Protein 2Z36 (pdb70)

Organism: NCBI:txid46178

B-factor: mean 48.66, std 18.23, range [7.0, 115.78]

CATH classification: 1.10.630.10

Nearest PDB structures (foldseek):
  2z36-assembly1_A  TM=1.001E+00  e=1.535E-63  Nonomuraea recticatena
  3cv8-assembly1_A  TM=9.139E-01  e=7.045E-33  Streptomyces griseolus
  3e5l-assembly1_A  TM=9.348E-01  e=3.761E-31  Streptomyces avermitilis
  3tyw-assembly4_D  TM=9.532E-01  e=4.014E-30  Streptomyces coelicolor
  6f0c-assembly1_A  TM=8.794E-01  e=8.459E-28  Streptomyces acidiscabies 84-104

InterPro domains:
  IPR001128 Cytochrome P450 [PF00067] (89-266)
  IPR001128 Cytochrome P450 [PF00067] (279-376)
  IPR001128 Cytochrome P450 [PR00385] (245-262)
  IPR001128 Cytochrome P450 [PR00385] (280-291)
  IPR001128 Cytochrome P450 [PR00385] (347-356)
  IPR001128 Cytochrome P450 [PR00385] (356-367)
  IPR002397 Cytochrome P450, B-class [PR00359] (98-109)
  IPR002397 Cytochrome P450, B-class [PR00359] (146-162)
  IPR002397 Cytochrome P450, B-class [PR00359] (163-178)
  IPR002397 Cytochrome P450, B-class [PR00359] (199-221)
  IPR002397 Cytochrome P450, B-class [PR00359] (280-291)
  IPR002397 Cytochrome P450, B-class [PR00359] (298-325)
  IPR002397 Cytochrome P450, B-class [PR00359] (326-341)
  IPR002397 Cytochrome P450, B-class [PR00359] (347-356)
  IPR002397 Cytochrome P450, B-class [PR00359] (356-367)
  IPR017972 Cytochrome P450, conserved site [PS00086] (349-358)
  IPR036396 Cytochrome P450 superfamily [G3DSA:1.10.630.10] (1-407)
  IPR036396 Cytochrome P450 superfamily [SSF48264] (15-407)

Solvent-accessible surface area: 36276 Å² total; per-residue (Å²): 133,71,72,92,0,68,43,124,29,73,61,17,48,42,9,12,62,15,6,40,150,16,32,131,169,28,46,3,6,99,12,100,6,80,62,42,38,100,3,24,0,0,0,5,3,106,32,0,46,40,1,8,50,31,65,92,6,3,5,6,35,16,67,59,34,7,8,51,23,44,34,92,75,72,51,14,66,92,31,2,14,50,89,29,64,26,95,4,16,47,51,89,78,8,39,55,36,33,158,73,2,92,40,8,16,60,134,146,65,5,49,65,19,76,61,101,0,52,76,16,0,44,94,18,0,69,67,2,78,84,50,127,99,192,66,6,36,0,9,107,19,0,0,18,2,0,0,0,4,0,7,0,45,10,0,11,9,47,177,118,32,24,121,57,0,45,45,55,1,31,52,19,51,28,159,103,42,135,98,44,67,168,101,0,82,57,57,0,127,53,37,2,33,82,5,0,70,145,30,33,84,155,71,48,129,9,0,1,6,68,16,5,55,141,42,121,158,122,62,111,82,72,48,59,30,6,5,58,25,0,29,23,19,4,84,53,19,6,41,33,7,0,7,9,0,1,0,0,0,0,0,1,31,38,43,86,140,30,14,76,39,4,83,85,72,80,59,86,0,63,86,2,1,46,6,2,5,2,6,4,0,10,16,12,5,62,12,6,22,6,0,58,90,88,2,131,26,28,86,34,43,0,111,49,44,46,6,0,0,0,0,4,2,0,0,0,6,9,73,90,59,4,166,80,18,64,68,1,43,0,84,36,49,41,170,102,23,2,15,30,8,58,27,76,35,62,42,26,19,22,68,11,14,64,33,3,3,40,2,0,3,25,0,0,4,141,66,3,76,52,8,139,33,35,44,74,52,150,90,7,40,43,24,12,107,40,79,32,3,0,2,40,79,0,27,0,25,56,130,158,109,168,213,183,48,88,41,89,0,65,52,125,29,72,60,16,52,44,21,12,62,16,6,86,133,16,30,130,151,30,47,4,19,96,10,112,6,93,62,56,37,91,3,26,1,0,0,5,14,133,24,0,69,42,1,8,50,30,65,96,7,3,4,5,36,18,66,59,33,7,9,58,19,43,32,84,77,72,55,17,67,100,33,0,16,48,90,30,71,24,93,6,14,48,52,93,76,5,58,69,38,39,151,41,2,65,42,8,18,63,134,149,48,7,50,62,18,81,57,104,0,47,74,16,0,52,99,21,0,74,70,1,77,78,51,133,100,201,66,5,35,0,5,100,19,0,0,13,3,0,0,0,4,0,7,0,47,9,0,10,7,44,173,124,35,26,121,57,0,50,42,48,1,35,44,29,33,32,145,100,42,114,125,46,53,159,117,0,85,56,50,0,104,51,29,0,51,79,2,0,67,131,29,33,83,145,80,47,133,7,0,0,7,66,9,4,54,73,26,123,160,109,64,110,66,75,51,65,30,3,8,53,27,0,16,29,18,5,87,51,18,6,42,36,7,0,3,10,0,1,0,0,0,0,0,1,27,40,43,84,136,31,14,81,42,4,89,78,72,80,57,82,0,66,67,2,2,44,6,4,6,5,5,2,0,11,18,13,4,61,12,5,19,6,0,60,83,81,6,120,22,25,87,28,54,0,102,54,43,48,6,0,0,0,0,3,1,0,0,0,16,10,73,88,65,4,170,86,20,64,69,2,41,0,80,33,52,52,182,93,23,2,13,30,7,52,26,78,32,59,46,26,20,24,70,10,16,65,26,3,3,34,2,0,3,25,0,0,4,127,114,4,68,54,10,155,39,33,48,80,41,152,89,7,45,42,22,14,106,46,76,34,6,0,1,40,66,0,31,0,24,24,144,141,138,165,195

Radius of gyration: 32.62 Å; Cα contacts (8 Å, |Δi|>4): 1296; chains: 2; bounding box: 48×64×120 Å

Secondary structure (DSSP, 8-state):
---EE-----BTTB--HHHHHHHHH-SEEEEEETTS-EEEEE-SHHHHHHHHH-TTEE--TTSTT---SS--HHHHHHHTTSPPPGGG--HHHHHHHHHHHHGGGSHHHHHHHHHHHHHHHHHHHHHHTT-S-SSEEHIIIIITHHHHHHHHHHHT--GGGHHHHHHHHHHTT-SS-HHHHHHHHHHHHHHHHHHHHHHHSS--SSHHHHHHHHHHHHS---HHHHHHHHHHHHHHHSHHHHHHHHHHHHHHHT-HHHHHHHHH-GGGHHHHHHHHHHHH-TTTT-EEEEE-S-EEETTEEEPTT-EEEE-HHHHTT-TTTSSSTTS--TT-------TT--STTS-TTHHHHHHHHHHHHHHHHHHSTT-EESS-GGGS-B-TTSSS--BS--EEE------/----EES----BTTB--HHHHHHHHH-SEEEEEETTS-EEEEE--HHHHHHHHH-TTEE--TTSTT---SS--HHHHHHHTTSPPPGGG--HHHHHHHHHHHHGGGSHHHHHHHHHHHHHHHHHHHHHHTT-S-SSEEHIIIIITHHHHHHHHHHHT--GGGHHHHHHHHHHTT-SS-TTHHHHHHHHHHHHHHHHHHHHHSS--SSHHHHHHHHHHHHS---HHHHHHHHHHHHHHHSHHHHHHHHHHHHHHHT-HHHHHHHHH-GGGHHHHHHHHHHHH-TTTT--EEEE-S-EEETTEEEPTT-EEEE-HHHHTT-TTTSSSTTS--TT-------TT--STTS-TTHHHHHHHHHHHHHHHHHHSTT-EESS-GGGS-B-TTSSS--BS--EEE------

Sequence (807 aa):
AGLELPVERGCPFAPPAAYERLRERAPINKVRLTSGGQAWWVSGHEEARAVLADGRFSSDKRKDGFPLFTLDAATLQQLRSQPPLMLGMDGAEHSAARRPVIGEFTVKRLAALRPRIQDIVDHFIDDMLATDQRPVDLVQALSLPVPSLVICELLGVPYTDHDFFQSRTTMMVSRTSMEDRRRAFAELRAYIDDLITRKESEPGDDLFSRQIARQRQEGTLDHAGLVSLAFLLLTAGHETTANMISLGVVGLLSHPEQLTVVKANPGRTPMAVEELLRYFTIADGVTSRLATEDVEIGGVSIKAGEGVIVSMLSANWDPAVFKDPAVLDVERGARHHLAFGFGPHQCLGQNLARMELQIVFDTLFRRIPSLRLAVPMEDVPFKGDSVIYGVHELPVTWHHHHHLAGLELPVERGCPFAPPAAYERLRERAPINKVRLTSGGQAWWVSGHEEARAVLADGRFSSDKRKDGFPLFTLDAATLQQLRSQPPLMLGMDGAEHSAARRPVIGEFTVKRLAALRPRIQDIVDHFIDDMLATDQRPVDLVQALSLPVPSLVICELLGVPYTDHDFFQSRTTMMVSRTSMEDRRRAFAELRAYIDDLITRKESEPGDDLFSRQIARQRQEGTLDHAGLVSLAFLLLTAGHETTANMISLGVVGLLSHPEQLTVVKANPGRTPMAVEELLRYFTIADGVTSRLATEDVEIGGVSIKAGEGVIVSMLSANWDPAVFKDPAVLDVERGARHHLAFGFGPHQCLGQNLARMELQIVFDTLFRRIPSLRLAVPMEDVPFKGDSVIYGVHELPVTWHHHHH

Foldseek 3Di:
DLDADDDFQDDLLDGDPVLQVVVVVFQWDWHHHPLGDIFIEGQAQVQQQVLLADLLWAQALCDFLFDCHQHDPVRSVVCNVDDHDLSHDGDPVNCVLPVLPLVCADPVNLVVLLVVLLVQLLVLLVVVVDDPDPWDWCLLSPLFLRQQLSLCVQQPDDPVCSVLSSVLLSQLVPPDDPVSNVVSVVVVLVVLLVVLVVCLPPNDPHPSVVSNVCCVVPPHDDSVSSSVVSCVCSVVTRNLLSQLLQQLCVVLQVPVVNVCVCQVDLVLLLLLSVLSLLSRLQQFWPAKTFRQAFDQGSNDTRHHSGIHTYGLNSNSQNCVQPPPSSDSDSPDNRPSRASQHHHSRRNSNPVSSSSSSSSNSNCNCNVAVQKDFPDDPVPFAWPSVHSGTGTPTTIIDGDDDDD/DDPDADDDFQDDQLDGDPVLVVVVVVFQWDWHHYPLGHIFIEGQAQVVQQVLLADLLFAQALCDPLFDCHQNDPVRSVVCNVDDHDLSHDGDPVNCVLCVLPLVCADPVNLVVLLVVLLVQLLVLLVVVVVDPDAWDWCLLSPLFLRFQLSLCVQQPPDPVCSVLSSVLLSLCVDPDDPPVNVVSVVVLLVVLLVVLVVCLPPNDPHPSVVSNVCCVVPPHDDSPSSSVVSCVCSVVTRNLLSQLLQQLCVVCQVPVVNVCVCQVDLVLLLLLSVLSLLSRLQLFWPAKTFRQAFDQPSNDTRHHSGIYTYGLNSNSQNCVQPPPSSDRDSPDPGDDRQSQHHHSPRNSNVVSSSSSSSSNSNCNCNSAVQKHFPDDPVPWAWVSVHSGTGTPTTIIHGDDDDD

Structure (mmCIF, N/CA/C/O backbone):
data_2Z36
#
_entry.id   2Z36
#
_cell.length_a   81.557
_cell.length_b   83.256
_cell.length_c   175.851
_cell.angle_alpha   90.00
_cell.angle_beta   90.00
_cell.angle_gamma   90.00
#
_symmetry.space_group_name_H-M   'P 21 21 21'
#
loop_
_entity.id
_entity.type
_entity.pdbx_description
1 polymer "Cytochrome P450 type compactin 3'',4''-hydroxylase"
2 non-polymer 'FE (III) ION'
3 non-polymer 'PROTOPORPHYRIN IX CONTAINING FE'
4 non-polymer '2-(N-MORPHOLINO)-ETHANESULFONIC ACID'
5 water water
#
loop_
_atom_site.group_PDB
_atom_site.id
_atom_site.type_symbol
_atom_site.label_atom_id
_atom_site.label_alt_id
_atom_site.label_comp_id
_atom_site.label_asym_id
_atom_site.label_entity_id
_atom_site.label_seq_id
_atom_site.pdbx_PDB_ins_code
_atom_site.Cartn_x
_atom_site.Cartn_y
_atom_site.Cartn_z
_atom_site.occupancy
_atom_site.B_iso_or_equiv
_atom_site.auth_seq_id
_atom_site.auth_comp_id
_atom_site.auth_asym_id
_atom_site.auth_atom_id
_atom_site.pdbx_PDB_model_num
ATOM 1 N N . ALA A 1 10 ? 0.830 -45.565 4.543 1.00 75.37 10 ALA A N 1
ATOM 2 C CA . ALA A 1 10 ? 1.008 -44.087 4.471 1.00 69.57 10 ALA A CA 1
ATOM 3 C C . ALA A 1 10 ? 1.256 -43.632 3.035 1.00 72.84 10 ALA A C 1
ATOM 4 O O . ALA A 1 10 ? 2.376 -43.258 2.674 1.00 70.35 10 ALA A O 1
ATOM 6 N N . GLY A 1 11 ? 0.207 -43.680 2.216 1.00 76.19 11 GLY A N 1
ATOM 7 C CA . GLY A 1 11 ? 0.321 -43.249 0.833 1.00 76.34 11 GLY A CA 1
ATOM 8 C C . GLY A 1 11 ? 0.281 -41.733 0.801 1.00 77.02 11 GLY A C 1
ATOM 9 O O . GLY A 1 11 ? 0.245 -41.109 -0.259 1.00 75.86 11 GLY A O 1
ATOM 10 N N . LEU A 1 12 ? 0.284 -41.160 2.002 1.00 75.51 12 LEU A N 1
ATOM 11 C CA . LEU A 1 12 ? 0.254 -39.720 2.243 1.00 68.68 12 LEU A CA 1
ATOM 12 C C . LEU A 1 12 ? 0.877 -38.864 1.145 1.00 65.07 12 LEU A C 1
ATOM 13 O O . LEU A 1 12 ? 1.847 -39.267 0.500 1.00 61.86 12 LEU A O 1
ATOM 18 N N . GLU A 1 13 ? 0.318 -37.672 0.952 1.00 62.64 13 GLU A N 1
ATOM 19 C CA . GLU A 1 13 ? 0.824 -36.744 -0.051 1.00 60.61 13 GLU A CA 1
ATOM 20 C C . GLU A 1 13 ? 1.339 -35.465 0.614 1.00 58.05 13 GLU A C 1
ATOM 21 O O . GLU A 1 13 ? 0.568 -34.679 1.167 1.00 55.75 13 GLU A O 1
ATOM 27 N N . LEU A 1 14 ? 2.653 -35.269 0.566 1.00 52.62 14 LEU A N 1
ATOM 28 C CA . LEU A 1 14 ? 3.282 -34.093 1.155 1.00 46.72 14 LEU A CA 1
ATOM 29 C C . LEU A 1 14 ? 3.149 -32.892 0.221 1.00 43.74 14 LEU A C 1
ATOM 30 O O . LEU A 1 14 ? 2.918 -33.051 -0.977 1.00 43.67 14 LEU A O 1
ATOM 35 N N . PRO A 1 15 ? 3.294 -31.670 0.755 1.00 44.00 15 PRO A N 1
ATOM 36 C CA . PRO A 1 15 ? 3.571 -31.318 2.152 1.00 44.79 15 PRO A CA 1
ATOM 37 C C . PRO A 1 15 ? 2.386 -31.528 3.093 1.00 45.07 15 PRO A C 1
ATOM 38 O O . PRO A 1 15 ? 1.245 -31.668 2.657 1.00 46.63 15 PRO A O 1
ATOM 42 N N . VAL A 1 16 ? 2.679 -31.541 4.388 1.00 46.17 16 VAL A N 1
ATOM 43 C CA . VAL A 1 16 ? 1.666 -31.706 5.424 1.00 45.81 16 VAL A CA 1
ATOM 44 C C . VAL A 1 16 ? 1.715 -30.440 6.274 1.00 46.89 16 VAL A C 1
ATOM 45 O O . VAL A 1 16 ? 2.795 -29.981 6.639 1.00 52.30 16 VAL A O 1
ATOM 49 N N . GLU A 1 17 ? 0.553 -29.874 6.582 1.00 45.32 17 GLU A N 1
ATOM 50 C CA . GLU A 1 17 ? 0.499 -28.651 7.370 1.00 43.85 17 GLU A CA 1
ATOM 51 C C . GLU A 1 17 ? 1.046 -28.800 8.780 1.00 46.37 17 GLU A C 1
ATOM 52 O O . GLU A 1 17 ? 0.855 -29.825 9.428 1.00 43.18 17 GLU A O 1
ATOM 58 N N . ARG A 1 18 ? 1.737 -27.761 9.238 1.00 52.29 18 ARG A N 1
ATOM 59 C CA . ARG A 1 18 ? 2.298 -27.720 10.583 1.00 55.14 18 ARG A CA 1
ATOM 60 C C . ARG A 1 18 ? 1.094 -27.355 11.472 1.00 56.14 18 ARG A C 1
ATOM 61 O O . ARG A 1 18 ? 0.702 -26.187 11.553 1.00 59.99 18 ARG A O 1
ATOM 69 N N . GLY A 1 19 ? 0.504 -28.356 12.121 1.00 50.22 19 GLY A N 1
ATOM 70 C CA . GLY A 1 19 ? -0.670 -28.115 12.947 1.00 51.47 19 GLY A CA 1
ATOM 71 C C . GLY A 1 19 ? -0.451 -27.673 14.381 1.00 54.03 19 GLY A C 1
ATOM 72 O O . GLY A 1 19 ? -1.286 -26.971 14.947 1.00 57.86 19 GLY A O 1
ATOM 73 N N . CYS A 1 20 ? 0.662 -28.092 14.972 1.00 56.77 20 CYS A N 1
ATOM 74 C CA . CYS A 1 20 ? 0.994 -27.739 16.349 1.00 54.13 20 CYS A CA 1
ATOM 75 C C . CYS A 1 20 ? 2.382 -27.099 16.357 1.00 55.10 20 CYS A C 1
ATOM 76 O O . CYS A 1 20 ? 3.327 -27.653 15.800 1.00 59.44 20 CYS A O 1
ATOM 79 N N . PRO A 1 21 ? 2.523 -25.920 16.984 1.00 50.61 21 PRO A N 1
ATOM 80 C CA . PRO A 1 21 ? 3.823 -25.243 17.029 1.00 51.73 21 PRO A CA 1
ATOM 81 C C . PRO A 1 21 ? 4.802 -25.794 18.062 1.00 50.38 21 PRO A C 1
ATOM 82 O O . PRO A 1 21 ? 5.883 -25.234 18.252 1.00 54.54 21 PRO A O 1
ATOM 86 N N . PHE A 1 22 ? 4.430 -26.880 18.731 1.00 45.87 22 PHE A N 1
ATOM 87 C CA . PHE A 1 22 ? 5.307 -27.469 19.734 1.00 45.03 22 PHE A CA 1
ATOM 88 C C . PHE A 1 22 ? 5.594 -28.928 19.425 1.00 46.76 22 PHE A C 1
ATOM 89 O O . PHE A 1 22 ? 6.008 -29.698 20.296 1.00 42.94 22 PHE A O 1
ATOM 97 N N . ALA A 1 23 ? 5.374 -29.285 18.164 1.00 45.71 23 ALA A N 1
ATOM 98 C CA . ALA A 1 23 ? 5.602 -30.633 17.667 1.00 44.23 23 ALA A CA 1
ATOM 99 C C . ALA A 1 23 ? 5.317 -30.643 16.169 1.00 45.55 23 ALA A C 1
ATOM 100 O O . ALA A 1 23 ? 4.294 -30.122 15.718 1.00 47.29 23 ALA A O 1
ATOM 102 N N . PRO A 1 24 ? 6.228 -31.224 15.375 1.00 43.46 24 PRO A N 1
ATOM 103 C CA . PRO A 1 24 ? 6.051 -31.290 13.922 1.00 43.97 24 PRO A CA 1
ATOM 104 C C . PRO A 1 24 ? 4.986 -32.314 13.532 1.00 45.44 24 PRO A C 1
ATOM 105 O O . PRO A 1 24 ? 4.621 -33.178 14.330 1.00 46.66 24 PRO A O 1
ATOM 109 N N . PRO A 1 25 ? 4.477 -32.231 12.294 1.00 45.03 25 PRO A N 1
ATOM 110 C CA . PRO A 1 25 ? 3.450 -33.163 11.823 1.00 42.95 25 PRO A CA 1
ATOM 111 C C . PRO A 1 25 ? 3.725 -34.598 12.260 1.00 39.27 25 PRO A C 1
ATOM 112 O O . PRO A 1 25 ? 4.825 -35.113 12.073 1.00 43.75 25 PRO A O 1
ATOM 116 N N . ALA A 1 26 ? 2.722 -35.236 12.851 1.00 38.14 26 ALA A N 1
ATOM 117 C CA . ALA A 1 26 ? 2.863 -36.609 13.308 1.00 36.65 26 ALA A CA 1
ATOM 118 C C . ALA A 1 26 ? 3.449 -37.465 12.191 1.00 39.25 26 ALA A C 1
ATOM 119 O O . ALA A 1 26 ? 4.344 -38.281 12.423 1.00 40.96 26 ALA A O 1
ATOM 121 N N . ALA A 1 27 ? 2.947 -37.265 10.977 1.00 37.99 27 ALA A N 1
ATOM 122 C CA . ALA A 1 27 ? 3.411 -38.025 9.823 1.00 41.20 27 ALA A CA 1
ATOM 123 C C . ALA A 1 27 ? 4.929 -37.976 9.661 1.00 43.82 27 ALA A C 1
ATOM 124 O O . ALA A 1 27 ? 5.549 -38.960 9.246 1.00 40.61 27 ALA A O 1
ATOM 126 N N . TYR A 1 28 ? 5.529 -36.836 9.990 1.00 45.47 28 TYR A N 1
ATOM 127 C CA . TYR A 1 28 ? 6.974 -36.691 9.870 1.00 49.65 28 TYR A CA 1
ATOM 128 C C . TYR A 1 28 ? 7.728 -37.699 10.728 1.00 50.27 28 TYR A C 1
ATOM 129 O O . TYR A 1 28 ? 8.598 -38.412 10.232 1.00 49.06 28 TYR A O 1
ATOM 138 N N . GLU A 1 29 ? 7.390 -37.762 12.012 1.00 51.40 29 GLU A N 1
ATOM 139 C CA . GLU A 1 29 ? 8.061 -38.686 12.916 1.00 55.08 29 GLU A CA 1
ATOM 140 C C . GLU A 1 29 ? 7.861 -40.128 12.465 1.00 52.98 29 GLU A C 1
ATOM 141 O O . GLU A 1 29 ? 8.810 -40.910 12.420 1.00 52.88 29 GLU A O 1
ATOM 147 N N . ARG A 1 30 ? 6.629 -40.477 12.119 1.00 52.57 30 ARG A N 1
ATOM 148 C CA . ARG A 1 30 ? 6.339 -41.834 11.683 1.00 54.26 30 ARG A CA 1
ATOM 149 C C . ARG A 1 30 ? 7.077 -42.183 10.393 1.00 49.50 30 ARG A C 1
ATOM 150 O O . ARG A 1 30 ? 7.298 -43.356 10.093 1.00 48.38 30 ARG A O 1
ATOM 158 N N . LEU A 1 31 ? 7.474 -41.159 9.644 1.00 45.89 31 LEU A N 1
ATOM 159 C CA . LEU A 1 31 ? 8.222 -41.364 8.412 1.00 41.80 31 LEU A CA 1
ATOM 160 C C . LEU A 1 31 ? 9.679 -41.664 8.755 1.00 45.37 31 LEU A C 1
ATOM 161 O O . LEU A 1 31 ? 10.298 -42.547 8.155 1.00 44.38 31 LEU A O 1
ATOM 166 N N . ARG A 1 32 ? 10.224 -40.936 9.729 1.00 48.18 32 ARG A N 1
ATOM 167 C CA . ARG A 1 32 ? 11.611 -41.146 10.138 1.00 49.69 32 ARG A CA 1
ATOM 168 C C . ARG A 1 32 ? 11.752 -42.524 10.778 1.00 49.44 32 ARG A C 1
ATOM 169 O O . ARG A 1 32 ? 12.742 -43.225 10.558 1.00 50.02 32 ARG A O 1
ATOM 177 N N . GLU A 1 33 ? 10.754 -42.902 11.570 1.00 48.91 33 GLU A N 1
ATOM 178 C CA . GLU A 1 33 ? 10.749 -44.192 12.245 1.00 50.77 33 GLU A CA 1
ATOM 179 C C . GLU A 1 33 ? 10.855 -45.316 11.216 1.00 51.39 33 GLU A C 1
ATOM 180 O O . GLU A 1 33 ? 11.414 -46.378 11.495 1.00 53.41 33 GLU A O 1
ATOM 186 N N . ARG A 1 34 ? 10.332 -45.060 10.020 1.00 48.72 34 ARG A N 1
ATOM 187 C CA . ARG A 1 34 ? 10.331 -46.034 8.936 1.00 49.78 34 ARG A CA 1
ATOM 188 C C . ARG A 1 34 ? 11.691 -46.125 8.236 1.00 53.34 34 ARG A C 1
ATOM 189 O O . ARG A 1 34 ? 12.210 -47.222 8.013 1.00 56.01 34 ARG A O 1
ATOM 197 N N . ALA A 1 35 ? 12.274 -44.974 7.910 1.00 55.33 35 ALA A N 1
ATOM 198 C CA . ALA A 1 35 ? 13.570 -44.939 7.235 1.00 51.54 35 ALA A CA 1
ATOM 199 C C . ALA A 1 35 ? 14.116 -43.517 7.170 1.00 49.64 35 ALA A C 1
ATOM 200 O O . ALA A 1 35 ? 13.372 -42.554 7.332 1.00 49.82 35 ALA A O 1
ATOM 202 N N . PRO A 1 36 ? 15.430 -43.370 6.937 1.00 51.26 36 PRO A N 1
ATOM 203 C CA . PRO A 1 36 ? 16.055 -42.045 6.849 1.00 49.95 36 PRO A CA 1
ATOM 204 C C . PRO A 1 36 ? 15.554 -41.315 5.605 1.00 49.88 36 PRO A C 1
ATOM 205 O O . PRO A 1 36 ? 15.434 -40.090 5.586 1.00 49.62 36 PRO A O 1
ATOM 209 N N . ILE A 1 37 ? 15.266 -42.092 4.567 1.00 46.46 37 ILE A N 1
ATOM 210 C CA . ILE A 1 37 ? 14.780 -41.556 3.305 1.00 45.11 37 ILE A CA 1
ATOM 211 C C . ILE A 1 37 ? 13.580 -42.379 2.839 1.00 47.26 37 ILE A C 1
ATOM 212 O O . ILE A 1 37 ? 13.627 -43.609 2.833 1.00 46.70 37 ILE A O 1
ATOM 217 N N . ASN A 1 38 ? 12.504 -41.696 2.461 1.00 47.89 38 ASN A N 1
ATOM 218 C CA . ASN A 1 38 ? 11.291 -42.363 1.987 1.00 49.86 38 ASN A CA 1
ATOM 219 C C . ASN A 1 38 ? 10.778 -41.703 0.714 1.00 45.25 38 ASN A C 1
ATOM 220 O O . ASN A 1 38 ? 10.848 -40.484 0.577 1.00 47.39 38 ASN A O 1
ATOM 225 N N . LYS A 1 39 ? 10.271 -42.499 -0.224 1.00 44.44 39 LYS A N 1
ATOM 226 C CA . LYS A 1 39 ? 9.721 -41.922 -1.443 1.00 45.94 39 LYS A CA 1
ATOM 227 C C . LYS A 1 39 ? 8.294 -41.526 -1.111 1.00 45.20 39 LYS A C 1
ATOM 228 O O . LYS A 1 39 ? 7.499 -42.348 -0.658 1.00 48.42 39 LYS A O 1
ATOM 234 N N . VAL A 1 40 ? 7.971 -40.262 -1.331 1.00 42.03 40 VAL A N 1
ATOM 235 C CA . VAL A 1 40 ? 6.646 -39.782 -1.005 1.00 44.20 40 VAL A CA 1
ATOM 236 C C . VAL A 1 40 ? 5.868 -39.221 -2.176 1.00 45.89 40 VAL A C 1
ATOM 237 O O . VAL A 1 40 ? 6.404 -39.017 -3.267 1.00 43.88 40 VAL A O 1
ATOM 241 N N . ARG A 1 41 ? 4.589 -38.976 -1.913 1.00 47.65 41 ARG A N 1
ATOM 242 C CA . ARG A 1 41 ? 3.654 -38.423 -2.879 1.00 49.05 41 ARG A CA 1
ATOM 243 C C . ARG A 1 41 ? 3.672 -36.910 -2.729 1.00 47.16 41 ARG A C 1
ATOM 244 O O . ARG A 1 41 ? 3.762 -36.400 -1.614 1.00 51.03 41 ARG A O 1
ATOM 252 N N . LEU A 1 42 ? 3.587 -36.193 -3.842 1.00 43.05 42 LEU A N 1
ATOM 253 C CA . LEU A 1 42 ? 3.585 -34.734 -3.798 1.00 43.79 42 LEU A CA 1
ATOM 254 C C . LEU A 1 42 ? 2.221 -34.181 -4.187 1.00 41.43 42 LEU A C 1
ATOM 255 O O . LEU A 1 42 ? 1.701 -34.493 -5.257 1.00 44.27 42 LEU A O 1
ATOM 260 N N . THR A 1 43 ? 1.638 -33.365 -3.317 1.00 40.21 43 THR A N 1
ATOM 261 C CA . THR A 1 43 ? 0.339 -32.773 -3.603 1.00 39.12 43 THR A CA 1
ATOM 262 C C . THR A 1 43 ? 0.374 -32.143 -4.989 1.00 40.93 43 THR A C 1
ATOM 263 O O . THR A 1 43 ? -0.577 -32.261 -5.761 1.00 36.53 43 THR A O 1
ATOM 267 N N . SER A 1 44 ? 1.487 -31.483 -5.299 1.00 45.06 44 SER A N 1
ATOM 268 C CA . SER A 1 44 ? 1.664 -30.834 -6.591 1.00 41.82 44 SER A CA 1
ATOM 269 C C . SER A 1 44 ? 1.512 -31.835 -7.731 1.00 42.34 44 SER A C 1
ATOM 270 O O . SER A 1 44 ? 1.422 -31.450 -8.898 1.00 43.14 44 SER A O 1
ATOM 273 N N . GLY A 1 45 ? 1.495 -33.121 -7.389 1.00 38.91 45 GLY A N 1
ATOM 274 C CA . GLY A 1 45 ? 1.327 -34.149 -8.399 1.00 43.69 45 GLY A CA 1
ATOM 275 C C . GLY A 1 45 ? 2.486 -35.104 -8.609 1.00 46.51 45 GLY A C 1
ATOM 276 O O . GLY A 1 45 ? 2.280 -36.269 -8.948 1.00 45.71 45 GLY A O 1
ATOM 277 N N . GLY A 1 46 ? 3.708 -34.627 -8.414 1.00 50.74 46 GLY A N 1
ATOM 278 C CA . GLY A 1 46 ? 4.858 -35.489 -8.622 1.00 56.58 46 GLY A CA 1
ATOM 279 C C . GLY A 1 46 ? 5.097 -36.562 -7.572 1.00 60.54 46 GLY A C 1
ATOM 280 O O . GLY A 1 46 ? 4.167 -37.100 -6.967 1.00 59.72 46 GLY A O 1
ATOM 281 N N . GLN A 1 47 ? 6.372 -36.880 -7.387 1.00 58.90 47 GLN A N 1
ATOM 282 C CA . GLN A 1 47 ? 6.835 -37.868 -6.421 1.00 59.98 47 GLN A CA 1
ATOM 283 C C . GLN A 1 47 ? 8.286 -37.510 -6.165 1.00 56.22 47 GLN A C 1
ATOM 284 O O . GLN A 1 47 ? 8.979 -37.062 -7.078 1.00 57.69 47 GLN A O 1
ATOM 290 N N . ALA A 1 48 ? 8.756 -37.705 -4.940 1.00 52.21 48 ALA A N 1
ATOM 291 C CA . ALA A 1 48 ? 10.139 -37.375 -4.633 1.00 47.22 48 ALA A CA 1
ATOM 292 C C . ALA A 1 48 ? 10.627 -38.024 -3.355 1.00 47.47 48 ALA A C 1
ATOM 293 O O . ALA A 1 48 ? 9.838 -38.531 -2.556 1.00 50.73 48 ALA A O 1
ATOM 295 N N . TRP A 1 49 ? 11.942 -38.003 -3.172 1.00 49.80 49 TRP A N 1
ATOM 296 C CA . TRP A 1 49 ? 12.552 -38.576 -1.988 1.00 48.00 49 TRP A CA 1
ATOM 297 C C . TRP A 1 49 ? 12.449 -37.582 -0.842 1.00 48.05 49 TRP A C 1
ATOM 298 O O . TRP A 1 49 ? 12.667 -36.382 -1.024 1.00 49.64 49 TRP A O 1
ATOM 309 N N . TRP A 1 50 ? 12.107 -38.093 0.335 1.00 46.15 50 TRP A N 1
ATOM 310 C CA . TRP A 1 50 ? 11.945 -37.273 1.526 1.00 43.95 50 TRP A CA 1
ATOM 311 C C . TRP A 1 50 ? 12.944 -37.700 2.596 1.00 47.46 50 TRP A C 1
ATOM 312 O O . TRP A 1 50 ? 12.823 -38.784 3.170 1.00 51.89 50 TRP A O 1
ATOM 323 N N . VAL A 1 51 ? 13.935 -36.850 2.854 1.00 44.74 51 VAL A N 1
ATOM 324 C CA . VAL A 1 51 ? 14.953 -37.143 3.855 1.00 44.79 51 VAL A CA 1
ATOM 325 C C . VAL A 1 51 ? 14.484 -36.716 5.242 1.00 44.48 51 VAL A C 1
ATOM 326 O O . VAL A 1 51 ? 14.256 -35.533 5.495 1.00 39.76 51 VAL A O 1
ATOM 330 N N . SER A 1 52 ? 14.351 -37.687 6.139 1.00 45.64 52 SER A N 1
ATOM 331 C CA . SER A 1 52 ? 13.895 -37.421 7.497 1.00 45.27 52 SER A CA 1
ATOM 332 C C . SER A 1 52 ? 15.034 -37.524 8.509 1.00 45.72 52 SER A C 1
ATOM 333 O O . SER A 1 52 ? 15.017 -36.855 9.542 1.00 48.28 52 SER A O 1
ATOM 336 N N . GLY A 1 53 ? 16.020 -38.364 8.206 1.00 46.93 53 GLY A N 1
ATOM 337 C CA . GLY A 1 53 ? 17.149 -38.544 9.103 1.00 47.71 53 GLY A CA 1
ATOM 338 C C . GLY A 1 53 ? 18.110 -37.372 9.116 1.00 47.54 53 GLY A C 1
ATOM 339 O O . GLY A 1 53 ? 18.389 -36.774 8.075 1.00 47.65 53 GLY A O 1
ATOM 340 N N . HIS A 1 54 ? 18.627 -37.051 10.298 1.00 43.79 54 HIS A N 1
ATOM 341 C CA . HIS A 1 54 ? 19.553 -35.937 10.451 1.00 46.19 54 HIS A CA 1
ATOM 342 C C . HIS A 1 54 ? 20.864 -36.144 9.698 1.00 48.52 54 HIS A C 1
ATOM 343 O O . HIS A 1 54 ? 21.317 -35.254 8.978 1.00 51.63 54 HIS A O 1
ATOM 350 N N . GLU A 1 55 ? 21.475 -37.312 9.855 1.00 48.24 55 GLU A N 1
ATOM 351 C CA . GLU A 1 55 ? 22.736 -37.572 9.176 1.00 48.94 55 GLU A CA 1
ATOM 352 C C . GLU A 1 55 ? 22.563 -37.492 7.664 1.00 46.38 55 GLU A C 1
ATOM 353 O O . GLU A 1 55 ? 23.397 -36.916 6.967 1.00 45.87 55 GLU A O 1
ATOM 359 N N . GLU A 1 56 ? 21.473 -38.061 7.161 1.00 45.95 56 GLU A N 1
ATOM 360 C CA . GLU A 1 56 ? 21.203 -38.041 5.730 1.00 45.28 56 GLU A CA 1
ATOM 361 C C . GLU A 1 56 ? 20.929 -36.618 5.256 1.00 41.76 56 GLU A C 1
ATOM 362 O O . GLU A 1 56 ? 21.285 -36.252 4.134 1.00 41.80 56 GLU A O 1
ATOM 368 N N . ALA A 1 57 ? 20.303 -35.818 6.116 1.00 39.81 57 ALA A N 1
ATOM 369 C CA . ALA A 1 57 ? 19.994 -34.429 5.787 1.00 41.36 57 ALA A CA 1
ATOM 370 C C . ALA A 1 57 ? 21.282 -33.683 5.456 1.00 43.47 57 ALA A C 1
ATOM 371 O O . ALA A 1 57 ? 21.373 -33.010 4.429 1.00 48.34 57 ALA A O 1
ATOM 373 N N . ARG A 1 58 ? 22.274 -33.804 6.334 1.00 41.19 58 ARG A N 1
ATOM 374 C CA . ARG A 1 58 ? 23.564 -33.158 6.126 1.00 41.08 58 ARG A CA 1
ATOM 375 C C . ARG A 1 58 ? 24.169 -33.734 4.852 1.00 38.86 58 ARG A C 1
ATOM 376 O O . ARG A 1 58 ? 24.683 -33.005 4.002 1.00 37.39 58 ARG A O 1
ATOM 384 N N . ALA A 1 59 ? 24.087 -35.055 4.732 1.00 38.61 59 ALA A N 1
ATOM 385 C CA . ALA A 1 59 ? 24.627 -35.780 3.589 1.00 42.08 59 ALA A CA 1
ATOM 386 C C . ALA A 1 59 ? 24.250 -35.155 2.253 1.00 43.07 59 ALA A C 1
ATOM 387 O O . ALA A 1 59 ? 25.120 -34.749 1.477 1.00 43.45 59 ALA A O 1
ATOM 389 N N . VAL A 1 60 ? 22.950 -35.088 1.990 1.00 37.97 60 VAL A N 1
ATOM 390 C CA . VAL A 1 60 ? 22.448 -34.529 0.743 1.00 35.08 60 VAL A CA 1
ATOM 391 C C . VAL A 1 60 ? 22.766 -33.042 0.594 1.00 35.66 60 VAL A C 1
ATOM 392 O O . VAL A 1 60 ? 23.281 -32.604 -0.439 1.00 31.16 60 VAL A O 1
ATOM 396 N N . LEU A 1 61 ? 22.460 -32.266 1.627 1.00 30.45 61 LEU A N 1
ATOM 397 C CA . LEU A 1 61 ? 22.703 -30.834 1.576 1.00 36.22 61 LEU A CA 1
ATOM 398 C C . LEU A 1 61 ? 24.163 -30.479 1.312 1.00 41.77 61 LEU A C 1
ATOM 399 O O . LEU A 1 61 ? 24.466 -29.371 0.869 1.00 48.96 61 LEU A O 1
ATOM 404 N N . ALA A 1 62 ? 25.067 -31.418 1.569 1.00 44.66 62 ALA A N 1
ATOM 405 C CA . ALA A 1 62 ? 26.490 -31.169 1.355 1.00 47.04 62 ALA A CA 1
ATOM 406 C C . ALA A 1 62 ? 26.975 -31.787 0.049 1.00 48.48 62 ALA A C 1
ATOM 407 O O . ALA 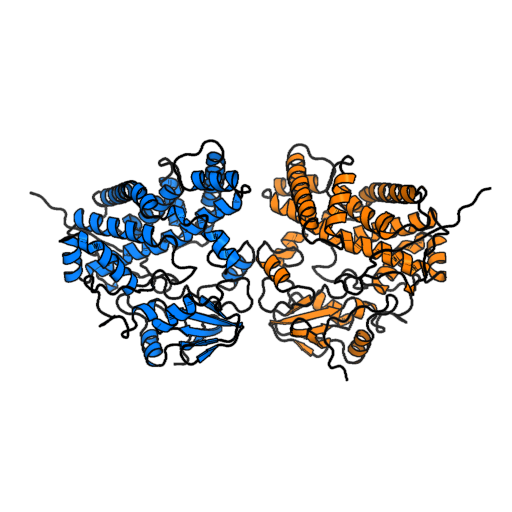A 1 62 ? 28.012 -31.398 -0.490 1.00 50.22 62 ALA A O 1
ATOM 409 N N . ASP A 1 63 ? 26.210 -32.748 -0.455 1.00 48.56 63 ASP A N 1
ATOM 410 C CA . ASP A 1 63 ? 26.542 -33.454 -1.684 1.00 47.00 63 ASP A CA 1
ATOM 411 C C . ASP A 1 63 ? 26.134 -32.662 -2.928 1.00 48.27 63 ASP A C 1
ATOM 412 O O . ASP A 1 63 ? 24.947 -32.487 -3.205 1.00 51.90 63 ASP A O 1
ATOM 417 N N . GLY A 1 64 ? 27.131 -32.194 -3.675 1.00 46.04 64 GLY A N 1
ATOM 418 C CA . GLY A 1 64 ? 26.875 -31.417 -4.876 1.00 44.04 64 GLY A CA 1
ATOM 419 C C . GLY A 1 64 ? 26.096 -32.135 -5.964 1.00 42.77 64 GLY A C 1
ATOM 420 O O . GLY A 1 64 ? 25.625 -31.506 -6.912 1.00 42.37 64 GLY A O 1
ATOM 421 N N . ARG A 1 65 ? 25.962 -33.451 -5.844 1.00 42.29 65 ARG A N 1
ATOM 422 C CA . ARG A 1 65 ? 25.217 -34.220 -6.835 1.00 45.15 65 ARG A CA 1
ATOM 423 C C . ARG A 1 65 ? 23.731 -33.890 -6.762 1.00 46.08 65 ARG A C 1
ATOM 424 O O . ARG A 1 65 ? 22.968 -34.212 -7.674 1.00 48.69 65 ARG A O 1
ATOM 432 N N . PHE A 1 66 ? 23.323 -33.254 -5.668 1.00 43.39 66 PHE A N 1
ATOM 433 C CA . PHE A 1 66 ? 21.933 -32.857 -5.494 1.00 40.78 66 PHE A CA 1
ATOM 434 C C . PHE A 1 66 ? 21.846 -31.364 -5.778 1.00 41.20 66 PHE A C 1
ATOM 435 O O . PHE A 1 66 ? 21.979 -30.530 -4.880 1.00 38.81 66 PHE A O 1
ATOM 443 N N . SER A 1 67 ? 21.628 -31.047 -7.050 1.00 41.07 67 SER A N 1
ATOM 444 C CA . SER A 1 67 ? 21.546 -29.674 -7.530 1.00 36.81 67 SER A CA 1
ATOM 445 C C . SER A 1 67 ? 20.416 -28.834 -6.955 1.00 38.62 67 SER A C 1
ATOM 446 O O . SER A 1 67 ? 19.368 -29.352 -6.553 1.00 35.80 67 SER A O 1
ATOM 449 N N . SER A 1 68 ? 20.649 -27.523 -6.930 1.00 33.81 68 SER A N 1
ATOM 450 C CA . SER A 1 68 ? 19.679 -26.559 -6.428 1.00 34.99 68 SER A CA 1
ATOM 451 C C . SER A 1 68 ? 19.242 -25.682 -7.592 1.00 34.61 68 SER A C 1
ATOM 452 O O . SER A 1 68 ? 18.505 -24.715 -7.407 1.00 38.94 68 SER A O 1
ATOM 455 N N . ASP A 1 69 ? 19.702 -26.027 -8.791 1.00 28.85 69 ASP A N 1
ATOM 456 C CA . ASP A 1 69 ? 19.384 -25.257 -9.989 1.00 32.92 69 ASP A CA 1
ATOM 457 C C . ASP A 1 69 ? 17.962 -25.500 -10.493 1.00 32.54 69 ASP A C 1
ATOM 458 O O . ASP A 1 69 ? 17.630 -26.593 -10.957 1.00 34.45 69 ASP A O 1
ATOM 463 N N . LYS A 1 70 ? 17.128 -24.469 -10.403 1.00 30.29 70 LYS A N 1
ATOM 464 C CA . LYS A 1 70 ? 15.742 -24.566 -10.848 1.00 29.50 70 LYS A CA 1
ATOM 465 C C . LYS A 1 70 ? 15.614 -24.620 -12.371 1.00 27.80 70 LYS A C 1
ATOM 466 O O . LYS A 1 70 ? 14.526 -24.851 -12.899 1.00 27.46 70 LYS A O 1
ATOM 472 N N . ARG A 1 71 ? 16.722 -24.409 -13.075 1.00 25.94 71 ARG A N 1
ATOM 473 C CA . ARG A 1 71 ? 16.703 -24.426 -14.533 1.00 28.42 71 ARG A CA 1
ATOM 474 C C . ARG A 1 71 ? 16.725 -25.843 -15.066 1.00 29.56 71 ARG A C 1
ATOM 475 O O . ARG A 1 71 ? 16.591 -26.067 -16.267 1.00 34.97 71 ARG A O 1
ATOM 483 N N . LYS A 1 72 ? 16.890 -26.800 -14.163 1.00 32.79 72 LYS A N 1
ATOM 484 C CA . LYS A 1 72 ? 16.957 -28.199 -14.545 1.00 28.81 72 LYS A CA 1
ATOM 485 C C . LYS A 1 72 ? 15.608 -28.901 -14.592 1.00 29.30 72 LYS A C 1
ATOM 486 O O . LYS A 1 72 ? 14.796 -28.789 -13.672 1.00 29.83 72 LYS A O 1
ATOM 492 N N . ASP A 1 73 ? 15.383 -29.623 -15.682 1.00 26.54 73 ASP A N 1
ATOM 493 C CA . ASP A 1 73 ? 14.157 -30.374 -15.872 1.00 28.38 73 ASP A CA 1
ATOM 494 C C . ASP A 1 73 ? 13.976 -31.353 -14.725 1.00 30.79 73 ASP A C 1
ATOM 495 O O . ASP A 1 73 ? 14.907 -32.070 -14.361 1.00 33.12 73 ASP A O 1
ATOM 500 N N . GLY A 1 74 ? 12.778 -31.378 -14.155 1.00 30.76 74 GLY A N 1
ATOM 501 C CA . GLY A 1 74 ? 12.510 -32.297 -13.068 1.00 25.73 74 GLY A CA 1
ATOM 502 C C . GLY A 1 74 ? 12.606 -31.703 -11.677 1.00 31.96 74 GLY A C 1
ATOM 503 O O . GLY A 1 74 ? 12.221 -32.362 -10.712 1.00 33.26 74 GLY A O 1
ATOM 504 N N . PHE A 1 75 ? 13.112 -30.476 -11.553 1.00 27.66 75 PHE A N 1
ATOM 505 C CA . PHE A 1 75 ? 13.222 -29.870 -10.233 1.00 19.22 75 PHE A CA 1
ATOM 506 C C . PHE A 1 75 ? 11.871 -29.988 -9.549 1.00 23.67 75 PHE A C 1
ATOM 507 O O . PHE A 1 75 ? 10.841 -29.645 -10.128 1.00 32.75 75 PHE A O 1
ATOM 515 N N . PRO A 1 76 ? 11.857 -30.473 -8.301 1.00 26.18 76 PRO A N 1
ATOM 516 C CA . PRO A 1 76 ? 10.635 -30.655 -7.513 1.00 25.77 76 PRO A CA 1
ATOM 517 C C . PRO A 1 76 ? 9.800 -29.406 -7.249 1.00 24.93 76 PRO A C 1
ATOM 518 O O . PRO A 1 76 ? 10.328 -28.356 -6.882 1.00 32.27 76 PRO A O 1
ATOM 522 N N . LEU A 1 77 ? 8.491 -29.533 -7.438 1.00 19.97 77 LEU A N 1
ATOM 523 C CA . LEU A 1 77 ? 7.565 -28.431 -7.190 1.00 27.03 77 LEU A CA 1
ATOM 524 C C . LEU A 1 77 ? 6.996 -28.585 -5.786 1.00 30.07 77 LEU A C 1
ATOM 525 O O . LEU A 1 77 ? 5.783 -28.706 -5.615 1.00 34.85 77 LEU A O 1
ATOM 530 N N . PHE A 1 78 ? 7.866 -28.586 -4.781 1.00 40.27 78 PHE A N 1
ATOM 531 C CA . PHE A 1 78 ? 7.410 -28.741 -3.402 1.00 41.87 78 PHE A CA 1
ATOM 532 C C . PHE A 1 78 ? 6.936 -27.421 -2.810 1.00 41.11 78 PHE A C 1
ATOM 533 O O . PHE A 1 78 ? 5.761 -27.270 -2.478 1.00 42.53 78 PHE A O 1
ATOM 541 N N . THR A 1 79 ? 7.855 -26.472 -2.665 1.00 41.51 79 THR A N 1
ATOM 542 C CA . THR A 1 79 ? 7.512 -25.155 -2.140 1.00 37.05 79 THR A CA 1
ATOM 543 C C . THR A 1 79 ? 7.407 -24.184 -3.313 1.00 38.54 79 THR A C 1
ATOM 544 O O . THR A 1 79 ? 7.339 -22.971 -3.123 1.00 42.40 79 THR A O 1
ATOM 548 N N . LEU A 1 80 ? 7.396 -24.732 -4.527 1.00 38.96 80 LEU A N 1
ATOM 549 C CA . LEU A 1 80 ? 7.301 -23.923 -5.739 1.00 39.33 80 LEU A CA 1
ATOM 550 C C . LEU A 1 80 ? 6.036 -24.185 -6.556 1.00 40.24 80 LEU A C 1
ATOM 551 O O . LEU A 1 80 ? 5.564 -25.320 -6.653 1.00 37.75 80 LEU A O 1
ATOM 556 N N . ASP A 1 81 ? 5.488 -23.116 -7.129 1.00 38.71 81 ASP A N 1
ATOM 557 C CA . ASP A 1 81 ? 4.301 -23.197 -7.977 1.00 38.22 81 ASP A CA 1
ATOM 558 C C . ASP A 1 81 ? 4.788 -23.650 -9.335 1.00 39.84 81 ASP A C 1
ATOM 559 O O . ASP A 1 81 ? 5.968 -23.930 -9.522 1.00 47.84 81 ASP A O 1
ATOM 564 N N . ALA A 1 82 ? 3.869 -23.707 -10.289 1.00 40.08 82 ALA A N 1
ATOM 565 C CA . ALA A 1 82 ? 4.230 -24.047 -11.650 1.00 38.40 82 ALA A CA 1
ATOM 566 C C . ALA A 1 82 ? 4.617 -22.678 -12.189 1.00 37.97 82 ALA A C 1
ATOM 567 O O . ALA A 1 82 ? 5.597 -22.526 -12.920 1.00 41.52 82 ALA A O 1
ATOM 569 N N . ALA A 1 83 ? 3.837 -21.679 -11.782 1.00 39.60 83 ALA A N 1
ATOM 570 C CA . ALA A 1 83 ? 4.052 -20.294 -12.183 1.00 38.08 83 ALA A CA 1
ATOM 571 C C . ALA A 1 83 ? 5.305 -19.743 -11.519 1.00 41.18 83 ALA A C 1
ATOM 572 O O . ALA A 1 83 ? 6.038 -18.957 -12.117 1.00 39.84 83 ALA A O 1
ATOM 574 N N . THR A 1 84 ? 5.541 -20.156 -10.278 1.00 42.83 84 THR A N 1
ATOM 575 C CA . THR A 1 84 ? 6.710 -19.708 -9.540 1.00 41.51 84 THR A CA 1
ATOM 576 C C . THR A 1 84 ? 7.964 -20.323 -10.154 1.00 39.49 84 THR A C 1
ATOM 577 O O . THR A 1 84 ? 9.026 -19.696 -10.181 1.00 39.90 84 THR A O 1
ATOM 581 N N . LEU A 1 85 ? 7.839 -21.549 -10.656 1.00 34.14 85 LEU A N 1
ATOM 582 C CA . LEU A 1 85 ? 8.977 -22.210 -11.280 1.00 31.11 85 LEU A CA 1
ATOM 583 C C . LEU A 1 85 ? 9.217 -21.514 -12.609 1.00 27.20 85 LEU A C 1
ATOM 584 O O . LEU A 1 85 ? 10.356 -21.261 -12.990 1.00 28.49 85 LEU A O 1
ATOM 589 N N . GLN A 1 86 ? 8.136 -21.198 -13.314 1.00 32.58 86 GLN A N 1
ATOM 590 C CA . GLN A 1 86 ? 8.275 -20.533 -14.602 1.00 35.07 86 GLN A CA 1
ATOM 591 C C . GLN A 1 86 ? 8.918 -19.162 -14.461 1.00 34.92 86 GLN A C 1
ATOM 592 O O . GLN A 1 86 ? 9.703 -18.755 -15.315 1.00 33.76 86 GLN A O 1
ATOM 598 N N . GLN A 1 87 ? 8.596 -18.444 -13.391 1.00 36.02 87 GLN A N 1
ATOM 599 C CA . GLN A 1 87 ? 9.193 -17.130 -13.200 1.00 35.30 87 GLN A CA 1
ATOM 600 C C . GLN A 1 87 ? 10.706 -17.264 -13.026 1.00 32.18 87 GLN A C 1
ATOM 601 O O . GLN A 1 87 ? 11.474 -16.539 -13.658 1.00 28.42 87 GLN A O 1
ATOM 607 N N . LEU A 1 88 ? 11.130 -18.200 -12.181 1.00 26.43 88 LEU A N 1
ATOM 608 C CA . LEU A 1 88 ? 12.552 -18.412 -11.947 1.00 29.86 88 LEU A CA 1
ATOM 609 C C . LEU A 1 88 ? 13.290 -18.757 -13.244 1.00 31.83 88 LEU A C 1
ATOM 610 O O . LEU A 1 88 ? 14.484 -18.477 -13.386 1.00 29.99 88 LEU A O 1
ATOM 615 N N . ARG A 1 89 ? 12.574 -19.356 -14.190 1.00 29.05 89 ARG A N 1
ATOM 616 C CA . ARG A 1 89 ? 13.161 -19.725 -15.475 1.00 30.82 89 ARG A CA 1
ATOM 617 C C . ARG A 1 89 ? 12.993 -18.607 -16.504 1.00 30.57 89 ARG A C 1
ATOM 618 O O . ARG A 1 89 ? 13.161 -18.823 -17.705 1.00 27.05 89 ARG A O 1
ATOM 626 N N . SER A 1 90 ? 12.665 -17.411 -16.026 1.00 25.84 90 SER A N 1
ATOM 627 C CA . SER A 1 90 ? 12.460 -16.271 -16.908 1.00 26.86 90 SER A CA 1
ATOM 628 C C . SER A 1 90 ? 13.350 -15.100 -16.510 1.00 30.72 90 SER A C 1
ATOM 629 O O . SER A 1 90 ? 13.093 -13.951 -16.884 1.00 22.99 90 SER A O 1
ATOM 632 N N . GLN A 1 91 ? 14.402 -15.407 -15.757 1.00 32.04 91 GLN A N 1
ATOM 633 C CA . GLN A 1 91 ? 15.336 -14.401 -15.276 1.00 28.97 91 GLN A CA 1
ATOM 634 C C . GLN A 1 91 ? 16.630 -15.096 -14.873 1.00 28.94 91 GLN A C 1
ATOM 635 O O . GLN A 1 91 ? 16.692 -16.323 -14.810 1.00 31.35 91 GLN A O 1
ATOM 641 N N . PRO A 1 92 ? 17.684 -14.318 -14.596 1.00 28.39 92 PRO A N 1
ATOM 642 C CA . PRO A 1 92 ? 18.950 -14.935 -14.195 1.00 27.72 92 PRO A CA 1
ATOM 643 C C . PRO A 1 92 ? 18.742 -15.786 -12.944 1.00 23.42 92 PRO A C 1
ATOM 644 O O . PRO A 1 92 ? 17.827 -15.542 -12.162 1.00 26.34 92 PRO A O 1
ATOM 648 N N . PRO A 1 93 ? 19.581 -16.804 -12.744 1.00 23.87 93 PRO A N 1
ATOM 649 C CA . PRO A 1 93 ? 19.399 -17.630 -11.551 1.00 26.06 93 PRO A CA 1
ATOM 650 C C . PRO A 1 93 ? 19.766 -16.882 -10.276 1.00 25.16 93 PRO A C 1
ATOM 651 O O . PRO A 1 93 ? 20.620 -15.998 -10.286 1.00 30.24 93 PRO A O 1
ATOM 655 N N . LEU A 1 94 ? 19.102 -17.229 -9.181 1.00 28.60 94 LEU A N 1
ATOM 656 C CA . LEU A 1 94 ? 19.389 -16.614 -7.894 1.00 22.46 94 LEU A CA 1
ATOM 657 C C . LEU A 1 94 ? 20.548 -17.406 -7.291 1.00 28.69 94 LEU A C 1
ATOM 658 O O . LEU A 1 94 ? 20.842 -18.523 -7.728 1.00 31.05 94 LEU A O 1
ATOM 663 N N . MET A 1 95 ? 21.216 -16.829 -6.301 1.00 29.17 95 MET A N 1
ATOM 664 C CA . MET A 1 95 ? 22.326 -17.514 -5.658 1.00 26.08 95 MET A CA 1
ATOM 665 C C . MET A 1 95 ? 21.778 -18.811 -5.098 1.00 28.41 95 MET A C 1
ATOM 666 O O . MET A 1 95 ? 22.434 -19.853 -5.111 1.00 35.00 95 MET A O 1
ATOM 671 N N . LEU A 1 96 ? 20.545 -18.726 -4.624 1.00 32.51 96 LEU A N 1
ATOM 672 C CA . LEU A 1 96 ? 19.840 -19.850 -4.033 1.00 33.95 96 LEU A CA 1
ATOM 673 C C . LEU A 1 96 ? 19.526 -20.920 -5.084 1.00 34.97 96 LEU A C 1
ATOM 674 O O . LEU A 1 96 ? 19.063 -22.010 -4.749 1.00 38.31 96 LEU A O 1
ATOM 679 N N . GLY A 1 97 ? 19.799 -20.609 -6.349 1.00 33.70 97 GLY A N 1
ATOM 680 C CA . GLY A 1 97 ? 19.516 -21.553 -7.415 1.00 30.44 97 GLY A CA 1
ATOM 681 C C . GLY A 1 97 ? 20.651 -21.902 -8.365 1.00 35.13 97 GLY A C 1
ATOM 682 O O . GLY A 1 97 ? 20.396 -22.298 -9.504 1.00 36.08 97 GLY A O 1
ATOM 683 N N . MET A 1 98 ? 21.898 -21.756 -7.927 1.00 30.93 98 MET A N 1
ATOM 684 C CA . MET A 1 98 ? 23.026 -22.106 -8.782 1.00 34.19 98 MET A CA 1
ATOM 685 C C . MET A 1 98 ? 23.987 -23.079 -8.088 1.00 35.79 98 MET A C 1
ATOM 686 O O . MET A 1 98 ? 24.007 -23.174 -6.862 1.00 38.18 98 MET A O 1
ATOM 691 N N . ASP A 1 99 ? 24.767 -23.821 -8.869 1.00 33.29 99 ASP A N 1
ATOM 692 C CA . ASP A 1 99 ? 25.690 -24.786 -8.281 1.00 31.83 99 ASP A CA 1
ATOM 693 C C . ASP A 1 99 ? 27.162 -24.430 -8.444 1.00 31.53 99 ASP A C 1
ATOM 694 O O . ASP A 1 99 ? 27.514 -23.420 -9.055 1.00 34.98 99 ASP A O 1
ATOM 699 N N . GLY A 1 100 ? 28.003 -25.293 -7.880 1.00 25.78 100 GLY A N 1
ATOM 700 C CA . GLY A 1 100 ? 29.449 -25.151 -7.928 1.00 24.81 100 GLY A CA 1
ATOM 701 C C . GLY A 1 100 ? 30.079 -23.802 -8.219 1.00 29.08 100 GLY A C 1
ATOM 702 O O . GLY A 1 100 ? 29.797 -22.798 -7.558 1.00 28.25 100 GLY A O 1
ATOM 703 N N . ALA A 1 101 ? 30.955 -23.792 -9.218 1.00 29.19 101 ALA A N 1
ATOM 704 C CA . ALA A 1 101 ? 31.664 -22.584 -9.602 1.00 28.81 101 ALA A CA 1
ATOM 705 C C . ALA A 1 101 ? 30.750 -21.372 -9.705 1.00 30.77 101 ALA A C 1
ATOM 706 O O . ALA A 1 101 ? 31.005 -20.357 -9.061 1.00 35.42 101 ALA A O 1
ATOM 708 N N . GLU A 1 102 ? 29.687 -21.478 -10.500 1.00 32.72 102 GLU A N 1
ATOM 709 C CA . GLU A 1 102 ? 28.761 -20.360 -10.672 1.00 34.77 102 GLU A CA 1
ATOM 710 C C . GLU A 1 102 ? 28.267 -19.841 -9.324 1.00 34.38 102 GLU A C 1
ATOM 711 O O . GLU A 1 102 ? 28.179 -18.630 -9.119 1.00 33.75 102 GLU A O 1
ATOM 717 N N . HIS A 1 103 ? 27.948 -20.756 -8.411 1.00 30.70 103 HIS A N 1
ATOM 718 C CA . HIS A 1 103 ? 27.477 -20.376 -7.081 1.00 35.49 103 HIS A CA 1
ATOM 719 C C . HIS A 1 103 ? 28.576 -19.627 -6.339 1.00 35.69 103 HIS A C 1
ATOM 720 O O . HIS A 1 103 ? 28.411 -18.468 -5.950 1.00 33.24 103 HIS A O 1
ATOM 727 N N . SER A 1 104 ? 29.693 -20.317 -6.138 1.00 30.98 104 SER A N 1
ATOM 728 C CA . SER A 1 104 ? 30.842 -19.761 -5.444 1.00 32.09 104 SER A CA 1
ATOM 729 C C . SER A 1 104 ? 31.106 -18.342 -5.916 1.00 29.27 104 SER A C 1
ATOM 730 O O . SER A 1 104 ? 31.251 -17.420 -5.113 1.00 27.49 104 SER A O 1
ATOM 733 N N . ALA A 1 105 ? 31.163 -18.178 -7.232 1.00 28.26 105 ALA A N 1
ATOM 734 C CA . ALA A 1 105 ? 31.416 -16.876 -7.830 1.00 32.12 105 ALA A CA 1
ATOM 735 C C . ALA A 1 105 ? 30.410 -15.830 -7.368 1.00 37.44 105 ALA A C 1
ATOM 736 O O . ALA A 1 105 ? 30.749 -14.655 -7.228 1.00 44.73 105 ALA A O 1
ATOM 738 N N . ALA A 1 106 ? 29.175 -16.260 -7.129 1.00 34.93 106 ALA A N 1
ATOM 739 C CA . ALA A 1 106 ? 28.124 -15.350 -6.702 1.00 32.37 106 ALA A CA 1
ATOM 740 C C . ALA A 1 106 ? 28.111 -15.106 -5.200 1.00 32.54 106 ALA A C 1
ATOM 741 O O . ALA A 1 106 ? 27.589 -14.091 -4.736 1.00 33.73 106 ALA A O 1
ATOM 743 N N . ARG A 1 107 ? 28.688 -16.027 -4.436 1.00 32.78 107 ARG A N 1
ATOM 744 C CA . ARG A 1 107 ? 28.697 -15.876 -2.988 1.00 34.78 107 ARG A CA 1
ATOM 745 C C . ARG A 1 107 ? 29.959 -15.240 -2.414 1.00 36.72 107 ARG A C 1
ATOM 746 O O . ARG A 1 107 ? 29.879 -14.424 -1.496 1.00 35.46 107 ARG A O 1
ATOM 754 N N . ARG A 1 108 ? 31.120 -15.609 -2.947 1.00 39.56 108 ARG A N 1
ATOM 755 C CA . ARG A 1 108 ? 32.381 -15.062 -2.457 1.00 36.45 108 ARG A CA 1
ATOM 756 C C . ARG A 1 108 ? 32.354 -13.546 -2.277 1.00 36.96 108 ARG A C 1
ATOM 757 O O . ARG A 1 108 ? 32.651 -13.040 -1.196 1.00 37.08 108 ARG A O 1
ATOM 765 N N . PRO A 1 109 ? 31.975 -12.800 -3.326 1.00 37.48 109 PRO A N 1
ATOM 766 C CA . PRO A 1 109 ? 31.920 -11.337 -3.257 1.00 36.26 109 PRO A CA 1
ATOM 767 C C . PRO A 1 109 ? 30.967 -10.737 -2.220 1.00 34.76 109 PRO A C 1
ATOM 768 O O . PRO A 1 109 ? 30.891 -9.518 -2.082 1.00 38.35 109 PRO A O 1
ATOM 772 N N . VAL A 1 110 ? 30.245 -11.574 -1.487 1.00 35.18 110 VAL A N 1
ATOM 773 C CA . VAL A 1 110 ? 29.323 -11.049 -0.486 1.00 37.50 110 VAL A CA 1
ATOM 774 C C . VAL A 1 110 ? 29.568 -11.626 0.912 1.00 39.41 110 VAL A C 1
ATOM 775 O O . VAL A 1 110 ? 29.043 -11.118 1.903 1.00 42.21 110 VAL A O 1
ATOM 779 N N . ILE A 1 111 ? 30.377 -12.678 0.993 1.00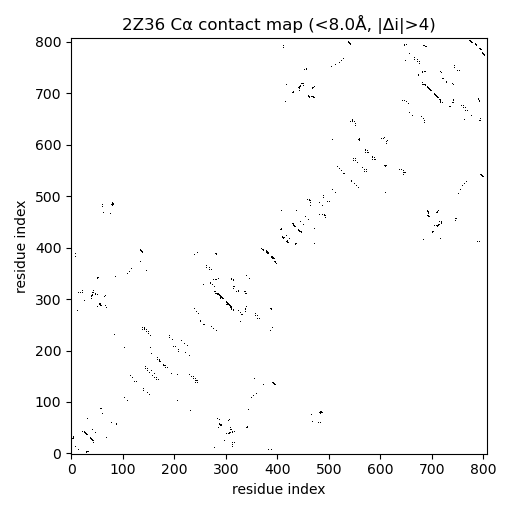 38.87 111 ILE A N 1
ATOM 780 C CA . ILE A 1 111 ? 30.675 -13.311 2.274 1.00 38.97 111 ILE A CA 1
ATOM 781 C C . ILE A 1 111 ? 31.200 -12.326 3.316 1.00 39.21 111 ILE A C 1
ATOM 782 O O . ILE A 1 111 ? 30.912 -12.452 4.509 1.00 36.69 111 ILE A O 1
ATOM 787 N N . GLY A 1 112 ? 31.961 -11.341 2.855 1.00 40.30 112 GLY A N 1
ATOM 788 C CA . GLY A 1 112 ? 32.533 -10.357 3.756 1.00 42.28 112 GLY A CA 1
ATOM 789 C C . GLY A 1 112 ? 31.554 -9.449 4.478 1.00 43.84 112 GLY A C 1
ATOM 790 O O . GLY A 1 112 ? 31.875 -8.909 5.535 1.00 50.22 112 GLY A O 1
ATOM 791 N N . GLU A 1 113 ? 30.362 -9.271 3.925 1.00 41.20 113 GLU A N 1
ATOM 792 C CA . GLU A 1 113 ? 29.377 -8.404 4.559 1.00 40.91 113 GLU A CA 1
ATOM 793 C C . GLU A 1 113 ? 28.767 -9.027 5.817 1.00 41.51 113 GLU A C 1
ATOM 794 O O . GLU A 1 113 ? 27.959 -8.389 6.494 1.00 38.48 113 GLU A O 1
ATOM 800 N N . PHE A 1 114 ? 29.167 -10.258 6.141 1.00 40.59 114 PHE A N 1
ATOM 801 C CA . PHE A 1 114 ? 28.623 -10.952 7.310 1.00 41.68 114 PHE A CA 1
ATOM 802 C C . PHE A 1 114 ? 29.664 -11.489 8.295 1.00 46.33 114 PHE A C 1
ATOM 803 O O . PHE A 1 114 ? 29.375 -12.396 9.079 1.00 46.97 114 PHE A O 1
ATOM 811 N N . THR A 1 115 ? 30.870 -10.926 8.259 1.00 48.32 115 THR A N 1
ATOM 812 C CA . THR A 1 115 ? 31.935 -11.346 9.166 1.00 44.78 115 THR A CA 1
ATOM 813 C C . THR A 1 115 ? 31.601 -10.901 10.589 1.00 48.06 115 THR A C 1
ATOM 814 O O . THR A 1 115 ? 30.673 -10.118 10.805 1.00 46.37 115 THR A O 1
ATOM 818 N N . VAL A 1 116 ? 32.362 -11.397 11.558 1.00 48.38 116 VAL A N 1
ATOM 819 C CA . VAL A 1 116 ? 32.135 -11.038 12.951 1.00 48.50 116 VAL A CA 1
ATOM 820 C C . VAL A 1 116 ? 32.344 -9.538 13.126 1.00 51.47 116 VAL A C 1
ATOM 821 O O . VAL A 1 116 ? 31.532 -8.852 13.751 1.00 54.37 116 VAL A O 1
ATOM 825 N N . LYS A 1 117 ? 33.434 -9.039 12.555 1.00 46.42 117 LYS A N 1
ATOM 826 C CA . LYS A 1 117 ? 33.774 -7.625 12.627 1.00 51.00 117 LYS A CA 1
ATOM 827 C C . LYS A 1 117 ? 32.685 -6.809 11.926 1.00 51.86 117 LYS A C 1
ATOM 828 O O . LYS A 1 117 ? 32.111 -5.884 12.509 1.00 50.20 117 LYS A O 1
ATOM 834 N N . ARG A 1 118 ? 32.398 -7.173 10.679 1.00 50.89 118 ARG A N 1
ATOM 835 C CA . ARG A 1 118 ? 31.381 -6.498 9.879 1.00 49.01 118 ARG A CA 1
ATOM 836 C C . ARG A 1 118 ? 30.075 -6.386 10.665 1.00 46.29 118 ARG A C 1
ATOM 837 O O . ARG A 1 118 ? 29.508 -5.299 10.803 1.00 44.29 118 ARG A O 1
ATOM 845 N N . LEU A 1 119 ? 29.607 -7.519 11.181 1.00 41.47 119 LEU A N 1
ATOM 846 C CA . LEU A 1 119 ? 28.368 -7.560 11.950 1.00 40.98 119 LEU A CA 1
ATOM 847 C C . LEU A 1 119 ? 28.488 -6.846 13.293 1.00 41.68 119 LEU A C 1
ATOM 848 O O . LEU A 1 119 ? 27.502 -6.323 13.819 1.00 36.97 119 LEU A O 1
ATOM 853 N N . ALA A 1 120 ? 29.697 -6.825 13.845 1.00 39.92 120 ALA A N 1
ATOM 854 C CA . ALA A 1 120 ? 29.931 -6.166 15.123 1.00 37.51 120 ALA A CA 1
ATOM 855 C C . ALA A 1 120 ? 29.592 -4.680 15.030 1.00 37.19 120 ALA A C 1
ATOM 856 O O . ALA A 1 120 ? 28.878 -4.143 15.877 1.00 38.17 120 ALA A O 1
ATOM 858 N N . ALA A 1 121 ? 30.099 -4.017 13.996 1.00 31.59 121 ALA A N 1
ATOM 859 C CA . ALA A 1 121 ? 29.839 -2.593 13.813 1.00 36.55 121 ALA A CA 1
ATOM 860 C C . ALA A 1 121 ? 28.350 -2.328 13.606 1.00 40.57 121 ALA A C 1
ATOM 861 O O . ALA A 1 121 ? 27.850 -1.238 13.888 1.00 45.10 121 ALA A O 1
ATOM 863 N N . LEU A 1 122 ? 27.645 -3.341 13.121 1.00 41.86 122 LEU A N 1
ATOM 864 C CA . LEU A 1 122 ? 26.220 -3.231 12.847 1.00 40.80 122 LEU A CA 1
ATOM 865 C C . LEU A 1 122 ? 25.355 -3.335 14.107 1.00 41.51 122 LEU A C 1
ATOM 866 O O . LEU A 1 122 ? 24.262 -2.769 14.169 1.00 40.19 122 LEU A O 1
ATOM 871 N N . ARG A 1 123 ? 25.854 -4.058 15.103 1.00 40.63 123 ARG A N 1
ATOM 872 C CA . ARG A 1 123 ? 25.147 -4.267 16.366 1.00 42.30 123 ARG A CA 1
ATOM 873 C C . ARG A 1 123 ? 24.443 -3.043 16.961 1.00 44.21 123 ARG A C 1
ATOM 874 O O . ARG A 1 123 ? 23.240 -3.085 17.236 1.00 39.34 123 ARG A O 1
ATOM 882 N N . PRO A 1 124 ? 25.181 -1.942 17.181 1.00 48.24 124 PRO A N 1
ATOM 883 C CA . PRO A 1 124 ? 24.566 -0.737 17.751 1.00 46.34 124 PRO A CA 1
ATOM 884 C C . PRO A 1 124 ? 23.328 -0.305 16.973 1.00 47.00 124 PRO A C 1
ATOM 885 O O . PRO A 1 124 ? 22.265 -0.080 17.551 1.00 43.49 124 PRO A O 1
ATOM 889 N N . ARG A 1 125 ? 23.478 -0.194 15.657 1.00 51.64 125 ARG A N 1
ATOM 890 C CA . ARG A 1 125 ? 22.382 0.206 14.782 1.00 49.38 125 ARG A CA 1
ATOM 891 C C . ARG A 1 125 ? 21.178 -0.703 15.021 1.00 45.68 125 ARG A C 1
ATOM 892 O O . ARG A 1 125 ? 20.039 -0.239 15.047 1.00 46.27 125 ARG A O 1
ATOM 900 N N . ILE A 1 126 ? 21.441 -1.996 15.200 1.00 39.66 126 ILE A N 1
ATOM 901 C CA . ILE A 1 126 ? 20.383 -2.972 15.444 1.00 37.81 126 ILE A CA 1
ATOM 902 C C . ILE A 1 126 ? 19.696 -2.679 16.775 1.00 42.18 126 ILE A C 1
ATOM 903 O O . ILE A 1 126 ? 18.467 -2.602 16.848 1.00 40.13 126 ILE A O 1
ATOM 908 N N . GLN A 1 127 ? 20.497 -2.518 17.826 1.00 41.43 127 GLN A N 1
ATOM 909 C CA . GLN A 1 127 ? 19.967 -2.224 19.151 1.00 35.68 127 GLN A CA 1
ATOM 910 C C . GLN A 1 127 ? 19.063 -0.999 19.106 1.00 34.54 127 GLN A C 1
ATOM 911 O O . GLN A 1 127 ? 17.946 -1.025 19.615 1.00 33.46 127 GLN A O 1
ATOM 917 N N . ASP A 1 128 ? 19.542 0.073 18.486 1.00 33.94 128 ASP A N 1
ATOM 918 C CA . ASP A 1 128 ? 18.751 1.290 18.395 1.00 42.76 128 ASP A CA 1
ATOM 919 C C . ASP A 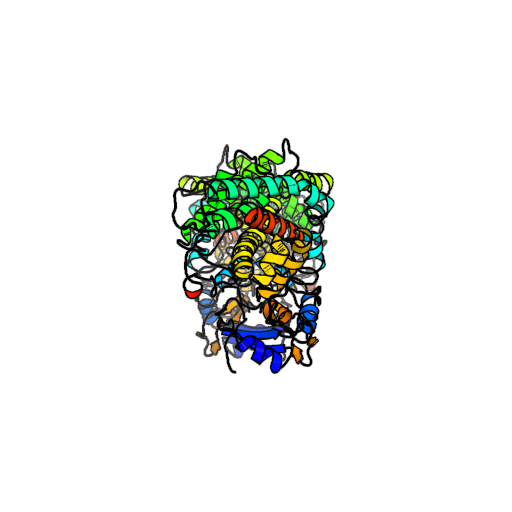1 128 ? 17.392 1.022 17.759 1.00 45.30 128 ASP A C 1
ATOM 920 O O . ASP A 1 128 ? 16.363 1.457 18.277 1.00 48.43 128 ASP A O 1
ATOM 925 N N . ILE A 1 129 ? 17.387 0.299 16.645 1.00 45.79 129 ILE A N 1
ATOM 926 C CA . ILE A 1 129 ? 16.140 -0.015 15.958 1.00 44.86 129 ILE A CA 1
ATOM 927 C C . ILE A 1 129 ? 15.192 -0.770 16.889 1.00 45.61 129 ILE A C 1
ATOM 928 O O . ILE A 1 129 ? 14.012 -0.424 17.000 1.00 46.93 129 ILE A O 1
ATOM 933 N N . VAL A 1 130 ? 15.712 -1.796 17.559 1.00 41.80 130 VAL A N 1
ATOM 934 C CA . VAL A 1 130 ? 14.911 -2.588 18.484 1.00 38.51 130 VAL A CA 1
ATOM 935 C C . VAL A 1 130 ? 14.389 -1.723 19.626 1.00 41.80 130 VAL A C 1
ATOM 936 O O . VAL A 1 130 ? 13.208 -1.785 19.971 1.00 44.92 130 VAL A O 1
ATOM 940 N N . ASP A 1 131 ? 15.270 -0.916 20.208 1.00 40.06 131 ASP A N 1
ATOM 941 C CA . ASP A 1 131 ? 14.872 -0.049 21.302 1.00 43.14 131 ASP A CA 1
ATOM 942 C C . ASP A 1 131 ? 13.741 0.868 20.878 1.00 42.59 131 ASP A C 1
ATOM 943 O O . ASP A 1 131 ? 12.788 1.070 21.626 1.00 41.88 131 ASP A O 1
ATOM 948 N N . HIS A 1 132 ? 13.842 1.417 19.674 1.00 43.97 132 HIS A N 1
ATOM 949 C CA . HIS A 1 132 ? 12.812 2.317 19.175 1.00 44.94 132 HIS A CA 1
ATOM 950 C C . HIS A 1 132 ? 11.424 1.687 19.199 1.00 48.69 132 HIS A C 1
ATOM 951 O O . HIS A 1 132 ? 10.511 2.199 19.848 1.00 52.68 132 HIS A O 1
ATOM 958 N N . PHE A 1 133 ? 11.264 0.579 18.487 1.00 47.76 133 PHE A N 1
ATOM 959 C C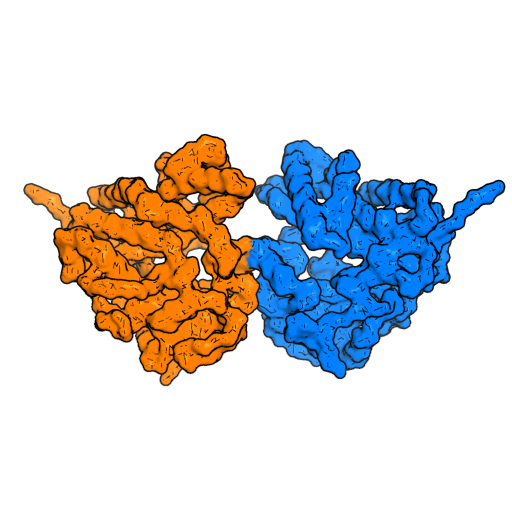A . PHE A 1 133 ? 9.971 -0.083 18.428 1.00 49.72 133 PHE A CA 1
ATOM 960 C C . PHE A 1 133 ? 9.503 -0.600 19.780 1.00 49.37 133 PHE A C 1
ATOM 961 O O . PHE A 1 133 ? 8.300 -0.628 20.049 1.00 48.19 133 PHE A O 1
ATOM 969 N N . ILE A 1 134 ? 10.442 -1.001 20.635 1.00 45.54 134 ILE A N 1
ATOM 970 C CA . ILE A 1 134 ? 10.076 -1.465 21.969 1.00 41.66 134 ILE A CA 1
ATOM 971 C C . ILE A 1 134 ? 9.441 -0.265 22.666 1.00 45.03 134 ILE A C 1
ATOM 972 O O . ILE A 1 134 ? 8.511 -0.413 23.457 1.00 48.10 134 ILE A O 1
ATOM 977 N N . ASP A 1 135 ? 9.963 0.923 22.360 1.00 46.52 135 ASP A N 1
ATOM 978 C CA . ASP A 1 135 ? 9.455 2.175 22.915 1.00 48.74 135 ASP A CA 1
ATOM 979 C C . ASP A 1 135 ? 8.039 2.383 22.400 1.00 52.02 135 ASP A C 1
ATOM 980 O O . ASP A 1 135 ? 7.096 2.529 23.180 1.00 55.93 135 ASP A O 1
ATOM 985 N N . ASP A 1 136 ? 7.903 2.407 21.076 1.00 53.95 136 ASP A N 1
ATOM 986 C CA . ASP A 1 136 ? 6.606 2.599 20.441 1.00 51.09 136 ASP A CA 1
ATOM 987 C C . ASP A 1 136 ? 5.570 1.698 21.099 1.00 50.12 136 ASP A C 1
ATOM 988 O O . ASP A 1 136 ? 4.402 2.064 21.207 1.00 51.54 136 ASP A O 1
ATOM 993 N N . MET A 1 137 ? 6.004 0.522 21.545 1.00 50.72 137 MET A N 1
ATOM 994 C CA . MET A 1 137 ? 5.109 -0.420 22.212 1.00 52.09 137 MET A CA 1
ATOM 995 C C . MET A 1 137 ? 4.720 0.117 23.579 1.00 53.15 137 MET A C 1
ATOM 996 O O . MET A 1 137 ? 3.540 0.187 23.918 1.00 56.42 137 MET A O 1
ATOM 1001 N N . LEU A 1 138 ? 5.726 0.489 24.362 1.00 52.15 138 LEU A N 1
ATOM 1002 C CA . LEU A 1 138 ? 5.503 1.015 25.701 1.00 55.32 138 LEU A CA 1
ATOM 1003 C C . LEU A 1 138 ? 4.759 2.344 25.700 1.00 57.59 138 LEU A C 1
ATOM 1004 O O . LEU A 1 138 ? 4.777 3.059 26.695 1.00 62.38 138 LEU A O 1
ATOM 1009 N N . ALA A 1 139 ? 4.101 2.676 24.596 1.00 57.78 139 ALA A N 1
ATOM 1010 C CA . ALA A 1 139 ? 3.366 3.932 24.521 1.00 58.49 139 ALA A CA 1
ATOM 1011 C C . ALA A 1 139 ? 2.129 3.800 23.649 1.00 63.52 139 ALA A C 1
ATOM 1012 O O . ALA A 1 139 ? 1.503 4.798 23.295 1.00 64.66 139 ALA A O 1
ATOM 1014 N N . THR A 1 140 ? 1.780 2.565 23.307 1.00 69.69 140 THR A N 1
ATOM 1015 C CA . THR A 1 140 ? 0.615 2.305 22.473 1.00 77.55 140 THR A CA 1
ATOM 1016 C C . THR A 1 140 ? -0.691 2.548 23.213 1.00 81.08 140 THR A C 1
ATOM 1017 O O . THR A 1 140 ? -0.803 2.291 24.412 1.00 77.43 140 THR A O 1
ATOM 1021 N N . ASP A 1 141 ? -1.673 3.049 22.473 1.00 88.72 141 ASP A N 1
ATOM 1022 C CA . ASP A 1 141 ? -2.997 3.336 23.004 1.00 95.02 141 ASP A CA 1
ATOM 1023 C C . ASP A 1 141 ? -3.900 2.149 22.691 1.00 93.94 141 ASP A C 1
ATOM 1024 O O . ASP A 1 141 ? -5.055 2.313 22.297 1.00 95.32 141 ASP A O 1
ATOM 1029 N N . GLN A 1 142 ? -3.359 0.949 22.870 1.00 92.54 142 GLN A N 1
ATOM 1030 C CA . GLN A 1 142 ? -4.106 -0.264 22.589 1.00 91.13 142 GLN A CA 1
ATOM 1031 C C . GLN A 1 142 ? -4.073 -1.233 23.758 1.00 89.27 142 GLN A C 1
ATOM 1032 O O . GLN A 1 142 ? -3.055 -1.376 24.437 1.00 83.71 142 GLN A O 1
ATOM 1038 N N . ARG A 1 143 ? -5.202 -1.893 23.990 1.00 91.12 143 ARG A N 1
ATOM 1039 C CA . ARG A 1 143 ? -5.309 -2.864 25.065 1.00 92.99 143 ARG A CA 1
ATOM 1040 C C . ARG A 1 143 ? -4.366 -4.001 24.665 1.00 90.22 143 ARG A C 1
ATOM 1041 O O . ARG A 1 143 ? -3.342 -4.214 25.315 1.00 93.94 143 ARG A O 1
ATOM 1049 N N . PRO A 1 144 ? -4.691 -4.745 23.589 1.00 81.34 144 PRO A N 1
ATOM 1050 C CA . PRO A 1 144 ? -3.776 -5.818 23.205 1.00 73.87 144 PRO A CA 1
ATOM 1051 C C . PRO A 1 144 ? -2.943 -5.268 22.050 1.00 71.26 144 PRO A C 1
ATOM 1052 O O . PRO A 1 144 ? -3.440 -4.471 21.252 1.00 68.23 144 PRO A O 1
ATOM 1056 N N . VAL A 1 145 ? -1.682 -5.672 21.964 1.00 67.58 145 VAL A N 1
ATOM 1057 C CA . VAL A 1 145 ? -0.822 -5.192 20.890 1.00 60.11 145 VAL A CA 1
ATOM 1058 C C . VAL A 1 145 ? -0.311 -6.373 20.078 1.00 56.44 145 VAL A C 1
ATOM 1059 O O . VAL A 1 145 ? 0.084 -7.396 20.641 1.00 53.67 145 VAL A O 1
ATOM 1063 N N . ASP A 1 146 ? -0.324 -6.234 18.755 1.00 50.68 146 ASP A N 1
ATOM 1064 C CA . ASP A 1 146 ? 0.140 -7.309 17.887 1.00 50.46 146 ASP A CA 1
ATOM 1065 C C . ASP A 1 146 ? 1.657 -7.272 17.744 1.00 50.50 146 ASP A C 1
ATOM 1066 O O . ASP A 1 146 ? 2.206 -6.507 16.949 1.00 49.83 146 ASP A O 1
ATOM 1071 N N . LEU A 1 147 ? 2.325 -8.115 18.522 1.00 47.66 147 LEU A N 1
ATOM 1072 C CA . LEU A 1 147 ? 3.777 -8.201 18.519 1.00 42.89 147 LEU A CA 1
ATOM 1073 C C . LEU A 1 147 ? 4.341 -8.362 17.110 1.00 45.86 147 LEU A C 1
ATOM 1074 O O . LEU A 1 147 ? 5.485 -7.995 16.848 1.00 50.19 147 LEU A O 1
ATOM 1079 N N . VAL A 1 148 ? 3.537 -8.906 16.203 1.00 46.05 148 VAL A N 1
ATOM 1080 C CA . VAL A 1 148 ? 3.969 -9.112 14.825 1.00 42.23 148 VAL A CA 1
ATOM 1081 C C . VAL A 1 148 ? 4.109 -7.791 14.066 1.00 45.95 148 VAL A C 1
ATOM 1082 O O . VAL A 1 148 ? 5.035 -7.614 13.270 1.00 49.42 148 VAL A O 1
ATOM 1086 N N . GLN A 1 149 ? 3.195 -6.860 14.322 1.00 45.59 149 GLN A N 1
ATOM 1087 C CA . GLN A 1 149 ? 3.220 -5.565 13.651 1.00 43.81 149 GLN A CA 1
ATOM 1088 C C . GLN A 1 149 ? 4.037 -4.526 14.411 1.00 44.05 149 GLN A C 1
ATOM 1089 O O . GLN A 1 149 ? 4.406 -3.490 13.857 1.00 45.55 149 GLN A O 1
ATOM 1095 N N . ALA A 1 150 ? 4.325 -4.807 15.678 1.00 42.31 150 ALA A N 1
ATOM 1096 C CA . ALA A 1 150 ? 5.101 -3.890 16.501 1.00 37.83 150 ALA A CA 1
ATOM 1097 C C . ALA A 1 150 ? 6.583 -4.245 16.476 1.00 44.82 150 ALA A C 1
ATOM 1098 O O . ALA A 1 150 ? 7.439 -3.360 16.423 1.00 53.28 150 ALA A O 1
ATOM 1100 N N . LEU A 1 151 ? 6.885 -5.539 16.510 1.00 40.74 151 LEU A N 1
ATOM 1101 C CA . LEU A 1 151 ? 8.271 -6.004 16.504 1.00 42.51 151 LEU A CA 1
ATOM 1102 C C . LEU A 1 151 ? 8.633 -6.861 15.297 1.00 45.09 151 LEU A C 1
ATOM 1103 O O . LEU A 1 151 ? 9.366 -6.433 14.404 1.00 47.05 151 LEU A O 1
ATOM 1108 N N . SER A 1 152 ? 8.115 -8.085 15.308 1.00 40.67 152 SER A N 1
ATOM 1109 C CA . SER A 1 152 ? 8.346 -9.078 14.270 1.00 34.81 152 SER A CA 1
ATOM 1110 C C . SER A 1 152 ? 8.614 -8.558 12.864 1.00 34.39 152 SER A C 1
ATOM 1111 O O . SER A 1 152 ? 9.611 -8.922 12.247 1.00 43.42 152 SER A O 1
ATOM 1114 N N . LEU A 1 153 ? 7.736 -7.704 12.358 1.00 32.68 153 LEU A N 1
ATOM 1115 C CA . LEU A 1 153 ? 7.884 -7.195 11.001 1.00 38.35 153 LEU A CA 1
ATOM 1116 C C . LEU A 1 153 ? 8.825 -6.012 10.764 1.00 41.81 153 LEU A C 1
ATOM 1117 O O . LEU A 1 153 ? 9.726 -6.093 9.929 1.00 41.55 153 LEU A O 1
ATOM 1122 N N . PRO A 1 154 ? 8.635 -4.899 11.494 1.00 43.66 154 PRO A N 1
ATOM 1123 C CA . PRO A 1 154 ? 9.494 -3.722 11.310 1.00 40.62 154 PRO A CA 1
ATOM 1124 C C . PRO A 1 154 ? 10.991 -3.867 11.597 1.00 36.48 154 PRO A C 1
ATOM 1125 O O . PRO A 1 154 ? 11.811 -3.240 10.925 1.00 33.03 154 PRO A O 1
ATOM 1129 N N . VAL A 1 155 ? 11.352 -4.687 12.580 1.00 35.44 155 VAL A N 1
ATOM 1130 C CA . VAL A 1 155 ? 12.762 -4.860 12.938 1.00 33.95 155 VAL A CA 1
ATOM 1131 C C . VAL A 1 155 ? 13.663 -5.453 11.848 1.00 35.50 155 VAL A C 1
ATOM 1132 O O . VAL A 1 155 ? 14.591 -4.796 11.379 1.00 36.15 155 VAL A O 1
ATOM 1136 N N . PRO A 1 156 ? 13.403 -6.703 11.430 1.00 38.08 156 PRO A N 1
ATOM 1137 C CA . PRO A 1 156 ? 14.243 -7.314 10.396 1.00 34.45 156 PRO A CA 1
ATOM 1138 C C . PRO A 1 156 ? 14.356 -6.484 9.122 1.00 33.01 156 PRO A C 1
ATOM 1139 O O . PRO A 1 156 ? 15.421 -6.416 8.509 1.00 32.28 156 PRO A O 1
ATOM 1143 N N . SER A 1 157 ? 13.254 -5.859 8.725 1.00 31.02 157 SER A N 1
ATOM 1144 C CA . SER A 1 157 ? 13.233 -5.044 7.515 1.00 38.41 157 SER A CA 1
ATOM 1145 C C . SER A 1 157 ? 14.167 -3.849 7.627 1.00 41.62 157 SER A C 1
ATOM 1146 O O . SER A 1 157 ? 14.994 -3.596 6.746 1.00 42.81 157 SER A O 1
ATOM 1149 N N . LEU A 1 158 ? 14.029 -3.113 8.722 1.00 41.83 158 LEU A N 1
ATOM 1150 C CA . LEU A 1 158 ? 14.846 -1.937 8.945 1.00 35.00 158 LEU A CA 1
ATOM 1151 C C . LEU A 1 158 ? 16.301 -2.285 9.195 1.00 35.70 158 LEU A C 1
ATOM 1152 O O . LEU A 1 158 ? 17.194 -1.536 8.800 1.00 43.00 158 LEU A O 1
ATOM 1157 N N . VAL A 1 159 ? 16.550 -3.419 9.839 1.00 30.09 159 VAL A N 1
ATOM 1158 C CA . VAL A 1 159 ? 17.926 -3.826 10.079 1.00 28.95 159 VAL A CA 1
ATOM 1159 C C . VAL A 1 159 ? 18.587 -4.062 8.729 1.00 30.48 159 VAL A C 1
ATOM 1160 O O . VAL A 1 159 ? 19.740 -3.698 8.524 1.00 34.96 159 VAL A O 1
ATOM 1164 N N . ILE A 1 160 ? 17.844 -4.655 7.800 1.00 37.23 160 ILE A N 1
ATOM 1165 C CA . ILE A 1 160 ? 18.379 -4.929 6.473 1.00 40.32 160 ILE A CA 1
ATOM 1166 C C . ILE A 1 160 ? 18.627 -3.657 5.670 1.00 38.31 160 ILE A C 1
ATOM 1167 O O . ILE A 1 160 ? 19.647 -3.547 4.985 1.00 38.36 160 ILE A O 1
ATOM 1172 N N . CYS A 1 161 ? 17.714 -2.693 5.746 1.00 32.14 161 CYS A N 1
ATOM 1173 C CA . CYS A 1 161 ? 17.916 -1.463 4.990 1.00 36.97 161 CYS A CA 1
ATOM 1174 C C . CYS A 1 161 ? 19.108 -0.722 5.575 1.00 37.70 161 CYS A C 1
ATOM 1175 O O . CYS A 1 161 ? 19.805 0.005 4.869 1.00 38.51 161 CYS A O 1
ATOM 1178 N N . GLU A 1 162 ? 19.344 -0.917 6.869 1.00 39.90 162 GLU A N 1
ATOM 1179 C CA . GLU A 1 162 ? 20.476 -0.285 7.537 1.00 43.63 162 GLU A CA 1
ATOM 1180 C C . GLU A 1 162 ? 21.738 -0.877 6.919 1.00 42.12 162 GLU A C 1
ATOM 1181 O O . GLU A 1 162 ? 22.692 -0.168 6.615 1.00 42.14 162 GLU A O 1
ATOM 1187 N N . LEU A 1 163 ? 21.709 -2.192 6.737 1.00 46.31 163 LEU A N 1
ATOM 1188 C CA . LEU A 1 163 ? 22.804 -2.957 6.154 1.00 45.46 163 LEU A CA 1
ATOM 1189 C C . LEU A 1 163 ? 23.104 -2.462 4.741 1.00 47.78 163 LEU A C 1
ATOM 1190 O O . LEU A 1 163 ? 24.233 -2.085 4.428 1.00 47.00 163 LEU A O 1
ATOM 1195 N N . LEU A 1 164 ? 22.080 -2.475 3.893 1.00 49.45 164 LEU A N 1
ATOM 1196 C CA . LEU A 1 164 ? 22.213 -2.032 2.508 1.00 52.49 164 LEU A CA 1
ATOM 1197 C C . LEU A 1 164 ? 22.730 -0.599 2.446 1.00 52.01 164 LEU A C 1
ATOM 1198 O O . LEU A 1 164 ? 23.526 -0.252 1.570 1.00 45.81 164 LEU A O 1
ATOM 1203 N N . GLY A 1 165 ? 22.268 0.232 3.374 1.00 54.47 165 GLY A N 1
ATOM 1204 C CA . GLY A 1 165 ? 22.717 1.611 3.411 1.00 55.32 165 GLY A CA 1
ATOM 1205 C C . GLY A 1 165 ? 21.698 2.672 3.046 1.00 54.47 165 GLY A C 1
ATOM 1206 O O . GLY A 1 165 ? 22.076 3.758 2.602 1.00 50.81 165 GLY A O 1
ATOM 1207 N N . VAL A 1 166 ? 20.413 2.378 3.219 1.00 53.99 166 VAL A N 1
ATOM 1208 C CA . VAL A 1 166 ? 19.392 3.370 2.904 1.00 57.79 166 VAL A CA 1
ATOM 1209 C C . VAL A 1 166 ? 19.504 4.463 3.967 1.00 58.46 166 VAL A C 1
ATOM 1210 O O . VAL A 1 166 ? 19.802 4.181 5.129 1.00 59.39 166 VAL A O 1
ATOM 1214 N N . PRO A 1 167 ? 19.281 5.728 3.582 1.00 59.36 167 PRO A N 1
ATOM 1215 C CA . PRO A 1 167 ? 19.375 6.820 4.556 1.00 59.87 167 PRO A CA 1
ATOM 1216 C C . PRO A 1 167 ? 18.309 6.699 5.639 1.00 61.54 167 PRO A C 1
ATOM 1217 O O . PRO A 1 167 ? 17.179 6.296 5.364 1.00 64.92 167 PRO A O 1
ATOM 1221 N N . TYR A 1 168 ? 18.672 7.041 6.870 1.00 61.35 168 TYR A N 1
ATOM 1222 C CA . TYR A 1 168 ? 17.737 6.970 7.990 1.00 60.78 168 TYR A CA 1
ATOM 1223 C C . TYR A 1 168 ? 16.442 7.717 7.673 1.00 61.08 168 TYR A C 1
ATOM 1224 O O . TYR A 1 168 ? 15.360 7.337 8.123 1.00 59.14 168 TYR A O 1
ATOM 1233 N N . THR A 1 169 ? 16.569 8.774 6.880 1.00 62.07 169 THR A N 1
ATOM 1234 C CA . THR A 1 169 ? 15.441 9.609 6.487 1.00 62.70 169 THR A CA 1
ATOM 1235 C C . THR A 1 169 ? 14.465 8.906 5.542 1.00 62.19 169 THR A C 1
ATOM 1236 O O . THR A 1 169 ? 13.614 9.556 4.934 1.00 64.99 169 THR A O 1
ATOM 1240 N N . ASP A 1 170 ? 14.590 7.588 5.409 1.00 61.31 170 ASP A N 1
ATOM 1241 C CA . ASP A 1 170 ? 13.708 6.825 4.526 1.00 58.00 170 ASP A CA 1
ATOM 1242 C C . ASP A 1 170 ? 13.127 5.572 5.178 1.00 56.14 170 ASP A C 1
ATOM 1243 O O . ASP A 1 170 ? 12.273 4.904 4.595 1.00 57.77 170 ASP A O 1
ATOM 1248 N N . HIS A 1 171 ? 13.591 5.257 6.384 1.00 51.42 171 HIS A N 1
ATOM 1249 C CA . HIS A 1 171 ? 13.120 4.082 7.106 1.00 46.10 171 HIS A CA 1
ATOM 1250 C C . HIS A 1 171 ? 11.619 3.851 6.969 1.00 50.11 171 HIS A C 1
ATOM 1251 O O . HIS A 1 171 ? 11.182 2.732 6.703 1.00 50.63 171 HIS A O 1
ATOM 1258 N N . ASP A 1 172 ? 10.830 4.906 7.149 1.00 53.34 172 ASP A N 1
ATOM 1259 C CA . ASP A 1 172 ? 9.380 4.792 7.033 1.00 54.40 172 ASP A CA 1
ATOM 1260 C C . ASP A 1 172 ? 8.947 4.212 5.689 1.00 51.72 172 ASP A C 1
ATOM 1261 O O . ASP A 1 172 ? 8.105 3.314 5.640 1.00 48.70 172 ASP A O 1
ATOM 1266 N N . PHE A 1 173 ? 9.516 4.721 4.600 1.00 50.68 173 PHE A N 1
ATOM 1267 C CA . PHE A 1 173 ? 9.167 4.212 3.278 1.00 51.53 173 PHE A CA 1
ATOM 1268 C C . PHE A 1 173 ? 9.560 2.747 3.167 1.00 51.45 173 PHE A C 1
ATOM 1269 O O . PHE A 1 173 ? 8.740 1.899 2.818 1.00 49.03 173 PHE A O 1
ATOM 1277 N N . PHE A 1 174 ? 10.821 2.453 3.463 1.00 49.10 174 PHE A N 1
ATOM 1278 C CA . PHE A 1 174 ? 11.311 1.085 3.375 1.00 48.40 174 PHE A CA 1
ATOM 1279 C C . PHE A 1 174 ? 10.519 0.138 4.267 1.00 49.44 174 PHE A C 1
ATOM 1280 O O . PHE A 1 174 ? 10.363 -1.038 3.943 1.00 50.07 174 PHE A O 1
ATOM 1288 N N . GLN A 1 175 ? 10.020 0.650 5.389 1.00 49.41 175 GLN A N 1
ATOM 1289 C CA . GLN A 1 175 ? 9.253 -0.168 6.323 1.00 49.19 175 GLN A CA 1
ATOM 1290 C C . GLN A 1 175 ? 7.861 -0.493 5.793 1.00 50.22 175 GLN A C 1
ATOM 1291 O O . GLN A 1 175 ? 7.388 -1.619 5.933 1.00 53.68 175 GLN A O 1
ATOM 1297 N N . SER A 1 176 ? 7.207 0.493 5.185 1.00 48.87 176 SER A N 1
ATOM 1298 C CA . SER A 1 176 ? 5.863 0.296 4.657 1.00 45.76 176 SER A CA 1
ATOM 1299 C C . SER A 1 176 ? 5.789 -0.608 3.428 1.00 46.19 176 SER A C 1
ATOM 1300 O O . SER A 1 176 ? 4.882 -1.432 3.322 1.00 44.39 176 SER A O 1
ATOM 1303 N N . ARG A 1 177 ? 6.731 -0.465 2.500 1.00 50.98 177 ARG A N 1
ATOM 1304 C CA . ARG A 1 177 ? 6.723 -1.300 1.302 1.00 54.45 177 ARG A CA 1
ATOM 1305 C C . ARG A 1 177 ? 7.130 -2.718 1.672 1.00 55.51 177 ARG A C 1
ATOM 1306 O O . ARG A 1 177 ? 6.505 -3.686 1.243 1.00 61.01 177 ARG A O 1
ATOM 1314 N N . THR A 1 178 ? 8.180 -2.832 2.478 1.00 54.22 178 THR A N 1
ATOM 1315 C CA . THR A 1 178 ? 8.673 -4.129 2.917 1.00 53.36 178 THR A CA 1
ATOM 1316 C C . THR A 1 178 ? 7.578 -4.891 3.651 1.00 50.88 178 THR A C 1
ATOM 1317 O O . THR A 1 178 ? 7.379 -6.085 3.425 1.00 48.06 178 THR A O 1
ATOM 1321 N N . THR A 1 179 ? 6.867 -4.192 4.527 1.00 50.36 179 THR A N 1
ATOM 1322 C CA . THR A 1 179 ? 5.791 -4.808 5.292 1.00 50.27 179 THR A CA 1
ATOM 1323 C C . THR A 1 179 ? 4.646 -5.239 4.385 1.00 53.44 179 THR A C 1
ATOM 1324 O O . THR A 1 179 ? 4.022 -6.276 4.611 1.00 52.98 179 THR A O 1
ATOM 1328 N N . MET A 1 180 ? 4.369 -4.451 3.352 1.00 55.94 180 MET A N 1
ATOM 1329 C CA . MET A 1 180 ? 3.282 -4.796 2.451 1.00 58.43 180 MET A CA 1
ATOM 1330 C C . MET A 1 180 ? 3.669 -5.957 1.546 1.00 60.26 180 MET A C 1
ATOM 1331 O O . MET A 1 180 ? 2.822 -6.756 1.162 1.00 62.55 180 MET A O 1
ATOM 1336 N N . MET A 1 181 ? 4.952 -6.056 1.214 1.00 61.73 181 MET A N 1
ATOM 1337 C CA . MET A 1 181 ? 5.434 -7.138 0.364 1.00 61.48 181 MET A CA 1
ATOM 1338 C C . MET A 1 181 ? 5.166 -8.491 1.016 1.00 62.01 181 MET A C 1
ATOM 1339 O O . MET A 1 181 ? 5.288 -9.536 0.377 1.00 63.10 181 MET A O 1
ATOM 1344 N N . VAL A 1 182 ? 4.802 -8.461 2.293 1.00 64.15 182 VAL A N 1
ATOM 1345 C CA . VAL A 1 182 ? 4.495 -9.677 3.035 1.00 67.59 182 VAL A CA 1
ATOM 1346 C C . VAL A 1 182 ? 3.032 -9.620 3.466 1.00 72.31 182 VAL A C 1
ATOM 1347 O O . VAL A 1 182 ? 2.569 -10.444 4.255 1.00 71.78 182 VAL A O 1
ATOM 1351 N N . SER A 1 183 ? 2.310 -8.635 2.937 1.00 77.47 183 SER A N 1
ATOM 1352 C CA . SER A 1 183 ? 0.894 -8.464 3.244 1.00 80.21 183 SER A CA 1
ATOM 1353 C C . SER A 1 183 ? 0.160 -9.782 3.067 1.00 83.11 183 SER A C 1
ATOM 1354 O O . SER A 1 183 ? 0.509 -10.593 2.208 1.00 84.04 183 SER A O 1
ATOM 1357 N N . ARG A 1 184 ? -0.864 -9.982 3.885 1.00 83.54 184 ARG A N 1
ATOM 1358 C CA . ARG A 1 184 ? -1.650 -11.201 3.842 1.00 86.56 184 ARG A CA 1
ATOM 1359 C C . ARG A 1 184 ? -2.756 -11.096 2.791 1.00 88.67 184 ARG A C 1
ATOM 1360 O O . ARG A 1 184 ? -3.172 -12.101 2.216 1.00 92.72 184 ARG A O 1
ATOM 1368 N N . THR A 1 185 ? -3.216 -9.876 2.530 1.00 88.10 185 THR A N 1
ATOM 1369 C CA . THR A 1 185 ? -4.285 -9.660 1.558 1.00 88.37 185 THR A CA 1
ATOM 1370 C C . THR A 1 185 ? -3.866 -8.839 0.341 1.00 85.16 185 THR A C 1
ATOM 1371 O O . THR A 1 185 ? -3.031 -7.938 0.436 1.00 84.27 185 THR A O 1
ATOM 1375 N N . SER A 1 186 ? -4.468 -9.171 -0.798 1.00 82.44 186 SER A N 1
ATOM 1376 C CA . SER A 1 186 ? -4.218 -8.502 -2.071 1.00 83.11 186 SER A CA 1
ATOM 1377 C C . SER A 1 186 ? -2.899 -8.883 -2.721 1.00 82.68 186 SER A C 1
ATOM 1378 O O . SER A 1 186 ? -1.830 -8.471 -2.272 1.00 84.09 186 SER A O 1
ATOM 1381 N N . MET A 1 187 ? -2.981 -9.672 -3.785 1.00 84.74 187 MET A N 1
ATOM 1382 C CA . MET A 1 187 ? -1.788 -10.086 -4.505 1.00 88.26 187 MET A CA 1
ATOM 1383 C C . MET A 1 187 ? -1.258 -8.902 -5.294 1.00 87.68 187 MET A C 1
ATOM 1384 O O . MET A 1 187 ? -0.165 -8.956 -5.856 1.00 88.17 187 MET A O 1
ATOM 1389 N N . GLU A 1 188 ? -2.045 -7.832 -5.333 1.00 88.79 188 GLU A N 1
ATOM 1390 C CA . GLU A 1 188 ? -1.643 -6.627 -6.040 1.00 90.83 188 GLU A CA 1
ATOM 1391 C C . GLU A 1 188 ? -0.923 -5.658 -5.113 1.00 90.46 188 GLU A C 1
ATOM 1392 O O . GLU A 1 188 ? 0.007 -4.968 -5.536 1.00 90.88 188 GLU A O 1
ATOM 1398 N N . ASP A 1 189 ? -1.346 -5.601 -3.852 1.00 87.26 189 ASP A N 1
ATOM 1399 C CA . ASP A 1 189 ? -0.692 -4.714 -2.898 1.00 87.32 189 ASP A CA 1
ATOM 1400 C C . ASP A 1 189 ? 0.783 -5.079 -2.820 1.00 85.12 189 ASP A C 1
ATOM 1401 O O . ASP A 1 189 ? 1.650 -4.206 -2.828 1.00 84.68 189 ASP A O 1
ATOM 1406 N N . ARG A 1 190 ? 1.061 -6.377 -2.747 1.00 82.85 190 ARG A N 1
ATOM 1407 C CA . ARG A 1 190 ? 2.435 -6.856 -2.682 1.00 81.58 190 ARG A CA 1
ATOM 1408 C C . ARG A 1 190 ? 3.148 -6.438 -3.956 1.00 82.55 190 ARG A C 1
ATOM 1409 O O . ARG A 1 190 ? 4.207 -5.814 -3.913 1.00 86.06 190 ARG A O 1
ATOM 1417 N N . ARG A 1 191 ? 2.554 -6.791 -5.090 1.00 80.82 191 ARG A N 1
ATOM 1418 C CA . ARG A 1 191 ? 3.121 -6.458 -6.387 1.00 79.68 191 ARG A CA 1
ATOM 1419 C C . ARG A 1 191 ? 3.431 -4.963 -6.443 1.00 75.61 191 ARG A C 1
ATOM 1420 O O . ARG A 1 191 ? 4.495 -4.554 -6.913 1.00 70.50 191 ARG A O 1
ATOM 1428 N N . ARG A 1 192 ? 2.497 -4.154 -5.952 1.00 73.78 192 ARG A N 1
ATOM 1429 C CA . ARG A 1 192 ? 2.662 -2.705 -5.941 1.00 77.33 192 ARG A CA 1
ATOM 1430 C C . ARG A 1 192 ? 3.726 -2.291 -4.928 1.00 77.99 192 ARG A C 1
ATOM 1431 O O . ARG A 1 192 ? 4.329 -1.224 -5.045 1.00 79.41 192 ARG A O 1
ATOM 1439 N N . ALA A 1 193 ? 3.949 -3.140 -3.930 1.00 74.90 193 ALA A N 1
ATOM 1440 C CA . ALA A 1 193 ? 4.950 -2.864 -2.910 1.00 68.23 193 ALA A CA 1
ATOM 1441 C C . ALA A 1 193 ? 6.333 -3.047 -3.530 1.00 65.93 193 ALA A C 1
ATOM 1442 O O . ALA A 1 193 ? 7.113 -2.098 -3.602 1.00 64.24 193 ALA A O 1
ATOM 1444 N N . PHE A 1 194 ? 6.629 -4.267 -3.977 1.00 64.97 194 PHE A N 1
ATOM 1445 C CA . PHE A 1 194 ? 7.912 -4.560 -4.610 1.00 65.56 194 PHE A CA 1
ATOM 1446 C C . PHE A 1 194 ? 8.214 -3.461 -5.615 1.00 69.23 194 PHE A C 1
ATOM 1447 O O . PHE A 1 194 ? 9.282 -2.847 -5.594 1.00 71.65 194 PHE A O 1
ATOM 1455 N N . ALA A 1 195 ? 7.250 -3.227 -6.498 1.00 68.27 195 ALA A N 1
ATOM 1456 C CA . ALA A 1 195 ? 7.366 -2.218 -7.537 1.00 69.09 195 ALA A CA 1
ATOM 1457 C C . ALA A 1 195 ? 8.007 -0.928 -7.035 1.00 68.35 195 ALA A C 1
ATOM 1458 O O . ALA A 1 195 ? 9.118 -0.582 -7.438 1.00 68.15 195 ALA A O 1
ATOM 1460 N N . GLU A 1 196 ? 7.304 -0.225 -6.154 1.00 65.92 196 GLU A N 1
ATOM 1461 C CA . GLU A 1 196 ? 7.790 1.036 -5.610 1.00 63.86 196 GLU A CA 1
ATOM 1462 C C . GLU A 1 196 ? 9.175 0.911 -4.978 1.00 66.69 196 GLU A C 1
ATOM 1463 O O . GLU A 1 196 ? 9.948 1.868 -4.976 1.00 72.01 196 GLU A O 1
ATOM 1469 N N . LEU A 1 197 ? 9.489 -0.267 -4.444 1.00 63.09 197 LEU A N 1
ATOM 1470 C CA . LEU A 1 197 ? 10.785 -0.494 -3.813 1.00 61.85 197 LEU A CA 1
ATOM 1471 C C . LEU A 1 197 ? 11.889 -0.661 -4.844 1.00 62.18 197 LEU A C 1
ATOM 1472 O O . LEU A 1 197 ? 12.901 0.041 -4.802 1.00 62.92 197 LEU A O 1
ATOM 1477 N N . ARG A 1 198 ? 11.686 -1.597 -5.767 1.00 61.08 198 ARG A N 1
ATOM 1478 C CA . ARG A 1 198 ? 12.663 -1.868 -6.814 1.00 58.31 198 ARG A CA 1
ATOM 1479 C C . ARG A 1 198 ? 13.076 -0.557 -7.485 1.00 56.49 198 ARG A C 1
ATOM 1480 O O . ARG A 1 198 ? 14.191 -0.427 -7.988 1.00 52.37 198 ARG A O 1
ATOM 1488 N N . ALA A 1 199 ? 12.167 0.413 -7.476 1.00 59.89 199 ALA A N 1
ATOM 1489 C CA . ALA A 1 199 ? 12.431 1.722 -8.057 1.00 62.00 199 ALA A CA 1
ATOM 1490 C C . ALA A 1 199 ? 13.350 2.492 -7.114 1.00 64.24 199 ALA A C 1
ATOM 1491 O O . ALA A 1 199 ? 14.399 2.994 -7.525 1.00 68.41 199 ALA A O 1
ATOM 1493 N N . TYR A 1 200 ? 12.947 2.576 -5.849 1.00 62.84 200 TYR A N 1
ATOM 1494 C CA . TYR A 1 200 ? 13.723 3.273 -4.825 1.00 63.68 200 TYR A CA 1
ATOM 1495 C C . TYR A 1 200 ? 15.156 2.753 -4.760 1.00 65.21 200 TYR A C 1
ATOM 1496 O O . TYR A 1 200 ? 16.116 3.523 -4.839 1.00 66.79 200 TYR A O 1
ATOM 1505 N N . ILE A 1 201 ? 15.281 1.439 -4.600 1.00 63.06 201 ILE A N 1
ATOM 1506 C CA . ILE A 1 201 ? 16.574 0.769 -4.517 1.00 62.55 201 ILE A CA 1
ATOM 1507 C C . ILE A 1 201 ? 17.425 1.006 -5.763 1.00 66.23 201 ILE A C 1
ATOM 1508 O O . ILE A 1 201 ? 18.638 1.202 -5.675 1.00 68.50 201 ILE A O 1
ATOM 1513 N N . ASP A 1 202 ? 16.779 0.982 -6.923 1.00 67.61 202 ASP A N 1
ATOM 1514 C CA . ASP A 1 202 ? 17.467 1.180 -8.190 1.00 68.45 202 ASP A CA 1
ATOM 1515 C C . ASP A 1 202 ? 18.125 2.557 -8.259 1.00 68.24 202 ASP A C 1
ATOM 1516 O O . ASP A 1 202 ? 19.290 2.678 -8.637 1.00 67.93 202 ASP A O 1
ATOM 1521 N N . ASP A 1 203 ? 17.378 3.591 -7.886 1.00 66.03 203 ASP A N 1
ATOM 1522 C CA . ASP A 1 203 ? 17.896 4.954 -7.909 1.00 71.21 203 ASP A CA 1
ATOM 1523 C C . ASP A 1 203 ? 18.864 5.183 -6.753 1.00 72.87 203 ASP A C 1
ATOM 1524 O O . ASP A 1 203 ? 19.873 5.877 -6.901 1.00 71.79 203 ASP A O 1
ATOM 1529 N N . LEU A 1 204 ? 18.548 4.597 -5.602 1.00 71.95 204 LEU A N 1
ATOM 1530 C CA . LEU A 1 204 ? 19.386 4.724 -4.415 1.00 70.77 204 LEU A CA 1
ATOM 1531 C C . LEU A 1 204 ? 20.802 4.259 -4.753 1.00 69.07 204 LEU A C 1
ATOM 1532 O O . LEU A 1 204 ? 21.785 4.890 -4.359 1.00 70.40 204 LEU A O 1
ATOM 1537 N N . ILE A 1 205 ? 20.894 3.155 -5.490 1.00 65.39 205 ILE A N 1
ATOM 1538 C CA . ILE A 1 205 ? 22.180 2.600 -5.905 1.00 61.36 205 ILE A CA 1
ATOM 1539 C C . ILE A 1 205 ? 22.883 3.567 -6.852 1.00 66.12 205 ILE A C 1
ATOM 1540 O O . ILE A 1 205 ? 24.081 3.825 -6.717 1.00 66.35 205 ILE A O 1
ATOM 1545 N N . THR A 1 206 ? 22.129 4.094 -7.812 1.00 69.92 206 THR A N 1
ATOM 1546 C CA . THR A 1 206 ? 22.667 5.039 -8.784 1.00 73.67 206 THR A CA 1
ATOM 1547 C C . THR A 1 206 ? 23.330 6.196 -8.043 1.00 72.52 206 THR A C 1
ATOM 1548 O O . THR A 1 206 ? 24.423 6.632 -8.404 1.00 73.73 206 THR A O 1
ATOM 1552 N N . ARG A 1 207 ? 22.654 6.684 -7.006 1.00 71.19 207 ARG A N 1
ATOM 1553 C CA . ARG A 1 207 ? 23.164 7.784 -6.190 1.00 72.90 207 ARG A CA 1
ATOM 1554 C C . ARG A 1 207 ? 24.464 7.372 -5.517 1.00 73.90 207 ARG A C 1
ATOM 1555 O O . ARG A 1 207 ? 25.419 8.145 -5.449 1.00 73.75 207 ARG A O 1
ATOM 1563 N N . LYS A 1 208 ? 24.478 6.149 -4.998 1.00 72.66 208 LYS A N 1
ATOM 1564 C CA . LYS A 1 208 ? 25.645 5.617 -4.313 1.00 71.99 208 LYS A CA 1
ATOM 1565 C C . LYS A 1 208 ? 26.858 5.558 -5.230 1.00 72.48 208 LYS A C 1
ATOM 1566 O O . LYS A 1 208 ? 27.975 5.859 -4.809 1.00 74.61 208 LYS A O 1
ATOM 1572 N N . GLU A 1 209 ? 26.633 5.170 -6.482 1.00 71.74 209 GLU A N 1
ATOM 1573 C CA . GLU A 1 209 ? 27.712 5.071 -7.458 1.00 74.04 209 GLU A CA 1
ATOM 1574 C C . GLU A 1 209 ? 28.518 6.365 -7.507 1.00 77.88 209 GLU A C 1
ATOM 1575 O O . GLU A 1 209 ? 29.734 6.342 -7.698 1.00 79.85 209 GLU A O 1
ATOM 1581 N N . SER A 1 210 ? 27.830 7.487 -7.318 1.00 81.03 210 SER A N 1
ATOM 1582 C CA . SER A 1 210 ? 28.458 8.807 -7.299 1.00 84.00 210 SER A CA 1
ATOM 1583 C C . SER A 1 210 ? 28.268 9.373 -5.891 1.00 84.85 210 SER A C 1
ATOM 1584 O O . SER A 1 210 ? 27.219 9.929 -5.570 1.00 86.29 210 SER A O 1
ATOM 1587 N N . GLU A 1 211 ? 29.300 9.212 -5.067 1.00 86.92 211 GLU A N 1
ATOM 1588 C CA . GLU A 1 211 ? 29.328 9.635 -3.665 1.00 88.11 211 GLU A CA 1
ATOM 1589 C C . GLU A 1 211 ? 28.674 8.571 -2.787 1.00 83.19 211 GLU A C 1
ATOM 1590 O O . GLU A 1 211 ? 27.479 8.619 -2.504 1.00 81.96 211 GLU A O 1
ATOM 1596 N N . PRO A 1 212 ? 29.461 7.576 -2.364 1.00 79.95 212 PRO A N 1
ATOM 1597 C CA . PRO A 1 212 ? 28.964 6.492 -1.516 1.00 77.32 212 PRO A CA 1
ATOM 1598 C C . PRO A 1 212 ? 28.940 6.876 -0.043 1.00 75.26 212 PRO A C 1
ATOM 1599 O O . PRO A 1 212 ? 28.847 8.051 0.310 1.00 76.77 212 PRO A O 1
ATOM 1603 N N . GLY A 1 213 ? 29.030 5.861 0.807 1.00 74.13 213 GLY A N 1
ATOM 1604 C CA . GLY A 1 213 ? 29.033 6.065 2.242 1.00 70.87 213 GLY A CA 1
ATOM 1605 C C . GLY A 1 213 ? 29.604 4.831 2.914 1.00 70.28 213 GLY A C 1
ATOM 1606 O O . GLY A 1 213 ? 30.486 4.171 2.359 1.00 70.88 213 GLY A O 1
ATOM 1607 N N . ASP A 1 214 ? 29.106 4.507 4.102 1.00 65.36 214 ASP A N 1
ATOM 1608 C CA . ASP A 1 214 ? 29.586 3.335 4.824 1.00 64.93 214 ASP A CA 1
ATOM 1609 C C . ASP A 1 214 ? 28.506 2.255 4.831 1.00 62.70 214 ASP A C 1
ATOM 1610 O O . ASP A 1 214 ? 27.929 1.941 5.873 1.00 65.69 214 ASP A O 1
ATOM 1615 N N . ASP A 1 215 ? 28.231 1.695 3.658 1.00 58.27 215 ASP A N 1
ATOM 1616 C CA . ASP A 1 215 ? 27.218 0.658 3.535 1.00 53.92 215 ASP A CA 1
ATOM 1617 C C . ASP A 1 215 ? 27.603 -0.438 2.548 1.00 52.89 215 ASP A C 1
ATOM 1618 O O . ASP A 1 215 ? 28.619 -0.343 1.861 1.00 47.53 215 ASP A O 1
ATOM 1623 N N . LEU A 1 216 ? 26.778 -1.479 2.491 1.00 52.56 216 LEU A N 1
ATOM 1624 C CA . LEU A 1 216 ? 27.011 -2.615 1.610 1.00 51.44 216 LEU A CA 1
ATOM 1625 C C . LEU A 1 216 ? 26.984 -2.206 0.142 1.00 55.03 216 LEU A C 1
ATOM 1626 O O . LEU A 1 216 ? 27.812 -2.657 -0.652 1.00 59.59 216 LEU A O 1
ATOM 1631 N N . PHE A 1 217 ? 26.029 -1.356 -0.217 1.00 53.76 217 PHE A N 1
ATOM 1632 C CA . PHE A 1 217 ? 25.913 -0.879 -1.589 1.00 55.23 217 PHE A CA 1
ATOM 1633 C C . PHE A 1 217 ? 27.244 -0.278 -2.032 1.00 54.42 217 PHE A C 1
ATOM 1634 O O . PHE A 1 217 ? 27.862 -0.744 -2.993 1.00 48.79 217 PHE A O 1
ATOM 1642 N N . SER A 1 218 ? 27.677 0.753 -1.311 1.00 55.32 218 SER A N 1
ATOM 1643 C CA . SER A 1 218 ? 28.927 1.443 -1.606 1.00 55.53 218 SER A CA 1
ATOM 1644 C C . SER A 1 218 ? 30.088 0.468 -1.751 1.00 56.23 218 SER A C 1
ATOM 1645 O O . SER A 1 218 ? 30.799 0.488 -2.756 1.00 58.59 218 SER A O 1
ATOM 1648 N N . ARG A 1 219 ? 30.273 -0.386 -0.748 1.00 55.41 219 ARG A N 1
ATOM 1649 C CA . ARG A 1 219 ? 31.356 -1.365 -0.773 1.00 53.29 219 ARG A CA 1
ATOM 1650 C C . ARG A 1 219 ? 31.278 -2.295 -1.980 1.00 49.40 219 ARG A C 1
ATOM 1651 O O . ARG A 1 219 ? 32.304 -2.688 -2.542 1.00 43.13 219 ARG A O 1
ATOM 1659 N N . GLN A 1 220 ? 30.062 -2.644 -2.383 1.00 48.22 220 GLN A N 1
ATOM 1660 C CA . GLN A 1 220 ? 29.880 -3.521 -3.530 1.00 54.22 220 GLN A CA 1
ATOM 1661 C C . GLN A 1 220 ? 30.215 -2.812 -4.834 1.00 56.93 220 GLN A C 1
ATOM 1662 O O . GLN A 1 220 ? 30.957 -3.339 -5.668 1.00 53.58 220 GLN A O 1
ATOM 1668 N N . ILE A 1 221 ? 29.669 -1.614 -5.008 1.00 57.25 221 ILE A N 1
ATOM 1669 C CA . ILE A 1 221 ? 29.931 -0.838 -6.208 1.00 58.64 221 ILE A CA 1
ATOM 1670 C C . ILE A 1 221 ? 31.440 -0.667 -6.371 1.00 63.52 221 ILE A C 1
ATOM 1671 O O . ILE A 1 221 ? 31.962 -0.705 -7.484 1.00 65.53 221 ILE A O 1
ATOM 1676 N N . ALA A 1 222 ? 32.137 -0.492 -5.251 1.00 66.75 222 ALA A N 1
ATOM 1677 C CA . ALA A 1 222 ? 33.585 -0.307 -5.265 1.00 65.54 222 ALA A CA 1
ATOM 1678 C C . ALA A 1 222 ? 34.340 -1.548 -5.725 1.00 66.13 222 ALA A C 1
ATOM 1679 O O . ALA A 1 222 ? 35.286 -1.445 -6.504 1.00 64.04 222 ALA A O 1
ATOM 1681 N N . ARG A 1 223 ? 33.928 -2.716 -5.241 1.00 69.41 223 ARG A N 1
ATOM 1682 C CA . ARG A 1 223 ? 34.587 -3.961 -5.622 1.00 73.45 223 ARG A CA 1
ATOM 1683 C C . ARG A 1 223 ? 34.426 -4.260 -7.106 1.00 75.71 223 ARG A C 1
ATOM 1684 O O . ARG A 1 223 ? 35.397 -4.592 -7.786 1.00 77.26 223 ARG A O 1
ATOM 1692 N N . GLN A 1 224 ? 33.203 -4.144 -7.610 1.00 77.17 224 GLN A N 1
ATOM 1693 C CA . GLN A 1 224 ? 32.959 -4.411 -9.020 1.00 79.08 224 GLN A CA 1
ATOM 1694 C C . GLN A 1 224 ? 33.799 -3.483 -9.887 1.00 77.79 224 GLN A C 1
ATOM 1695 O O . GLN A 1 224 ? 34.349 -3.903 -10.908 1.00 76.34 224 GLN A O 1
ATOM 1701 N N . ARG A 1 225 ? 33.910 -2.225 -9.473 1.00 76.09 225 ARG A N 1
ATOM 1702 C CA . ARG A 1 225 ? 34.705 -1.262 -10.219 1.00 73.89 225 ARG A CA 1
ATOM 1703 C C . ARG A 1 225 ? 36.168 -1.667 -10.199 1.00 76.36 225 ARG A C 1
ATOM 1704 O O . ARG A 1 225 ? 36.782 -1.864 -11.246 1.00 77.39 225 ARG A O 1
ATOM 1712 N N . GLN A 1 226 ? 36.719 -1.807 -9.000 1.00 78.04 226 GLN A N 1
ATOM 1713 C CA . GLN A 1 226 ? 38.118 -2.172 -8.848 1.00 81.56 226 GLN A CA 1
ATOM 1714 C C . GLN A 1 226 ? 38.433 -3.540 -9.458 1.00 85.30 226 GLN A C 1
ATOM 1715 O O . GLN A 1 226 ? 39.524 -3.747 -9.986 1.00 89.96 226 GLN A O 1
ATOM 1721 N N . GLU A 1 227 ? 37.477 -4.464 -9.403 1.00 87.88 227 GLU A N 1
ATOM 1722 C CA . GLU A 1 227 ? 37.672 -5.806 -9.948 1.00 90.79 227 GLU A CA 1
ATOM 1723 C C . GLU A 1 227 ? 37.530 -5.905 -11.468 1.00 92.80 227 GLU A C 1
ATOM 1724 O O . GLU A 1 227 ? 38.524 -5.879 -12.193 1.00 95.56 227 GLU A O 1
ATOM 1730 N N . GLY A 1 228 ? 36.296 -6.029 -11.946 1.00 93.90 228 GLY A N 1
ATOM 1731 C CA . GLY A 1 228 ? 36.075 -6.145 -13.378 1.00 93.97 228 GLY A CA 1
ATOM 1732 C C . GLY A 1 228 ? 35.248 -5.017 -13.958 1.00 93.55 228 GLY A C 1
ATOM 1733 O O . GLY A 1 228 ? 35.780 -4.129 -14.625 1.00 92.89 228 GLY A O 1
ATOM 1734 N N . THR A 1 229 ? 33.941 -5.063 -13.721 1.00 94.71 229 THR A N 1
ATOM 1735 C CA . THR A 1 229 ? 33.034 -4.025 -14.199 1.00 93.56 229 THR A CA 1
ATOM 1736 C C . THR A 1 229 ? 31.676 -4.073 -13.490 1.00 92.68 229 THR A C 1
ATOM 1737 O O . THR A 1 229 ? 31.273 -5.103 -12.948 1.00 91.68 229 THR A O 1
ATOM 1741 N N . LEU A 1 230 ? 30.991 -2.934 -13.496 1.00 91.41 230 LEU A N 1
ATOM 1742 C CA . LEU A 1 230 ? 29.695 -2.764 -12.844 1.00 88.43 230 LEU A CA 1
ATOM 1743 C C . LEU A 1 230 ? 28.560 -3.668 -13.327 1.00 84.22 230 LEU A C 1
ATOM 1744 O O . LEU A 1 230 ? 28.543 -4.118 -14.474 1.00 82.15 230 LEU A O 1
ATOM 1749 N N . ASP A 1 231 ? 27.618 -3.920 -12.421 1.00 77.33 231 ASP A N 1
ATOM 1750 C CA . ASP A 1 231 ? 26.435 -4.732 -12.690 1.00 69.20 231 ASP A CA 1
ATOM 1751 C C . ASP A 1 231 ? 25.285 -4.165 -11.859 1.00 67.62 231 ASP A C 1
ATOM 1752 O O . ASP A 1 231 ? 24.888 -4.741 -10.845 1.00 67.69 231 ASP A O 1
ATOM 1757 N N . HIS A 1 232 ? 24.769 -3.021 -12.301 1.00 65.39 232 HIS A N 1
ATOM 1758 C CA . HIS A 1 232 ? 23.673 -2.329 -11.626 1.00 61.83 232 HIS A CA 1
ATOM 1759 C C . HIS A 1 232 ? 22.524 -3.264 -11.275 1.00 60.47 232 HIS A C 1
ATOM 1760 O O . HIS A 1 232 ? 22.060 -3.290 -10.137 1.00 60.18 232 HIS A O 1
ATOM 1767 N N . ALA A 1 233 ? 22.059 -4.019 -12.264 1.00 63.06 233 ALA A N 1
ATOM 1768 C CA . ALA A 1 233 ? 20.959 -4.953 -12.057 1.00 64.71 233 ALA A CA 1
ATOM 1769 C C . ALA A 1 233 ? 21.344 -5.988 -11.011 1.00 65.14 233 ALA A C 1
ATOM 1770 O O . ALA A 1 233 ? 20.624 -6.187 -10.034 1.00 68.47 233 ALA A O 1
ATOM 1772 N N . GLY A 1 234 ? 22.483 -6.642 -11.221 1.00 61.65 234 GLY A N 1
ATOM 1773 C CA . GLY A 1 234 ? 22.941 -7.644 -10.277 1.00 58.13 234 GLY A CA 1
ATOM 1774 C C . GLY A 1 234 ? 22.910 -7.128 -8.851 1.00 58.60 234 GLY A C 1
ATOM 1775 O O . GLY A 1 234 ? 22.552 -7.858 -7.925 1.00 56.72 234 GLY A O 1
ATOM 1776 N N . LEU A 1 235 ? 23.281 -5.864 -8.670 1.00 55.35 235 LEU A N 1
ATOM 1777 C CA . LEU A 1 235 ? 23.288 -5.263 -7.344 1.00 52.80 235 LEU A CA 1
ATOM 1778 C C . LEU A 1 235 ? 21.863 -5.0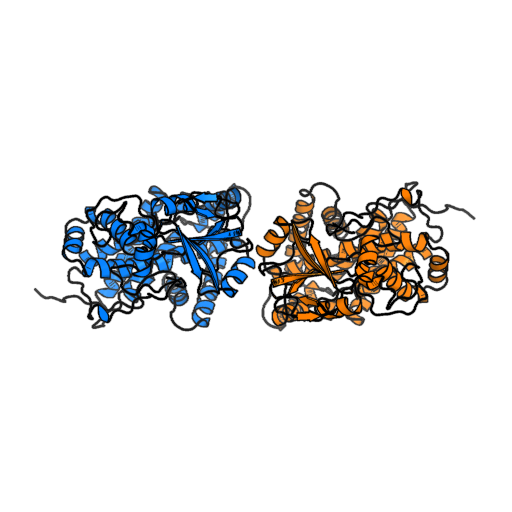62 -6.842 1.00 50.64 235 LEU A C 1
ATOM 1779 O O . LEU A 1 235 ? 21.563 -5.334 -5.680 1.00 52.59 235 LEU A O 1
ATOM 1784 N N . VAL A 1 236 ? 20.990 -4.578 -7.719 1.00 44.89 236 VAL A N 1
ATOM 1785 C CA . VAL A 1 236 ? 19.595 -4.367 -7.359 1.00 45.70 236 VAL A CA 1
ATOM 1786 C C . VAL A 1 236 ? 19.015 -5.719 -6.962 1.00 46.34 236 VAL A C 1
ATOM 1787 O O . VAL A 1 236 ? 18.198 -5.827 -6.044 1.00 46.80 236 VAL A O 1
ATOM 1791 N N . SER A 1 237 ? 19.462 -6.751 -7.668 1.00 44.91 237 SER A N 1
ATOM 1792 C CA . SER A 1 237 ? 19.018 -8.113 -7.427 1.00 45.26 237 SER A CA 1
ATOM 1793 C C . SER A 1 237 ? 19.496 -8.608 -6.070 1.00 46.38 237 SER A C 1
ATOM 1794 O O . SER A 1 237 ? 18.763 -9.290 -5.353 1.00 45.66 237 SER A O 1
ATOM 1797 N N . LEU A 1 238 ? 20.730 -8.264 -5.720 1.00 46.91 238 LEU A N 1
ATOM 1798 C CA . LEU A 1 238 ? 21.291 -8.688 -4.445 1.00 43.91 238 LEU A CA 1
ATOM 1799 C C . LEU A 1 238 ? 20.466 -8.127 -3.298 1.00 41.70 238 LEU A C 1
ATOM 1800 O O . LEU A 1 238 ? 20.108 -8.849 -2.364 1.00 38.16 238 LEU A O 1
ATOM 1805 N N . ALA A 1 239 ? 20.174 -6.833 -3.375 1.00 37.08 239 ALA A N 1
ATOM 1806 C CA . ALA A 1 239 ? 19.391 -6.162 -2.347 1.00 39.87 239 ALA A CA 1
ATOM 1807 C C . ALA A 1 239 ? 18.119 -6.951 -2.064 1.00 43.88 239 ALA A C 1
ATOM 1808 O O . ALA A 1 239 ? 17.828 -7.284 -0.916 1.00 45.66 239 ALA A O 1
ATOM 1810 N N . PHE A 1 240 ? 17.365 -7.259 -3.114 1.00 44.89 240 PHE A N 1
ATOM 1811 C CA . PHE A 1 240 ? 16.130 -8.005 -2.943 1.00 39.77 240 PHE A CA 1
ATOM 1812 C C . PHE A 1 240 ? 16.349 -9.419 -2.437 1.00 39.83 240 PHE A C 1
ATOM 1813 O O . PHE A 1 240 ? 15.558 -9.914 -1.638 1.00 40.60 240 PHE A O 1
ATOM 1821 N N . LEU A 1 241 ? 17.413 -10.076 -2.891 1.00 41.73 241 LEU A N 1
ATOM 1822 C CA . LEU A 1 241 ? 17.692 -11.434 -2.425 1.00 40.34 241 LEU A CA 1
ATOM 1823 C C . LEU A 1 241 ? 17.829 -11.393 -0.912 1.00 39.05 241 LEU A C 1
ATOM 1824 O O . LEU A 1 241 ? 17.208 -12.180 -0.198 1.00 37.89 241 LEU A O 1
ATOM 1829 N N . LEU A 1 242 ? 18.652 -10.460 -0.440 1.00 40.04 242 LEU A N 1
ATOM 1830 C CA . LEU A 1 242 ? 18.905 -10.277 0.985 1.00 39.50 242 LEU A CA 1
ATOM 1831 C C . LEU A 1 242 ? 17.627 -9.974 1.762 1.00 39.24 242 LEU A C 1
ATOM 1832 O O . LEU A 1 242 ? 17.310 -10.649 2.742 1.00 43.86 242 LEU A O 1
ATOM 1837 N N . LEU A 1 243 ? 16.896 -8.957 1.321 1.00 37.10 243 LEU A N 1
ATOM 1838 C CA . LEU A 1 243 ? 15.655 -8.573 1.977 1.00 35.70 243 LEU A CA 1
ATOM 1839 C C . LEU A 1 243 ? 14.698 -9.758 1.984 1.00 32.64 243 LEU A C 1
ATOM 1840 O O . LEU A 1 243 ? 14.136 -10.116 3.014 1.00 30.16 243 LEU A O 1
ATOM 1845 N N . THR A 1 244 ? 14.533 -10.365 0.818 1.00 34.17 244 THR A N 1
ATOM 1846 C CA . THR A 1 244 ? 13.647 -11.507 0.643 1.00 34.68 244 THR A CA 1
ATOM 1847 C C . THR A 1 244 ? 13.953 -12.695 1.551 1.00 30.84 244 THR A C 1
ATOM 1848 O O . THR A 1 244 ? 13.074 -13.185 2.261 1.00 30.50 244 THR A O 1
ATOM 1852 N N . ALA A 1 245 ? 15.198 -13.152 1.534 1.00 26.25 245 ALA A N 1
ATOM 1853 C CA . ALA A 1 245 ? 15.581 -14.306 2.333 1.00 29.63 245 ALA A CA 1
ATOM 1854 C C . ALA A 1 245 ? 15.810 -14.019 3.806 1.00 30.22 245 ALA A C 1
ATOM 1855 O O . ALA A 1 245 ? 16.043 -14.946 4.583 1.00 30.39 245 ALA A O 1
ATOM 1857 N N . GLY A 1 246 ? 15.732 -12.753 4.203 1.00 29.13 246 GLY A N 1
ATOM 1858 C CA . GLY A 1 246 ? 15.969 -12.435 5.598 1.00 29.63 246 GLY A CA 1
ATOM 1859 C C . GLY A 1 246 ? 14.925 -11.642 6.355 1.00 33.22 246 GLY A C 1
ATOM 1860 O O . GLY A 1 246 ? 15.083 -11.421 7.557 1.00 40.10 246 GLY A O 1
ATOM 1861 N N . HIS A 1 247 ? 13.861 -11.215 5.686 1.00 35.32 247 HIS A N 1
ATOM 1862 C CA . HIS A 1 247 ? 12.831 -10.435 6.355 1.00 33.73 247 HIS A CA 1
ATOM 1863 C C . HIS A 1 247 ? 11.808 -11.304 7.082 1.00 38.22 247 HIS A C 1
ATOM 1864 O O . HIS A 1 247 ? 11.754 -11.299 8.310 1.00 35.71 247 HIS A O 1
ATOM 1871 N N . GLU A 1 248 ? 11.004 -12.055 6.331 1.00 40.54 248 GLU A N 1
ATOM 1872 C CA . GLU A 1 248 ? 9.979 -12.902 6.942 1.00 39.94 248 GLU A CA 1
ATOM 1873 C C . GLU A 1 248 ? 10.542 -13.994 7.846 1.00 38.06 248 GLU A C 1
ATOM 1874 O O . GLU A 1 248 ? 10.011 -14.244 8.929 1.00 38.57 248 GLU A O 1
ATOM 1880 N N . THR A 1 249 ? 11.604 -14.659 7.401 1.00 35.31 249 THR A N 1
ATOM 1881 C CA . THR A 1 249 ? 12.214 -15.714 8.209 1.00 34.78 249 THR A CA 1
ATOM 1882 C C . THR A 1 249 ? 12.536 -15.180 9.599 1.00 34.37 249 THR A C 1
ATOM 1883 O O . THR A 1 249 ? 12.160 -15.774 10.606 1.00 38.95 249 THR A O 1
ATOM 1887 N N . THR A 1 250 ? 13.233 -14.052 9.647 1.00 33.25 250 THR A N 1
ATOM 1888 C CA . THR A 1 250 ? 13.593 -13.439 10.914 1.00 33.78 250 THR A CA 1
ATOM 1889 C C . THR A 1 250 ? 12.337 -13.032 11.669 1.00 38.81 250 THR A C 1
ATOM 1890 O O . THR A 1 250 ? 12.180 -13.350 12.848 1.00 43.22 250 THR A O 1
ATOM 1894 N N . ALA A 1 251 ? 11.444 -12.325 10.985 1.00 38.63 251 ALA A N 1
ATOM 1895 C CA . ALA A 1 251 ? 10.200 -11.877 11.597 1.00 36.79 251 ALA A CA 1
ATOM 1896 C C . ALA A 1 251 ? 9.480 -13.042 12.268 1.00 39.03 251 ALA A C 1
ATOM 1897 O O . ALA A 1 251 ? 9.128 -12.965 13.445 1.00 43.64 251 ALA A O 1
ATOM 1899 N N . ASN A 1 252 ? 9.268 -14.120 11.519 1.00 36.49 252 ASN A N 1
ATOM 1900 C CA . ASN A 1 252 ? 8.585 -15.290 12.056 1.00 36.08 252 ASN A CA 1
ATOM 1901 C C . ASN A 1 252 ? 9.364 -15.900 13.218 1.00 37.42 252 ASN A C 1
ATOM 1902 O O . ASN A 1 252 ? 8.773 -16.422 14.165 1.00 39.68 252 ASN A O 1
ATOM 1907 N N . MET A 1 253 ? 10.689 -15.832 13.149 1.00 38.18 253 MET A N 1
ATOM 1908 C CA . MET A 1 253 ? 11.518 -16.371 14.219 1.00 39.47 253 MET A CA 1
ATOM 1909 C C . MET A 1 253 ? 11.346 -15.552 15.491 1.00 42.30 253 MET A C 1
ATOM 1910 O O . MET A 1 253 ? 11.415 -16.082 16.600 1.00 40.83 253 MET A O 1
ATOM 1915 N N . ILE A 1 254 ? 11.128 -14.252 15.325 1.00 39.95 254 ILE A N 1
ATOM 1916 C CA . ILE A 1 254 ? 10.920 -13.376 16.464 1.00 38.64 254 ILE A CA 1
ATOM 1917 C C . ILE A 1 254 ? 9.573 -13.743 17.081 1.00 38.91 254 ILE A C 1
ATOM 1918 O O . ILE A 1 254 ? 9.462 -13.949 18.290 1.00 41.88 254 ILE A O 1
ATOM 1923 N N . SER A 1 255 ? 8.556 -13.841 16.233 1.00 36.93 255 SER A N 1
ATOM 1924 C CA . SER A 1 255 ? 7.219 -14.190 16.685 1.00 36.49 255 SER A CA 1
ATOM 1925 C C . SER A 1 255 ? 7.242 -15.506 17.446 1.00 34.51 255 SER A C 1
ATOM 1926 O O . SER A 1 255 ? 6.882 -15.561 18.619 1.00 35.12 255 SER A O 1
ATOM 1929 N N . LEU A 1 256 ? 7.672 -16.567 16.772 1.00 36.91 256 LEU A N 1
ATOM 1930 C CA . LEU A 1 256 ? 7.740 -17.890 17.382 1.00 37.62 256 LEU A CA 1
ATOM 1931 C C . LEU A 1 256 ? 8.672 -17.945 18.589 1.00 37.53 256 LEU A C 1
ATOM 1932 O O . LEU A 1 256 ? 8.455 -18.733 19.513 1.00 39.34 256 LEU A O 1
ATOM 1937 N N . GLY A 1 257 ? 9.706 -17.107 18.577 1.00 37.66 257 GLY A N 1
ATOM 1938 C CA . GLY A 1 257 ? 10.654 -17.076 19.677 1.00 28.89 257 GLY A CA 1
ATOM 1939 C C . GLY A 1 257 ? 9.980 -16.654 20.964 1.00 31.22 257 GLY A C 1
ATOM 1940 O O . GLY A 1 257 ? 10.239 -17.217 22.031 1.00 30.64 257 GLY A O 1
ATOM 1941 N N . VAL A 1 258 ? 9.112 -15.653 20.863 1.00 28.24 258 VAL A N 1
ATOM 1942 C CA . VAL A 1 258 ? 8.383 -15.164 22.022 1.00 28.32 258 VAL A CA 1
ATOM 1943 C C . VAL A 1 258 ? 7.410 -16.240 22.490 1.00 33.06 258 VAL A C 1
ATOM 1944 O O . VAL A 1 258 ? 7.464 -16.679 23.636 1.00 35.34 258 VAL A O 1
ATOM 1948 N N . VAL A 1 259 ? 6.525 -16.666 21.593 1.00 37.47 259 VAL A N 1
ATOM 1949 C CA . VAL A 1 259 ? 5.546 -17.700 21.908 1.00 41.11 259 VAL A CA 1
ATOM 1950 C C . VAL A 1 259 ? 6.229 -18.916 22.531 1.00 43.80 259 VAL A C 1
ATOM 1951 O O . VAL A 1 259 ? 5.739 -19.484 23.508 1.00 43.18 259 VAL A O 1
ATOM 1955 N N . GLY A 1 260 ? 7.365 -19.308 21.968 1.00 41.49 260 GLY A N 1
ATOM 1956 C CA . GLY A 1 260 ? 8.076 -20.458 22.496 1.00 46.07 260 GLY A CA 1
ATOM 1957 C C . GLY A 1 260 ? 8.612 -20.220 23.894 1.00 47.58 260 GLY A C 1
ATOM 1958 O O . GLY A 1 260 ? 8.453 -21.051 24.791 1.00 45.07 260 GLY A O 1
ATOM 1959 N N . LEU A 1 261 ? 9.247 -19.069 24.075 1.00 48.69 261 LEU A N 1
ATOM 1960 C CA . LEU A 1 261 ? 9.832 -18.689 25.351 1.00 47.67 261 LEU A CA 1
ATOM 1961 C C . LEU A 1 261 ? 8.748 -18.479 26.412 1.00 49.25 261 LEU A C 1
ATOM 1962 O O . LEU A 1 261 ? 8.920 -18.836 27.578 1.00 52.75 261 LEU A O 1
ATOM 1967 N N . LEU A 1 262 ? 7.628 -17.903 25.990 1.00 48.40 262 LEU A N 1
ATOM 1968 C CA . LEU A 1 262 ? 6.505 -17.631 26.879 1.00 45.64 262 LEU A CA 1
ATOM 1969 C C . LEU A 1 262 ? 5.827 -18.918 27.348 1.00 50.02 262 LEU A C 1
ATOM 1970 O O . LEU A 1 262 ? 5.435 -19.038 28.511 1.00 55.82 262 LEU A O 1
ATOM 1975 N N . SER A 1 263 ? 5.699 -19.880 26.439 1.00 49.82 263 SER A N 1
ATOM 1976 C CA . SER A 1 263 ? 5.062 -21.155 26.745 1.00 44.58 263 SER A CA 1
ATOM 1977 C C . SER A 1 263 ? 5.998 -22.099 27.484 1.00 41.44 263 SER A C 1
ATOM 1978 O O . SER A 1 263 ? 5.694 -23.277 27.653 1.00 41.19 263 SER A O 1
ATOM 1981 N N . HIS A 1 264 ? 7.143 -21.581 27.910 1.00 43.88 264 HIS A N 1
ATOM 1982 C CA . HIS A 1 264 ? 8.124 -22.377 28.641 1.00 50.98 264 HIS A CA 1
ATOM 1983 C C . HIS A 1 264 ? 8.827 -21.485 29.664 1.00 51.07 264 HIS A C 1
ATOM 1984 O O . HIS A 1 264 ? 10.022 -21.209 29.552 1.00 50.33 264 HIS A O 1
ATOM 1991 N N . PRO A 1 265 ? 8.081 -21.023 30.679 1.00 52.46 265 PRO A N 1
ATOM 1992 C CA . PRO A 1 265 ? 8.572 -20.154 31.750 1.00 53.24 265 PRO A CA 1
ATOM 1993 C C . PRO A 1 265 ? 9.948 -20.512 32.295 1.00 54.24 265 PRO A C 1
ATOM 1994 O O . PRO A 1 265 ? 10.824 -19.652 32.386 1.00 50.43 265 PRO A O 1
ATOM 1998 N N . GLU A 1 266 ? 10.140 -21.776 32.660 1.00 55.63 266 GLU A N 1
ATOM 1999 C CA . GLU A 1 266 ? 11.423 -22.198 33.202 1.00 57.56 266 GLU A CA 1
ATOM 2000 C C . GLU A 1 266 ? 12.560 -21.788 32.275 1.00 56.07 266 GLU A C 1
ATOM 2001 O O . GLU A 1 266 ? 13.622 -21.368 32.733 1.00 57.60 266 GLU A O 1
ATOM 2007 N N . GLN A 1 267 ? 12.324 -21.894 30.972 1.00 53.02 267 GLN A N 1
ATOM 2008 C CA . GLN A 1 267 ? 13.326 -21.532 29.979 1.00 48.77 267 GLN A CA 1
ATOM 2009 C C . GLN A 1 267 ? 13.460 -20.018 29.874 1.00 47.25 267 GLN A C 1
ATOM 2010 O O . GLN A 1 267 ? 14.566 -19.489 29.780 1.00 50.07 267 GLN A O 1
ATOM 2016 N N . LEU A 1 268 ? 12.327 -19.322 29.897 1.00 47.56 268 LEU A N 1
ATOM 2017 C CA . LEU A 1 268 ? 12.329 -17.869 29.800 1.00 46.28 268 LEU A CA 1
ATOM 2018 C C . LEU A 1 268 ? 13.022 -17.207 30.988 1.00 50.39 268 LEU A C 1
ATOM 2019 O O . LEU A 1 268 ? 13.621 -16.141 30.843 1.00 48.18 268 LEU A O 1
ATOM 2024 N N . THR A 1 269 ? 12.941 -17.830 32.162 1.00 53.95 269 THR A N 1
ATOM 2025 C CA . THR A 1 269 ? 13.586 -17.270 33.346 1.00 56.51 269 THR A CA 1
ATOM 2026 C C . THR A 1 269 ? 15.097 -17.340 33.169 1.00 56.40 269 THR A C 1
ATOM 2027 O O . THR A 1 269 ? 15.809 -16.385 33.481 1.00 55.92 269 THR A O 1
ATOM 2031 N N . VAL A 1 270 ? 15.581 -18.473 32.665 1.00 51.40 270 VAL A N 1
ATOM 2032 C CA . VAL A 1 270 ? 17.009 -18.650 32.431 1.00 55.60 270 VAL A CA 1
ATOM 2033 C C . VAL A 1 270 ? 17.537 -17.517 31.550 1.00 56.26 270 VAL A C 1
ATOM 2034 O O . VAL A 1 270 ? 18.527 -16.863 31.886 1.00 57.18 270 VAL A O 1
ATOM 2038 N N . VAL A 1 271 ? 16.866 -17.287 30.427 1.00 53.24 271 VAL A N 1
ATOM 2039 C CA . VAL A 1 271 ? 17.266 -16.236 29.498 1.00 53.66 271 VAL A CA 1
ATOM 2040 C C . VAL A 1 271 ? 17.128 -14.859 30.133 1.00 51.69 271 VAL A C 1
ATOM 2041 O O . VAL A 1 271 ? 17.995 -14.001 29.972 1.00 54.10 271 VAL A O 1
ATOM 2045 N N . LYS A 1 272 ? 16.033 -14.650 30.855 1.00 50.44 272 LYS A N 1
ATOM 2046 C CA . LYS A 1 272 ? 15.784 -13.364 31.493 1.00 51.43 272 LYS A CA 1
ATOM 2047 C C . LYS A 1 272 ? 16.746 -13.108 32.653 1.00 50.81 272 LYS A C 1
ATOM 2048 O O . LYS A 1 272 ? 17.102 -11.964 32.933 1.00 42.33 272 LYS A O 1
ATOM 2054 N N . ALA A 1 273 ? 17.176 -14.178 33.313 1.00 53.30 273 ALA A N 1
ATOM 2055 C CA . ALA A 1 273 ? 18.098 -14.069 34.439 1.00 52.40 273 ALA A CA 1
ATOM 2056 C C . ALA A 1 273 ? 19.526 -13.774 33.991 1.00 51.81 273 ALA A C 1
ATOM 2057 O O . ALA A 1 273 ? 20.158 -12.844 34.489 1.00 57.67 273 ALA A O 1
ATOM 2059 N N . ASN A 1 274 ? 20.031 -14.569 33.054 1.00 48.56 274 ASN A N 1
ATOM 2060 C CA . ASN A 1 274 ? 21.387 -14.396 32.549 1.00 47.13 274 ASN A CA 1
ATOM 2061 C C . ASN A 1 274 ? 21.416 -14.269 31.024 1.00 49.94 274 ASN A C 1
ATOM 2062 O O . ASN A 1 274 ? 21.424 -15.271 30.305 1.00 46.37 274 ASN A O 1
ATOM 2067 N N . PRO A 1 275 ? 21.446 -13.023 30.515 1.00 51.46 275 PRO A N 1
ATOM 2068 C CA . PRO A 1 275 ? 21.471 -12.726 29.077 1.00 47.70 275 PRO A CA 1
ATOM 2069 C C . PRO A 1 275 ? 22.603 -13.406 28.318 1.00 44.61 275 PRO A C 1
ATOM 2070 O O . PRO A 1 275 ? 22.574 -13.486 27.089 1.00 49.61 275 PRO A O 1
ATOM 2074 N N . GLY A 1 276 ? 23.599 -13.891 29.050 1.00 40.48 276 GLY A N 1
ATOM 2075 C CA . GLY A 1 276 ? 24.712 -14.561 28.408 1.00 39.58 276 GLY A CA 1
ATOM 2076 C C . GLY A 1 276 ? 24.280 -15.914 27.891 1.00 43.23 276 GLY A C 1
ATOM 2077 O O . GLY A 1 276 ? 24.931 -16.507 27.034 1.00 46.51 276 GLY A O 1
ATOM 2078 N N . ARG A 1 277 ? 23.157 -16.393 28.412 1.00 47.28 277 ARG A N 1
ATOM 2079 C CA . ARG A 1 277 ? 22.615 -17.686 28.033 1.00 50.87 277 ARG A CA 1
ATOM 2080 C C . ARG A 1 277 ? 21.703 -17.572 26.811 1.00 53.36 277 ARG A C 1
ATOM 2081 O O . ARG A 1 277 ? 21.279 -18.582 26.239 1.00 55.26 277 ARG A O 1
ATOM 2089 N N . THR A 1 278 ? 21.422 -16.335 26.410 1.00 51.88 278 THR A N 1
ATOM 2090 C CA . THR A 1 278 ? 20.551 -16.056 25.268 1.00 49.68 278 THR A CA 1
ATOM 2091 C C . THR A 1 278 ? 21.013 -16.652 23.937 1.00 46.80 278 THR A C 1
ATOM 2092 O O . THR A 1 278 ? 20.234 -17.305 23.243 1.00 42.87 278 THR A O 1
ATOM 2096 N N . PRO A 1 279 ? 22.281 -16.429 23.558 1.00 44.45 279 PRO A N 1
ATOM 2097 C CA . PRO A 1 279 ? 22.768 -16.979 22.291 1.00 43.74 279 PRO A CA 1
ATOM 2098 C C . PRO A 1 279 ? 22.455 -18.461 22.122 1.00 43.65 279 PRO A C 1
ATOM 2099 O O . PRO A 1 279 ? 21.979 -18.886 21.071 1.00 47.07 279 PRO A O 1
ATOM 2103 N N . MET A 1 280 ? 22.714 -19.242 23.161 1.00 45.04 280 MET A N 1
ATOM 2104 C CA . MET A 1 280 ? 22.453 -20.673 23.103 1.00 51.62 280 MET A CA 1
ATOM 2105 C C . MET A 1 280 ? 20.947 -20.932 23.024 1.00 53.42 280 MET A C 1
ATOM 2106 O O . MET A 1 280 ? 20.506 -21.925 22.440 1.00 51.91 280 MET A O 1
ATOM 2111 N N . ALA A 1 281 ? 20.165 -20.028 23.609 1.00 49.46 281 ALA A N 1
ATOM 2112 C CA . ALA A 1 281 ? 18.710 -20.148 23.604 1.00 46.20 281 ALA A CA 1
ATOM 2113 C C . ALA A 1 281 ? 18.182 -19.919 22.194 1.00 47.52 281 ALA A C 1
ATOM 2114 O O . ALA A 1 281 ? 17.248 -20.592 21.750 1.00 49.17 281 ALA A O 1
ATOM 2116 N N . VAL A 1 282 ? 18.786 -18.962 21.496 1.00 43.25 282 VAL A N 1
ATOM 2117 C CA . VAL A 1 282 ? 18.389 -18.640 20.134 1.00 37.40 282 VAL A CA 1
ATOM 2118 C C . VAL A 1 282 ? 18.623 -19.845 19.234 1.00 37.31 282 VAL A C 1
ATOM 2119 O O . VAL A 1 282 ? 17.898 -20.055 18.265 1.00 41.11 282 VAL A O 1
ATOM 2123 N N . GLU A 1 283 ? 19.639 -20.637 19.561 1.00 35.26 283 GLU A N 1
ATOM 2124 C CA . GLU A 1 283 ? 19.947 -21.829 18.780 1.00 34.02 283 GLU A CA 1
ATOM 2125 C C . GLU A 1 283 ? 18.894 -22.901 19.011 1.00 36.89 283 GLU A C 1
ATOM 2126 O O . GLU A 1 283 ? 18.466 -23.577 18.077 1.00 38.19 283 GLU A O 1
ATOM 2132 N N . GLU A 1 284 ? 18.482 -23.059 20.263 1.00 40.40 284 GLU A N 1
ATOM 2133 C CA . GLU A 1 284 ? 17.472 -24.050 20.597 1.00 43.58 284 GLU A CA 1
ATOM 2134 C C . GLU A 1 284 ? 16.158 -23.680 19.921 1.00 45.38 284 GLU A C 1
ATOM 2135 O O . GLU A 1 284 ? 15.459 -24.541 19.384 1.00 44.96 284 GLU A O 1
ATOM 2141 N N . LEU A 1 285 ? 15.827 -22.392 19.948 1.00 41.39 285 LEU A N 1
ATOM 2142 C CA . LEU A 1 285 ? 14.598 -21.916 19.332 1.00 39.11 285 LEU A CA 1
ATOM 2143 C C . LEU A 1 285 ? 14.603 -22.184 17.825 1.00 40.06 285 LEU A C 1
ATOM 2144 O O . LEU A 1 285 ? 13.574 -22.526 17.245 1.00 45.80 285 LEU A O 1
ATOM 2149 N N . LEU A 1 286 ? 15.764 -22.037 17.194 1.00 37.80 286 LEU A N 1
ATOM 2150 C CA . LEU A 1 286 ? 15.884 -22.277 15.760 1.00 32.19 286 LEU A CA 1
ATOM 2151 C C . LEU A 1 286 ? 15.679 -23.755 15.443 1.00 30.88 286 LEU A C 1
ATOM 2152 O O . LEU A 1 286 ? 15.036 -24.103 14.456 1.00 37.67 286 LEU A O 1
ATOM 2157 N N . ARG A 1 287 ? 16.228 -24.624 16.282 1.00 29.46 287 ARG A N 1
ATOM 2158 C CA . ARG A 1 287 ? 16.078 -26.062 16.090 1.00 33.61 287 ARG A CA 1
ATOM 2159 C C . ARG A 1 287 ? 14.623 -26.462 16.299 1.00 40.04 287 ARG A C 1
ATOM 2160 O O . ARG A 1 287 ? 14.014 -27.124 15.458 1.00 37.88 287 ARG A O 1
ATOM 2168 N N . TYR A 1 288 ? 14.088 -26.049 17.445 1.00 43.57 288 TYR A N 1
ATOM 2169 C CA . TYR A 1 288 ? 12.722 -26.347 17.853 1.00 40.59 288 TYR A CA 1
ATOM 2170 C C . TYR A 1 288 ? 11.679 -26.074 16.779 1.00 42.12 288 TYR A C 1
ATOM 2171 O O . TYR A 1 288 ? 10.879 -26.953 16.451 1.00 41.07 288 TYR A O 1
ATOM 2180 N N . PHE A 1 289 ? 11.689 -24.866 16.225 1.00 39.46 289 PHE A N 1
ATOM 2181 C CA . PHE A 1 289 ? 10.709 -24.513 15.206 1.00 38.24 289 PHE A CA 1
ATOM 2182 C C . PHE A 1 289 ? 11.124 -24.808 13.766 1.00 37.48 289 PHE A C 1
ATOM 2183 O O . PHE A 1 289 ? 10.285 -25.199 12.959 1.00 40.60 289 PHE A O 1
ATOM 2191 N N . THR A 1 290 ? 12.403 -24.626 13.442 1.00 38.55 290 THR A N 1
ATOM 2192 C CA . THR A 1 290 ? 12.905 -24.894 12.088 1.00 33.33 290 THR A CA 1
ATOM 2193 C C . THR A 1 290 ? 11.889 -24.444 11.038 1.00 31.30 290 THR A C 1
ATOM 2194 O O . THR A 1 290 ? 11.419 -25.240 10.229 1.00 34.42 290 THR A O 1
ATOM 2198 N N . ILE A 1 291 ? 11.568 -23.157 11.057 1.00 30.75 291 ILE A N 1
ATOM 2199 C CA . ILE A 1 291 ? 10.587 -22.575 10.150 1.00 33.84 291 ILE A CA 1
ATOM 2200 C C . ILE A 1 291 ? 10.869 -22.644 8.645 1.00 34.39 291 ILE A C 1
ATOM 2201 O O . ILE A 1 291 ? 10.052 -22.187 7.845 1.00 35.27 291 ILE A O 1
ATOM 2206 N N . ALA A 1 292 ? 12.007 -23.200 8.247 1.00 29.71 292 ALA A N 1
ATOM 2207 C CA . ALA A 1 292 ? 12.320 -23.287 6.823 1.00 29.55 292 ALA A CA 1
ATOM 2208 C C . ALA A 1 292 ? 12.165 -24.729 6.345 1.00 34.71 292 ALA A C 1
ATOM 2209 O O . ALA A 1 292 ? 12.446 -25.050 5.192 1.00 37.20 292 ALA A O 1
ATOM 2211 N N . ASP A 1 293 ? 11.699 -25.579 7.254 1.00 35.94 293 ASP A N 1
ATOM 2212 C CA . ASP A 1 293 ? 11.484 -27.003 7.018 1.00 32.17 293 ASP A CA 1
ATOM 2213 C C . ASP A 1 293 ? 11.848 -27.581 5.646 1.00 33.75 293 ASP A C 1
ATOM 2214 O O . ASP A 1 293 ? 12.928 -28.148 5.478 1.00 34.42 293 ASP A O 1
ATOM 2219 N N . GLY A 1 294 ? 10.957 -27.443 4.668 1.00 35.83 294 GLY A N 1
ATOM 2220 C CA . GLY A 1 294 ? 11.218 -28.027 3.362 1.00 36.71 294 GLY A CA 1
ATOM 2221 C C . GLY A 1 294 ? 11.624 -27.156 2.187 1.00 37.85 294 GLY A C 1
ATOM 2222 O O . GLY A 1 294 ? 11.424 -27.556 1.035 1.00 39.72 294 GLY A O 1
ATOM 2223 N N . VAL A 1 295 ? 12.191 -25.983 2.451 1.00 34.74 295 VAL A N 1
ATOM 2224 C CA . VAL A 1 295 ? 12.613 -25.109 1.363 1.00 32.83 295 VAL A CA 1
ATOM 2225 C C . VAL A 1 295 ? 13.841 -25.707 0.696 1.00 33.00 295 VAL A C 1
ATOM 2226 O O . VAL A 1 295 ? 14.230 -25.285 -0.389 1.00 39.98 295 VAL A O 1
ATOM 2230 N N . THR A 1 296 ? 14.449 -26.695 1.346 1.00 35.64 296 THR A N 1
ATOM 2231 C CA . THR A 1 296 ? 15.642 -27.343 0.802 1.00 36.98 296 THR A CA 1
ATOM 2232 C C . THR A 1 296 ? 15.326 -28.504 -0.139 1.00 39.40 296 THR A C 1
ATOM 2233 O O . THR A 1 296 ? 15.619 -29.666 0.157 1.00 40.14 296 THR A O 1
ATOM 2237 N N . SER A 1 297 ? 14.725 -28.174 -1.278 1.00 39.74 297 SER A N 1
ATOM 2238 C CA . SER A 1 297 ? 14.371 -29.158 -2.293 1.00 38.89 297 SER A CA 1
ATOM 2239 C C . SER A 1 297 ? 15.574 -29.253 -3.225 1.00 34.60 297 SER A C 1
ATOM 2240 O O . SER A 1 297 ? 16.219 -28.246 -3.500 1.00 38.80 297 SER A O 1
ATOM 2243 N N . ARG A 1 298 ? 15.881 -30.448 -3.709 1.00 31.09 298 ARG A N 1
ATOM 2244 C CA . ARG A 1 298 ? 17.019 -30.622 -4.605 1.00 35.28 298 ARG A CA 1
ATOM 2245 C C . ARG A 1 298 ? 16.677 -31.521 -5.788 1.00 40.18 298 ARG A C 1
ATOM 2246 O O . ARG A 1 298 ? 15.667 -32.230 -5.775 1.00 46.62 298 ARG A O 1
ATOM 2254 N N . LEU A 1 299 ? 17.527 -31.491 -6.810 1.00 37.27 299 LEU A N 1
ATOM 2255 C CA . LEU A 1 299 ? 17.319 -32.301 -8.004 1.00 40.00 299 LEU A CA 1
ATOM 2256 C C . LEU A 1 299 ? 18.555 -33.150 -8.266 1.00 39.76 299 LEU A C 1
ATOM 2257 O O . LEU A 1 299 ? 19.592 -32.629 -8.666 1.00 41.50 299 LEU A O 1
ATOM 2262 N N . ALA A 1 300 ? 18.442 -34.456 -8.038 1.00 42.10 300 ALA A N 1
ATOM 2263 C CA . ALA A 1 300 ? 19.565 -35.370 -8.243 1.00 38.27 300 ALA A CA 1
ATOM 2264 C C . ALA A 1 300 ? 19.990 -35.389 -9.706 1.00 38.56 300 ALA A C 1
ATOM 2265 O O . ALA A 1 300 ? 19.185 -35.687 -10.587 1.00 40.92 300 ALA A O 1
ATOM 2267 N N . THR A 1 301 ? 21.255 -35.069 -9.962 1.00 37.15 301 THR A N 1
ATOM 2268 C CA . THR A 1 301 ? 21.771 -35.051 -11.328 1.00 40.28 301 THR A CA 1
ATOM 2269 C C . THR A 1 301 ? 22.510 -36.338 -11.693 1.00 46.04 301 THR A C 1
ATOM 2270 O O . THR A 1 301 ? 22.963 -36.503 -12.829 1.00 46.59 301 THR A O 1
ATOM 2274 N N . GLU A 1 302 ? 22.623 -37.245 -10.727 1.00 47.34 302 GLU A N 1
ATOM 2275 C CA . GLU A 1 302 ? 23.299 -38.528 -10.926 1.00 49.70 302 GLU A CA 1
ATOM 2276 C C . GLU A 1 302 ? 22.609 -39.599 -10.099 1.00 51.45 302 GLU A C 1
ATOM 2277 O O . GLU A 1 302 ? 21.741 -39.302 -9.281 1.00 53.46 302 GLU A O 1
ATOM 2283 N N . ASP A 1 303 ? 22.998 -40.848 -10.314 1.00 52.02 303 ASP A N 1
ATOM 2284 C CA . ASP A 1 303 ? 22.445 -41.935 -9.528 1.00 52.33 303 ASP A CA 1
ATOM 2285 C C . ASP A 1 303 ? 23.254 -41.903 -8.238 1.00 51.91 303 ASP A C 1
ATOM 2286 O O . ASP A 1 303 ? 24.482 -41.806 -8.274 1.00 54.66 303 ASP A O 1
ATOM 2291 N N . VAL A 1 304 ? 22.575 -41.965 -7.100 1.00 50.79 304 VAL A N 1
ATOM 2292 C CA . VAL A 1 304 ? 23.269 -41.917 -5.822 1.00 55.32 304 VAL A CA 1
ATOM 2293 C C . VAL A 1 304 ? 22.707 -42.911 -4.817 1.00 57.00 304 VAL A C 1
ATOM 2294 O O . VAL A 1 304 ? 21.489 -43.046 -4.678 1.00 52.66 304 VAL A O 1
ATOM 2298 N N . GLU A 1 305 ? 23.604 -43.614 -4.132 1.00 57.06 305 GLU A N 1
ATOM 2299 C CA . GLU A 1 305 ? 23.208 -44.573 -3.110 1.00 57.29 305 GLU A CA 1
ATOM 2300 C C . GLU A 1 305 ? 23.395 -43.834 -1.786 1.00 58.93 305 GLU A C 1
ATOM 2301 O O . GLU A 1 305 ? 24.513 -43.457 -1.420 1.00 57.95 305 GLU A O 1
ATOM 2307 N N . ILE A 1 306 ? 22.293 -43.620 -1.075 1.00 59.14 306 ILE A N 1
ATOM 2308 C CA . ILE A 1 306 ? 22.338 -42.891 0.180 1.00 58.56 306 ILE A CA 1
ATOM 2309 C C . ILE A 1 306 ? 21.170 -43.308 1.070 1.00 58.00 306 ILE A C 1
ATOM 2310 O O . ILE A 1 306 ? 20.078 -43.594 0.579 1.00 57.26 306 ILE A O 1
ATOM 2315 N N . GLY A 1 307 ? 21.405 -43.346 2.378 1.00 61.50 307 GLY A N 1
ATOM 2316 C CA . GLY A 1 307 ? 20.355 -43.739 3.301 1.00 64.74 307 GLY A CA 1
ATOM 2317 C C . GLY A 1 307 ? 19.839 -45.130 2.990 1.00 65.73 307 GLY A C 1
ATOM 2318 O O . GLY A 1 307 ? 18.706 -45.474 3.330 1.00 63.03 307 GLY A O 1
ATOM 2319 N N . GLY A 1 308 ? 20.676 -45.930 2.336 1.00 68.37 308 GLY A N 1
ATOM 2320 C CA . GLY A 1 308 ? 20.284 -47.282 1.987 1.00 69.08 308 GLY A CA 1
ATOM 2321 C C . GLY A 1 308 ? 19.255 -47.305 0.874 1.00 71.88 308 GLY A C 1
ATOM 2322 O O . GLY A 1 308 ? 18.507 -48.274 0.724 1.00 73.63 308 GLY A O 1
ATOM 2323 N N . VAL A 1 309 ? 19.206 -46.230 0.095 1.00 68.89 309 VAL A N 1
ATOM 2324 C CA . VAL A 1 309 ? 18.271 -46.142 -1.018 1.00 63.16 309 VAL A CA 1
ATOM 2325 C C . VAL A 1 309 ? 19.010 -45.684 -2.265 1.00 61.29 309 VAL A C 1
ATOM 2326 O O . VAL A 1 309 ? 19.920 -44.859 -2.189 1.00 63.18 309 VAL A O 1
ATOM 2330 N N . SER A 1 310 ? 18.624 -46.228 -3.412 1.00 59.89 310 SER A N 1
ATOM 2331 C CA . SER A 1 310 ? 19.264 -45.865 -4.666 1.00 62.14 310 SER A CA 1
ATOM 2332 C C . SER A 1 310 ? 18.451 -44.815 -5.415 1.00 61.33 310 SER A C 1
ATOM 2333 O O . SER A 1 310 ? 17.436 -45.125 -6.043 1.00 58.01 310 SER A O 1
ATOM 2336 N N . ILE A 1 311 ? 18.898 -43.565 -5.333 1.00 61.97 311 ILE A N 1
ATOM 2337 C CA . ILE A 1 311 ? 18.218 -42.467 -6.008 1.00 57.59 311 ILE A CA 1
ATOM 2338 C C . ILE A 1 311 ? 18.764 -42.345 -7.422 1.00 55.50 311 ILE A C 1
ATOM 2339 O O . ILE A 1 311 ? 19.970 -42.204 -7.623 1.00 60.13 311 ILE A O 1
ATOM 2344 N N . LYS A 1 312 ? 17.865 -42.411 -8.397 1.00 54.48 312 LYS A N 1
ATOM 2345 C CA . LYS A 1 312 ? 18.235 -42.314 -9.805 1.00 54.20 312 LYS A CA 1
ATOM 2346 C C . LYS A 1 312 ? 18.284 -40.848 -10.234 1.00 52.23 312 LYS A C 1
ATOM 2347 O O . LYS A 1 312 ? 17.516 -40.021 -9.737 1.00 49.31 312 LYS A O 1
ATOM 2353 N N . ALA A 1 313 ? 19.181 -40.534 -11.165 1.00 49.02 313 ALA A N 1
ATOM 2354 C CA . ALA A 1 313 ? 19.323 -39.170 -11.664 1.00 45.41 313 ALA A CA 1
ATOM 2355 C C . ALA A 1 313 ? 18.010 -38.657 -12.241 1.00 47.88 313 ALA A C 1
ATOM 2356 O O . ALA A 1 313 ? 17.218 -39.425 -12.786 1.00 53.67 313 ALA A O 1
ATOM 2358 N N . GLY A 1 314 ? 17.789 -37.352 -12.115 1.00 48.66 314 GLY A N 1
ATOM 2359 C CA . GLY A 1 314 ? 16.572 -36.747 -12.625 1.00 44.11 314 GLY A CA 1
ATOM 2360 C C . GLY A 1 314 ? 15.432 -36.753 -11.622 1.00 45.17 314 GLY A C 1
ATOM 2361 O O . GLY A 1 314 ? 14.380 -36.164 -11.871 1.00 43.65 314 GLY A O 1
ATOM 2362 N N . GLU A 1 315 ? 15.636 -37.412 -10.486 1.00 45.93 315 GLU A N 1
ATOM 2363 C CA . GLU A 1 315 ? 14.603 -37.481 -9.461 1.00 47.48 315 GLU A CA 1
ATOM 2364 C C . GLU A 1 315 ? 14.724 -36.362 -8.433 1.00 45.02 315 GLU A C 1
ATOM 2365 O O . GLU A 1 315 ? 15.819 -35.873 -8.153 1.00 42.22 315 GLU A O 1
ATOM 2371 N N . GLY A 1 316 ? 13.586 -35.962 -7.874 1.00 44.73 316 GLY A N 1
ATOM 2372 C CA . GLY A 1 316 ? 13.578 -34.902 -6.883 1.00 44.56 316 GLY A CA 1
ATOM 2373 C C . GLY A 1 316 ? 13.897 -35.393 -5.484 1.00 43.10 316 GLY A C 1
ATOM 2374 O O . GLY A 1 316 ? 13.480 -36.483 -5.082 1.00 43.42 316 GLY A O 1
ATOM 2375 N N . VAL A 1 317 ? 14.639 -34.581 -4.741 1.00 38.39 317 VAL A N 1
ATOM 2376 C CA . VAL A 1 317 ? 15.028 -34.914 -3.374 1.00 38.07 317 VAL A CA 1
ATOM 2377 C C . VAL A 1 317 ? 14.655 -33.759 -2.449 1.00 38.90 317 VAL A C 1
ATOM 2378 O O . VAL A 1 317 ? 15.029 -32.616 -2.699 1.00 39.75 317 VAL A O 1
ATOM 2382 N N . ILE A 1 318 ? 13.917 -34.052 -1.384 1.00 35.58 318 ILE A N 1
ATOM 2383 C CA . ILE A 1 318 ? 13.516 -33.007 -0.453 1.00 34.98 318 ILE A CA 1
ATOM 2384 C C . ILE A 1 318 ? 14.037 -33.269 0.955 1.00 37.34 318 ILE A C 1
ATOM 2385 O O . ILE A 1 318 ? 13.683 -34.265 1.591 1.00 36.29 318 ILE A O 1
ATOM 2390 N N . VAL A 1 319 ? 14.887 -32.367 1.433 1.00 36.38 319 VAL A N 1
ATOM 2391 C CA . VAL A 1 319 ? 15.456 -32.485 2.767 1.00 34.66 319 VAL A CA 1
ATOM 2392 C C . VAL A 1 319 ? 14.552 -31.769 3.759 1.00 30.26 319 VAL A C 1
ATOM 2393 O O . VAL A 1 319 ? 14.290 -30.578 3.613 1.00 31.83 319 VAL A O 1
ATOM 2397 N N . SER A 1 320 ? 14.072 -32.502 4.760 1.00 28.72 320 SER A N 1
ATOM 2398 C CA . SER A 1 320 ? 13.195 -31.928 5.776 1.00 30.18 320 SER A CA 1
ATOM 2399 C C . SER A 1 320 ? 14.007 -31.524 7.003 1.00 33.46 320 SER A C 1
ATOM 2400 O O . SER A 1 320 ? 14.290 -32.345 7.882 1.00 29.94 320 SER A O 1
ATOM 2403 N N . MET A 1 321 ? 14.378 -30.251 7.060 1.00 31.81 321 MET A N 1
ATOM 2404 C CA . MET A 1 321 ? 15.170 -29.752 8.173 1.00 37.05 321 MET A CA 1
ATOM 2405 C C . MET A 1 321 ? 14.466 -29.921 9.515 1.00 38.19 321 MET A C 1
ATOM 2406 O O . MET A 1 321 ? 15.101 -30.276 10.509 1.00 38.70 321 MET A O 1
ATOM 2411 N N . LEU A 1 322 ? 13.159 -29.677 9.548 1.00 35.24 322 LEU A N 1
ATOM 2412 C CA . LEU A 1 322 ? 12.405 -29.831 10.785 1.00 26.79 322 LEU A CA 1
ATOM 2413 C C . LEU A 1 322 ? 12.486 -31.284 11.236 1.00 26.64 322 LEU A C 1
ATOM 2414 O O . LEU A 1 322 ? 12.568 -31.567 12.427 1.00 29.11 322 LEU A O 1
ATOM 2419 N N . SER A 1 323 ? 12.470 -32.209 10.283 1.00 28.98 323 SER A N 1
ATOM 2420 C CA . SER A 1 323 ? 12.549 -33.624 10.623 1.00 34.27 323 SER A CA 1
ATOM 2421 C C . SER A 1 323 ? 13.934 -33.973 11.138 1.00 39.15 323 SER A C 1
ATOM 2422 O O . SER A 1 323 ? 14.078 -34.766 12.073 1.00 41.69 323 SER A O 1
ATOM 2425 N N . ALA A 1 324 ? 14.952 -33.374 10.530 1.00 39.37 324 ALA A N 1
ATOM 2426 C CA . ALA A 1 324 ? 16.328 -33.628 10.929 1.00 37.01 324 ALA A CA 1
ATOM 2427 C C . ALA A 1 324 ? 16.617 -33.026 12.298 1.00 40.99 324 ALA A C 1
ATOM 2428 O O . ALA A 1 324 ? 17.367 -33.601 13.090 1.00 39.04 324 ALA A O 1
ATOM 2430 N N . ASN A 1 325 ? 16.019 -31.870 12.574 1.00 43.06 325 ASN A N 1
ATOM 2431 C CA . ASN A 1 325 ? 16.227 -31.197 13.850 1.00 43.12 325 ASN A CA 1
ATOM 2432 C C . ASN A 1 325 ? 15.426 -31.802 14.992 1.00 45.99 325 ASN A C 1
ATOM 2433 O O . ASN A 1 325 ? 15.567 -31.385 16.141 1.00 51.49 325 ASN A O 1
ATOM 2438 N N . TRP A 1 326 ? 14.578 -32.776 14.681 1.00 43.95 326 TRP A N 1
ATOM 2439 C CA . TRP A 1 326 ? 13.795 -33.441 15.717 1.00 44.15 326 TRP A CA 1
ATOM 2440 C C . TRP A 1 326 ? 14.172 -34.909 15.735 1.00 45.19 326 TRP A C 1
ATOM 2441 O O . TRP A 1 326 ? 13.509 -35.732 16.370 1.00 46.48 326 TRP A O 1
ATOM 2452 N N . ASP A 1 327 ? 15.253 -35.218 15.024 1.00 46.24 327 ASP A N 1
ATOM 2453 C CA . ASP A 1 327 ? 15.784 -36.571 14.940 1.00 47.14 327 ASP A CA 1
ATOM 2454 C C . ASP A 1 327 ? 16.324 -36.949 16.317 1.00 47.20 327 ASP A C 1
ATOM 2455 O O . ASP A 1 327 ? 17.336 -36.413 16.766 1.00 52.12 327 ASP A O 1
ATOM 2460 N N . PRO A 1 328 ? 15.650 -37.882 17.007 1.00 46.98 328 PRO A N 1
ATOM 2461 C CA . PRO A 1 328 ? 16.081 -38.311 18.341 1.00 46.93 328 PRO A CA 1
ATOM 2462 C C . PRO A 1 328 ? 17.491 -38.904 18.393 1.00 45.89 328 PRO A C 1
ATOM 2463 O O . PRO A 1 328 ? 18.135 -38.894 19.442 1.00 44.24 328 PRO A O 1
ATOM 2467 N N . ALA A 1 329 ? 17.973 -39.406 17.260 1.00 45.41 329 ALA A N 1
ATOM 2468 C CA . ALA A 1 329 ? 19.301 -40.007 17.203 1.00 46.30 329 ALA A CA 1
ATOM 2469 C C . ALA A 1 329 ? 20.427 -38.990 17.371 1.00 48.17 329 ALA A C 1
ATOM 2470 O O . ALA A 1 329 ? 21.600 -39.364 17.420 1.00 49.12 329 ALA A O 1
ATOM 2472 N N . VAL A 1 330 ? 20.073 -37.711 17.465 1.00 46.96 330 VAL A N 1
ATOM 2473 C CA . VAL A 1 330 ? 21.072 -36.661 17.622 1.00 47.59 330 VAL A CA 1
ATOM 2474 C C . VAL A 1 330 ? 20.677 -35.689 18.727 1.00 49.07 330 VAL A C 1
ATOM 2475 O O . VAL A 1 330 ? 21.533 -35.137 19.421 1.00 50.34 330 VAL A O 1
ATOM 2479 N N . PHE A 1 331 ? 19.374 -35.483 18.884 1.00 52.38 331 PHE A N 1
ATOM 2480 C CA . PHE A 1 331 ? 18.862 -34.579 19.903 1.00 55.90 331 PHE A CA 1
ATOM 2481 C C . PHE A 1 331 ? 18.012 -35.316 20.933 1.00 56.52 331 PHE A C 1
ATOM 2482 O O . PHE A 1 331 ? 16.843 -35.609 20.688 1.00 55.31 331 PHE A O 1
ATOM 2490 N N . LYS A 1 332 ? 18.614 -35.615 22.081 1.00 57.12 332 LYS A N 1
ATOM 2491 C CA . LYS A 1 332 ? 17.928 -36.313 23.166 1.00 56.35 332 LYS A CA 1
ATOM 2492 C C . LYS A 1 332 ? 16.630 -35.580 23.484 1.00 58.52 332 LYS A C 1
ATOM 2493 O O . LYS A 1 332 ? 16.634 -34.366 23.688 1.00 61.24 332 LYS A O 1
ATOM 2499 N N . ASP A 1 333 ? 15.524 -36.316 23.533 1.00 61.99 333 ASP A N 1
ATOM 2500 C CA . ASP A 1 333 ? 14.217 -35.720 23.818 1.00 62.53 333 ASP A CA 1
ATOM 2501 C C . ASP A 1 333 ? 14.053 -34.485 22.938 1.00 58.24 333 ASP A C 1
ATOM 2502 O O . ASP A 1 333 ? 13.998 -33.362 23.435 1.00 60.19 333 ASP A O 1
ATOM 2507 N N . PRO A 1 334 ? 13.975 -34.678 21.615 1.00 54.09 334 PRO A N 1
ATOM 2508 C CA . PRO A 1 334 ? 13.823 -33.549 20.692 1.00 52.68 334 PRO A CA 1
ATOM 2509 C C . PRO A 1 334 ? 12.565 -32.711 20.908 1.00 49.07 334 PRO A C 1
ATOM 2510 O O . PRO A 1 334 ? 12.505 -31.551 20.501 1.00 47.88 334 PRO A O 1
ATOM 2514 N N . ALA A 1 335 ? 11.570 -33.296 21.563 1.00 46.72 335 ALA A N 1
ATOM 2515 C CA . ALA A 1 335 ? 10.309 -32.610 21.801 1.00 46.93 335 ALA A CA 1
ATOM 2516 C C . ALA A 1 335 ? 10.343 -31.547 22.899 1.00 49.04 335 ALA A C 1
ATOM 2517 O O . ALA A 1 335 ? 9.404 -30.760 23.030 1.00 51.25 335 ALA A O 1
ATOM 2519 N N . VAL A 1 336 ? 11.418 -31.514 23.682 1.00 45.69 336 VAL A N 1
ATOM 2520 C CA . VAL A 1 336 ? 11.523 -30.539 24.763 1.00 42.45 336 VAL A CA 1
ATOM 2521 C C . VAL A 1 336 ? 12.371 -29.312 24.436 1.00 39.84 336 VAL A C 1
ATOM 2522 O O . VAL A 1 336 ? 13.499 -29.423 23.956 1.00 38.96 336 VAL A O 1
ATOM 2526 N N . LEU A 1 337 ? 11.803 -28.143 24.712 1.00 42.32 337 LEU A N 1
ATOM 2527 C CA . LEU A 1 337 ? 12.453 -26.856 24.486 1.00 46.36 337 LEU A CA 1
ATOM 2528 C C . LEU A 1 337 ? 13.477 -26.687 25.609 1.00 51.50 337 LEU A C 1
ATOM 2529 O O . LEU A 1 337 ? 13.122 -26.274 26.716 1.00 51.82 337 LEU A O 1
ATOM 2534 N N . ASP A 1 338 ? 14.739 -27.009 25.330 1.00 51.76 338 ASP A N 1
ATOM 2535 C CA . ASP A 1 338 ? 15.790 -26.911 26.344 1.00 54.74 338 ASP A CA 1
ATOM 2536 C C . ASP A 1 338 ? 16.941 -25.962 25.996 1.00 56.88 338 ASP A C 1
ATOM 2537 O O . ASP A 1 338 ? 17.956 -26.364 25.421 1.00 57.95 338 ASP A O 1
ATOM 2542 N N . VAL A 1 339 ? 16.768 -24.698 26.366 1.00 53.51 339 VAL A N 1
ATOM 2543 C CA . VAL A 1 339 ? 17.757 -23.653 26.125 1.00 55.68 339 VAL A CA 1
ATOM 2544 C C . VAL A 1 339 ? 19.162 -24.037 26.595 1.00 56.48 339 VAL A C 1
ATOM 2545 O O . VAL A 1 339 ? 20.163 -23.542 26.069 1.00 50.44 339 VAL A O 1
ATOM 2549 N N . GLU A 1 340 ? 19.229 -24.923 27.581 1.00 61.11 340 GLU A N 1
ATOM 2550 C CA . GLU A 1 340 ? 20.501 -25.355 28.151 1.00 60.42 340 GLU A CA 1
ATOM 2551 C C . GLU A 1 340 ? 21.329 -26.265 27.243 1.00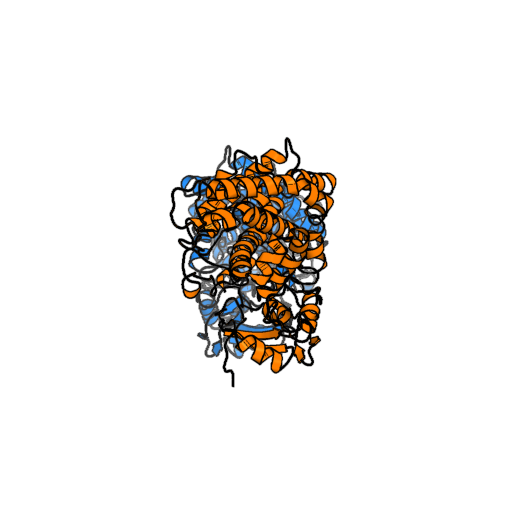 57.82 340 GLU A C 1
ATOM 2552 O O . GLU A 1 340 ? 22.544 -26.104 27.148 1.00 60.40 340 GLU A O 1
ATOM 2558 N N . ARG A 1 341 ? 20.681 -27.216 26.580 1.00 59.00 341 ARG A N 1
ATOM 2559 C CA . ARG A 1 341 ? 21.395 -28.150 25.710 1.00 64.49 341 ARG A CA 1
ATOM 2560 C C . ARG A 1 341 ? 22.391 -27.434 24.800 1.00 67.12 341 ARG A C 1
ATOM 2561 O O . ARG A 1 341 ? 22.091 -26.378 24.241 1.00 70.91 341 ARG A O 1
ATOM 2569 N N . GLY A 1 342 ? 23.583 -28.008 24.672 1.00 69.29 342 GLY A N 1
ATOM 2570 C CA . GLY A 1 342 ? 24.608 -27.422 23.826 1.00 70.02 342 GLY A CA 1
ATOM 2571 C C . GLY A 1 342 ? 24.635 -28.119 22.481 1.00 73.73 342 GLY A C 1
ATOM 2572 O O . GLY A 1 342 ? 25.585 -27.990 21.707 1.00 73.26 342 GLY A O 1
ATOM 2573 N N . ALA A 1 343 ? 23.568 -28.861 22.206 1.00 79.14 343 ALA A N 1
ATOM 2574 C CA . ALA A 1 343 ? 23.428 -29.606 20.964 1.00 81.71 343 ALA A CA 1
ATOM 2575 C C . ALA A 1 343 ? 23.662 -28.741 19.730 1.00 83.64 343 ALA A C 1
ATOM 2576 O O . ALA A 1 343 ? 22.766 -28.018 19.291 1.00 82.56 343 ALA A O 1
ATOM 2578 N N . ARG A 1 344 ? 24.867 -28.814 19.172 1.00 85.99 344 ARG A N 1
ATOM 2579 C CA . ARG A 1 344 ? 25.190 -28.047 17.974 1.00 86.06 344 ARG A CA 1
ATOM 2580 C C . ARG A 1 344 ? 24.554 -28.793 16.804 1.00 83.52 344 ARG A C 1
ATOM 2581 O O . ARG A 1 344 ? 23.535 -29.464 16.967 1.00 81.50 344 ARG A O 1
ATOM 2589 N N . HIS A 1 345 ? 25.158 -28.668 15.628 1.00 83.15 345 HIS A N 1
ATOM 2590 C CA . HIS A 1 345 ? 24.692 -29.358 14.428 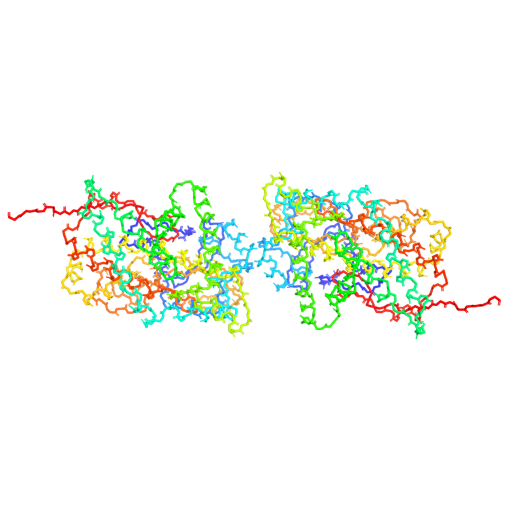1.00 82.60 345 HIS A CA 1
ATOM 2591 C C . HIS A 1 345 ? 23.222 -29.249 14.018 1.00 76.05 345 HIS A C 1
ATOM 2592 O O . HIS A 1 345 ? 22.735 -30.127 13.307 1.00 79.03 345 HIS A O 1
ATOM 2599 N N . HIS A 1 346 ? 22.500 -28.213 14.439 1.00 65.07 346 HIS A N 1
ATOM 2600 C CA . HIS A 1 346 ? 21.105 -28.118 14.006 1.00 54.24 346 HIS A CA 1
ATOM 2601 C C . HIS A 1 346 ? 21.119 -27.667 12.544 1.00 50.93 346 HIS A C 1
ATOM 2602 O O . HIS A 1 346 ? 22.121 -27.122 12.075 1.00 51.10 346 HIS A O 1
ATOM 2609 N N . LEU A 1 347 ? 20.023 -27.888 11.822 1.00 42.83 347 LEU A N 1
ATOM 2610 C CA . LEU A 1 347 ? 19.978 -27.523 10.408 1.00 36.88 347 LEU A CA 1
ATOM 2611 C C . LEU A 1 347 ? 18.982 -26.438 10.011 1.00 38.55 347 LEU A C 1
ATOM 2612 O O . LEU A 1 347 ? 18.689 -26.273 8.829 1.00 40.47 347 LEU A O 1
ATOM 2617 N N . ALA A 1 348 ? 18.471 -25.690 10.981 1.00 37.56 348 ALA A N 1
ATOM 2618 C CA . ALA A 1 348 ? 17.509 -24.634 10.681 1.00 37.44 348 ALA A CA 1
ATOM 2619 C C . ALA A 1 348 ? 18.064 -23.628 9.667 1.00 37.82 348 ALA A C 1
ATOM 2620 O O . ALA A 1 348 ? 17.306 -22.960 8.959 1.00 37.03 348 ALA A O 1
ATOM 2622 N N . PHE A 1 349 ? 19.388 -23.522 9.602 1.00 33.50 349 PHE A N 1
ATOM 2623 C CA . PHE A 1 349 ? 20.042 -22.600 8.678 1.00 29.07 349 PHE A CA 1
ATOM 2624 C C . PHE A 1 349 ? 20.562 -23.343 7.455 1.00 33.27 349 PHE A C 1
ATOM 2625 O O . PHE A 1 349 ? 21.217 -22.761 6.589 1.00 37.75 349 PHE A O 1
ATOM 2633 N N . GLY A 1 350 ? 20.269 -24.633 7.380 1.00 30.38 350 GLY A N 1
ATOM 2634 C CA . GLY A 1 350 ? 20.746 -25.409 6.257 1.00 31.50 350 GLY A CA 1
ATOM 2635 C C . GLY A 1 350 ? 22.142 -25.929 6.538 1.00 38.44 350 GLY A C 1
ATOM 2636 O O . GLY A 1 350 ? 22.664 -25.790 7.649 1.00 34.24 350 GLY A O 1
ATOM 2637 N N . PHE A 1 351 ? 22.757 -26.521 5.522 1.00 37.90 351 PHE A N 1
ATOM 2638 C CA . PHE A 1 351 ? 24.089 -27.089 5.656 1.00 36.22 351 PHE A CA 1
ATOM 2639 C C . PHE A 1 351 ? 24.697 -27.151 4.263 1.00 35.42 351 PHE A C 1
ATOM 2640 O O . PHE A 1 351 ? 23.976 -27.300 3.279 1.00 39.28 351 PHE A O 1
ATOM 2648 N N . GLY A 1 352 ? 26.016 -27.032 4.176 1.00 32.61 352 GLY A N 1
ATOM 2649 C CA . GLY A 1 352 ? 26.665 -27.089 2.878 1.00 26.86 352 GLY A CA 1
ATOM 2650 C C . GLY A 1 352 ? 26.908 -25.747 2.207 1.00 26.35 352 GLY A C 1
ATOM 2651 O O . GLY A 1 352 ? 26.819 -24.696 2.845 1.00 23.35 352 GLY A O 1
ATOM 2652 N N . PRO A 1 353 ? 27.200 -25.756 0.897 1.00 23.97 353 PRO A N 1
ATOM 2653 C CA . PRO A 1 353 ? 27.471 -24.566 0.087 1.00 29.25 353 PRO A CA 1
ATOM 2654 C C . PRO A 1 353 ? 26.447 -23.449 0.229 1.00 27.74 353 PRO A C 1
ATOM 2655 O O . PRO A 1 353 ? 26.799 -22.269 0.230 1.00 31.76 353 PRO A O 1
ATOM 2659 N N . HIS A 1 354 ? 25.181 -23.825 0.347 1.00 26.05 354 HIS A N 1
ATOM 2660 C CA . HIS A 1 354 ? 24.112 -22.845 0.450 1.00 28.54 354 HIS A CA 1
ATOM 2661 C C . HIS A 1 354 ? 23.685 -22.463 1.857 1.00 24.46 354 HIS A C 1
ATOM 2662 O O . HIS A 1 354 ? 22.720 -21.721 2.019 1.00 27.79 354 HIS A O 1
ATOM 2669 N N . GLN A 1 355 ? 24.389 -22.950 2.874 1.00 26.62 355 GLN A N 1
ATOM 2670 C CA . GLN A 1 355 ? 24.011 -22.616 4.242 1.00 28.89 355 GLN A CA 1
ATOM 2671 C C . GLN A 1 355 ? 23.748 -21.115 4.333 1.00 27.86 355 GLN A C 1
ATOM 2672 O O . GLN A 1 355 ? 24.416 -20.316 3.678 1.00 25.79 355 GLN A O 1
ATOM 2678 N N . CYS A 1 356 ? 22.767 -20.744 5.146 1.00 28.16 356 CYS A N 1
ATOM 2679 C CA . CYS A 1 356 ? 22.368 -19.352 5.295 1.00 32.20 356 CYS A CA 1
ATOM 2680 C C . CYS A 1 356 ? 23.504 -18.342 5.361 1.00 33.22 356 CYS A C 1
ATOM 2681 O O . CYS A 1 356 ? 24.356 -18.395 6.245 1.00 41.48 356 CYS A O 1
ATOM 2684 N N . LEU A 1 357 ? 23.488 -17.404 4.424 1.00 30.93 357 LEU A N 1
ATOM 2685 C CA . LEU A 1 357 ? 24.506 -16.366 4.349 1.00 36.50 357 LEU A CA 1
ATOM 2686 C C . LEU A 1 357 ? 24.378 -15.361 5.498 1.00 38.70 357 LEU A C 1
ATOM 2687 O O . LEU A 1 357 ? 25.380 -14.881 6.026 1.00 42.59 357 LEU A O 1
ATOM 2692 N N . GLY A 1 358 ? 23.145 -15.040 5.879 1.00 40.02 358 GLY A N 1
ATOM 2693 C CA . GLY A 1 358 ? 22.937 -14.079 6.950 1.00 42.30 358 GLY A CA 1
ATOM 2694 C C . GLY A 1 358 ? 22.564 -14.714 8.274 1.00 41.65 358 GLY A C 1
ATOM 2695 O O . GLY A 1 358 ? 21.994 -14.061 9.149 1.00 39.20 358 GLY A O 1
ATOM 2696 N N . GLN A 1 359 ? 22.899 -15.990 8.425 1.00 42.75 359 GLN A N 1
ATOM 2697 C CA . GLN A 1 359 ? 22.587 -16.726 9.644 1.00 43.19 359 GLN A CA 1
ATOM 2698 C C . GLN A 1 359 ? 23.121 -16.040 10.895 1.00 41.78 359 GLN A C 1
ATOM 2699 O O . GLN A 1 359 ? 22.544 -16.166 11.977 1.00 42.59 359 GLN A O 1
ATOM 2705 N N . ASN A 1 360 ? 24.223 -15.313 10.755 1.00 41.52 360 ASN A N 1
ATOM 2706 C CA . ASN A 1 360 ? 24.800 -14.642 11.907 1.00 35.26 360 ASN A CA 1
ATOM 2707 C C . ASN A 1 360 ? 24.176 -13.282 12.154 1.00 33.78 360 ASN A C 1
ATOM 2708 O O . ASN A 1 360 ? 24.148 -12.807 13.287 1.00 39.56 360 ASN A O 1
ATOM 2713 N N . LEU A 1 361 ? 23.671 -12.653 11.100 1.00 33.61 361 LEU A N 1
ATOM 2714 C CA . LEU A 1 361 ? 23.013 -11.364 11.265 1.00 32.93 361 LEU A CA 1
ATOM 2715 C C . LEU A 1 361 ? 21.699 -11.679 11.963 1.00 34.61 361 LEU A C 1
ATOM 2716 O O . LEU A 1 361 ? 21.218 -10.915 12.802 1.00 36.54 361 LEU A O 1
ATOM 2721 N N . ALA A 1 362 ? 21.132 -12.827 11.604 1.00 33.18 362 ALA A N 1
ATOM 2722 C CA . ALA A 1 362 ? 19.878 -13.286 12.184 1.00 35.55 362 ALA A CA 1
ATOM 2723 C C . ALA A 1 362 ? 20.083 -13.572 13.666 1.00 36.29 362 ALA A C 1
ATOM 2724 O O . ALA A 1 362 ? 19.330 -13.088 14.513 1.00 37.34 362 ALA A O 1
ATOM 2726 N N . ARG A 1 363 ? 21.106 -14.362 13.974 1.00 29.26 363 ARG A N 1
ATOM 2727 C CA . ARG A 1 363 ? 21.401 -14.694 15.357 1.00 27.18 363 ARG A CA 1
ATOM 2728 C C . ARG A 1 363 ? 21.547 -13.429 16.184 1.00 27.19 363 ARG A C 1
ATOM 2729 O O . ARG A 1 363 ? 21.069 -13.359 17.315 1.00 29.25 363 ARG A O 1
ATOM 2737 N N . MET A 1 364 ? 22.197 -12.423 15.611 1.00 31.10 364 MET A N 1
ATOM 2738 C CA . MET A 1 364 ? 22.403 -11.163 16.308 1.00 35.40 364 MET A CA 1
ATOM 2739 C C . MET A 1 364 ? 21.074 -10.463 16.576 1.00 40.64 364 MET A C 1
ATOM 2740 O O . MET A 1 364 ? 20.803 -10.046 17.705 1.00 43.78 364 MET A O 1
ATOM 2745 N N . GLU A 1 365 ? 20.247 -10.337 15.541 1.00 39.22 365 GLU A N 1
ATOM 2746 C CA . GLU A 1 365 ? 18.944 -9.692 15.684 1.00 38.99 365 GLU A CA 1
ATOM 2747 C C . GLU A 1 365 ? 18.106 -10.353 16.776 1.00 41.36 365 GLU A C 1
ATOM 2748 O O . GLU A 1 365 ? 17.648 -9.687 17.703 1.00 41.80 365 GLU A O 1
ATOM 2754 N N . LEU A 1 366 ? 17.908 -11.665 16.658 1.00 39.57 366 LEU A N 1
ATOM 2755 C CA . LEU A 1 366 ? 17.119 -12.414 17.628 1.00 37.83 366 LEU A CA 1
ATOM 2756 C C . LEU A 1 366 ? 17.635 -12.198 19.046 1.00 40.44 366 LEU A C 1
ATOM 2757 O O . LEU A 1 366 ? 16.876 -11.846 19.953 1.00 40.33 366 LEU A O 1
ATOM 2762 N N . GLN A 1 367 ? 18.933 -12.406 19.227 1.00 39.02 367 GLN A N 1
ATOM 2763 C CA . GLN A 1 367 ? 19.561 -12.239 20.527 1.00 40.79 367 GLN A CA 1
ATOM 2764 C C . GLN A 1 367 ? 19.244 -10.866 21.111 1.00 42.20 367 GLN A C 1
ATOM 2765 O O . GLN A 1 367 ? 18.817 -10.755 22.258 1.00 46.06 367 GLN A O 1
ATOM 2771 N N . ILE A 1 368 ? 19.449 -9.823 20.315 1.00 43.06 368 ILE A N 1
ATOM 2772 C CA . ILE A 1 368 ? 19.184 -8.460 20.767 1.00 42.95 368 ILE A CA 1
ATOM 2773 C C . ILE A 1 368 ? 17.698 -8.231 21.020 1.00 42.90 368 ILE A C 1
ATOM 2774 O O . ILE A 1 368 ? 17.324 -7.560 21.981 1.00 44.17 368 ILE A O 1
ATOM 2779 N N . VAL A 1 369 ? 16.855 -8.790 20.157 1.00 46.04 369 VAL A N 1
ATOM 2780 C CA . VAL A 1 369 ? 15.410 -8.638 20.292 1.00 43.40 369 VAL A CA 1
ATOM 2781 C C . VAL A 1 369 ? 14.875 -9.296 21.560 1.00 44.50 369 VAL A C 1
ATOM 2782 O O . VAL A 1 369 ? 14.128 -8.676 22.316 1.00 45.41 369 VAL A O 1
ATOM 2786 N N . PHE A 1 370 ? 15.256 -10.548 21.791 1.00 41.32 370 PHE A N 1
ATOM 2787 C CA . PHE A 1 370 ? 14.794 -11.263 22.974 1.00 43.35 370 PHE A CA 1
ATOM 2788 C C . PHE A 1 370 ? 15.252 -10.604 24.268 1.00 45.24 370 PHE A C 1
ATOM 2789 O O . PHE A 1 370 ? 14.447 -10.387 25.173 1.00 50.28 370 PHE A O 1
ATOM 2797 N N . ASP A 1 371 ? 16.540 -10.286 24.362 1.00 45.58 371 ASP A N 1
ATOM 2798 C CA . ASP A 1 371 ? 17.061 -9.645 25.565 1.00 43.21 371 ASP A CA 1
ATOM 2799 C C . ASP A 1 371 ? 16.338 -8.335 25.851 1.00 44.96 371 ASP A C 1
ATOM 2800 O O . ASP A 1 371 ? 15.739 -8.163 26.913 1.00 45.84 371 ASP A O 1
ATOM 2805 N N . THR A 1 372 ? 16.392 -7.415 24.895 1.00 43.01 372 THR A N 1
ATOM 2806 C CA . THR A 1 372 ? 15.755 -6.115 25.052 1.00 42.34 372 THR A CA 1
ATOM 2807 C C . THR A 1 372 ? 14.270 -6.219 25.375 1.00 44.06 372 THR A C 1
ATOM 2808 O O . THR A 1 372 ? 13.791 -5.584 26.312 1.00 42.55 372 THR A O 1
ATOM 2812 N N . LEU A 1 373 ? 13.552 -7.026 24.598 1.00 47.08 373 LEU A N 1
ATOM 2813 C CA . LEU A 1 373 ? 12.110 -7.202 24.771 1.00 47.67 373 LEU A CA 1
ATOM 2814 C C . LEU A 1 373 ? 11.705 -7.603 26.187 1.00 48.59 373 LEU A C 1
ATOM 2815 O O . LEU A 1 373 ? 10.807 -7.000 26.777 1.00 50.75 373 LEU A O 1
ATOM 2820 N N . PHE A 1 374 ? 12.355 -8.625 26.729 1.00 46.77 374 PHE A N 1
ATOM 2821 C CA . PHE A 1 374 ? 12.021 -9.092 28.068 1.00 50.04 374 PHE A CA 1
ATOM 2822 C C . PHE A 1 374 ? 12.657 -8.283 29.195 1.00 53.00 374 PHE A C 1
ATOM 2823 O O . PHE A 1 374 ? 12.242 -8.390 30.352 1.00 52.28 374 PHE A O 1
ATOM 2831 N N . ARG A 1 375 ? 13.656 -7.471 28.861 1.00 53.70 375 ARG A N 1
ATOM 2832 C CA . ARG A 1 375 ? 14.310 -6.641 29.862 1.00 53.09 375 ARG A CA 1
ATOM 2833 C C . ARG A 1 375 ? 13.539 -5.341 30.016 1.00 53.50 375 ARG A C 1
ATOM 2834 O O . ARG A 1 375 ? 13.472 -4.775 31.107 1.00 56.72 375 ARG A O 1
ATOM 2842 N N . ARG A 1 376 ? 12.948 -4.876 28.921 1.00 51.58 376 ARG A N 1
ATOM 2843 C CA . ARG A 1 376 ? 12.188 -3.637 28.952 1.00 49.24 376 ARG A CA 1
ATOM 2844 C C . ARG A 1 376 ? 10.714 -3.884 29.266 1.00 48.36 376 ARG A C 1
ATOM 2845 O O . ARG A 1 376 ? 10.027 -3.007 29.792 1.00 50.56 376 ARG A O 1
ATOM 2853 N N . ILE A 1 377 ? 10.229 -5.079 28.940 1.00 45.10 377 ILE A N 1
ATOM 2854 C CA . ILE A 1 377 ? 8.838 -5.439 29.208 1.00 43.62 377 ILE A CA 1
ATOM 2855 C C . ILE A 1 377 ? 8.817 -6.848 29.798 1.00 46.04 377 ILE A C 1
ATOM 2856 O O . ILE A 1 377 ? 8.306 -7.783 29.184 1.00 49.18 377 ILE A O 1
ATOM 2861 N N . PRO A 1 378 ? 9.359 -7.005 31.017 1.00 49.32 378 PRO A N 1
ATOM 2862 C CA . PRO A 1 378 ? 9.449 -8.271 31.753 1.00 47.81 378 PRO A CA 1
ATOM 2863 C C . PRO A 1 378 ? 8.138 -9.018 31.990 1.00 45.99 378 PRO A C 1
ATOM 2864 O O . PRO A 1 378 ? 8.106 -10.247 31.946 1.00 44.22 378 PRO A O 1
ATOM 2868 N N . SER A 1 379 ? 7.061 -8.281 32.245 1.00 48.43 379 SER A N 1
ATOM 2869 C CA . SER A 1 379 ? 5.763 -8.901 32.502 1.00 48.32 379 SER A CA 1
ATOM 2870 C C . SER A 1 379 ? 4.958 -9.158 31.229 1.00 52.34 379 SER A C 1
ATOM 2871 O O . SER A 1 379 ? 3.747 -9.374 31.290 1.00 52.39 379 SER A O 1
ATOM 2874 N N . LEU A 1 380 ? 5.627 -9.136 30.080 1.00 52.22 380 LEU A N 1
ATOM 2875 C CA . LEU A 1 380 ? 4.954 -9.371 28.807 1.00 50.21 380 LEU A CA 1
ATOM 2876 C C . LEU A 1 380 ? 4.298 -10.747 28.776 1.00 51.03 380 LEU A C 1
ATOM 2877 O O . LEU A 1 380 ? 4.929 -11.751 29.113 1.00 50.52 380 LEU A O 1
ATOM 2882 N N . ARG A 1 381 ? 3.032 -10.787 28.372 1.00 50.75 381 ARG A N 1
ATOM 2883 C CA . ARG A 1 381 ? 2.302 -12.047 28.272 1.00 52.99 381 ARG A CA 1
ATOM 2884 C C . ARG A 1 381 ? 1.343 -12.001 27.092 1.00 53.02 381 ARG A C 1
ATOM 2885 O O . ARG A 1 381 ? 1.125 -10.940 26.501 1.00 49.88 381 ARG A O 1
ATOM 2893 N N . LEU A 1 382 ? 0.780 -13.155 26.750 1.00 50.32 382 LEU A N 1
ATOM 2894 C CA . LEU A 1 382 ? -0.158 -13.242 25.639 1.00 49.03 382 LEU A CA 1
ATOM 2895 C C . LEU A 1 382 ? -1.521 -12.684 26.025 1.00 48.82 382 LEU A C 1
ATOM 2896 O O . LEU A 1 382 ? -2.093 -13.057 27.049 1.00 48.82 382 LEU A O 1
ATOM 2901 N N . ALA A 1 383 ? -2.030 -11.778 25.197 1.00 49.42 383 ALA A N 1
ATOM 2902 C CA . ALA A 1 383 ? -3.319 -11.140 25.437 1.00 50.88 383 ALA A CA 1
ATOM 2903 C C . ALA A 1 383 ? -4.500 -12.074 25.191 1.00 54.52 383 ALA A C 1
ATOM 2904 O O . ALA A 1 383 ? -5.638 -11.746 25.529 1.00 57.54 383 ALA A O 1
ATOM 2906 N N . VAL A 1 384 ? -4.231 -13.232 24.597 1.00 53.17 384 VAL A N 1
ATOM 2907 C CA . VAL A 1 384 ? -5.276 -14.207 24.309 1.00 50.83 384 VAL A CA 1
ATOM 2908 C C . VAL A 1 384 ? -4.760 -15.602 24.642 1.00 50.86 384 VAL A C 1
ATOM 2909 O O . VAL A 1 384 ? -3.559 -15.800 24.812 1.00 50.46 384 VAL A O 1
ATOM 2913 N N . PRO A 1 385 ? -5.662 -16.589 24.747 1.00 55.43 385 PRO A N 1
ATOM 2914 C CA . PRO A 1 385 ? -5.213 -17.950 25.060 1.00 54.86 385 PRO A CA 1
ATOM 2915 C C . PRO A 1 385 ? -4.397 -18.498 23.888 1.00 54.27 385 PRO A C 1
ATOM 2916 O O . PRO A 1 385 ? -4.551 -18.039 22.756 1.00 54.55 385 PRO A O 1
ATOM 2920 N N . MET A 1 386 ? -3.534 -19.471 24.158 1.00 51.92 386 MET A N 1
ATOM 2921 C CA . MET A 1 386 ? -2.690 -20.052 23.117 1.00 52.50 386 MET A CA 1
ATOM 2922 C C . MET A 1 386 ? -3.461 -20.492 21.872 1.00 53.58 386 MET A C 1
ATOM 2923 O O . MET A 1 386 ? -3.135 -20.088 20.756 1.00 50.98 386 MET A O 1
ATOM 2928 N N . GLU A 1 387 ? -4.489 -21.312 22.069 1.00 58.96 387 GLU A N 1
ATOM 2929 C CA . GLU A 1 387 ? -5.288 -21.822 20.957 1.00 61.54 387 GLU A CA 1
ATOM 2930 C C . GLU A 1 387 ? -5.859 -20.746 20.038 1.00 60.36 387 GLU A C 1
ATOM 2931 O O . GLU A 1 387 ? -6.292 -21.053 18.929 1.00 64.10 387 GLU A O 1
ATOM 2937 N N . ASP A 1 388 ? -5.871 -19.494 20.488 1.00 59.63 388 ASP A N 1
ATOM 2938 C CA . ASP A 1 388 ? -6.411 -18.412 19.666 1.00 58.87 388 ASP A CA 1
ATOM 2939 C C . ASP A 1 388 ? -5.397 -17.736 18.751 1.00 57.57 388 ASP A C 1
ATOM 2940 O O . ASP A 1 388 ? -5.777 -17.030 17.817 1.00 56.86 388 ASP A O 1
ATOM 2945 N N . VAL A 1 389 ? -4.112 -17.942 19.017 1.00 54.18 389 VAL A N 1
ATOM 2946 C CA . VAL A 1 389 ? -3.072 -17.342 18.191 1.00 49.98 389 VAL A CA 1
ATOM 2947 C C . VAL A 1 389 ? -3.025 -18.029 16.829 1.00 45.04 389 VAL A C 1
ATOM 2948 O O . VAL A 1 389 ? -2.784 -19.232 16.741 1.00 44.12 389 VAL A O 1
ATOM 2952 N N . PRO A 1 390 ? -3.256 -17.268 15.749 1.00 38.57 390 PRO A N 1
ATOM 2953 C CA . PRO A 1 390 ? -3.249 -17.774 14.372 1.00 40.85 390 PRO A CA 1
ATOM 2954 C C . PRO A 1 390 ? -1.853 -18.006 13.786 1.00 44.52 390 PRO A C 1
ATOM 2955 O O . PRO A 1 390 ? -1.190 -17.057 13.364 1.00 42.98 390 PRO A O 1
ATOM 2959 N N . PHE A 1 391 ? -1.414 -19.264 13.752 1.00 44.45 391 PHE A N 1
ATOM 2960 C CA . PHE A 1 391 ? -0.102 -19.596 13.198 1.00 44.73 391 PHE A CA 1
ATOM 2961 C C . PHE A 1 391 ? -0.154 -19.732 11.675 1.00 46.22 391 PHE A C 1
ATOM 2962 O O . PHE A 1 391 ? -1.175 -20.133 11.115 1.00 48.13 391 PHE A O 1
ATOM 2970 N N . LYS A 1 392 ? 0.951 -19.396 11.014 1.00 44.65 392 LYS A N 1
ATOM 2971 C CA . LYS A 1 392 ? 1.043 -19.487 9.559 1.00 43.32 392 LYS A CA 1
ATOM 2972 C C . LYS A 1 392 ? 1.348 -20.926 9.147 1.00 43.82 392 LYS A C 1
ATOM 2973 O O . LYS A 1 392 ? 2.108 -21.169 8.213 1.00 51.01 392 LYS A O 1
ATOM 2979 N N . GLY A 1 393 ? 0.727 -21.872 9.846 1.00 45.37 393 GLY A N 1
ATOM 2980 C CA . GLY A 1 393 ? 0.939 -23.286 9.582 1.00 43.91 393 GLY A CA 1
ATOM 2981 C C . GLY A 1 393 ? 0.723 -23.796 8.168 1.00 46.46 393 GLY A C 1
ATOM 2982 O O . GLY A 1 393 ? 1.056 -24.946 7.869 1.00 48.14 393 GLY A O 1
ATOM 2983 N N . ASP A 1 394 ? 0.167 -22.965 7.294 1.00 44.62 394 ASP A N 1
ATOM 2984 C CA . ASP A 1 394 ? -0.066 -23.387 5.917 1.00 46.75 394 ASP A CA 1
ATOM 2985 C C . ASP A 1 394 ? 0.863 -22.636 4.974 1.00 46.25 394 ASP A C 1
ATOM 2986 O O . ASP A 1 394 ? 0.648 -22.613 3.763 1.00 43.66 394 ASP A O 1
ATOM 2991 N N . SER A 1 395 ? 1.900 -22.028 5.543 1.00 45.26 395 SER A N 1
ATOM 2992 C CA . SER A 1 395 ? 2.871 -21.268 4.769 1.00 41.89 395 SER A CA 1
ATOM 2993 C C . SER A 1 395 ? 4.174 -22.046 4.620 1.00 39.53 395 SER A C 1
ATOM 2994 O O . SER A 1 395 ? 4.498 -22.891 5.457 1.00 42.97 395 SER A O 1
ATOM 2997 N N . VAL A 1 396 ? 4.912 -21.762 3.550 1.00 36.79 396 VAL A N 1
ATOM 2998 C CA . VAL A 1 396 ? 6.180 -22.432 3.295 1.00 33.42 396 VAL A CA 1
ATOM 2999 C C . VAL A 1 396 ? 7.091 -22.267 4.501 1.00 36.75 396 VAL A C 1
ATOM 3000 O O . VAL A 1 396 ? 7.734 -23.220 4.946 1.00 36.34 396 VAL A O 1
ATOM 3004 N N . ILE A 1 397 ? 7.136 -21.044 5.021 1.00 34.58 397 ILE A N 1
ATOM 3005 C CA . ILE A 1 397 ? 7.953 -20.719 6.182 1.00 32.30 397 ILE A CA 1
ATOM 3006 C C . ILE A 1 397 ? 7.044 -20.512 7.383 1.00 31.45 397 ILE A C 1
ATOM 3007 O O . ILE A 1 397 ? 6.230 -19.589 7.406 1.00 35.70 397 ILE A O 1
ATOM 3012 N N . TYR A 1 398 ? 7.187 -21.377 8.381 1.00 33.33 398 TYR A N 1
ATOM 3013 C CA . TYR A 1 398 ? 6.361 -21.312 9.578 1.00 36.34 398 TYR A CA 1
ATOM 3014 C C . TYR A 1 398 ? 6.503 -19.991 10.331 1.00 40.13 398 TYR A C 1
ATOM 3015 O O . TYR A 1 398 ? 7.539 -19.322 10.261 1.00 34.50 398 TYR A O 1
ATOM 3024 N N . GLY A 1 399 ? 5.440 -19.624 11.042 1.00 40.44 399 GLY A N 1
ATOM 3025 C CA . GLY A 1 399 ? 5.426 -18.390 11.806 1.00 42.01 399 GLY A CA 1
ATOM 3026 C C . GLY A 1 399 ? 4.041 -18.162 12.380 1.00 42.22 399 GLY A C 1
ATOM 3027 O O . GLY A 1 399 ? 3.288 -19.115 12.574 1.00 42.86 399 GLY A O 1
ATOM 3028 N N . VAL A 1 400 ? 3.701 -16.906 12.655 1.00 36.26 400 VAL A N 1
ATOM 3029 C CA . VAL A 1 400 ? 2.390 -16.572 13.201 1.00 34.74 400 VAL A CA 1
ATOM 3030 C C . VAL A 1 400 ? 1.859 -15.262 12.618 1.00 36.08 400 VAL A C 1
ATOM 3031 O O . VAL A 1 400 ? 2.534 -14.236 12.637 1.00 40.49 400 VAL A O 1
ATOM 3035 N N . HIS A 1 401 ? 0.639 -15.320 12.097 1.00 40.21 401 HIS A N 1
ATOM 3036 C CA . HIS A 1 401 ? -0.016 -14.174 11.478 1.00 41.42 401 HIS A CA 1
ATOM 3037 C C . HIS A 1 401 ? -0.105 -12.943 12.371 1.00 40.41 401 HIS A C 1
ATOM 3038 O O . HIS A 1 401 ? 0.209 -11.836 11.937 1.00 37.02 401 HIS A O 1
ATOM 3045 N N . GLU A 1 402 ? -0.544 -13.135 13.611 1.00 41.78 402 GLU A N 1
ATOM 3046 C CA . GLU A 1 402 ? -0.675 -12.029 14.556 1.00 45.02 402 GLU A CA 1
ATOM 3047 C C . GLU A 1 402 ? -0.591 -12.559 15.978 1.00 42.05 402 GLU A C 1
ATOM 3048 O O . GLU A 1 402 ? -1.163 -13.602 16.289 1.00 46.28 402 GLU A O 1
ATOM 3054 N N . LEU A 1 403 ? 0.118 -11.838 16.841 1.00 42.49 403 LEU A N 1
ATOM 3055 C CA . LEU A 1 403 ? 0.287 -12.266 18.223 1.00 42.31 403 LEU A CA 1
ATOM 3056 C C . LEU A 1 403 ? -0.055 -11.186 19.244 1.00 46.01 403 LEU A C 1
ATOM 3057 O O . LEU A 1 403 ? 0.792 -10.366 19.597 1.00 50.29 403 LEU A O 1
ATOM 3062 N N . PRO A 1 404 ? -1.308 -11.166 19.726 1.00 48.59 404 PRO A N 1
ATOM 3063 C CA . PRO A 1 404 ? -1.730 -10.168 20.717 1.00 47.76 404 PRO A CA 1
ATOM 3064 C C . PRO A 1 404 ? -0.984 -10.349 22.040 1.00 46.76 404 PRO A C 1
ATOM 3065 O O . PRO A 1 404 ? -0.803 -11.473 22.514 1.00 49.03 404 PRO A O 1
ATOM 3069 N N . VAL A 1 405 ? -0.552 -9.243 22.635 1.00 47.07 405 VAL A N 1
ATOM 3070 C CA . VAL A 1 405 ? 0.178 -9.300 23.896 1.00 49.94 405 VAL A CA 1
ATOM 3071 C C . VAL A 1 405 ? -0.113 -8.104 24.801 1.00 52.43 405 VAL A C 1
ATOM 3072 O O . VAL A 1 405 ? -0.758 -7.140 24.385 1.00 52.42 405 VAL A O 1
ATOM 3076 N N . THR A 1 406 ? 0.370 -8.185 26.040 1.00 52.72 406 THR A N 1
ATOM 3077 C CA . THR A 1 406 ? 0.201 -7.125 27.032 1.00 55.72 406 THR A CA 1
ATOM 3078 C C . THR A 1 406 ? 1.198 -7.289 28.168 1.00 59.65 406 THR A C 1
ATOM 3079 O O . THR A 1 406 ? 1.973 -8.248 28.208 1.00 59.04 406 THR A O 1
ATOM 3083 N N . TRP A 1 407 ? 1.165 -6.337 29.092 1.00 59.76 407 TRP A N 1
ATOM 3084 C CA . TRP A 1 407 ? 2.038 -6.352 30.253 1.00 57.85 407 TRP A CA 1
ATOM 3085 C C . TRP A 1 407 ? 1.370 -5.554 31.370 1.00 60.86 407 TRP A C 1
ATOM 3086 O O . TRP A 1 407 ? 0.320 -4.952 31.166 1.00 56.04 407 TRP A O 1
ATOM 3097 N N . HIS A 1 408 ? 1.977 -5.549 32.545 1.00 66.09 408 HIS A N 1
ATOM 3098 C CA . HIS A 1 408 ? 1.394 -4.836 33.662 1.00 75.14 408 HIS A CA 1
ATOM 3099 C C . HIS A 1 408 ? 1.915 -3.406 33.828 1.00 80.19 408 HIS A C 1
ATOM 3100 O O . HIS A 1 408 ? 3.106 -3.181 34.056 1.00 80.52 408 HIS A O 1
ATOM 3107 N N . HIS A 1 409 ? 0.998 -2.445 33.688 1.00 85.16 409 HIS A N 1
ATOM 3108 C CA . HIS A 1 409 ? 1.325 -1.018 33.873 1.00 88.08 409 HIS A CA 1
ATOM 3109 C C . HIS A 1 409 ? 1.212 -0.800 35.382 1.00 87.67 409 HIS A C 1
ATOM 3110 O O . HIS A 1 409 ? 0.137 -0.988 35.956 1.00 88.46 409 HIS A O 1
ATOM 3117 N N . HIS A 1 410 ? 2.322 -0.424 36.011 1.00 85.03 410 HIS A N 1
ATOM 3118 C CA . HIS A 1 410 ? 2.331 -0.251 37.453 1.00 83.00 410 HIS A CA 1
ATOM 3119 C C . HIS A 1 410 ? 2.434 1.179 37.980 1.00 85.35 410 HIS A C 1
ATOM 3120 O O . HIS A 1 410 ? 2.380 2.153 37.226 1.00 85.96 410 HIS A O 1
ATOM 3127 N N . HIS A 1 411 ? 2.587 1.272 39.300 1.00 87.14 411 HIS A N 1
ATOM 3128 C CA . HIS A 1 411 ? 2.730 2.536 40.018 1.00 87.46 411 HIS A CA 1
ATOM 3129 C C . HIS A 1 411 ? 3.561 2.294 41.272 1.00 85.33 411 HIS A C 1
ATOM 3130 O O . HIS A 1 411 ? 3.681 1.159 41.732 1.00 84.10 411 HIS A O 1
ATOM 3137 N N . HIS A 1 412 ? 4.134 3.360 41.824 1.00 85.05 412 HIS A N 1
ATOM 3138 C CA . HIS A 1 412 ? 4.961 3.239 43.021 1.00 82.23 412 HIS A CA 1
ATOM 3139 C C . HIS A 1 412 ? 4.286 3.819 44.260 1.00 84.34 412 HIS A C 1
ATOM 3140 O O . HIS A 1 412 ? 3.259 4.515 44.108 1.00 85.93 412 HIS A O 1
ATOM 3147 N N . LEU B 1 9 ? 13.760 -52.048 -40.740 1.00 70.60 9 LEU B N 1
ATOM 3148 C CA . LEU B 1 9 ? 15.102 -51.554 -40.282 1.00 70.73 9 LEU B CA 1
ATOM 3149 C C . LEU B 1 9 ? 14.934 -50.266 -39.474 1.00 75.66 9 LEU B C 1
ATOM 3150 O O . LEU B 1 9 ? 13.900 -49.993 -38.883 1.00 76.24 9 LEU B O 1
ATOM 3155 N N . ALA B 1 10 ? 16.012 -49.487 -39.502 1.00 77.34 10 ALA B N 1
ATOM 3156 C CA . ALA B 1 10 ? 16.184 -48.175 -38.855 1.00 75.96 10 ALA B CA 1
ATOM 3157 C C . ALA B 1 10 ? 16.254 -48.037 -37.329 1.00 76.17 10 ALA B C 1
ATOM 3158 O O . ALA B 1 10 ? 15.305 -47.581 -36.662 1.00 80.80 10 ALA B O 1
ATOM 3160 N N . GLY B 1 11 ? 17.443 -48.334 -36.802 1.00 70.79 11 GLY B N 1
ATOM 3161 C CA . GLY B 1 11 ? 17.751 -48.180 -35.384 1.00 64.98 11 GLY B CA 1
ATOM 3162 C C . GLY B 1 11 ? 18.470 -46.872 -35.576 1.00 66.11 11 GLY B C 1
ATOM 3163 O O . GLY B 1 11 ? 19.656 -46.771 -35.334 1.00 67.15 11 GLY B O 1
ATOM 3164 N N . LEU B 1 12 ? 17.724 -45.906 -36.112 1.00 63.59 12 LEU B N 1
ATOM 3165 C CA . LEU B 1 12 ? 18.229 -44.562 -36.419 1.00 53.39 12 LEU B CA 1
ATOM 3166 C C . LEU B 1 12 ? 18.120 -43.542 -35.282 1.00 47.76 12 LEU B C 1
ATOM 3167 O O . LEU B 1 12 ? 17.172 -43.563 -34.505 1.00 44.82 12 LEU B O 1
ATOM 3172 N N . GLU B 1 13 ? 19.074 -42.619 -35.226 1.00 43.14 13 GLU B N 1
ATOM 3173 C CA . GLU B 1 13 ? 19.104 -41.578 -34.195 1.00 39.11 13 GLU B CA 1
ATOM 3174 C C . GLU B 1 13 ? 18.955 -40.241 -34.905 1.00 35.47 13 GLU B C 1
ATOM 3175 O O . GLU B 1 13 ? 19.656 -39.979 -35.881 1.00 38.58 13 GLU B O 1
ATOM 3181 N N . LEU B 1 14 ? 18.037 -39.406 -34.436 1.00 36.57 14 LEU B N 1
ATOM 3182 C CA . LEU B 1 14 ? 17.845 -38.096 -35.044 1.00 35.26 14 LEU B CA 1
ATOM 3183 C C . LEU B 1 14 ? 18.436 -37.030 -34.140 1.00 35.47 14 LEU B C 1
ATOM 3184 O O . LEU B 1 14 ? 18.449 -37.180 -32.918 1.00 34.52 14 LEU B O 1
ATOM 3189 N N . PRO B 1 15 ? 18.916 -35.924 -34.726 1.00 40.14 15 PRO B N 1
ATOM 3190 C CA . PRO B 1 15 ? 18.932 -35.617 -36.160 1.00 40.29 15 PRO B CA 1
ATOM 3191 C C . PRO B 1 15 ? 19.951 -36.366 -37.010 1.00 42.35 15 PRO B C 1
ATOM 3192 O O . PRO B 1 15 ? 20.879 -36.993 -36.501 1.00 46.16 15 PRO B O 1
ATOM 3196 N N . VAL B 1 16 ? 19.755 -36.283 -38.321 1.00 45.67 16 VAL B N 1
ATOM 3197 C CA . VAL B 1 16 ? 20.643 -36.907 -39.291 1.00 47.24 16 VAL B CA 1
ATOM 3198 C C . VAL B 1 16 ? 21.210 -35.778 -40.136 1.00 47.13 16 VAL B C 1
ATOM 3199 O O . VAL B 1 16 ? 20.496 -34.838 -40.482 1.00 50.30 16 VAL B O 1
ATOM 3203 N N . GLU B 1 17 ? 22.490 -35.868 -40.469 1.00 47.74 17 GLU B N 1
ATOM 3204 C CA . GLU B 1 17 ? 23.128 -34.834 -41.268 1.00 48.23 17 GLU B CA 1
ATOM 3205 C C . GLU B 1 17 ? 22.600 -34.738 -42.690 1.00 50.03 17 GLU B C 1
ATOM 3206 O O . GLU B 1 17 ? 22.286 -35.748 -43.324 1.00 49.32 17 GLU B O 1
ATOM 3212 N N . ARG B 1 18 ? 22.497 -33.505 -43.176 1.00 52.79 18 ARG B N 1
ATOM 3213 C CA . ARG B 1 18 ? 22.058 -33.234 -44.542 1.00 56.32 18 ARG B CA 1
ATOM 3214 C C . ARG B 1 18 ? 23.312 -33.526 -45.381 1.00 57.54 18 ARG B C 1
ATOM 3215 O O . ARG B 1 18 ? 24.239 -32.714 -45.434 1.00 58.48 18 ARG B O 1
ATOM 3223 N N . GLY B 1 19 ? 23.345 -34.696 -46.014 1.00 50.26 19 GLY B N 1
ATOM 3224 C CA . GLY B 1 19 ? 24.504 -35.081 -46.799 1.00 51.05 19 GLY B CA 1
ATOM 3225 C C . GLY B 1 19 ? 24.577 -34.571 -48.223 1.00 52.19 19 GLY B C 1
ATOM 3226 O O . GLY B 1 19 ? 25.664 -34.337 -48.751 1.00 49.62 19 GLY B O 1
ATOM 3227 N N . CYS B 1 20 ? 23.426 -34.416 -48.859 1.00 57.18 20 CYS B N 1
ATOM 3228 C CA . CYS B 1 20 ? 23.388 -33.930 -50.228 1.00 58.89 20 CYS B CA 1
ATOM 3229 C C . CYS B 1 20 ? 22.474 -32.712 -50.272 1.00 59.59 20 CYS B C 1
ATOM 3230 O O . CYS B 1 20 ? 21.367 -32.737 -49.733 1.00 61.24 20 CYS B O 1
ATOM 3233 N N . PRO B 1 21 ? 22.932 -31.621 -50.902 1.00 59.73 21 PRO B N 1
ATOM 3234 C CA . PRO B 1 21 ? 22.128 -30.399 -50.994 1.00 57.53 21 PRO B CA 1
ATOM 3235 C C . PRO B 1 21 ? 21.032 -30.434 -52.057 1.00 54.55 21 PRO B C 1
ATOM 3236 O O . PRO B 1 21 ? 20.337 -29.441 -52.269 1.00 57.20 21 PRO B O 1
ATOM 3240 N N . PHE B 1 22 ? 20.876 -31.574 -52.720 1.00 49.63 22 PHE B N 1
ATOM 3241 C CA . PHE B 1 22 ? 19.869 -31.705 -53.764 1.00 48.51 22 PHE B CA 1
ATOM 3242 C C . PHE B 1 22 ? 18.866 -32.801 -53.437 1.00 47.82 22 PHE B C 1
ATOM 3243 O O . PHE B 1 22 ? 18.103 -33.242 -54.301 1.00 48.72 22 PHE B O 1
ATOM 3251 N N . ALA B 1 23 ? 18.878 -33.232 -52.180 1.00 44.29 23 ALA B N 1
ATOM 3252 C CA . ALA B 1 23 ? 17.981 -34.274 -51.694 1.00 44.88 23 ALA B CA 1
ATOM 3253 C C . ALA B 1 23 ? 18.166 -34.416 -50.186 1.00 43.44 23 ALA B C 1
ATOM 3254 O O . ALA B 1 23 ? 19.293 -34.516 -49.697 1.00 44.10 23 ALA B O 1
ATOM 3256 N N . PRO B 1 24 ? 17.062 -34.411 -49.425 1.00 43.55 24 PRO B N 1
ATOM 3257 C CA . PRO B 1 24 ? 17.171 -34.544 -47.969 1.00 43.93 24 PRO B CA 1
ATOM 3258 C C . PRO B 1 24 ? 17.575 -35.958 -47.560 1.00 45.03 24 PRO B C 1
ATOM 3259 O O . PRO B 1 24 ? 17.478 -36.893 -48.357 1.00 43.74 24 PRO B O 1
ATOM 3263 N N . PRO B 1 25 ? 18.040 -36.128 -46.311 1.00 44.79 25 PRO B N 1
ATOM 3264 C CA . PRO B 1 25 ? 18.458 -37.438 -45.803 1.00 45.46 25 PRO B CA 1
ATOM 3265 C C . PRO B 1 25 ? 17.517 -38.563 -46.240 1.00 45.64 25 PRO B C 1
ATOM 3266 O O . PRO B 1 25 ? 16.298 -38.460 -46.089 1.00 44.22 25 PRO B O 1
ATOM 3270 N N . ALA B 1 26 ? 18.089 -39.629 -46.790 1.00 46.15 26 ALA B N 1
ATOM 3271 C CA . ALA B 1 26 ? 17.299 -40.763 -47.256 1.00 43.92 26 ALA B CA 1
ATOM 3272 C C . ALA B 1 26 ? 16.343 -41.216 -46.163 1.00 46.20 26 ALA B C 1
ATOM 3273 O O . ALA B 1 26 ? 15.191 -41.564 -46.433 1.00 50.60 26 ALA B O 1
ATOM 3275 N N . ALA B 1 27 ? 16.831 -41.202 -44.927 1.00 43.58 27 ALA B N 1
ATOM 3276 C CA . ALA B 1 27 ? 16.031 -41.611 -43.780 1.00 44.60 27 ALA B CA 1
ATOM 3277 C C . ALA B 1 27 ? 14.711 -40.848 -43.726 1.00 46.72 27 ALA B C 1
ATOM 3278 O O . ALA B 1 27 ? 13.671 -41.419 -43.397 1.00 46.46 27 ALA B O 1
ATOM 3280 N N . TYR B 1 28 ? 14.757 -39.559 -44.053 1.00 47.97 28 TYR B N 1
ATOM 3281 C CA . TYR B 1 28 ? 13.560 -38.726 -44.040 1.00 49.58 28 TYR B CA 1
ATOM 3282 C C . TYR B 1 28 ? 12.428 -39.310 -44.876 1.00 51.53 28 TYR B C 1
ATOM 3283 O O . TYR B 1 28 ? 11.311 -39.491 -44.381 1.00 47.33 28 TYR B O 1
ATOM 3292 N N . GLU B 1 29 ? 12.709 -39.587 -46.147 1.00 53.60 29 GLU B N 1
ATOM 3293 C CA . GLU B 1 29 ? 11.690 -40.145 -47.028 1.00 58.60 29 GLU B CA 1
ATOM 3294 C C . GLU B 1 29 ? 11.182 -41.484 -46.509 1.00 57.65 29 GLU B C 1
ATOM 3295 O O . GLU B 1 29 ? 9.975 -41.738 -46.491 1.00 51.71 29 GLU B O 1
ATOM 3301 N N . ARG B 1 30 ? 12.112 -42.339 -46.093 1.00 56.95 30 ARG B N 1
ATOM 3302 C CA . ARG B 1 30 ? 11.764 -43.658 -45.575 1.00 51.34 30 ARG B CA 1
ATOM 3303 C C . ARG B 1 30 ? 10.781 -43.523 -44.422 1.00 43.97 30 ARG B C 1
ATOM 3304 O O . ARG B 1 30 ? 9.893 -44.355 -44.256 1.00 47.57 30 ARG B O 1
ATOM 3312 N N . LEU B 1 31 ? 10.949 -42.475 -43.622 1.00 37.53 31 LEU B N 1
ATOM 3313 C CA . LEU B 1 31 ? 10.069 -42.242 -42.485 1.00 33.68 31 LEU B CA 1
ATOM 3314 C C . LEU B 1 31 ? 8.690 -41.773 -42.922 1.00 36.14 31 LEU B C 1
ATOM 3315 O O . LEU B 1 31 ? 7.681 -42.214 -42.375 1.00 34.02 31 LEU B O 1
ATOM 3320 N N . ARG B 1 32 ? 8.641 -40.880 -43.905 1.00 41.99 32 ARG B N 1
ATOM 3321 C CA . ARG B 1 32 ? 7.357 -40.388 -44.387 1.00 44.05 32 ARG B CA 1
ATOM 3322 C C . ARG B 1 32 ? 6.583 -41.558 -44.976 1.00 44.47 32 ARG B C 1
ATOM 3323 O O . ARG B 1 32 ? 5.379 -41.694 -44.757 1.00 48.30 32 ARG B O 1
ATOM 3331 N N . GLU B 1 33 ? 7.290 -42.403 -45.721 1.00 44.72 33 GLU B N 1
ATOM 3332 C CA . GLU B 1 33 ? 6.680 -43.565 -46.353 1.00 48.05 33 GLU B CA 1
ATOM 3333 C C . GLU B 1 33 ? 5.982 -44.444 -45.328 1.00 48.25 33 GLU B C 1
ATOM 3334 O O . GLU B 1 33 ? 4.980 -45.089 -45.636 1.00 50.38 33 GLU B O 1
ATOM 3340 N N . ARG B 1 34 ? 6.511 -44.464 -44.107 1.00 48.05 34 ARG B N 1
ATOM 3341 C CA . ARG B 1 34 ? 5.923 -45.267 -43.038 1.00 46.93 34 ARG B CA 1
ATOM 3342 C C . ARG B 1 34 ? 4.651 -44.647 -42.495 1.00 47.14 34 ARG B C 1
ATOM 3343 O O . ARG B 1 34 ? 3.630 -45.320 -42.362 1.00 50.66 34 ARG B O 1
ATOM 3351 N N . ALA B 1 35 ? 4.721 -43.363 -42.161 1.00 44.89 35 ALA B N 1
ATOM 3352 C CA . ALA B 1 35 ? 3.568 -42.660 -41.620 1.00 39.10 35 ALA B CA 1
ATOM 3353 C C . ALA B 1 35 ? 3.846 -41.167 -41.527 1.00 37.45 35 ALA B C 1
ATOM 3354 O O . ALA B 1 35 ? 4.987 -40.733 -41.660 1.00 38.61 35 ALA B O 1
ATOM 3356 N N . PRO B 1 36 ? 2.794 -40.360 -41.314 1.00 37.84 36 PRO B N 1
ATOM 3357 C CA . PRO B 1 36 ? 2.919 -38.904 -41.200 1.00 39.44 36 PRO B CA 1
ATOM 3358 C C . PRO B 1 36 ? 3.710 -38.524 -39.952 1.00 40.16 36 PRO B C 1
ATOM 3359 O O . PRO B 1 36 ? 4.472 -37.554 -39.954 1.00 36.00 36 PRO B O 1
ATOM 3363 N N . ILE B 1 37 ? 3.513 -39.301 -38.890 1.00 37.45 37 ILE B N 1
ATOM 3364 C CA . ILE B 1 37 ? 4.191 -39.071 -37.624 1.00 37.35 37 ILE B CA 1
ATOM 3365 C C . ILE B 1 37 ? 4.825 -40.366 -37.129 1.00 39.34 37 ILE B C 1
ATOM 3366 O O . ILE B 1 37 ? 4.194 -41.423 -37.140 1.00 36.34 37 ILE B O 1
ATOM 3371 N N . ASN B 1 38 ? 6.075 -40.270 -36.689 1.00 39.64 38 ASN B N 1
ATOM 3372 C CA . ASN B 1 38 ? 6.810 -41.426 -36.200 1.00 37.24 38 ASN B CA 1
ATOM 3373 C C . ASN B 1 38 ? 7.549 -41.114 -34.911 1.00 39.21 38 ASN B C 1
ATOM 3374 O O . ASN B 1 38 ? 8.069 -40.013 -34.742 1.00 44.39 38 ASN B O 1
ATOM 3379 N N . LYS B 1 39 ? 7.589 -42.079 -33.998 1.00 38.44 39 LYS B N 1
ATOM 3380 C CA . LYS B 1 39 ? 8.315 -41.885 -32.752 1.00 39.27 39 LYS B CA 1
ATOM 3381 C C . LYS B 1 39 ? 9.770 -42.190 -33.083 1.00 36.32 39 LYS B C 1
ATOM 3382 O O . LYS B 1 39 ? 10.078 -43.250 -33.622 1.00 38.24 39 LYS B O 1
ATOM 3388 N N . VAL B 1 40 ? 10.663 -41.259 -32.776 1.00 34.38 40 VAL B N 1
ATOM 3389 C CA . VAL B 1 40 ? 12.070 -41.453 -33.086 1.00 33.01 40 VAL B CA 1
ATOM 3390 C C . VAL B 1 40 ? 12.981 -41.316 -31.877 1.00 37.23 40 VAL B C 1
ATOM 3391 O O . VAL B 1 40 ? 12.574 -40.815 -30.827 1.00 40.41 40 VAL B O 1
ATOM 3395 N N . ARG B 1 41 ? 14.217 -41.775 -32.034 1.00 36.00 41 ARG B N 1
ATOM 3396 C CA . ARG B 1 41 ? 15.203 -41.689 -30.971 1.00 38.10 41 ARG B CA 1
ATOM 3397 C C . ARG B 1 41 ? 15.996 -40.406 -31.190 1.00 39.10 41 ARG B C 1
ATOM 3398 O O . ARG B 1 41 ? 16.259 -40.015 -32.327 1.00 43.11 41 ARG B O 1
ATOM 3406 N N . LEU B 1 42 ? 16.368 -39.745 -30.102 1.00 38.93 42 LEU B N 1
ATOM 3407 C CA . LEU B 1 42 ? 17.127 -38.505 -30.194 1.00 39.26 42 LEU B CA 1
ATOM 3408 C C . LEU B 1 42 ? 18.571 -38.693 -29.759 1.00 41.24 42 LEU B C 1
ATOM 3409 O O . LEU B 1 42 ? 18.843 -39.232 -28.684 1.00 42.06 42 LEU B O 1
ATOM 3414 N N . THR B 1 43 ? 19.493 -38.253 -30.608 1.00 39.85 43 THR B N 1
ATOM 3415 C CA . THR B 1 43 ? 20.917 -38.347 -30.316 1.00 38.14 43 THR B CA 1
ATOM 3416 C C . THR B 1 43 ? 21.161 -37.803 -28.912 1.00 40.41 43 THR B C 1
ATOM 3417 O O . THR B 1 43 ? 21.919 -38.383 -28.132 1.00 39.53 43 THR B O 1
ATOM 3421 N N . SER B 1 44 ? 20.500 -36.692 -28.596 1.00 43.52 44 SER B N 1
ATOM 3422 C CA . SER B 1 44 ? 20.633 -36.052 -27.292 1.00 41.90 44 SER B CA 1
ATOM 3423 C C . SER B 1 44 ? 20.256 -37.014 -26.176 1.00 42.93 44 SER B C 1
ATOM 3424 O O . SER B 1 44 ? 20.485 -36.726 -25.003 1.00 48.86 44 SER B O 1
ATOM 3427 N N . GLY B 1 45 ? 19.661 -38.146 -26.545 1.00 41.52 45 GLY B N 1
ATOM 3428 C CA . GLY B 1 45 ? 19.284 -39.142 -25.557 1.00 45.77 45 GLY B CA 1
ATOM 3429 C C . GLY B 1 45 ? 17.794 -39.364 -25.373 1.00 48.06 45 GLY B C 1
ATOM 3430 O O . GLY B 1 45 ? 17.360 -40.467 -25.026 1.00 47.15 45 GLY B O 1
ATOM 3431 N N . GLY B 1 46 ? 17.003 -38.324 -25.603 1.00 45.98 46 GLY B N 1
ATOM 3432 C CA . GLY B 1 46 ? 15.571 -38.454 -25.431 1.00 44.70 46 GLY B CA 1
ATOM 3433 C C . GLY B 1 46 ? 14.864 -39.332 -26.445 1.00 45.64 46 GLY B C 1
ATOM 3434 O O . GLY B 1 46 ? 15.406 -40.318 -26.945 1.00 46.31 46 GLY B O 1
ATOM 3435 N N . GLN B 1 47 ? 13.629 -38.951 -26.741 1.00 50.47 47 GLN B N 1
ATOM 3436 C CA . GLN B 1 47 ? 12.780 -39.659 -27.684 1.00 48.90 47 GLN B CA 1
ATOM 3437 C C . GLN B 1 47 ? 11.627 -38.693 -27.948 1.00 46.43 47 GLN B C 1
ATOM 3438 O O . GLN B 1 47 ? 11.178 -38.004 -27.032 1.00 47.16 47 GLN B O 1
ATOM 3444 N N . ALA B 1 48 ? 11.160 -38.616 -29.190 1.00 44.50 48 ALA B N 1
ATOM 3445 C CA . ALA B 1 48 ? 10.064 -37.703 -29.505 1.00 41.27 48 ALA B CA 1
ATOM 3446 C C . ALA B 1 48 ? 9.387 -38.008 -30.829 1.00 38.87 48 ALA B C 1
ATOM 3447 O O . ALA B 1 48 ? 9.872 -38.816 -31.621 1.00 42.22 48 ALA B O 1
ATOM 3449 N N . TRP B 1 49 ? 8.255 -37.349 -31.057 1.00 37.32 49 TRP B N 1
ATOM 3450 C CA . TRP B 1 49 ? 7.487 -37.522 -32.280 1.00 30.85 49 TRP B CA 1
ATOM 3451 C C . TRP B 1 49 ? 8.104 -36.709 -33.402 1.00 31.00 49 TRP B C 1
ATOM 3452 O O . TRP B 1 49 ? 8.480 -35.553 -33.214 1.00 36.23 49 TRP B O 1
ATOM 3463 N N . TRP B 1 50 ? 8.202 -37.327 -34.572 1.00 35.08 50 TRP B N 1
ATOM 3464 C CA . TRP B 1 50 ? 8.783 -36.694 -35.747 1.00 31.13 50 TRP B CA 1
ATOM 3465 C C . TRP B 1 50 ? 7.738 -36.617 -36.849 1.00 36.24 50 TRP B C 1
ATOM 3466 O O . TRP B 1 50 ? 7.349 -37.636 -37.423 1.00 44.23 50 TRP B O 1
ATOM 3477 N N . VAL B 1 51 ? 7.273 -35.402 -37.126 1.00 30.87 51 VAL B N 1
ATOM 3478 C CA . VAL B 1 51 ? 6.269 -35.179 -38.154 1.00 28.86 51 VAL B CA 1
ATOM 3479 C C . VAL B 1 51 ? 6.928 -35.073 -39.519 1.00 33.78 51 VAL B C 1
ATOM 3480 O O . VAL B 1 51 ? 7.778 -34.208 -39.744 1.00 35.18 51 VAL B O 1
ATOM 3484 N N . SER B 1 52 ? 6.529 -35.956 -40.427 1.00 34.66 52 SER B N 1
ATOM 3485 C CA . SER B 1 52 ? 7.083 -35.970 -41.774 1.00 37.18 52 SER B CA 1
ATOM 3486 C C . SER B 1 52 ? 6.058 -35.499 -42.802 1.00 32.61 52 SER B C 1
ATOM 3487 O O . SER B 1 52 ? 6.416 -34.932 -43.834 1.00 29.77 52 SER B O 1
ATOM 3490 N N . GLY B 1 53 ? 4.781 -35.731 -42.513 1.00 33.26 53 GLY B N 1
ATOM 3491 C CA . GLY B 1 53 ? 3.729 -35.326 -43.431 1.00 34.40 53 GLY B CA 1
ATOM 3492 C C . GLY B 1 53 ? 3.473 -33.829 -43.457 1.00 31.23 53 GLY B C 1
ATOM 3493 O O . GLY B 1 53 ? 3.480 -33.171 -42.415 1.00 29.38 53 GLY B O 1
ATOM 3494 N N . HIS B 1 54 ? 3.236 -33.292 -44.651 1.00 30.39 54 HIS B N 1
ATOM 3495 C CA . HIS B 1 54 ? 2.982 -31.863 -44.820 1.00 31.82 54 HIS B CA 1
ATOM 3496 C C . HIS B 1 54 ? 1.702 -31.404 -44.121 1.00 29.39 54 HIS B C 1
ATOM 3497 O O . HIS B 1 54 ? 1.689 -30.377 -43.444 1.00 26.19 54 HIS B O 1
ATOM 3504 N N . GLU B 1 55 ? 0.626 -32.161 -44.284 1.00 30.41 55 GLU B N 1
ATOM 3505 C CA . GLU B 1 55 ? -0.634 -31.801 -43.654 1.00 29.31 55 GLU B CA 1
ATOM 3506 C C . GLU B 1 55 ? -0.442 -31.757 -42.147 1.00 28.89 55 GLU B C 1
ATOM 3507 O O . GLU B 1 55 ? -0.868 -30.811 -41.484 1.00 26.76 55 GLU B O 1
ATOM 3513 N N . GLU B 1 56 ? 0.203 -32.789 -41.612 1.00 31.44 56 GLU B N 1
ATOM 3514 C CA . GLU B 1 56 ? 0.452 -32.878 -40.177 1.00 31.78 56 GLU B CA 1
ATOM 3515 C C . GLU B 1 56 ? 1.380 -31.774 -39.703 1.00 28.46 56 GLU B C 1
ATOM 3516 O O . GLU B 1 56 ? 1.249 -31.289 -38.583 1.00 31.96 56 GLU B O 1
ATOM 3522 N N . ALA B 1 57 ? 2.321 -31.383 -40.557 1.00 28.90 57 ALA B N 1
ATOM 3523 C CA . ALA B 1 57 ? 3.262 -30.322 -40.216 1.00 28.86 57 ALA B CA 1
ATOM 3524 C C . ALA B 1 57 ? 2.474 -29.056 -39.910 1.00 28.20 57 ALA B C 1
ATOM 3525 O O . ALA B 1 57 ? 2.663 -28.427 -38.870 1.00 31.20 57 ALA B O 1
ATOM 3527 N N . ARG B 1 58 ? 1.590 -28.688 -40.831 1.00 30.59 58 ARG B N 1
ATOM 3528 C CA . ARG B 1 58 ? 0.745 -27.514 -40.657 1.00 30.25 58 ARG B CA 1
ATOM 3529 C C . ARG B 1 58 ? -0.062 -27.696 -39.381 1.00 27.32 58 ARG B C 1
ATOM 3530 O O . ARG B 1 58 ? -0.093 -26.823 -38.516 1.00 27.25 58 ARG B O 1
ATOM 3538 N N . ALA B 1 59 ? -0.708 -28.852 -39.280 1.00 22.60 59 ALA B N 1
ATOM 3539 C CA . ALA B 1 59 ? -1.547 -29.179 -38.139 1.00 24.23 59 ALA B CA 1
ATOM 3540 C C . ALA B 1 59 ? -0.940 -28.824 -36.787 1.00 28.75 59 ALA B C 1
ATOM 3541 O O . ALA B 1 59 ? -1.518 -28.037 -36.033 1.00 29.32 59 ALA B O 1
ATOM 3543 N N . VAL B 1 60 ? 0.218 -29.396 -36.469 1.00 24.82 60 VAL B N 1
ATOM 3544 C CA . VAL B 1 60 ? 0.830 -29.115 -35.179 1.00 26.31 60 VAL B CA 1
ATOM 3545 C C . VAL B 1 60 ? 1.344 -27.679 -35.095 1.00 26.16 60 VAL B C 1
ATOM 3546 O O . VAL B 1 60 ? 1.161 -27.011 -34.076 1.00 25.68 60 VAL B O 1
ATOM 3550 N N . LEU B 1 61 ? 1.969 -27.192 -36.162 1.00 19.46 61 LEU B N 1
ATOM 3551 C CA . LEU B 1 61 ? 2.491 -25.832 -36.145 1.00 28.84 61 LEU B CA 1
ATOM 3552 C C . LEU B 1 61 ? 1.421 -24.779 -35.915 1.00 29.88 61 LEU B C 1
ATOM 3553 O O . LEU B 1 61 ? 1.724 -23.649 -35.540 1.00 39.48 61 LEU B O 1
ATOM 3558 N N . ALA B 1 62 ? 0.168 -25.147 -36.142 1.00 36.19 62 ALA B N 1
ATOM 3559 C CA . ALA B 1 62 ? -0.935 -24.216 -35.955 1.00 34.46 62 ALA B CA 1
ATOM 3560 C C . ALA B 1 62 ? -1.682 -24.503 -34.657 1.00 32.78 62 ALA B C 1
ATOM 3561 O O . ALA B 1 62 ? -2.407 -23.649 -34.147 1.00 35.30 62 ALA B O 1
ATOM 3563 N N . ASP B 1 63 ? -1.500 -25.706 -34.124 1.00 32.93 63 ASP B N 1
ATOM 3564 C CA . ASP B 1 63 ? -2.174 -26.102 -32.895 1.00 33.81 63 ASP B CA 1
ATOM 3565 C C . ASP B 1 63 ? -1.429 -25.625 -31.652 1.00 34.42 63 ASP B C 1
ATOM 3566 O O . ASP B 1 63 ? -0.327 -26.085 -31.353 1.00 36.07 63 ASP B O 1
ATOM 3571 N N . GLY B 1 64 ? -2.052 -24.700 -30.929 1.00 35.22 64 GLY B N 1
ATOM 3572 C CA . GLY B 1 64 ? -1.450 -24.148 -29.730 1.00 34.36 64 GLY B CA 1
ATOM 3573 C C . GLY B 1 64 ? -1.159 -25.147 -28.628 1.00 35.50 64 GLY B C 1
ATOM 3574 O O . GLY B 1 64 ? -0.442 -24.838 -27.679 1.00 38.18 64 GLY B O 1
ATOM 3575 N N . ARG B 1 65 ? -1.714 -26.346 -28.742 1.00 32.53 65 ARG B N 1
ATOM 3576 C CA . ARG B 1 65 ? -1.485 -27.359 -27.731 1.00 34.18 65 ARG B CA 1
ATOM 3577 C C . ARG B 1 65 ? -0.054 -27.879 -27.778 1.00 35.38 65 ARG B C 1
ATOM 3578 O O . ARG B 1 65 ? 0.403 -28.548 -26.852 1.00 39.65 65 ARG B O 1
ATOM 3586 N N . PHE B 1 66 ? 0.652 -27.574 -28.861 1.00 34.68 66 PHE B N 1
ATOM 3587 C CA . PHE B 1 66 ? 2.046 -27.983 -28.991 1.00 30.21 66 PHE B CA 1
ATOM 3588 C C . PHE B 1 66 ? 2.863 -26.726 -28.712 1.00 28.57 66 PHE B C 1
ATOM 3589 O O . PHE B 1 66 ? 3.171 -25.951 -29.617 1.00 25.01 66 PHE B O 1
ATOM 3597 N N . SER B 1 67 ? 3.187 -26.534 -27.435 1.00 29.13 67 SER B N 1
ATOM 3598 C CA . SER B 1 67 ? 3.929 -25.370 -26.953 1.00 27.73 67 SER B CA 1
ATOM 3599 C C . SER B 1 67 ? 5.320 -25.151 -27.522 1.00 28.34 67 SER B C 1
ATOM 3600 O O . SER B 1 67 ? 6.000 -26.086 -27.947 1.00 29.39 67 SER B O 1
ATOM 3603 N N . SER B 1 68 ? 5.741 -23.893 -27.494 1.00 27.29 68 SER B N 1
ATOM 3604 C CA . SER B 1 68 ? 7.047 -23.492 -27.989 1.00 23.33 68 SER B CA 1
ATOM 3605 C C . SER B 1 68 ? 7.858 -22.923 -26.818 1.00 24.42 68 SER B C 1
ATOM 3606 O O . SER B 1 68 ? 8.986 -22.465 -26.989 1.00 29.70 68 SER B O 1
ATOM 3609 N N . ASP B 1 69 ? 7.271 -22.974 -25.624 1.00 25.45 69 ASP B N 1
ATOM 3610 C CA . ASP B 1 69 ? 7.901 -22.454 -24.410 1.00 28.83 69 ASP B CA 1
ATOM 3611 C C . ASP B 1 69 ? 9.001 -23.362 -23.859 1.00 31.78 69 ASP B C 1
ATOM 3612 O O . ASP B 1 69 ? 8.729 -24.456 -23.358 1.00 30.46 69 ASP B O 1
ATOM 3617 N N . LYS B 1 70 ? 10.242 -22.889 -23.939 1.00 27.94 70 LYS B N 1
ATOM 3618 C CA . LYS B 1 70 ? 11.390 -23.648 -23.458 1.00 19.59 70 LYS B CA 1
ATOM 3619 C C . LYS B 1 70 ? 11.431 -23.745 -21.937 1.00 18.79 70 LYS B C 1
ATOM 3620 O O . LYS B 1 70 ? 12.218 -24.510 -21.376 1.00 17.95 70 LYS B O 1
ATOM 3626 N N . ARG B 1 71 ? 10.586 -22.968 -21.269 1.00 17.46 71 ARG B N 1
ATOM 3627 C CA . ARG B 1 71 ? 10.540 -22.981 -19.808 1.00 22.49 71 ARG B CA 1
ATOM 3628 C C . ARG B 1 71 ? 9.853 -24.224 -19.259 1.00 23.62 71 ARG B C 1
ATOM 3629 O O . ARG B 1 71 ? 9.902 -24.482 -18.056 1.00 28.91 71 ARG B O 1
ATOM 3637 N N . LYS B 1 72 ? 9.209 -24.988 -20.135 1.00 23.71 72 LYS B N 1
ATOM 3638 C CA . LYS B 1 72 ? 8.492 -26.185 -19.714 1.00 24.84 72 LYS B CA 1
ATOM 3639 C C . LYS B 1 72 ? 9.358 -27.428 -19.628 1.00 28.10 72 LYS B C 1
ATOM 3640 O O . LYS B 1 72 ? 10.155 -27.713 -20.526 1.00 23.32 72 LYS B O 1
ATOM 3646 N N . ASP B 1 73 ? 9.195 -28.170 -18.538 1.00 31.68 73 ASP B N 1
ATOM 3647 C CA . ASP B 1 73 ? 9.946 -29.401 -18.355 1.00 31.73 73 ASP B CA 1
ATOM 3648 C C . ASP B 1 73 ? 9.573 -30.345 -19.487 1.00 33.14 73 ASP B C 1
ATOM 3649 O O . ASP B 1 73 ? 8.398 -30.478 -19.842 1.00 41.20 73 ASP B O 1
ATOM 3654 N N . GLY B 1 74 ? 10.578 -30.982 -20.069 1.00 27.44 74 GLY B N 1
ATOM 3655 C CA . GLY B 1 74 ? 10.321 -31.915 -21.144 1.00 22.69 74 GLY B CA 1
ATOM 3656 C C . GLY B 1 74 ? 10.552 -31.369 -22.535 1.00 25.98 74 GLY B C 1
ATOM 3657 O O . GLY B 1 74 ? 10.514 -32.135 -23.498 1.00 28.53 74 GLY B O 1
ATOM 3658 N N . PHE B 1 75 ? 10.783 -30.064 -22.664 1.00 21.35 75 PHE B N 1
ATOM 3659 C CA . PHE B 1 75 ? 11.008 -29.509 -23.993 1.00 20.61 75 PHE B CA 1
ATOM 3660 C C . PHE B 1 75 ? 12.137 -30.300 -24.639 1.00 22.74 75 PHE B C 1
ATOM 3661 O O . PHE B 1 75 ? 13.218 -30.438 -24.070 1.00 26.87 75 PHE B O 1
ATOM 3669 N N . PRO B 1 76 ? 11.903 -30.819 -25.850 1.00 25.27 76 PRO B N 1
ATOM 3670 C CA . PRO B 1 76 ? 12.917 -31.609 -26.552 1.00 23.44 76 PRO B CA 1
ATOM 3671 C C . PRO B 1 76 ? 14.255 -30.922 -26.782 1.00 25.37 76 PRO B C 1
ATOM 3672 O O . PRO B 1 76 ? 14.316 -29.723 -27.038 1.00 20.79 76 PRO B O 1
ATOM 3676 N N . LEU B 1 77 ? 15.325 -31.705 -26.668 1.00 28.25 77 LEU B N 1
ATOM 3677 C CA . LEU B 1 77 ? 16.685 -31.224 -26.887 1.00 25.09 77 LEU B CA 1
ATOM 3678 C C . LEU B 1 77 ? 17.114 -31.698 -28.270 1.00 29.41 77 LEU B C 1
ATOM 3679 O O . LEU B 1 77 ? 18.024 -32.515 -28.402 1.00 37.42 77 LEU B O 1
ATOM 3684 N N . PHE B 1 78 ? 16.442 -31.189 -29.298 1.00 33.07 78 PHE B N 1
ATOM 3685 C CA . PHE B 1 78 ? 16.739 -31.567 -30.674 1.00 32.76 78 PHE B CA 1
ATOM 3686 C C . PHE B 1 78 ? 17.879 -30.735 -31.252 1.00 32.80 78 PHE B C 1
ATOM 3687 O O . PHE B 1 78 ? 18.937 -31.267 -31.581 1.00 38.97 78 PHE B O 1
ATOM 3695 N N . THR B 1 79 ? 17.656 -29.431 -31.383 1.00 34.00 79 THR B N 1
ATOM 3696 C CA . THR B 1 79 ? 18.677 -28.527 -31.903 1.00 34.14 79 THR B CA 1
ATOM 3697 C C . THR B 1 79 ? 19.312 -27.771 -30.743 1.00 39.32 79 THR B C 1
ATOM 3698 O O . THR B 1 79 ? 20.361 -27.144 -30.891 1.00 42.97 79 THR B O 1
ATOM 3702 N N . LEU B 1 80 ? 18.667 -27.843 -29.584 1.00 41.38 80 LEU B N 1
ATOM 3703 C CA . LEU B 1 80 ? 19.148 -27.167 -28.387 1.00 44.12 80 LEU B CA 1
ATOM 3704 C C . LEU B 1 80 ? 20.136 -28.016 -27.593 1.00 45.09 80 LEU B C 1
ATOM 3705 O O . LEU B 1 80 ? 20.008 -29.240 -27.531 1.00 40.68 80 LEU B O 1
ATOM 3710 N N . ASP B 1 81 ? 21.119 -27.352 -26.991 1.00 48.95 81 ASP B N 1
ATOM 3711 C CA . ASP B 1 81 ? 22.112 -28.026 -26.161 1.00 48.29 81 ASP B CA 1
ATOM 3712 C C . ASP B 1 81 ? 21.501 -28.060 -24.774 1.00 49.08 81 ASP B C 1
ATOM 3713 O O . ASP B 1 81 ? 20.378 -27.604 -24.577 1.00 52.56 81 ASP B O 1
ATOM 3718 N N . ALA B 1 82 ? 22.231 -28.604 -23.813 1.00 50.00 82 ALA B N 1
ATOM 3719 C CA . ALA B 1 82 ? 21.735 -28.630 -22.452 1.00 48.05 82 ALA B CA 1
ATOM 3720 C C . ALA B 1 82 ? 22.048 -27.230 -21.955 1.00 49.28 82 ALA B C 1
ATOM 3721 O O . ALA B 1 82 ? 21.259 -26.606 -21.244 1.00 52.55 82 ALA B O 1
ATOM 3723 N N . ALA B 1 83 ? 23.213 -26.745 -22.372 1.00 51.96 83 ALA B N 1
ATOM 3724 C CA . ALA B 1 83 ? 23.700 -25.422 -22.009 1.00 51.40 83 ALA B CA 1
ATOM 3725 C C . ALA B 1 83 ? 22.857 -24.344 -22.668 1.00 47.55 83 ALA B C 1
ATOM 3726 O O . ALA B 1 83 ? 22.562 -23.315 -22.058 1.00 49.70 83 ALA B O 1
ATOM 3728 N N . THR B 1 84 ? 22.480 -24.577 -23.920 1.00 40.66 84 THR B N 1
ATOM 3729 C CA . THR B 1 84 ? 21.671 -23.608 -24.644 1.00 39.38 84 THR B CA 1
ATOM 3730 C C . THR B 1 84 ? 20.272 -23.538 -24.040 1.00 39.04 84 THR B C 1
ATOM 3731 O O . THR B 1 84 ? 19.653 -22.472 -24.001 1.00 40.20 84 THR B O 1
ATOM 3735 N N . LEU B 1 85 ? 19.779 -24.680 -23.568 1.00 35.49 85 LEU B N 1
ATOM 3736 C CA . LEU B 1 85 ? 18.462 -24.741 -22.952 1.00 28.81 85 LEU B CA 1
ATOM 3737 C C . LEU B 1 85 ? 18.556 -24.009 -21.618 1.00 30.81 85 LEU B C 1
ATOM 3738 O O . LEU B 1 85 ? 17.642 -23.282 -21.232 1.00 33.22 85 LEU B O 1
ATOM 3743 N N . GLN B 1 86 ? 19.678 -24.196 -20.926 1.00 32.79 86 GLN B N 1
ATOM 3744 C CA . GLN B 1 86 ? 19.909 -23.539 -19.640 1.00 34.47 86 GLN B CA 1
ATOM 3745 C C . GLN B 1 86 ? 19.932 -22.026 -19.820 1.00 32.16 86 GLN B C 1
ATOM 3746 O O . GLN B 1 86 ? 19.357 -21.279 -19.029 1.00 32.35 86 GLN B O 1
ATOM 3752 N N . GLN B 1 87 ? 20.621 -21.585 -20.864 1.00 32.55 87 GLN B N 1
ATOM 3753 C CA . GLN B 1 87 ? 20.727 -20.170 -21.171 1.00 34.90 87 GLN B CA 1
ATOM 3754 C C . GLN B 1 87 ? 19.338 -19.559 -21.308 1.00 32.72 87 GLN B C 1
ATOM 3755 O O . GLN B 1 87 ? 19.025 -18.548 -20.671 1.00 33.07 87 GLN B O 1
ATOM 3761 N N . LEU B 1 88 ? 18.508 -20.185 -22.140 1.00 28.97 88 LEU B N 1
ATOM 3762 C CA . LEU B 1 88 ? 17.151 -19.708 -22.381 1.00 24.61 88 LEU B CA 1
ATOM 3763 C C . LEU B 1 88 ? 16.327 -19.595 -21.103 1.00 24.37 88 LEU B C 1
ATOM 3764 O O . LEU B 1 88 ? 15.452 -18.741 -21.002 1.00 24.56 88 LEU B O 1
ATOM 3769 N N . ARG B 1 89 ? 16.612 -20.454 -20.129 1.00 25.78 89 ARG B N 1
ATOM 3770 C CA . ARG B 1 89 ? 15.892 -20.433 -18.863 1.00 27.10 89 ARG B CA 1
ATOM 3771 C C . ARG B 1 89 ? 16.590 -19.540 -17.850 1.00 30.13 89 ARG B C 1
ATOM 3772 O O . ARG B 1 89 ? 16.330 -19.629 -16.650 1.00 30.10 89 ARG B O 1
ATOM 3780 N N . SER B 1 90 ? 17.474 -18.678 -18.341 1.00 31.21 90 SER B N 1
ATOM 3781 C CA . SER B 1 90 ? 18.223 -17.770 -17.480 1.00 31.70 90 SER B CA 1
ATOM 3782 C C . SER B 1 90 ? 17.986 -16.329 -17.903 1.00 32.61 90 SER B C 1
ATOM 3783 O O . SER B 1 90 ? 18.733 -15.430 -17.517 1.00 30.62 90 SER B O 1
ATOM 3786 N N . GLN B 1 91 ? 16.934 -16.122 -18.690 1.00 33.48 91 GLN B N 1
ATOM 3787 C CA . GLN B 1 91 ? 16.590 -14.803 -19.207 1.00 33.45 91 GLN B CA 1
ATOM 3788 C C . GLN B 1 91 ? 15.115 -14.774 -19.593 1.00 32.87 91 GLN B C 1
ATOM 3789 O O . GLN B 1 91 ? 14.448 -15.806 -19.577 1.00 38.47 91 GLN B O 1
ATOM 3795 N N . PRO B 1 92 ? 14.582 -13.591 -19.940 1.00 31.59 92 PRO B N 1
ATOM 3796 C CA . PRO B 1 92 ? 13.168 -13.536 -20.327 1.00 29.65 92 PRO B CA 1
ATOM 3797 C C . PRO B 1 92 ? 12.955 -14.411 -21.558 1.00 25.66 92 PRO B C 1
ATOM 3798 O O . PRO B 1 92 ? 13.887 -14.656 -22.322 1.00 30.67 92 PRO B O 1
ATOM 3802 N N . PRO B 1 93 ? 11.730 -14.905 -21.764 1.00 24.09 93 PRO B N 1
ATOM 3803 C CA . PRO B 1 93 ? 11.507 -15.744 -22.943 1.00 22.53 93 PRO B CA 1
ATOM 3804 C C . PRO B 1 93 ? 11.587 -14.940 -24.236 1.00 25.11 93 PRO B C 1
ATOM 3805 O O . PRO B 1 93 ? 11.284 -13.746 -24.258 1.00 30.59 93 PRO B O 1
ATOM 3809 N N . LEU B 1 94 ? 12.012 -15.592 -25.311 1.00 27.79 94 LEU B N 1
ATOM 3810 C CA . LEU B 1 94 ? 12.095 -14.930 -26.603 1.00 25.25 94 LEU B CA 1
ATOM 3811 C C . LEU B 1 94 ? 10.724 -15.088 -27.242 1.00 25.24 94 LEU B C 1
ATOM 3812 O O . LEU B 1 94 ? 9.950 -15.957 -26.846 1.00 29.51 94 LEU B O 1
ATOM 3817 N N . MET B 1 95 ? 10.417 -14.242 -28.215 1.00 29.35 95 MET B N 1
ATOM 3818 C CA . MET B 1 95 ? 9.135 -14.311 -28.904 1.00 26.42 95 MET B CA 1
ATOM 3819 C C . MET B 1 95 ? 8.994 -15.735 -29.432 1.00 29.40 95 MET B C 1
ATOM 3820 O O . MET B 1 95 ? 7.922 -16.342 -29.391 1.00 29.70 95 MET B O 1
ATOM 3825 N N . LEU B 1 96 ? 10.120 -16.256 -29.904 1.00 27.17 96 LEU B N 1
ATOM 3826 C CA . LEU B 1 96 ? 10.233 -17.592 -30.467 1.00 23.39 96 LEU B CA 1
ATOM 3827 C C . LEU B 1 96 ? 9.979 -18.650 -29.395 1.00 30.38 96 LEU B C 1
ATOM 3828 O O . LEU B 1 96 ? 9.896 -19.841 -29.694 1.00 28.35 96 LEU B O 1
ATOM 3833 N N . GLY B 1 97 ? 9.849 -18.206 -28.147 1.00 31.80 97 GLY B N 1
ATOM 3834 C CA . GLY B 1 97 ? 9.630 -19.138 -27.055 1.00 27.24 97 GLY B CA 1
ATOM 3835 C C . GLY B 1 97 ? 8.443 -18.885 -26.142 1.00 28.21 97 GLY B C 1
ATOM 3836 O O . GLY B 1 97 ? 8.443 -19.347 -25.000 1.00 24.75 97 GLY B O 1
ATOM 3837 N N . MET B 1 98 ? 7.435 -18.159 -26.619 1.00 29.18 98 MET B N 1
ATOM 3838 C CA . MET B 1 98 ? 6.248 -17.906 -25.805 1.00 30.32 98 MET B CA 1
ATOM 3839 C C . MET B 1 98 ? 4.962 -18.360 -26.497 1.00 27.92 98 MET B C 1
ATOM 3840 O O . MET B 1 98 ? 4.926 -18.533 -27.715 1.00 27.26 98 MET B O 1
ATOM 3845 N N . ASP B 1 99 ? 3.911 -18.564 -25.708 1.00 26.09 99 ASP B N 1
ATOM 3846 C CA . ASP B 1 99 ? 2.634 -19.023 -26.240 1.00 29.98 99 ASP B CA 1
ATOM 3847 C C . ASP B 1 99 ? 1.520 -17.977 -26.212 1.00 31.98 99 ASP B C 1
ATOM 3848 O O . ASP B 1 99 ? 1.668 -16.891 -25.646 1.00 34.55 99 ASP B O 1
ATOM 3853 N N . GLY B 1 100 ? 0.400 -18.347 -26.829 1.00 31.82 100 GLY B N 1
ATOM 3854 C CA . GLY B 1 100 ? -0.787 -17.510 -26.902 1.00 29.22 100 GLY B CA 1
ATOM 3855 C C . GLY B 1 100 ? -0.695 -16.037 -26.559 1.00 28.43 100 GLY B C 1
ATOM 3856 O O . GLY B 1 100 ? 0.036 -15.283 -27.198 1.00 27.77 100 GLY B O 1
ATOM 3857 N N . ALA B 1 101 ? -1.462 -15.636 -25.550 1.00 28.81 101 ALA B N 1
ATOM 3858 C CA . ALA B 1 101 ? -1.521 -14.252 -25.095 1.00 33.96 101 ALA B CA 1
ATOM 3859 C C . ALA B 1 101 ? -0.158 -13.581 -25.021 1.00 36.42 101 ALA B C 1
ATOM 3860 O O . ALA B 1 101 ? 0.076 -12.548 -25.658 1.00 39.28 101 ALA B O 1
ATOM 3862 N N . GLU B 1 102 ? 0.735 -14.172 -24.235 1.00 33.81 102 GLU B N 1
ATOM 3863 C CA . GLU B 1 102 ? 2.075 -13.636 -24.059 1.00 29.99 102 GLU B CA 1
ATOM 3864 C C . GLU B 1 102 ? 2.759 -13.393 -25.393 1.00 32.61 102 GLU B C 1
ATOM 3865 O O . GLU B 1 102 ? 3.359 -12.340 -25.606 1.00 28.50 102 GLU B O 1
ATOM 3871 N N . HIS B 1 103 ? 2.664 -14.377 -26.286 1.00 33.97 103 HIS B N 1
ATOM 3872 C CA . HIS B 1 103 ? 3.271 -14.288 -27.610 1.00 29.74 103 HIS B CA 1
ATOM 3873 C C . HIS B 1 103 ? 2.676 -13.138 -28.415 1.00 32.48 103 HIS B C 1
ATOM 3874 O O . HIS B 1 103 ? 3.381 -12.201 -28.790 1.00 37.88 103 HIS B O 1
ATOM 3881 N N . SER B 1 104 ? 1.379 -13.218 -28.689 1.00 30.26 104 SER B N 1
ATOM 3882 C CA . SER B 1 104 ? 0.705 -12.173 -29.448 1.00 34.91 104 SER B CA 1
ATOM 3883 C C . SER B 1 104 ? 1.124 -10.805 -28.930 1.00 33.48 104 SER B C 1
ATOM 3884 O O . SER B 1 104 ? 1.460 -9.915 -29.706 1.00 34.30 104 SER B O 1
ATOM 3887 N N . ALA B 1 105 ? 1.112 -10.649 -27.611 1.00 31.75 105 ALA B N 1
ATOM 3888 C CA . ALA B 1 105 ? 1.489 -9.390 -26.983 1.00 28.31 105 ALA B CA 1
ATOM 3889 C C . ALA B 1 105 ? 2.860 -8.927 -27.452 1.00 28.68 105 ALA B C 1
ATOM 3890 O O . ALA B 1 105 ? 3.100 -7.733 -27.626 1.00 34.40 105 ALA B O 1
ATOM 3892 N N . ALA B 1 106 ? 3.755 -9.885 -27.661 1.00 29.81 106 ALA B N 1
ATOM 3893 C CA . ALA B 1 106 ? 5.116 -9.591 -28.085 1.00 28.43 106 ALA B CA 1
ATOM 3894 C C . ALA B 1 106 ? 5.269 -9.400 -29.587 1.00 29.12 106 ALA B C 1
ATOM 3895 O O . ALA B 1 106 ? 6.207 -8.747 -30.037 1.00 28.72 106 ALA B O 1
ATOM 3897 N N . ARG B 1 107 ? 4.351 -9.965 -30.363 1.00 29.80 107 ARG B N 1
ATOM 3898 C CA . ARG B 1 107 ? 4.426 -9.863 -31.817 1.00 32.49 107 ARG B CA 1
ATOM 3899 C C . ARG B 1 107 ? 3.629 -8.683 -32.384 1.00 34.83 107 ARG B C 1
ATOM 3900 O O . ARG B 1 107 ? 4.079 -8.016 -33.314 1.00 36.24 107 ARG B O 1
ATOM 3908 N N . ARG B 1 108 ? 2.448 -8.428 -31.826 1.00 37.59 108 ARG B N 1
ATOM 3909 C CA . ARG B 1 108 ? 1.602 -7.328 -32.285 1.00 35.95 108 ARG B CA 1
ATOM 3910 C C . ARG B 1 108 ? 2.377 -6.034 -32.525 1.00 36.06 108 ARG B C 1
ATOM 3911 O O . ARG B 1 108 ? 2.390 -5.502 -33.636 1.00 40.09 108 ARG B O 1
ATOM 3919 N N . PRO B 1 109 ? 3.047 -5.517 -31.486 1.00 35.60 109 PRO B N 1
ATOM 3920 C CA . PRO B 1 109 ? 3.814 -4.275 -31.611 1.00 37.41 109 PRO B CA 1
ATOM 3921 C C . PRO B 1 109 ? 4.939 -4.252 -32.640 1.00 35.24 109 PRO B C 1
ATOM 3922 O O . PRO B 1 109 ? 5.574 -3.216 -32.838 1.00 38.67 109 PRO B O 1
ATOM 3926 N N . VAL B 1 110 ? 5.192 -5.369 -33.306 1.00 30.56 110 VAL B N 1
ATOM 3927 C CA . VAL B 1 110 ? 6.270 -5.386 -34.285 1.00 33.77 110 VAL B CA 1
ATOM 3928 C C . VAL B 1 110 ? 5.835 -5.805 -35.692 1.00 31.28 110 VAL B C 1
ATOM 3929 O O . VAL B 1 110 ? 6.585 -5.638 -36.656 1.00 31.06 110 VAL B O 1
ATOM 3933 N N . ILE B 1 111 ? 4.618 -6.325 -35.810 1.00 28.62 111 ILE B N 1
ATOM 3934 C CA . ILE B 1 111 ? 4.080 -6.757 -37.099 1.00 28.77 111 ILE B CA 1
ATOM 3935 C C . ILE B 1 111 ? 4.117 -5.644 -38.145 1.00 31.56 111 ILE B C 1
ATOM 3936 O O . ILE B 1 111 ? 4.380 -5.895 -39.320 1.00 36.53 111 ILE B O 1
ATOM 3941 N N . GLY B 1 112 ? 3.851 -4.417 -37.711 1.00 35.49 112 GLY B N 1
ATOM 3942 C CA . GLY B 1 112 ? 3.837 -3.287 -38.624 1.00 39.01 112 GLY B CA 1
ATOM 3943 C C . GLY B 1 112 ? 5.144 -2.983 -39.329 1.00 37.96 112 GLY B C 1
ATOM 3944 O O . GLY B 1 112 ? 5.142 -2.391 -40.407 1.00 43.59 112 GLY B O 1
ATOM 3945 N N . GLU B 1 113 ? 6.260 -3.380 -38.728 1.00 35.43 113 GLU B N 1
ATOM 3946 C CA . GLU B 1 113 ? 7.577 -3.136 -39.313 1.00 37.36 113 GLU B CA 1
ATOM 3947 C C . GLU B 1 113 ? 7.820 -3.956 -40.578 1.00 35.99 113 GLU B C 1
ATOM 3948 O O . GLU B 1 113 ? 8.854 -3.797 -41.231 1.00 27.66 113 GLU B O 1
ATOM 3954 N N . PHE B 1 114 ? 6.870 -4.821 -40.929 1.00 33.99 114 PHE B N 1
ATOM 3955 C CA . PHE B 1 114 ? 7.031 -5.681 -42.098 1.00 31.49 114 PHE B CA 1
ATOM 3956 C C . PHE B 1 114 ? 5.918 -5.641 -43.138 1.00 31.15 114 PHE B C 1
ATOM 3957 O O . PHE B 1 114 ? 5.839 -6.520 -43.995 1.00 31.16 114 PHE B O 1
ATOM 3965 N N . THR B 1 115 ? 5.069 -4.621 -43.073 1.00 35.86 115 THR B N 1
ATOM 3966 C CA . THR B 1 115 ? 3.969 -4.484 -44.024 1.00 31.63 115 THR B CA 1
ATOM 3967 C C . THR B 1 115 ? 4.504 -4.231 -45.429 1.00 32.40 115 THR B C 1
ATOM 3968 O O . THR B 1 115 ? 5.697 -3.992 -45.613 1.00 34.50 115 THR B O 1
ATOM 3972 N N . VAL B 1 116 ? 3.619 -4.288 -46.419 1.00 35.45 116 VAL B N 1
ATOM 3973 C CA . VAL B 1 116 ? 4.012 -4.057 -47.805 1.00 39.26 116 VAL B CA 1
ATOM 3974 C C . VAL B 1 116 ? 4.618 -2.675 -47.964 1.00 42.30 116 VAL B C 1
ATOM 3975 O O . VAL B 1 116 ? 5.697 -2.521 -48.541 1.00 42.81 116 VAL B O 1
ATOM 3979 N N . LYS B 1 117 ? 3.904 -1.670 -47.465 1.00 42.42 117 LYS B N 1
ATOM 3980 C CA . LYS B 1 117 ? 4.373 -0.293 -47.534 1.00 40.02 117 LYS B CA 1
ATOM 3981 C C . LYS B 1 117 ? 5.713 -0.184 -46.827 1.00 41.26 117 LYS B C 1
ATOM 3982 O O . LYS B 1 117 ? 6.707 0.238 -47.413 1.00 40.15 117 LYS B O 1
ATOM 3988 N N . ARG B 1 118 ? 5.718 -0.568 -45.556 1.00 42.90 118 ARG B N 1
ATOM 3989 C CA . ARG B 1 118 ? 6.912 -0.526 -44.724 1.00 41.41 118 ARG B CA 1
ATOM 3990 C C . ARG B 1 118 ? 8.123 -1.065 -45.481 1.00 40.69 118 ARG B C 1
ATOM 3991 O O . ARG B 1 118 ? 9.152 -0.392 -45.590 1.00 42.80 118 ARG B O 1
ATOM 3999 N N . LEU B 1 119 ? 7.990 -2.281 -46.001 1.00 33.44 119 LEU B N 1
ATOM 4000 C CA . LEU B 1 119 ? 9.069 -2.925 -46.745 1.00 33.67 119 LEU B CA 1
ATOM 4001 C C . LEU B 1 119 ? 9.314 -2.259 -48.091 1.00 31.98 119 LEU B C 1
ATOM 4002 O O . LEU B 1 119 ? 10.422 -2.303 -48.621 1.00 21.05 119 LEU B O 1
ATOM 4007 N N . ALA B 1 120 ? 8.272 -1.650 -48.647 1.00 37.76 120 ALA B N 1
ATOM 4008 C CA . ALA B 1 120 ? 8.388 -0.976 -49.933 1.00 33.83 120 ALA B CA 1
ATOM 4009 C C . ALA B 1 120 ? 9.394 0.168 -49.833 1.00 31.52 120 ALA B C 1
ATOM 4010 O O . ALA B 1 120 ? 10.289 0.297 -50.663 1.00 33.67 120 ALA B O 1
ATOM 4012 N N . ALA B 1 121 ? 9.242 0.996 -48.808 1.00 27.99 121 ALA B N 1
ATOM 4013 C CA . ALA B 1 121 ? 10.144 2.119 -48.607 1.00 36.12 121 ALA B CA 1
ATOM 4014 C C . ALA B 1 121 ? 11.570 1.625 -48.394 1.00 39.41 121 ALA B C 1
ATOM 4015 O O . ALA B 1 121 ? 12.536 2.326 -48.701 1.00 41.01 121 ALA B O 1
ATOM 4017 N N . LEU B 1 122 ? 11.690 0.408 -47.875 1.00 36.76 122 LEU B N 1
ATOM 4018 C CA . LEU B 1 122 ? 12.988 -0.179 -47.582 1.00 34.13 122 LEU B CA 1
ATOM 4019 C C . LEU B 1 122 ? 13.714 -0.738 -48.807 1.00 34.82 122 LEU B C 1
ATOM 4020 O O . LEU B 1 122 ? 14.946 -0.797 -48.828 1.00 39.86 122 LEU B O 1
ATOM 4025 N N . ARG B 1 123 ? 12.956 -1.134 -49.826 1.00 28.82 123 ARG B N 1
ATOM 4026 C CA . ARG B 1 123 ? 13.539 -1.693 -51.046 1.00 33.23 123 ARG B CA 1
ATOM 4027 C C . ARG B 1 123 ? 14.751 -0.923 -51.584 1.00 35.75 123 ARG B C 1
ATOM 4028 O O . ARG B 1 123 ? 15.813 -1.508 -51.806 1.00 27.50 123 ARG B O 1
ATOM 4036 N N . PRO B 1 124 ? 14.605 0.397 -51.806 1.00 39.97 124 PRO B N 1
ATOM 4037 C CA . PRO B 1 124 ? 15.706 1.218 -52.324 1.00 37.76 124 PRO B CA 1
ATOM 4038 C C . PRO B 1 124 ? 16.994 0.965 -51.554 1.00 39.58 124 PRO B C 1
ATOM 4039 O O . PRO B 1 124 ? 18.032 0.645 -52.136 1.00 43.24 124 PRO B O 1
ATOM 4043 N N . ARG B 1 125 ? 16.912 1.121 -50.236 1.00 39.28 125 ARG B N 1
ATOM 4044 C CA . ARG B 1 125 ? 18.054 0.907 -49.355 1.00 43.48 125 ARG B CA 1
ATOM 4045 C C . ARG B 1 125 ? 18.676 -0.463 -49.615 1.00 44.47 125 ARG B C 1
ATOM 4046 O O . ARG B 1 125 ? 19.899 -0.596 -49.694 1.00 42.11 125 ARG B O 1
ATOM 4054 N N . ILE B 1 126 ? 17.823 -1.477 -49.750 1.00 42.23 126 ILE B N 1
ATOM 4055 C CA . ILE B 1 126 ? 18.277 -2.839 -50.002 1.00 35.01 126 ILE B CA 1
ATOM 4056 C C . ILE B 1 126 ? 19.029 -2.924 -51.328 1.00 33.23 126 ILE B C 1
ATOM 4057 O O . ILE B 1 126 ? 20.102 -3.519 -51.395 1.00 37.49 126 ILE B O 1
ATOM 4062 N N . GLN B 1 127 ? 18.463 -2.328 -52.376 1.00 34.63 127 GLN B N 1
ATOM 4063 C CA . GLN B 1 127 ? 19.096 -2.330 -53.696 1.00 35.18 127 GLN B CA 1
ATOM 4064 C C . GLN B 1 127 ? 20.482 -1.700 -53.630 1.00 36.19 127 GLN B C 1
ATOM 4065 O O . GLN B 1 127 ? 21.460 -2.275 -54.116 1.00 31.22 127 GLN B O 1
ATOM 4071 N N . ASP B 1 128 ? 20.559 -0.518 -53.026 1.00 34.59 128 ASP B N 1
ATOM 4072 C CA . ASP B 1 128 ? 21.829 0.181 -52.880 1.00 38.35 128 ASP B CA 1
ATOM 4073 C C . ASP B 1 128 ? 22.873 -0.739 -52.258 1.00 38.59 128 ASP B C 1
ATOM 4074 O O . ASP B 1 128 ? 23.990 -0.853 -52.766 1.00 41.81 128 ASP B O 1
ATOM 4079 N N . ILE B 1 129 ? 22.502 -1.391 -51.158 1.00 33.23 129 ILE B N 1
ATOM 4080 C CA . ILE B 1 129 ? 23.409 -2.295 -50.460 1.00 32.94 129 ILE B CA 1
ATOM 4081 C C . ILE B 1 129 ? 23.927 -3.399 -51.366 1.00 33.93 129 ILE B C 1
ATOM 4082 O O . ILE B 1 129 ? 25.135 -3.635 -51.431 1.00 31.93 129 ILE B O 1
ATOM 4087 N N . VAL B 1 130 ? 23.016 -4.079 -52.057 1.00 33.08 130 VAL B N 1
ATOM 4088 C CA . VAL B 1 130 ? 23.409 -5.166 -52.950 1.00 36.02 130 VAL B CA 1
ATOM 4089 C C . VAL B 1 130 ? 24.296 -4.640 -54.067 1.00 39.96 130 VAL B C 1
ATOM 4090 O O . VAL B 1 130 ? 25.329 -5.232 -54.382 1.00 41.66 130 VAL B O 1
ATOM 4094 N N . ASP B 1 131 ? 23.884 -3.526 -54.661 1.00 41.75 131 ASP B N 1
ATOM 4095 C CA . ASP B 1 131 ? 24.641 -2.899 -55.737 1.00 44.04 131 ASP B CA 1
ATOM 4096 C C . ASP B 1 131 ? 26.084 -2.700 -55.305 1.00 42.26 131 ASP B C 1
ATOM 4097 O O . ASP B 1 131 ? 27.016 -3.055 -56.026 1.00 41.34 131 ASP B O 1
ATOM 4102 N N . HIS B 1 132 ? 26.258 -2.131 -54.117 1.00 43.08 132 HIS B N 1
ATOM 4103 C CA . HIS B 1 132 ? 27.585 -1.866 -53.582 1.00 47.43 132 HIS B CA 1
ATOM 4104 C C . HIS B 1 132 ? 28.475 -3.100 -53.591 1.00 48.18 132 HIS B C 1
ATOM 4105 O O . HIS B 1 132 ? 29.499 -3.134 -54.270 1.00 49.23 132 HIS B O 1
ATOM 4112 N N . PHE B 1 133 ? 28.081 -4.112 -52.829 1.00 50.45 133 PHE B N 1
ATOM 4113 C CA . PHE B 1 133 ? 28.865 -5.334 -52.738 1.00 51.70 133 PHE B CA 1
ATOM 4114 C C . PHE B 1 133 ? 29.042 -6.037 -54.072 1.00 50.26 133 PHE B C 1
ATOM 4115 O O . PHE B 1 133 ? 30.068 -6.677 -54.303 1.00 49.07 133 PHE B O 1
ATOM 4123 N N . ILE B 1 134 ? 28.052 -5.921 -54.952 1.00 47.32 134 ILE B N 1
ATOM 4124 C CA . ILE B 1 134 ? 28.166 -6.538 -56.265 1.00 47.38 134 ILE B CA 1
ATOM 4125 C C . ILE B 1 134 ? 29.315 -5.830 -56.970 1.00 45.77 134 ILE B C 1
ATOM 4126 O O . ILE B 1 134 ? 30.065 -6.438 -57.732 1.00 39.86 134 ILE B O 1
ATOM 4131 N N . ASP B 1 135 ? 29.447 -4.534 -56.706 1.00 45.53 135 ASP B N 1
ATOM 4132 C CA . ASP B 1 135 ? 30.517 -3.761 -57.313 1.00 46.15 135 ASP B CA 1
ATOM 4133 C C . ASP B 1 135 ? 31.847 -4.150 -56.683 1.00 45.90 135 ASP B C 1
ATOM 4134 O O . ASP B 1 135 ? 32.813 -4.412 -57.397 1.00 50.52 135 ASP B O 1
ATOM 4139 N N . ASP B 1 136 ? 31.897 -4.204 -55.353 1.00 46.13 136 ASP B N 1
ATOM 4140 C CA . ASP B 1 136 ? 33.127 -4.593 -54.671 1.00 45.59 136 ASP B CA 1
ATOM 4141 C C . ASP B 1 136 ? 33.627 -5.900 -55.283 1.00 50.04 136 ASP B C 1
ATOM 4142 O O . ASP B 1 136 ? 34.830 -6.148 -55.334 1.00 50.99 136 ASP B O 1
ATOM 4147 N N . MET B 1 137 ? 32.695 -6.731 -55.749 1.00 53.99 137 MET B N 1
ATOM 4148 C CA . MET B 1 137 ? 33.040 -8.007 -56.376 1.00 56.11 137 MET B CA 1
ATOM 4149 C C . MET B 1 137 ? 33.674 -7.769 -57.738 1.00 58.91 137 MET B C 1
ATOM 4150 O O . MET B 1 137 ? 34.748 -8.292 -58.038 1.00 59.62 137 MET B O 1
ATOM 4155 N N . LEU B 1 138 ? 32.991 -6.982 -58.564 1.00 59.93 138 LEU B N 1
ATOM 4156 C CA . LEU B 1 138 ? 33.479 -6.670 -59.898 1.00 58.37 138 LEU B CA 1
ATOM 4157 C C . LEU B 1 138 ? 34.726 -5.798 -59.858 1.00 59.26 138 LEU B C 1
ATOM 4158 O O . LEU B 1 138 ? 34.993 -5.061 -60.799 1.00 68.95 138 LEU B O 1
ATOM 4163 N N . ALA B 1 139 ? 35.492 -5.889 -58.778 1.00 58.36 139 ALA B N 1
ATOM 4164 C CA . ALA B 1 139 ? 36.699 -5.088 -58.645 1.00 60.34 139 ALA B CA 1
ATOM 4165 C C . ALA B 1 139 ? 37.731 -5.761 -57.748 1.00 63.99 139 ALA B C 1
ATOM 4166 O O . ALA B 1 139 ? 38.751 -5.160 -57.407 1.00 66.39 139 ALA B O 1
ATOM 4168 N N . THR B 1 140 ? 37.467 -7.008 -57.367 1.00 68.25 140 THR B N 1
ATOM 4169 C CA . THR B 1 140 ? 38.386 -7.737 -56.500 1.00 76.68 140 THR B CA 1
ATOM 4170 C C . THR B 1 140 ? 39.645 -8.200 -57.218 1.00 80.27 140 THR B C 1
ATOM 4171 O O . THR B 1 140 ? 39.623 -8.534 -58.405 1.00 76.52 140 THR B O 1
ATOM 4175 N N . ASP B 1 141 ? 40.744 -8.216 -56.472 1.00 87.37 141 ASP B N 1
ATOM 4176 C C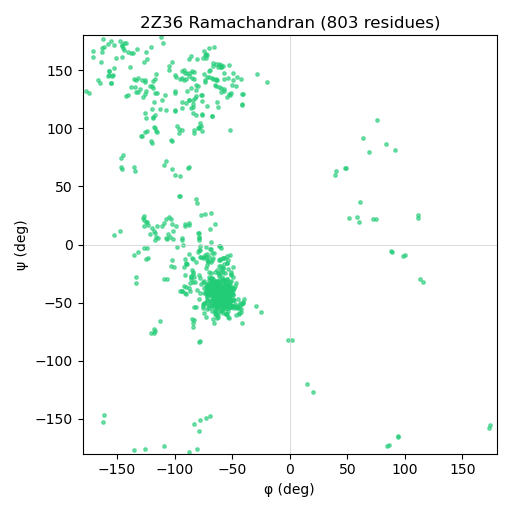A . ASP B 1 141 ? 42.037 -8.639 -56.991 1.00 91.98 141 ASP B CA 1
ATOM 4177 C C . ASP B 1 141 ? 42.225 -10.112 -56.649 1.00 93.05 141 ASP B C 1
ATOM 4178 O O . ASP B 1 141 ? 43.312 -10.531 -56.254 1.00 95.13 141 ASP B O 1
ATOM 4183 N N . GLN B 1 142 ? 41.159 -10.893 -56.800 1.00 93.86 142 GLN B N 1
ATOM 4184 C CA . GLN B 1 142 ? 41.209 -12.317 -56.489 1.00 92.33 142 GLN B CA 1
ATOM 4185 C C . GLN B 1 142 ? 40.755 -13.155 -57.673 1.00 92.27 142 GLN B C 1
ATOM 4186 O O . GLN B 1 142 ? 39.803 -12.795 -58.367 1.00 90.81 142 GLN B O 1
ATOM 4192 N N . ARG B 1 143 ? 41.438 -14.272 -57.904 1.00 93.05 143 ARG B N 1
ATOM 4193 C CA . ARG B 1 143 ? 41.062 -15.154 -59.000 1.00 93.88 143 ARG B CA 1
ATOM 4194 C C . ARG B 1 143 ? 39.691 -15.710 -58.613 1.00 90.64 143 ARG B C 1
ATOM 4195 O O . ARG B 1 143 ? 38.699 -15.445 -59.295 1.00 91.16 143 ARG B O 1
ATOM 4203 N N . PRO B 1 144 ? 39.612 -16.486 -57.513 1.00 85.19 144 PRO B N 1
ATOM 4204 C CA . PRO B 1 144 ? 38.306 -17.014 -57.117 1.00 78.86 144 PRO B CA 1
ATOM 4205 C C . PRO B 1 144 ? 37.780 -16.107 -56.003 1.00 75.07 144 PRO B C 1
ATOM 4206 O O . PRO B 1 144 ? 38.558 -15.607 -55.190 1.00 77.28 144 PRO B O 1
ATOM 4210 N N . VAL B 1 145 ? 36.474 -15.875 -55.970 1.00 70.29 145 VAL B N 1
ATOM 4211 C CA . VAL B 1 145 ? 35.899 -15.021 -54.936 1.00 65.16 145 VAL B CA 1
ATOM 4212 C C . VAL B 1 145 ? 34.895 -15.812 -54.111 1.00 60.81 145 VAL B C 1
ATOM 4213 O O . VAL B 1 145 ? 34.086 -16.557 -54.659 1.00 61.51 145 VAL B O 1
ATOM 4217 N N . ASP B 1 146 ? 34.954 -15.647 -52.794 1.00 55.16 146 ASP B N 1
ATOM 4218 C CA . ASP B 1 146 ? 34.052 -16.353 -51.895 1.00 53.72 146 ASP B CA 1
ATOM 4219 C C . ASP B 1 146 ? 32.720 -15.611 -51.792 1.00 52.63 146 ASP B C 1
ATOM 4220 O O . ASP B 1 146 ? 32.570 -14.667 -51.013 1.00 48.94 146 ASP B O 1
ATOM 4225 N N . LEU B 1 147 ? 31.755 -16.056 -52.588 1.00 51.18 147 LEU B N 1
ATOM 4226 C CA . LEU B 1 147 ? 30.434 -15.446 -52.632 1.00 50.43 147 LEU B CA 1
ATOM 4227 C C . LEU B 1 147 ? 29.802 -15.291 -51.252 1.00 50.07 147 LEU B C 1
ATOM 4228 O O . LEU B 1 147 ? 28.938 -14.436 -51.052 1.00 52.19 147 LEU B O 1
ATOM 4233 N N . VAL B 1 148 ? 30.243 -16.105 -50.298 1.00 46.39 148 VAL B N 1
ATOM 4234 C CA . VAL B 1 148 ? 29.710 -16.046 -48.941 1.00 41.06 148 VAL B CA 1
ATOM 4235 C C . VAL B 1 148 ? 30.235 -14.839 -48.164 1.00 41.66 148 VAL B C 1
ATOM 4236 O O . VAL B 1 148 ? 29.527 -14.272 -47.326 1.00 38.37 148 VAL B O 1
ATOM 4240 N N . GLN B 1 149 ? 31.471 -14.443 -48.453 1.00 43.90 149 GLN B N 1
ATOM 4241 C CA . GLN B 1 149 ? 32.095 -13.309 -47.778 1.00 44.38 149 GLN B CA 1
ATOM 4242 C C . GLN B 1 149 ? 31.867 -12.010 -48.543 1.00 45.75 149 GLN B C 1
ATOM 4243 O O . GLN B 1 149 ? 31.990 -10.920 -47.985 1.00 47.55 149 GLN B O 1
ATOM 4249 N N . ALA B 1 150 ? 31.532 -12.133 -49.823 1.00 43.53 150 ALA B N 1
ATOM 4250 C CA . ALA B 1 150 ? 31.289 -10.966 -50.658 1.00 42.79 150 ALA B CA 1
ATOM 4251 C C . ALA B 1 150 ? 29.816 -10.557 -50.645 1.00 45.41 150 ALA B C 1
ATOM 4252 O O . ALA B 1 150 ? 29.498 -9.369 -50.581 1.00 49.72 150 ALA B O 1
ATOM 4254 N N . LEU B 1 151 ? 28.923 -11.543 -50.705 1.00 39.10 151 LEU B N 1
ATOM 4255 C CA . LEU B 1 151 ? 27.485 -11.283 -50.711 1.00 39.53 151 LEU B CA 1
ATOM 4256 C C . LEU B 1 151 ? 26.758 -11.853 -49.505 1.00 41.51 151 LEU B C 1
ATOM 4257 O O . LEU B 1 151 ? 26.340 -11.123 -48.604 1.00 41.50 151 LEU B O 1
ATOM 4262 N N . SER B 1 152 ? 26.596 -13.171 -49.527 1.00 40.33 152 SER B N 1
ATOM 4263 C CA . SER B 1 152 ? 25.904 -13.920 -48.490 1.00 36.30 152 SER B CA 1
ATOM 4264 C C . SER B 1 152 ? 25.857 -13.282 -47.111 1.00 39.42 152 SER B C 1
ATOM 4265 O O . SER B 1 152 ? 24.776 -13.052 -46.572 1.00 42.27 152 SER B O 1
ATOM 4268 N N . LEU B 1 153 ? 27.021 -12.991 -46.543 1.00 37.75 153 LEU B N 1
ATOM 4269 C CA . LEU B 1 153 ? 27.076 -12.429 -45.199 1.00 38.96 153 LEU B CA 1
ATOM 4270 C C . LEU B 1 153 ? 26.849 -10.929 -45.016 1.00 39.72 153 LEU B C 1
ATOM 4271 O O . LEU B 1 153 ? 25.996 -10.519 -44.228 1.00 43.70 153 LEU B O 1
ATOM 4276 N N . PRO B 1 154 ? 27.603 -10.088 -45.735 1.00 38.42 154 PRO B N 1
ATOM 4277 C CA . PRO B 1 154 ? 27.423 -8.640 -45.579 1.00 35.07 154 PRO B CA 1
ATOM 4278 C C . PRO B 1 154 ? 26.054 -8.040 -45.908 1.00 34.05 154 PRO B C 1
ATOM 4279 O O . PRO B 1 154 ? 25.614 -7.108 -45.235 1.00 35.42 154 PRO B O 1
ATOM 4283 N N . VAL B 1 155 ? 25.375 -8.565 -46.923 1.00 33.45 155 VAL B N 1
ATOM 4284 C CA . VAL B 1 155 ? 24.073 -8.019 -47.312 1.00 32.65 155 VAL B CA 1
ATOM 4285 C C . VAL B 1 155 ? 22.959 -8.101 -46.261 1.00 33.06 155 VAL B C 1
ATOM 4286 O O . VAL B 1 155 ? 22.418 -7.074 -45.847 1.00 31.63 155 VAL B O 1
ATOM 4290 N N . PRO B 1 156 ? 22.606 -9.317 -45.810 1.00 31.87 156 PRO B N 1
ATOM 4291 C CA . PRO B 1 156 ? 21.544 -9.478 -44.813 1.00 37.42 156 PRO B CA 1
ATOM 4292 C C . PRO B 1 156 ? 21.764 -8.678 -43.533 1.00 41.04 156 PRO B C 1
ATOM 4293 O O . PRO B 1 156 ? 20.825 -8.094 -42.987 1.00 37.87 156 PRO B O 1
ATOM 4297 N N . SER B 1 157 ? 23.004 -8.662 -43.055 1.00 43.09 157 SER B N 1
ATOM 4298 C CA . SER B 1 157 ? 23.329 -7.941 -41.833 1.00 43.38 157 SER B CA 1
ATOM 4299 C C . SER B 1 157 ? 23.139 -6.442 -42.002 1.00 42.68 157 SER B C 1
ATOM 4300 O O . SER B 1 157 ? 22.559 -5.786 -41.136 1.00 47.42 157 SER B O 1
ATOM 4303 N N . LEU B 1 158 ? 23.616 -5.905 -43.119 1.00 37.98 158 LEU B N 1
ATOM 4304 C CA . LEU B 1 158 ? 23.489 -4.478 -43.386 1.00 37.27 158 LEU B CA 1
ATOM 4305 C C . LEU B 1 158 ? 22.047 -4.075 -43.644 1.00 38.39 158 LEU B C 1
ATOM 4306 O O . LEU B 1 158 ? 21.614 -2.997 -43.234 1.00 41.39 158 LEU B O 1
ATOM 4311 N N . VAL B 1 159 ? 21.298 -4.937 -44.322 1.00 38.44 159 VAL B N 1
ATOM 4312 C CA . VAL B 1 159 ? 19.896 -4.645 -44.585 1.00 35.24 159 VAL B CA 1
ATOM 4313 C C . VAL B 1 159 ? 19.174 -4.480 -43.251 1.00 34.32 159 VAL B C 1
ATOM 4314 O O . VAL B 1 159 ? 18.372 -3.566 -43.082 1.00 40.64 159 VAL B O 1
ATOM 4318 N N . ILE B 1 160 ? 19.466 -5.363 -42.301 1.00 36.68 160 ILE B N 1
ATOM 4319 C CA . ILE B 1 160 ? 18.835 -5.290 -40.990 1.00 42.15 160 ILE B CA 1
ATOM 4320 C C . ILE B 1 160 ? 19.256 -4.042 -40.217 1.00 46.82 160 ILE B C 1
ATOM 4321 O O . ILE B 1 160 ? 18.421 -3.404 -39.569 1.00 41.24 160 ILE B O 1
ATOM 4326 N N . CYS B 1 161 ? 20.540 -3.690 -40.280 1.00 45.59 161 CYS B N 1
ATOM 4327 C CA . CYS B 1 161 ? 21.015 -2.505 -39.571 1.00 48.93 161 CYS B CA 1
ATOM 4328 C C . CYS B 1 161 ? 20.276 -1.307 -40.149 1.00 49.72 161 CYS B C 1
ATOM 4329 O O . CYS B 1 161 ? 19.939 -0.358 -39.437 1.00 45.97 161 CYS B O 1
ATOM 4332 N N . GLU B 1 162 ? 20.024 -1.369 -41.452 1.00 48.32 162 GLU B N 1
ATOM 4333 C CA . GLU B 1 162 ? 19.319 -0.303 -42.138 1.00 48.23 162 GLU B CA 1
ATOM 4334 C C . GLU B 1 162 ? 17.914 -0.188 -41.565 1.00 49.54 162 GLU B C 1
ATOM 4335 O O . GLU B 1 162 ? 17.431 0.912 -41.298 1.00 51.81 162 GLU B O 1
ATOM 4341 N N . LEU B 1 163 ? 17.263 -1.333 -41.377 1.00 52.84 163 LEU B N 1
ATOM 4342 C CA . LEU B 1 163 ? 15.912 -1.366 -40.826 1.00 49.32 163 LEU B CA 1
ATOM 4343 C C . LEU B 1 163 ? 15.893 -0.820 -39.404 1.00 50.57 163 LEU B C 1
ATOM 4344 O O . LEU B 1 163 ? 15.079 0.044 -39.078 1.00 51.65 163 LEU B O 1
ATOM 4349 N N . LEU B 1 164 ? 16.789 -1.331 -38.562 1.00 50.19 164 LEU B N 1
ATOM 4350 C CA . LEU B 1 164 ? 16.879 -0.886 -37.177 1.00 49.59 164 LEU B CA 1
ATOM 4351 C C . LEU B 1 164 ? 17.084 0.625 -37.134 1.00 52.60 164 LEU B C 1
ATOM 4352 O O . LEU B 1 164 ? 16.521 1.319 -36.282 1.00 50.53 164 LEU B O 1
ATOM 4357 N N . GLY B 1 165 ? 17.896 1.128 -38.058 1.00 51.82 165 GLY B N 1
ATOM 4358 C CA . GLY B 1 165 ? 18.139 2.555 -38.117 1.00 51.36 165 GLY B CA 1
ATOM 4359 C C . GLY B 1 165 ? 19.536 3.002 -37.743 1.00 52.10 165 GLY B C 1
ATOM 4360 O O . GLY B 1 165 ? 19.723 4.152 -37.350 1.00 54.88 165 GLY B O 1
ATOM 4361 N N . VAL B 1 166 ? 20.518 2.112 -37.857 1.00 53.20 166 VAL B N 1
ATOM 4362 C CA . VAL B 1 166 ? 21.887 2.486 -37.524 1.00 57.69 166 VAL B CA 1
ATOM 4363 C C . VAL B 1 166 ? 22.338 3.497 -38.570 1.00 58.36 166 VAL B C 1
ATOM 4364 O O . VAL B 1 166 ? 21.956 3.400 -39.737 1.00 58.41 166 VAL B O 1
ATOM 4368 N N . PRO B 1 167 ? 23.131 4.499 -38.161 1.00 60.79 167 PRO B N 1
ATOM 4369 C CA . PRO B 1 167 ? 23.612 5.511 -39.106 1.00 60.32 167 PRO B CA 1
ATOM 4370 C C . PRO B 1 167 ? 24.522 4.895 -40.170 1.00 60.23 167 PRO B C 1
ATOM 4371 O O . PRO B 1 167 ? 25.314 3.998 -39.877 1.00 63.72 167 PRO B O 1
ATOM 4375 N N . TYR B 1 168 ? 24.402 5.379 -41.402 1.00 57.48 168 TYR B N 1
ATOM 4376 C CA . TYR B 1 168 ? 25.206 4.876 -42.510 1.00 58.53 168 TYR B CA 1
ATOM 4377 C C . TYR B 1 168 ? 26.698 4.835 -42.189 1.00 57.42 168 TYR B C 1
ATOM 4378 O O . TYR B 1 168 ? 27.404 3.915 -42.597 1.00 55.94 168 TYR B O 1
ATOM 4387 N N . THR B 1 169 ? 27.174 5.832 -41.455 1.00 59.93 169 THR B N 1
ATOM 4388 C CA . THR B 1 169 ? 28.585 5.901 -41.101 1.00 61.78 169 THR B CA 1
ATOM 4389 C C . THR B 1 169 ? 29.016 4.904 -40.028 1.00 63.69 169 THR B C 1
ATOM 4390 O O . THR B 1 169 ? 29.993 5.136 -39.313 1.00 66.19 169 THR B O 1
ATOM 4394 N N . ASP B 1 170 ? 28.292 3.794 -39.922 1.00 61.82 170 ASP B N 1
ATOM 4395 C CA . ASP B 1 170 ? 28.616 2.760 -38.944 1.00 56.36 170 ASP B CA 1
ATOM 4396 C C . ASP B 1 170 ? 28.550 1.374 -39.579 1.00 57.81 170 ASP B C 1
ATOM 4397 O O . ASP B 1 170 ? 28.949 0.385 -38.962 1.00 60.88 170 ASP B O 1
ATOM 4402 N N . HIS B 1 171 ? 28.048 1.305 -40.811 1.00 54.90 171 HIS B N 1
ATOM 4403 C CA . HIS B 1 171 ? 27.924 0.033 -41.519 1.00 49.43 171 HIS B CA 1
ATOM 4404 C C . HIS B 1 171 ? 29.119 -0.890 -41.336 1.00 50.38 171 HIS B C 1
ATOM 4405 O O . HIS B 1 171 ? 28.955 -2.063 -41.001 1.00 50.29 171 HIS B O 1
ATOM 4412 N N . ASP B 1 172 ? 30.319 -0.365 -41.562 1.00 51.35 172 ASP B N 1
ATOM 4413 C CA . ASP B 1 172 ? 31.534 -1.159 -41.414 1.00 54.72 172 ASP B CA 1
ATOM 4414 C C . ASP B 1 172 ? 31.593 -1.826 -40.044 1.00 53.19 172 ASP B C 1
ATOM 4415 O O . ASP B 1 172 ? 31.895 -3.015 -39.934 1.00 53.22 172 ASP B O 1
ATOM 4420 N N . PHE B 1 173 ? 31.296 -1.053 -39.006 1.00 50.43 173 PHE B N 1
ATOM 4421 C CA . PHE B 1 173 ? 31.296 -1.560 -37.640 1.00 52.23 173 PHE B CA 1
ATOM 4422 C C . PHE B 1 173 ? 30.266 -2.682 -37.515 1.00 52.28 173 PHE B C 1
ATOM 4423 O O . PHE B 1 173 ? 30.594 -3.811 -37.145 1.00 53.73 173 PHE B O 1
ATOM 4431 N N . PHE B 1 174 ? 29.020 -2.357 -37.843 1.00 47.22 174 PHE B N 1
ATOM 4432 C CA . PHE B 1 174 ? 27.920 -3.308 -37.767 1.00 44.91 174 PHE B CA 1
ATOM 4433 C C . PHE B 1 174 ? 28.200 -4.563 -38.592 1.00 45.66 174 PHE B C 1
ATOM 4434 O O . PHE B 1 174 ? 27.805 -5.665 -38.215 1.00 48.52 174 PHE B O 1
ATOM 4442 N N . GLN B 1 175 ? 28.882 -4.389 -39.719 1.00 43.12 175 GLN B N 1
ATOM 4443 C CA . GLN B 1 175 ? 29.195 -5.502 -40.605 1.00 43.93 175 GLN B CA 1
ATOM 4444 C C . GLN B 1 175 ? 30.250 -6.436 -40.022 1.00 46.32 175 GLN B C 1
ATOM 4445 O O . GLN B 1 175 ? 30.149 -7.656 -40.159 1.00 48.74 175 GLN B O 1
ATOM 4451 N N . SER B 1 176 ? 31.259 -5.857 -39.374 1.00 47.72 176 SER B N 1
ATOM 4452 C CA . SER B 1 176 ? 32.351 -6.631 -38.786 1.00 53.69 176 SER B CA 1
ATOM 4453 C C . SER B 1 176 ? 31.922 -7.488 -37.600 1.00 53.43 176 SER B C 1
ATOM 4454 O O . SER B 1 176 ? 32.291 -8.663 -37.509 1.00 53.97 176 SER B O 1
ATOM 4457 N N . ARG B 1 177 ? 31.151 -6.894 -36.693 1.00 49.66 177 ARG B N 1
ATOM 4458 C CA . ARG B 1 177 ? 30.682 -7.603 -35.509 1.00 52.86 177 ARG B CA 1
ATOM 4459 C C . ARG B 1 177 ? 29.703 -8.701 -35.891 1.00 53.83 177 ARG B C 1
ATOM 4460 O O . ARG B 1 177 ? 29.838 -9.847 -35.457 1.00 58.42 177 ARG B O 1
ATOM 4468 N N . THR B 1 178 ? 28.714 -8.342 -36.703 1.00 52.33 178 THR B N 1
ATOM 4469 C CA . THR B 1 178 ? 27.709 -9.300 -37.136 1.00 49.27 178 THR B CA 1
ATOM 4470 C C . THR B 1 178 ? 28.365 -10.462 -37.865 1.00 50.62 178 THR B C 1
ATOM 4471 O O . THR B 1 178 ? 27.995 -11.619 -37.662 1.00 53.58 178 THR B O 1
ATOM 4475 N N . THR B 1 179 ? 29.343 -10.154 -38.711 1.00 45.35 179 THR B N 1
ATOM 4476 C CA . THR B 1 179 ? 30.051 -11.191 -39.449 1.00 50.53 179 THR B CA 1
ATOM 4477 C C . THR B 1 179 ? 30.794 -12.101 -38.470 1.00 54.60 179 THR B C 1
ATOM 4478 O O . THR B 1 179 ? 30.853 -13.318 -38.658 1.00 55.15 179 THR B O 1
ATOM 4482 N N . MET B 1 180 ? 31.356 -11.497 -37.426 1.00 58.98 180 MET B N 1
ATOM 4483 C CA . MET B 1 180 ? 32.088 -12.238 -36.402 1.00 64.10 180 MET B CA 1
ATOM 4484 C C . MET B 1 180 ? 31.169 -13.155 -35.604 1.00 63.39 180 MET B C 1
ATOM 4485 O O . MET B 1 180 ? 31.516 -14.299 -35.312 1.00 67.27 180 MET B O 1
ATOM 4490 N N . MET B 1 181 ? 30.000 -12.640 -35.239 1.00 56.59 181 MET B N 1
ATOM 4491 C CA . MET B 1 181 ? 29.033 -13.410 -34.466 1.00 54.95 181 MET B CA 1
ATOM 4492 C C . MET B 1 181 ? 28.660 -14.715 -35.160 1.00 57.30 181 MET B C 1
ATOM 4493 O O . MET B 1 181 ? 28.040 -15.591 -34.560 1.00 58.61 181 MET B O 1
ATOM 4498 N N . VAL B 1 182 ? 29.051 -14.840 -36.423 1.00 60.87 182 VAL B N 1
ATOM 4499 C CA . VAL B 1 182 ? 28.758 -16.032 -37.205 1.00 64.16 182 VAL B CA 1
ATOM 4500 C C . VAL B 1 182 ? 30.057 -16.733 -37.591 1.00 68.10 182 VAL B C 1
ATOM 4501 O O . VAL B 1 182 ? 30.049 -17.702 -38.348 1.00 70.62 182 VAL B O 1
ATOM 4505 N N . SER B 1 183 ? 31.172 -16.236 -37.063 1.00 73.92 183 SER B N 1
ATOM 4506 C CA . SER B 1 183 ? 32.481 -16.816 -37.353 1.00 80.10 183 SER B CA 1
ATOM 4507 C C . SER B 1 183 ? 32.461 -18.316 -37.077 1.00 82.13 183 SER B C 1
ATOM 4508 O O . SER B 1 183 ? 31.670 -18.791 -36.268 1.00 84.38 183 SER B O 1
ATOM 4511 N N . ARG B 1 184 ? 33.330 -19.060 -37.750 1.00 83.84 184 ARG B N 1
ATOM 4512 C CA . ARG B 1 184 ? 33.384 -20.504 -37.561 1.00 88.60 184 ARG B CA 1
ATOM 4513 C C . ARG B 1 184 ? 34.400 -20.905 -36.494 1.00 90.46 184 ARG B C 1
ATOM 4514 O O . ARG B 1 184 ? 34.555 -22.087 -36.185 1.00 91.75 184 ARG B O 1
ATOM 4522 N N . THR B 1 185 ? 35.079 -19.918 -35.916 1.00 91.04 185 THR B N 1
ATOM 4523 C CA . THR B 1 185 ? 36.078 -20.199 -34.891 1.00 91.18 185 THR B CA 1
ATOM 4524 C C . THR B 1 185 ? 36.050 -19.218 -33.722 1.00 90.36 185 THR B C 1
ATOM 4525 O O . THR B 1 185 ? 35.639 -18.065 -33.866 1.00 88.26 185 THR B O 1
ATOM 4529 N N . SER B 1 186 ? 36.490 -19.704 -32.563 1.00 89.39 186 SER B N 1
ATOM 4530 C CA . SER B 1 186 ? 36.559 -18.914 -31.339 1.00 86.95 186 SER B CA 1
ATOM 4531 C C . SER B 1 186 ? 35.217 -18.437 -30.808 1.00 86.63 186 SER B C 1
ATOM 4532 O O . SER B 1 186 ? 34.739 -17.371 -31.191 1.00 84.64 186 SER B O 1
ATOM 4535 N N . MET B 1 187 ? 34.613 -19.222 -29.921 1.00 89.21 187 MET B N 1
ATOM 4536 C CA . MET B 1 187 ? 33.338 -18.835 -29.330 1.00 90.32 187 MET B CA 1
ATOM 4537 C C . MET B 1 187 ? 33.599 -17.771 -28.269 1.00 90.54 187 MET B C 1
ATOM 4538 O O . MET B 1 187 ? 32.827 -17.610 -27.322 1.00 89.54 187 MET B O 1
ATOM 4543 N N . GLU B 1 188 ? 34.702 -17.051 -28.444 1.00 90.40 188 GLU B N 1
ATOM 4544 C CA . GLU B 1 188 ? 35.093 -15.991 -27.528 1.00 92.73 188 GLU B CA 1
ATOM 4545 C C . GLU B 1 188 ? 34.996 -14.647 -28.239 1.00 90.49 188 GLU B C 1
ATOM 4546 O O . GLU B 1 188 ? 34.167 -13.809 -27.886 1.00 90.28 188 GLU B O 1
ATOM 4552 N N . ASP B 1 189 ? 35.841 -14.449 -29.247 1.00 87.98 189 ASP B N 1
ATOM 4553 C CA . ASP B 1 189 ? 35.837 -13.203 -30.003 1.00 85.12 189 ASP B CA 1
ATOM 4554 C C . ASP B 1 189 ? 34.459 -12.919 -30.602 1.00 82.38 189 ASP B C 1
ATOM 4555 O O . ASP B 1 189 ? 34.172 -11.792 -31.011 1.00 82.55 189 ASP B O 1
ATOM 4560 N N . ARG B 1 190 ? 33.607 -13.939 -30.660 1.00 75.87 190 ARG B N 1
ATOM 4561 C CA . ARG B 1 190 ? 32.257 -13.748 -31.173 1.00 73.14 190 ARG B CA 1
ATOM 4562 C C . ARG B 1 190 ? 31.608 -12.859 -30.124 1.00 74.08 190 ARG B C 1
ATOM 4563 O O . ARG B 1 190 ? 31.040 -11.807 -30.424 1.00 74.33 190 ARG B O 1
ATOM 4571 N N . ARG B 1 191 ? 31.718 -13.312 -28.880 1.00 72.13 191 ARG B N 1
ATOM 4572 C CA . ARG B 1 191 ? 31.157 -12.618 -27.734 1.00 71.92 191 ARG B CA 1
ATOM 4573 C C . ARG B 1 191 ? 31.577 -11.155 -27.711 1.00 70.45 191 ARG B C 1
ATOM 4574 O O . ARG B 1 191 ? 30.740 -10.273 -27.532 1.00 70.64 191 ARG B O 1
ATOM 4582 N N . ARG B 1 192 ? 32.871 -10.898 -27.889 1.00 70.64 192 ARG B N 1
ATOM 4583 C CA . ARG B 1 192 ? 33.372 -9.527 -27.871 1.00 69.95 192 ARG B CA 1
ATOM 4584 C C . ARG B 1 192 ? 32.580 -8.666 -28.847 1.00 68.11 192 ARG B C 1
ATOM 4585 O O . ARG B 1 192 ? 32.193 -7.543 -28.524 1.00 65.18 192 ARG B O 1
ATOM 4593 N N . ALA B 1 193 ? 32.344 -9.198 -30.043 1.00 66.22 193 ALA B N 1
ATOM 4594 C CA . ALA B 1 193 ? 31.584 -8.481 -31.058 1.00 61.92 193 ALA B CA 1
ATOM 4595 C C . ALA B 1 193 ? 30.142 -8.370 -30.572 1.00 60.46 193 ALA B C 1
ATOM 4596 O O . ALA B 1 193 ? 29.502 -7.326 -30.712 1.00 55.14 193 ALA B O 1
ATOM 4598 N N . PHE B 1 194 ? 29.647 -9.460 -29.992 1.00 57.64 194 PHE B N 1
ATOM 4599 C CA . PHE B 1 194 ? 28.293 -9.512 -29.456 1.00 60.90 194 PHE B CA 1
ATOM 4600 C C . PHE B 1 194 ? 28.148 -8.402 -28.418 1.00 62.92 194 PHE B C 1
ATOM 4601 O O . PHE B 1 194 ? 27.108 -7.748 -28.326 1.00 65.77 194 PHE B O 1
ATOM 4609 N N . ALA B 1 195 ? 29.204 -8.206 -27.633 1.00 63.54 195 ALA B N 1
ATOM 4610 C CA . ALA B 1 195 ? 29.223 -7.183 -26.593 1.00 61.23 195 ALA B CA 1
ATOM 4611 C C . ALA B 1 195 ? 29.360 -5.810 -27.235 1.00 60.81 195 ALA B C 1
ATOM 4612 O O . ALA B 1 195 ? 28.595 -4.894 -26.933 1.00 57.29 195 ALA B O 1
ATOM 4614 N N . GLU B 1 196 ? 30.344 -5.675 -28.119 1.00 63.46 196 GLU B N 1
ATOM 4615 C CA . GLU B 1 196 ? 30.571 -4.421 -28.819 1.00 66.13 196 GLU B CA 1
ATOM 4616 C C . GLU B 1 196 ? 29.261 -4.014 -29.484 1.00 67.37 196 GLU B C 1
ATOM 4617 O O . GLU B 1 196 ? 28.927 -2.829 -29.560 1.00 67.56 196 GLU B O 1
ATOM 4623 N N . LEU B 1 197 ? 28.512 -5.007 -29.954 1.00 62.41 197 LEU B N 1
ATOM 4624 C CA . LEU B 1 197 ? 27.238 -4.733 -30.600 1.00 59.98 197 LEU B CA 1
ATOM 4625 C C . LEU B 1 197 ? 26.183 -4.362 -29.571 1.00 60.26 197 LEU B C 1
ATOM 4626 O O . LEU B 1 197 ? 25.611 -3.275 -29.637 1.00 63.26 197 LEU B O 1
ATOM 4631 N N . ARG B 1 198 ? 25.925 -5.263 -28.625 1.00 58.25 198 ARG B N 1
ATOM 4632 C CA . ARG B 1 198 ? 24.935 -5.003 -27.585 1.00 54.09 198 ARG B CA 1
ATOM 4633 C C . ARG B 1 198 ? 25.164 -3.618 -27.003 1.00 52.66 198 ARG B C 1
ATOM 4634 O O . ARG B 1 198 ? 24.217 -2.912 -26.660 1.00 50.85 198 ARG B O 1
ATOM 4642 N N . ALA B 1 199 ? 26.430 -3.230 -26.901 1.00 53.36 199 ALA B N 1
ATOM 4643 C CA . ALA B 1 199 ? 26.773 -1.921 -26.366 1.00 55.16 199 ALA B CA 1
ATOM 4644 C C . ALA B 1 199 ? 26.365 -0.844 -27.364 1.00 54.87 199 ALA B C 1
ATOM 4645 O O . ALA B 1 199 ? 25.617 0.076 -27.031 1.00 46.21 199 ALA B O 1
ATOM 4647 N N . TYR B 1 200 ? 26.853 -0.970 -28.594 1.00 56.35 200 TYR B N 1
ATOM 4648 C CA . TYR B 1 200 ? 26.541 -0.006 -29.640 1.00 56.20 200 TYR B CA 1
ATOM 4649 C C . TYR B 1 200 ? 25.042 0.227 -29.799 1.00 57.25 200 TYR B C 1
ATOM 4650 O O . TYR B 1 200 ? 24.577 1.364 -29.752 1.00 55.44 200 TYR B O 1
ATOM 4659 N N . ILE B 1 201 ? 24.288 -0.849 -29.993 1.00 59.50 201 ILE B N 1
ATOM 4660 C CA . ILE B 1 201 ? 22.845 -0.735 -30.163 1.00 60.83 201 ILE B CA 1
ATOM 4661 C C . ILE B 1 201 ? 22.158 -0.184 -28.916 1.00 64.22 201 ILE B C 1
ATOM 4662 O O . ILE B 1 201 ? 21.138 0.499 -29.017 1.00 61.55 201 ILE B O 1
ATOM 4667 N N . ASP B 1 202 ? 22.719 -0.471 -27.745 1.00 69.82 202 ASP B N 1
ATOM 4668 C CA . ASP B 1 202 ? 22.145 0.011 -26.492 1.00 69.92 202 ASP B CA 1
ATOM 4669 C C . ASP B 1 202 ? 22.216 1.533 -26.443 1.00 69.31 202 ASP B C 1
ATOM 4670 O O . ASP B 1 202 ? 21.231 2.199 -26.123 1.00 70.40 202 ASP B O 1
ATOM 4675 N N . ASP B 1 203 ? 23.388 2.075 -26.763 1.00 66.83 203 ASP B N 1
ATOM 4676 C CA . ASP B 1 203 ? 23.593 3.519 -26.759 1.00 68.07 203 ASP B CA 1
ATOM 4677 C C . ASP B 1 203 ? 22.872 4.147 -27.940 1.00 65.76 203 ASP B C 1
ATOM 4678 O O . ASP B 1 203 ? 22.297 5.228 -27.827 1.00 65.80 203 ASP B O 1
ATOM 4683 N N . LEU B 1 204 ? 22.913 3.460 -29.077 1.00 65.60 204 LEU B N 1
ATOM 4684 C CA . LEU B 1 204 ? 22.270 3.944 -30.290 1.00 66.54 204 LEU B CA 1
ATOM 4685 C C . LEU B 1 204 ? 20.796 4.224 -30.014 1.00 67.02 204 LEU B C 1
ATOM 4686 O O . LEU B 1 204 ? 20.266 5.255 -30.427 1.00 64.46 204 LEU B O 1
ATOM 4691 N N . ILE B 1 205 ? 20.138 3.306 -29.309 1.00 67.37 205 ILE B N 1
ATOM 4692 C CA . ILE B 1 205 ? 18.727 3.471 -28.978 1.00 66.11 205 ILE B CA 1
ATOM 4693 C C . ILE B 1 205 ? 18.534 4.645 -28.024 1.00 69.96 205 ILE B C 1
ATOM 4694 O O . ILE B 1 205 ? 17.611 5.442 -28.189 1.00 66.78 205 ILE B O 1
ATOM 4699 N N . THR B 1 206 ? 19.410 4.749 -27.029 1.00 75.36 206 THR B N 1
ATOM 4700 C CA . THR B 1 206 ? 19.330 5.835 -26.059 1.00 77.13 206 THR B CA 1
ATOM 4701 C C . THR B 1 206 ? 19.352 7.163 -26.809 1.00 77.55 206 THR B C 1
ATOM 4702 O O . THR B 1 206 ? 18.595 8.083 -26.495 1.00 77.53 206 THR B O 1
ATOM 4706 N N . ARG B 1 207 ? 20.223 7.251 -27.808 1.00 74.91 207 ARG B N 1
ATOM 4707 C CA . ARG B 1 207 ? 20.342 8.458 -28.611 1.00 75.68 207 ARG B CA 1
ATOM 4708 C C . ARG B 1 207 ? 19.071 8.708 -29.420 1.00 76.87 207 ARG B C 1
ATOM 4709 O O . ARG B 1 207 ? 18.653 9.854 -29.584 1.00 77.80 207 ARG B O 1
ATOM 4717 N N . LYS B 1 208 ? 18.452 7.639 -29.915 1.00 75.92 208 LYS B N 1
ATOM 4718 C CA . LYS B 1 208 ? 17.220 7.766 -30.693 1.00 72.49 208 LYS B CA 1
ATOM 4719 C C . LYS B 1 208 ? 16.084 8.295 -29.822 1.00 76.19 208 LYS B C 1
ATOM 4720 O O . LYS B 1 208 ? 15.244 9.065 -30.290 1.00 75.95 208 LYS B O 1
ATOM 4726 N N . GLU B 1 209 ? 16.062 7.878 -28.558 1.00 78.39 209 GLU B N 1
ATOM 4727 C CA . GLU B 1 209 ? 15.025 8.307 -27.623 1.00 80.39 209 GLU B CA 1
ATOM 4728 C C . GLU B 1 209 ? 14.879 9.826 -27.630 1.00 81.31 209 GLU B C 1
ATOM 4729 O O . GLU B 1 209 ? 13.773 10.358 -27.542 1.00 77.27 209 GLU B O 1
ATOM 4735 N N . SER B 1 210 ? 16.008 10.513 -27.741 1.00 85.17 210 SER B N 1
ATOM 4736 C CA . SER B 1 210 ? 16.038 11.968 -27.799 1.00 84.97 210 SER B CA 1
ATOM 4737 C C . SER B 1 210 ? 16.633 12.314 -29.159 1.00 85.78 210 SER B C 1
ATOM 4738 O O . SER B 1 210 ? 17.848 12.247 -29.345 1.00 88.00 210 SER B O 1
ATOM 4741 N N . GLU B 1 211 ? 15.758 12.669 -30.100 1.00 85.16 211 GLU B N 1
ATOM 4742 C CA . GLU B 1 211 ? 16.132 12.995 -31.480 1.00 85.25 211 GLU B CA 1
ATOM 4743 C C . GLU B 1 211 ? 16.060 11.714 -32.312 1.00 83.22 211 GLU B C 1
ATOM 4744 O O . GLU B 1 211 ? 17.070 11.050 -32.544 1.00 82.59 211 GLU B O 1
ATOM 4750 N N . PRO B 1 212 ? 14.850 11.341 -32.752 1.00 81.24 212 PRO B N 1
ATOM 4751 C CA . PRO B 1 212 ? 14.622 10.139 -33.561 1.00 80.17 212 PRO B CA 1
ATOM 4752 C C . PRO B 1 212 ? 14.981 10.338 -35.031 1.00 78.91 212 PRO B C 1
ATOM 4753 O O . PRO B 1 212 ? 15.723 11.251 -35.389 1.00 79.61 212 PRO B O 1
ATOM 4757 N N . GLY B 1 213 ? 14.432 9.469 -35.873 1.00 77.92 213 GLY B N 1
ATOM 4758 C CA . GLY B 1 213 ? 14.661 9.534 -37.303 1.00 71.77 213 GLY B CA 1
ATOM 4759 C C . GLY B 1 213 ? 13.592 8.719 -38.004 1.00 66.37 213 GLY B C 1
ATOM 4760 O O . GLY B 1 213 ? 12.494 8.551 -37.476 1.00 63.60 213 GLY B O 1
ATOM 4761 N N . ASP B 1 214 ? 13.905 8.203 -39.185 1.00 61.43 214 ASP B N 1
ATOM 4762 C CA . ASP B 1 214 ? 12.946 7.394 -39.927 1.00 59.43 214 ASP B CA 1
ATOM 4763 C C . ASP B 1 214 ? 13.407 5.945 -39.870 1.00 58.40 214 ASP B C 1
ATOM 4764 O O . ASP B 1 214 ? 13.873 5.387 -40.864 1.00 58.12 214 ASP B O 1
ATOM 4769 N N . ASP B 1 215 ? 13.267 5.341 -38.696 1.00 55.26 215 ASP B N 1
ATOM 4770 C CA . ASP B 1 215 ? 13.704 3.969 -38.485 1.00 56.80 215 ASP B CA 1
ATOM 4771 C C . ASP B 1 215 ? 12.790 3.187 -37.548 1.00 55.82 215 ASP B C 1
ATOM 4772 O O . ASP B 1 215 ? 11.869 3.745 -36.946 1.00 53.48 215 ASP B O 1
ATOM 4777 N N . LEU B 1 216 ? 13.063 1.890 -37.423 1.00 53.48 216 LEU B N 1
ATOM 4778 C CA . LEU B 1 216 ? 12.276 1.015 -36.561 1.00 51.97 216 LEU B CA 1
ATOM 4779 C C . LEU B 1 216 ? 12.402 1.434 -35.104 1.00 53.39 216 LEU B C 1
ATOM 4780 O O . LEU B 1 216 ? 11.408 1.504 -34.381 1.00 53.21 216 LEU B O 1
ATOM 4785 N N . PHE B 1 217 ? 13.630 1.703 -34.674 1.00 55.22 217 PHE B N 1
ATOM 4786 C CA . PHE B 1 217 ? 13.874 2.121 -33.298 1.00 55.75 217 PHE B CA 1
ATOM 4787 C C . PHE B 1 217 ? 13.014 3.324 -32.934 1.00 56.16 217 PHE B C 1
ATOM 4788 O O . PHE B 1 217 ? 12.241 3.277 -31.975 1.00 54.18 217 PHE B O 1
ATOM 4796 N N . SER B 1 218 ? 13.151 4.396 -33.709 1.00 54.90 218 SER B N 1
ATOM 4797 C CA . SER B 1 218 ? 12.383 5.614 -33.482 1.00 53.42 218 SER B CA 1
ATOM 4798 C C . SER B 1 218 ? 10.902 5.264 -33.371 1.00 56.67 218 SER B C 1
ATOM 4799 O O . SER B 1 218 ? 10.233 5.613 -32.394 1.00 58.92 218 SER B O 1
ATOM 4802 N N . ARG B 1 219 ? 10.408 4.563 -34.385 1.00 54.18 219 ARG B N 1
ATOM 4803 C CA . ARG B 1 219 ? 9.014 4.138 -34.458 1.00 49.76 219 ARG B CA 1
ATOM 4804 C C . ARG B 1 219 ? 8.572 3.382 -33.209 1.00 47.83 219 ARG B C 1
ATOM 4805 O O . ARG B 1 219 ? 7.485 3.618 -32.681 1.00 41.63 219 ARG B O 1
ATOM 4813 N N . GLN B 1 220 ? 9.420 2.467 -32.747 1.00 48.51 220 GLN B N 1
ATOM 4814 C CA . GLN B 1 220 ? 9.117 1.663 -31.570 1.00 52.78 220 GLN B CA 1
ATOM 4815 C C . GLN B 1 220 ? 9.129 2.483 -30.288 1.00 56.70 220 GLN B C 1
ATOM 4816 O O . GLN B 1 220 ? 8.199 2.401 -29.482 1.00 56.96 220 GLN B O 1
ATOM 4822 N N . ILE B 1 221 ? 10.182 3.270 -30.095 1.00 56.63 221 ILE B N 1
ATOM 4823 C CA . ILE B 1 221 ? 10.283 4.097 -28.902 1.00 60.34 221 ILE B CA 1
ATOM 4824 C C . ILE B 1 221 ? 9.038 4.975 -28.818 1.00 64.33 221 ILE B C 1
ATOM 4825 O O . ILE B 1 221 ? 8.531 5.258 -27.734 1.00 65.79 221 ILE B O 1
ATOM 4830 N N . ALA B 1 222 ? 8.547 5.387 -29.983 1.00 67.12 222 ALA B N 1
ATOM 4831 C CA . ALA B 1 222 ? 7.368 6.238 -30.081 1.00 69.00 222 ALA B CA 1
ATOM 4832 C C . ALA B 1 222 ? 6.088 5.560 -29.599 1.00 72.62 222 ALA B C 1
ATOM 4833 O O . ALA B 1 222 ? 5.299 6.164 -28.871 1.00 77.10 222 ALA B O 1
ATOM 4835 N N . ARG B 1 223 ? 5.872 4.312 -30.005 1.00 76.49 223 ARG B N 1
ATOM 4836 C CA . ARG B 1 223 ? 4.664 3.605 -29.595 1.00 80.66 223 ARG B CA 1
ATOM 4837 C C . ARG B 1 223 ? 4.686 3.295 -28.104 1.00 81.66 223 ARG B C 1
ATOM 4838 O O . ARG B 1 223 ? 3.679 3.472 -27.419 1.00 82.62 223 ARG B O 1
ATOM 4846 N N . GLN B 1 224 ? 5.832 2.842 -27.603 1.00 81.42 224 GLN B N 1
ATOM 4847 C CA . GLN B 1 224 ? 5.975 2.529 -26.183 1.00 82.80 224 GLN B CA 1
ATOM 4848 C C . GLN B 1 224 ? 5.576 3.746 -25.350 1.00 81.78 224 GLN B C 1
ATOM 4849 O O . GLN B 1 224 ? 4.849 3.628 -24.360 1.00 80.00 224 GLN B O 1
ATOM 4855 N N . ARG B 1 225 ? 6.057 4.914 -25.763 1.00 78.43 225 ARG B N 1
ATOM 4856 C CA . ARG B 1 225 ? 5.746 6.159 -25.074 1.00 77.11 225 ARG B CA 1
ATOM 4857 C C . ARG B 1 225 ? 4.255 6.446 -25.173 1.00 79.60 225 ARG B C 1
ATOM 4858 O O . ARG B 1 225 ? 3.562 6.562 -24.163 1.00 79.45 225 ARG B O 1
ATOM 4866 N N . GLN B 1 226 ? 3.774 6.560 -26.406 1.00 81.77 226 GLN B N 1
ATOM 4867 C CA . GLN B 1 226 ? 2.371 6.844 -26.676 1.00 85.56 226 GLN B CA 1
ATOM 4868 C C . GLN B 1 226 ? 1.430 5.859 -25.991 1.00 88.06 226 GLN B C 1
ATOM 4869 O O . GLN B 1 226 ? 0.391 6.250 -25.458 1.00 91.39 226 GLN B O 1
ATOM 4875 N N . GLU B 1 227 ? 1.792 4.581 -26.013 1.00 88.67 227 GLU B N 1
ATOM 4876 C CA . GLU B 1 227 ? 0.957 3.549 -25.417 1.00 93.92 227 GLU B CA 1
ATOM 4877 C C . GLU B 1 227 ? 1.035 3.463 -23.900 1.00 94.78 227 GLU B C 1
ATOM 4878 O O . GLU B 1 227 ? 0.188 4.019 -23.200 1.00 95.65 227 GLU B O 1
ATOM 4884 N N . GLY B 1 228 ? 2.043 2.768 -23.387 1.00 96.19 228 GLY B N 1
ATOM 4885 C CA . GLY B 1 228 ? 2.149 2.626 -21.948 1.00 98.21 228 GLY B CA 1
ATOM 4886 C C . GLY B 1 228 ? 3.415 3.154 -21.303 1.00 99.21 228 GLY B C 1
ATOM 4887 O O . GLY B 1 228 ? 3.404 4.219 -20.683 1.00 99.09 228 GLY B O 1
ATOM 4888 N N . THR B 1 229 ? 4.505 2.404 -21.448 1.00 98.59 229 THR B N 1
ATOM 4889 C CA . THR B 1 229 ? 5.791 2.769 -20.855 1.00 96.41 229 THR B CA 1
ATOM 4890 C C . THR B 1 229 ? 6.977 2.203 -21.643 1.00 94.79 229 THR B C 1
ATOM 4891 O O . THR B 1 229 ? 6.866 1.155 -22.280 1.00 96.83 229 THR B O 1
ATOM 4895 N N . LEU B 1 230 ? 8.116 2.891 -21.577 1.00 89.93 230 LEU B N 1
ATOM 4896 C CA . LEU B 1 230 ? 9.323 2.469 -22.287 1.00 86.18 230 LEU B CA 1
ATOM 4897 C C . LEU B 1 230 ? 9.911 1.161 -21.749 1.00 82.41 230 LEU B C 1
ATOM 4898 O O . LEU B 1 230 ? 9.726 0.803 -20.583 1.00 82.03 230 LEU B O 1
ATOM 4903 N N . ASP B 1 231 ? 10.617 0.456 -22.629 1.00 77.32 231 ASP B N 1
ATOM 4904 C CA . ASP B 1 231 ? 11.266 -0.810 -22.311 1.00 72.40 231 ASP B CA 1
ATOM 4905 C C . ASP B 1 231 ? 12.572 -0.846 -23.100 1.00 69.65 231 ASP B C 1
ATOM 4906 O O . ASP B 1 231 ? 12.667 -1.513 -24.130 1.00 68.31 231 ASP B O 1
ATOM 4911 N N . HIS B 1 232 ? 13.573 -0.117 -22.613 1.00 67.66 232 HIS B N 1
ATOM 4912 C CA . HIS B 1 232 ? 14.868 -0.050 -23.282 1.00 63.81 232 HIS B CA 1
ATOM 4913 C C . HIS B 1 232 ? 15.437 -1.439 -23.545 1.00 59.31 232 HIS B C 1
ATOM 4914 O O . HIS B 1 232 ? 15.868 -1.743 -24.656 1.00 59.11 232 HIS B O 1
ATOM 4921 N N . ALA B 1 233 ? 15.439 -2.279 -22.517 1.00 59.12 233 ALA B N 1
ATOM 4922 C CA . ALA B 1 233 ? 15.950 -3.638 -22.641 1.00 59.97 233 ALA B CA 1
ATOM 4923 C C . ALA B 1 233 ? 15.189 -4.387 -23.728 1.00 58.53 233 ALA B C 1
ATOM 4924 O O . ALA B 1 233 ? 15.782 -4.913 -24.668 1.00 61.39 233 ALA B O 1
ATOM 4926 N N . GLY B 1 234 ? 13.869 -4.432 -23.590 1.00 55.14 234 GLY B N 1
ATOM 4927 C CA . GLY B 1 234 ? 13.050 -5.117 -24.571 1.00 53.58 234 GLY B CA 1
ATOM 4928 C C . GLY B 1 234 ? 13.368 -4.677 -25.986 1.00 51.57 234 GLY B C 1
ATOM 4929 O O . GLY B 1 234 ? 13.345 -5.487 -26.916 1.00 48.26 234 GLY B O 1
ATOM 4930 N N . LEU B 1 235 ? 13.674 -3.394 -26.150 1.00 49.80 235 LEU B N 1
ATOM 4931 C CA . LEU B 1 235 ? 13.989 -2.854 -27.466 1.00 50.77 235 LEU B CA 1
ATOM 4932 C C . LEU B 1 235 ? 15.351 -3.325 -27.958 1.00 49.95 235 LEU B C 1
ATOM 4933 O O . LEU B 1 235 ? 15.512 -3.635 -29.140 1.00 52.39 235 LEU B O 1
ATOM 4938 N N . VAL B 1 236 ? 16.334 -3.381 -27.062 1.00 47.01 236 VAL B N 1
ATOM 4939 C CA . VAL B 1 236 ? 17.660 -3.841 -27.465 1.00 44.28 236 VAL B CA 1
ATOM 4940 C C . VAL B 1 236 ? 17.558 -5.329 -27.765 1.00 41.64 236 VAL B C 1
ATOM 4941 O O . VAL B 1 236 ? 18.286 -5.853 -28.606 1.00 44.66 236 VAL B O 1
ATOM 4945 N N . SER B 1 237 ? 16.641 -6.001 -27.075 1.00 40.32 237 SER B N 1
ATOM 4946 C CA . SER B 1 237 ? 16.439 -7.429 -27.274 1.00 45.22 237 SER B CA 1
ATOM 4947 C C . SER B 1 237 ? 15.743 -7.687 -28.603 1.00 42.51 237 SER B C 1
ATOM 4948 O O . SER B 1 237 ? 16.007 -8.690 -29.266 1.00 40.93 237 SER B O 1
ATOM 4951 N N . LEU B 1 238 ? 14.858 -6.776 -28.992 1.00 39.26 238 LEU B N 1
ATOM 4952 C CA . LEU B 1 238 ? 14.152 -6.917 -30.253 1.00 38.25 238 LEU B CA 1
ATOM 4953 C C . LEU B 1 238 ? 15.150 -6.829 -31.400 1.00 42.40 238 LEU B C 1
ATOM 4954 O O . LEU B 1 238 ? 15.104 -7.629 -32.336 1.00 45.60 238 LEU B O 1
ATOM 4959 N N . ALA B 1 239 ? 16.054 -5.857 -31.321 1.00 39.05 239 ALA B N 1
ATOM 4960 C CA . ALA B 1 239 ? 17.060 -5.678 -32.358 1.00 38.64 239 ALA B CA 1
ATOM 4961 C C . ALA B 1 239 ? 17.824 -6.976 -32.584 1.00 41.13 239 ALA B C 1
ATOM 4962 O O . ALA B 1 239 ? 17.920 -7.453 -33.714 1.00 46.15 239 ALA B O 1
ATOM 4964 N N . PHE B 1 240 ? 18.358 -7.557 -31.513 1.00 37.73 240 PHE B N 1
ATOM 4965 C CA . PHE B 1 240 ? 19.110 -8.793 -31.649 1.00 35.51 240 PHE B CA 1
ATOM 4966 C C . PHE B 1 240 ? 18.259 -9.967 -32.108 1.00 38.76 240 PHE B C 1
ATOM 4967 O O . PHE B 1 240 ? 18.748 -10.848 -32.817 1.00 40.79 240 PHE B O 1
ATOM 4975 N N . LEU B 1 241 ? 16.988 -9.984 -31.719 1.00 39.09 241 LEU B N 1
ATOM 4976 C CA . LEU B 1 241 ? 16.104 -11.060 -32.147 1.00 37.07 241 LEU B CA 1
ATOM 4977 C C . LEU B 1 241 ? 16.022 -11.020 -33.670 1.00 38.70 241 LEU B C 1
ATOM 4978 O O . LEU B 1 241 ? 16.190 -12.039 -34.340 1.00 41.51 241 LEU B O 1
ATOM 4983 N N . LEU B 1 242 ? 15.771 -9.827 -34.205 1.00 39.01 242 LEU B N 1
ATOM 4984 C CA . LEU B 1 242 ? 15.671 -9.621 -35.645 1.00 39.09 242 LEU B CA 1
ATOM 4985 C C . LEU B 1 242 ? 16.970 -9.977 -36.347 1.00 39.79 242 LEU B C 1
ATOM 4986 O O . LEU B 1 242 ? 16.974 -10.734 -37.318 1.00 43.74 242 LEU B O 1
ATOM 4991 N N . LEU B 1 243 ? 18.076 -9.432 -35.858 1.00 38.31 243 LEU B N 1
ATOM 4992 C CA . LEU B 1 243 ? 19.368 -9.717 -36.463 1.00 44.67 243 LEU B CA 1
ATOM 4993 C C . LEU B 1 243 ? 19.626 -11.218 -36.466 1.00 42.85 243 LEU B C 1
ATOM 4994 O O . LEU B 1 243 ? 19.919 -11.810 -37.506 1.00 45.54 243 LEU B O 1
ATOM 4999 N N . THR B 1 244 ? 19.498 -11.827 -35.293 1.00 41.56 244 THR B N 1
ATOM 5000 C CA . THR B 1 244 ? 19.730 -13.257 -35.129 1.00 37.68 244 THR B CA 1
ATOM 5001 C C . THR B 1 244 ? 18.874 -14.157 -36.008 1.00 34.12 244 THR B C 1
ATOM 5002 O O . THR B 1 244 ? 19.382 -15.076 -36.648 1.00 29.17 244 THR B O 1
ATOM 5006 N N . ALA B 1 245 ? 17.576 -13.897 -36.032 1.00 32.02 245 ALA B N 1
ATOM 5007 C CA . ALA B 1 245 ? 16.663 -14.709 -36.819 1.00 34.41 245 ALA B CA 1
ATOM 5008 C C . ALA B 1 245 ? 16.701 -14.400 -38.306 1.00 34.81 245 ALA B C 1
ATOM 5009 O O . ALA B 1 245 ? 16.141 -15.149 -39.109 1.00 36.87 245 ALA B O 1
ATOM 5011 N N . GLY B 1 246 ? 17.369 -13.316 -38.683 1.00 34.29 246 GLY B N 1
ATOM 5012 C CA . GLY B 1 246 ? 17.388 -12.960 -40.088 1.00 35.89 246 GLY B CA 1
ATOM 5013 C C . GLY B 1 246 ? 18.706 -12.796 -40.806 1.00 32.20 246 GLY B C 1
ATOM 5014 O O . GLY B 1 246 ? 18.722 -12.547 -42.014 1.00 34.41 246 GLY B O 1
ATOM 5015 N N . HIS B 1 247 ? 19.815 -12.933 -40.095 1.00 31.48 247 HIS B N 1
ATOM 5016 C CA . HIS B 1 247 ? 21.099 -12.771 -40.755 1.00 33.50 247 HIS B CA 1
ATOM 5017 C C . HIS B 1 247 ? 21.576 -14.039 -41.452 1.00 33.54 247 HIS B C 1
ATOM 5018 O O . HIS B 1 247 ? 21.593 -14.110 -42.681 1.00 35.09 247 HIS B O 1
ATOM 5025 N N . GLU B 1 248 ? 21.959 -15.040 -40.668 1.00 32.23 248 GLU B N 1
ATOM 5026 C CA . GLU B 1 248 ? 22.455 -16.283 -41.234 1.00 33.46 248 GLU B CA 1
ATOM 5027 C C . GLU B 1 248 ? 21.453 -17.001 -42.131 1.00 34.93 248 GLU B C 1
ATOM 5028 O O . GLU B 1 248 ? 21.816 -17.491 -43.202 1.00 40.10 248 GLU B O 1
ATOM 5034 N N . THR B 1 249 ? 20.198 -17.071 -41.702 1.00 32.35 249 THR B N 1
ATOM 5035 C CA . THR B 1 249 ? 19.179 -17.741 -42.498 1.00 30.73 249 THR B CA 1
ATOM 5036 C C . THR B 1 249 ? 19.152 -17.157 -43.905 1.00 32.24 249 THR B C 1
ATOM 5037 O O . THR B 1 249 ? 19.171 -17.894 -44.891 1.00 26.09 249 THR B O 1
ATOM 5041 N N . THR B 1 250 ? 19.119 -15.828 -43.990 1.00 31.53 250 THR B N 1
ATOM 5042 C CA . THR B 1 250 ? 19.092 -15.145 -45.277 1.00 29.53 250 THR B CA 1
ATOM 5043 C C . THR B 1 250 ? 20.405 -15.373 -46.011 1.00 32.21 250 THR B C 1
ATOM 5044 O O . THR B 1 250 ? 20.416 -15.704 -47.197 1.00 34.67 250 THR B O 1
ATOM 5048 N N . ALA B 1 251 ? 21.509 -15.199 -45.291 1.00 28.89 251 ALA B N 1
ATOM 5049 C CA . ALA B 1 251 ? 22.838 -15.386 -45.855 1.00 30.02 251 ALA B CA 1
ATOM 5050 C C . ALA B 1 251 ? 22.960 -16.756 -46.516 1.00 32.19 251 ALA B C 1
ATOM 5051 O O . ALA B 1 251 ? 23.413 -16.868 -47.659 1.00 31.23 251 ALA B O 1
ATOM 5053 N N . ASN B 1 252 ? 22.554 -17.796 -45.793 1.00 26.65 252 ASN B N 1
ATOM 5054 C CA . ASN B 1 252 ? 22.624 -19.152 -46.316 1.00 30.46 252 ASN B CA 1
ATOM 5055 C C . ASN B 1 252 ? 21.702 -19.341 -47.512 1.00 32.19 252 ASN B C 1
ATOM 5056 O O . ASN B 1 252 ? 22.017 -20.099 -48.432 1.00 36.30 252 ASN B O 1
ATOM 5061 N N . MET B 1 253 ? 20.566 -18.651 -47.507 1.00 35.16 253 MET B N 1
ATOM 5062 C CA . MET B 1 253 ? 19.635 -18.753 -48.623 1.00 32.73 253 MET B CA 1
ATOM 5063 C C . MET B 1 253 ? 20.247 -18.137 -49.872 1.00 34.58 253 MET B C 1
ATOM 5064 O O . MET B 1 253 ? 20.009 -18.603 -50.986 1.00 35.01 253 MET B O 1
ATOM 5069 N N . ILE B 1 254 ? 21.032 -17.082 -49.684 1.00 35.40 254 ILE B N 1
ATOM 5070 C CA . ILE B 1 254 ? 21.699 -16.429 -50.800 1.00 33.81 254 ILE B CA 1
ATOM 5071 C C . ILE B 1 254 ? 22.695 -17.431 -51.370 1.00 34.32 254 ILE B C 1
ATOM 5072 O O . ILE B 1 254 ? 22.698 -17.714 -52.570 1.00 30.92 254 ILE B O 1
ATOM 5077 N N . SER B 1 255 ? 23.531 -17.968 -50.487 1.00 33.95 255 SER B N 1
ATOM 5078 C CA . SER B 1 255 ? 24.540 -18.945 -50.864 1.00 32.71 255 SER B CA 1
ATOM 5079 C C . SER B 1 255 ? 23.896 -20.100 -51.615 1.00 33.86 255 SER B C 1
ATOM 5080 O O . SER B 1 255 ? 24.203 -20.333 -52.783 1.00 38.40 255 SER B O 1
ATOM 5083 N N . LEU B 1 256 ? 22.998 -20.814 -50.938 1.00 29.42 256 LEU B N 1
ATOM 5084 C CA . LEU B 1 256 ? 22.300 -21.955 -51.527 1.00 26.95 256 LEU B CA 1
ATOM 5085 C C . LEU B 1 256 ? 21.524 -21.603 -52.790 1.00 32.04 256 LEU B C 1
ATOM 5086 O O . LEU B 1 256 ? 21.419 -22.420 -53.706 1.00 29.75 256 LEU B O 1
ATOM 5091 N N . GLY B 1 257 ? 20.978 -20.388 -52.827 1.00 35.45 257 GLY B N 1
ATOM 5092 C CA . GLY B 1 257 ? 20.224 -19.939 -53.983 1.00 26.58 257 GLY B CA 1
ATOM 5093 C C . GLY B 1 257 ? 21.097 -19.923 -55.225 1.00 36.23 257 GLY B C 1
ATOM 5094 O O . GLY B 1 257 ? 20.667 -20.338 -56.305 1.00 33.07 257 GLY B O 1
ATOM 5095 N N . VAL B 1 258 ? 22.330 -19.441 -55.075 1.00 33.01 258 VAL B N 1
ATOM 5096 C CA . VAL B 1 258 ? 23.260 -19.385 -56.195 1.00 36.08 258 VAL B CA 1
ATOM 5097 C C . VAL B 1 258 ? 23.595 -20.802 -56.654 1.00 37.28 258 VAL B C 1
ATOM 5098 O O . VAL B 1 258 ? 23.349 -21.166 -57.804 1.00 33.27 258 VAL B O 1
ATOM 5102 N N . VAL B 1 259 ? 24.151 -21.601 -55.749 1.00 37.84 259 VAL B N 1
ATOM 5103 C CA . VAL B 1 259 ? 24.509 -22.973 -56.082 1.00 40.35 259 VAL B CA 1
ATOM 5104 C C . VAL B 1 259 ? 23.312 -23.706 -56.679 1.00 41.91 259 VAL B C 1
ATOM 5105 O O . VAL B 1 259 ? 23.459 -24.484 -57.621 1.00 43.96 259 VAL B O 1
ATOM 5109 N N . GLY B 1 260 ? 22.128 -23.445 -56.137 1.00 42.69 260 GLY B N 1
ATOM 5110 C CA . GLY B 1 260 ? 20.934 -24.092 -56.647 1.00 40.95 260 GLY B CA 1
ATOM 5111 C C . GLY B 1 260 ? 20.661 -23.699 -58.086 1.00 41.81 260 GLY B C 1
ATOM 5112 O O . GLY B 1 260 ? 20.493 -24.558 -58.952 1.00 39.13 260 GLY B O 1
ATOM 5113 N N . LEU B 1 261 ? 20.622 -22.395 -58.341 1.00 42.95 261 LEU B N 1
ATOM 5114 C CA . LEU B 1 261 ? 20.364 -21.880 -59.682 1.00 42.72 261 LEU B CA 1
ATOM 5115 C C . LEU B 1 261 ? 21.469 -22.266 -60.656 1.00 44.32 261 LEU B C 1
ATOM 5116 O O . LEU B 1 261 ? 21.205 -22.596 -61.814 1.00 43.11 261 LEU B O 1
ATOM 5121 N N . LEU B 1 262 ? 22.706 -22.218 -60.179 1.00 44.04 262 LEU B N 1
ATOM 5122 C CA . LEU B 1 262 ? 23.863 -22.556 -60.995 1.00 42.26 262 LEU B CA 1
ATOM 5123 C C . LEU B 1 262 ? 23.827 -24.012 -61.446 1.00 42.82 262 LEU B C 1
ATOM 5124 O O . LEU B 1 262 ? 24.101 -24.318 -62.606 1.00 42.44 262 LEU B O 1
ATOM 5129 N N . SER B 1 263 ? 23.477 -24.907 -60.530 1.00 44.56 263 SER B N 1
ATOM 5130 C CA . SER B 1 263 ? 23.414 -26.331 -60.841 1.00 46.72 263 SER B CA 1
ATOM 5131 C C . SER B 1 263 ? 22.146 -26.721 -61.601 1.00 46.54 263 SER B C 1
ATOM 5132 O O . SER B 1 263 ? 21.858 -27.904 -61.768 1.00 45.78 263 SER B O 1
ATOM 5135 N N . HIS B 1 264 ? 21.386 -25.727 -62.049 1.00 48.92 264 HIS B N 1
ATOM 5136 C CA . HIS B 1 264 ? 20.159 -25.974 -62.802 1.00 50.23 264 HIS B CA 1
ATOM 5137 C C . HIS B 1 264 ? 19.977 -24.878 -63.847 1.00 50.90 264 HIS B C 1
ATOM 5138 O O . HIS B 1 264 ? 19.034 -24.089 -63.781 1.00 48.27 264 HIS B O 1
ATOM 5145 N N . PRO B 1 265 ? 20.889 -24.819 -64.828 1.00 51.43 265 PRO B N 1
ATOM 5146 C CA . PRO B 1 265 ? 20.896 -23.842 -65.920 1.00 53.74 265 PRO B CA 1
ATOM 5147 C C . PRO B 1 265 ? 19.517 -23.546 -66.494 1.00 51.81 265 PRO B C 1
ATOM 5148 O O . PRO B 1 265 ? 19.139 -22.383 -66.655 1.00 48.36 265 PRO B O 1
ATOM 5152 N N . GLU B 1 266 ? 18.778 -24.605 -66.805 1.00 52.75 266 GLU B N 1
ATOM 5153 C CA . GLU B 1 266 ? 17.431 -24.486 -67.352 1.00 54.19 266 GLU B CA 1
ATOM 5154 C C . GLU B 1 266 ? 16.682 -23.412 -66.582 1.00 51.57 266 GLU B C 1
ATOM 5155 O O . GLU B 1 266 ? 16.107 -22.489 -67.157 1.00 52.87 266 GLU B O 1
ATOM 5161 N N . GLN B 1 267 ? 16.700 -23.560 -65.262 1.00 51.94 267 GLN B N 1
ATOM 5162 C CA . GLN B 1 267 ? 16.019 -22.644 -64.361 1.00 48.98 267 GLN B CA 1
ATOM 5163 C C . GLN B 1 267 ? 16.694 -21.283 -64.272 1.00 46.60 267 GLN B C 1
ATOM 5164 O O . GLN B 1 267 ? 16.018 -20.258 -64.227 1.00 44.85 267 GLN B O 1
ATOM 5170 N N . LEU B 1 268 ? 18.022 -21.269 -64.240 1.00 44.12 268 LEU B N 1
ATOM 5171 C CA . LEU B 1 268 ? 18.746 -20.009 -64.155 1.00 43.37 268 LEU B CA 1
ATOM 5172 C C . LEU B 1 268 ? 18.456 -19.135 -65.367 1.00 49.89 268 LEU B C 1
ATOM 5173 O O . LEU B 1 268 ? 18.433 -17.908 -65.263 1.00 51.87 268 LEU B O 1
ATOM 5178 N N . THR B 1 269 ? 18.239 -19.770 -66.516 1.00 50.74 269 THR B N 1
ATOM 5179 C CA . THR B 1 269 ? 17.944 -19.038 -67.743 1.00 50.26 269 THR B CA 1
ATOM 5180 C C . THR B 1 269 ? 16.607 -18.319 -67.612 1.00 46.76 269 THR B C 1
ATOM 5181 O O . THR B 1 269 ? 16.491 -17.137 -67.924 1.00 46.11 269 THR B O 1
ATOM 5185 N N . VAL B 1 270 ? 15.600 -19.047 -67.148 1.00 44.45 270 VAL B N 1
ATOM 5186 C CA . VAL B 1 270 ? 14.268 -18.485 -66.975 1.00 47.96 270 VAL B CA 1
ATOM 5187 C C . VAL B 1 270 ? 14.319 -17.226 -66.109 1.00 49.88 270 VAL B C 1
ATOM 5188 O O . VAL B 1 270 ? 13.759 -16.188 -66.469 1.00 46.90 270 VAL B O 1
ATOM 5192 N N . VAL B 1 271 ? 14.995 -17.327 -64.969 1.00 48.54 271 VAL B N 1
ATOM 5193 C CA . VAL B 1 271 ? 15.123 -16.207 -64.047 1.00 48.34 271 VAL B CA 1
ATOM 5194 C C . VAL B 1 271 ? 15.930 -15.077 -64.675 1.00 50.48 271 VAL B C 1
ATOM 5195 O O . VAL B 1 271 ? 15.589 -13.898 -64.537 1.00 47.83 271 VAL B O 1
ATOM 5199 N N . LYS B 1 272 ? 17.002 -15.450 -65.364 1.00 48.54 272 LYS B N 1
ATOM 5200 C CA . LYS B 1 272 ? 17.882 -14.486 -66.007 1.00 47.63 272 LYS B CA 1
ATOM 5201 C C . LYS B 1 272 ? 17.172 -13.796 -67.171 1.00 46.95 272 LYS B C 1
ATOM 5202 O O . LYS B 1 272 ? 17.375 -12.608 -67.417 1.00 46.67 272 LYS B O 1
ATOM 5208 N N . ALA B 1 273 ? 16.323 -14.543 -67.870 1.00 49.24 273 ALA B N 1
ATOM 5209 C CA . ALA B 1 273 ? 15.581 -14.013 -69.011 1.00 48.41 273 ALA B CA 1
ATOM 5210 C C . ALA B 1 273 ? 14.488 -13.039 -68.591 1.00 49.06 273 ALA B C 1
ATOM 5211 O O . ALA B 1 273 ? 14.447 -11.907 -69.071 1.00 57.54 273 ALA B O 1
ATOM 5213 N N . ASN B 1 274 ? 13.598 -13.479 -67.706 1.00 48.83 274 ASN B N 1
ATOM 5214 C CA . ASN B 1 274 ? 12.510 -12.626 -67.237 1.00 46.05 274 ASN B CA 1
ATOM 5215 C C . ASN B 1 274 ? 12.484 -12.483 -65.719 1.00 44.94 274 ASN B C 1
ATOM 5216 O O . ASN B 1 274 ? 11.939 -13.330 -65.011 1.00 35.41 274 ASN B O 1
ATOM 5221 N N . PRO B 1 275 ? 13.062 -11.388 -65.201 1.00 45.86 275 PRO B N 1
ATOM 5222 C CA . PRO B 1 275 ? 13.115 -11.121 -63.760 1.00 47.93 275 PRO B CA 1
ATOM 5223 C C . PRO B 1 275 ? 11.760 -11.168 -63.065 1.00 46.14 275 PRO B C 1
ATOM 5224 O O . PRO B 1 275 ? 11.687 -11.209 -61.836 1.00 48.56 275 PRO B O 1
ATOM 5228 N N . GLY B 1 276 ? 10.690 -11.165 -63.850 1.00 40.40 276 GLY B N 1
ATOM 5229 C CA . GLY B 1 276 ? 9.366 -11.215 -63.264 1.00 38.29 276 GLY B CA 1
ATOM 5230 C C . GLY B 1 276 ? 9.085 -12.593 -62.705 1.00 39.44 276 GLY B C 1
ATOM 5231 O O . GLY B 1 276 ? 8.211 -12.767 -61.855 1.00 38.40 276 GLY B O 1
ATOM 5232 N N . ARG B 1 277 ? 9.838 -13.577 -63.185 1.00 44.54 277 ARG B N 1
ATOM 5233 C CA . ARG B 1 277 ? 9.681 -14.963 -62.750 1.00 46.71 277 ARG B CA 1
ATOM 5234 C C . ARG B 1 277 ? 10.481 -15.229 -61.480 1.00 43.43 277 ARG B C 1
ATOM 5235 O O . ARG B 1 277 ? 10.319 -16.268 -60.845 1.00 44.56 277 ARG B O 1
ATOM 5243 N N . THR B 1 278 ? 11.346 -14.287 -61.121 1.00 42.12 278 THR B N 1
ATOM 5244 C CA . THR B 1 278 ? 12.198 -14.420 -59.943 1.00 40.38 278 THR B CA 1
ATOM 5245 C C . THR B 1 278 ? 11.468 -14.691 -58.628 1.00 40.20 278 THR B C 1
ATOM 5246 O O . THR B 1 278 ? 11.812 -15.625 -57.908 1.00 37.91 278 THR B O 1
ATOM 5250 N N . PRO B 1 279 ? 10.459 -13.872 -58.288 1.00 38.86 279 PRO B N 1
ATOM 5251 C CA . PRO B 1 279 ? 9.729 -14.086 -57.038 1.00 35.10 279 PRO B CA 1
ATOM 5252 C C . PRO B 1 279 ? 9.298 -15.530 -56.830 1.00 37.48 279 PRO B C 1
ATOM 5253 O O . PRO B 1 279 ? 9.504 -16.099 -55.757 1.00 38.31 279 PRO B O 1
ATOM 5257 N N . MET B 1 280 ? 8.705 -16.127 -57.856 1.00 42.28 280 MET B N 1
ATOM 5258 C CA . MET B 1 280 ? 8.251 -17.504 -57.746 1.00 44.45 280 MET B CA 1
ATOM 5259 C C . MET B 1 280 ? 9.451 -18.447 -57.655 1.00 42.18 280 MET B C 1
ATOM 5260 O O . MET B 1 280 ? 9.353 -19.541 -57.102 1.00 43.67 280 MET B O 1
ATOM 5265 N N . ALA B 1 281 ? 10.588 -18.004 -58.184 1.00 37.59 281 ALA B N 1
ATOM 5266 C CA . ALA B 1 281 ? 11.817 -18.793 -58.158 1.00 36.81 281 ALA B CA 1
ATOM 5267 C C . ALA B 1 281 ? 12.383 -18.810 -56.742 1.00 38.41 281 ALA B C 1
ATOM 5268 O O . ALA B 1 281 ? 12.945 -19.808 -56.290 1.00 37.34 281 ALA B O 1
ATOM 5270 N N . VAL B 1 282 ? 12.245 -17.685 -56.051 1.00 36.80 282 VAL B N 1
ATOM 5271 C CA . VAL B 1 282 ? 12.724 -17.568 -54.684 1.00 33.35 282 VAL B CA 1
ATOM 5272 C C . VAL B 1 282 ? 11.895 -18.490 -53.798 1.00 37.16 282 VAL B C 1
ATOM 5273 O O . VAL B 1 282 ? 12.380 -18.994 -52.784 1.00 38.67 282 VAL B O 1
ATOM 5277 N N . GLU B 1 283 ? 10.643 -18.709 -54.191 1.00 32.23 283 GLU B N 1
ATOM 5278 C CA . GLU B 1 283 ? 9.749 -19.578 -53.439 1.00 28.63 283 GLU B CA 1
ATOM 5279 C C . GLU B 1 283 ? 10.175 -21.024 -53.601 1.00 29.70 283 GLU B C 1
ATOM 5280 O O . GLU B 1 283 ? 10.209 -21.784 -52.636 1.00 30.99 283 GLU B O 1
ATOM 5286 N N . GLU B 1 284 ? 10.494 -21.398 -54.834 1.00 33.64 284 GLU B N 1
ATOM 5287 C CA . GLU B 1 284 ? 10.924 -22.755 -55.128 1.00 34.87 284 GLU B CA 1
ATOM 5288 C C . GLU B 1 284 ? 12.237 -23.057 -54.412 1.00 32.15 284 GLU B C 1
ATOM 5289 O O . GLU B 1 284 ? 12.413 -24.135 -53.845 1.00 33.94 284 GLU B O 1
ATOM 5295 N N . LEU B 1 285 ? 13.157 -22.101 -54.430 1.00 28.26 285 LEU B N 1
ATOM 5296 C CA . LEU B 1 285 ? 14.434 -22.299 -53.768 1.00 36.54 285 LEU B CA 1
ATOM 5297 C C . LEU B 1 285 ? 14.237 -22.475 -52.263 1.00 39.93 285 LEU B C 1
ATOM 5298 O O . LEU B 1 285 ? 14.949 -23.247 -51.621 1.00 46.54 285 LEU B O 1
ATOM 5303 N N . LEU B 1 286 ? 13.262 -21.769 -51.701 1.00 36.93 286 LEU B N 1
ATOM 5304 C CA . LEU B 1 286 ? 12.993 -21.878 -50.272 1.00 34.12 286 LEU B CA 1
ATOM 5305 C C . LEU B 1 286 ? 12.486 -23.271 -49.928 1.00 31.61 286 LEU B C 1
ATOM 5306 O O . LEU B 1 286 ? 12.881 -23.848 -48.918 1.00 32.14 286 LEU B O 1
ATOM 5311 N N . ARG B 1 287 ? 11.608 -23.804 -50.773 1.00 31.55 287 ARG B N 1
ATOM 5312 C CA . ARG B 1 287 ? 11.045 -25.134 -50.564 1.00 31.68 287 ARG B CA 1
ATOM 5313 C C . ARG B 1 287 ? 12.127 -26.189 -50.725 1.00 34.36 287 ARG B C 1
ATOM 5314 O O . ARG B 1 287 ? 12.347 -27.022 -49.846 1.00 31.84 287 ARG B O 1
ATOM 5322 N N . TYR B 1 288 ? 12.795 -26.138 -51.869 1.00 38.02 288 TYR B N 1
ATOM 5323 C CA . TYR B 1 288 ? 13.852 -27.077 -52.212 1.00 39.70 288 TYR B CA 1
ATOM 5324 C C . TYR B 1 288 ? 14.903 -27.272 -51.115 1.00 35.01 288 TYR B C 1
ATOM 5325 O O . TYR B 1 288 ? 15.248 -28.403 -50.779 1.00 32.83 288 TYR B O 1
ATOM 5334 N N . PHE B 1 289 ? 15.402 -26.178 -50.548 1.00 33.53 289 PHE B N 1
ATOM 5335 C CA . PHE B 1 289 ? 16.418 -26.270 -49.506 1.00 34.81 289 PHE B CA 1
ATOM 5336 C C . PHE B 1 289 ? 15.871 -26.346 -48.078 1.00 35.36 289 PHE B C 1
ATOM 5337 O O . PHE B 1 289 ? 16.365 -27.132 -47.272 1.00 41.69 289 PHE B O 1
ATOM 5345 N N . THR B 1 290 ? 14.857 -25.539 -47.768 1.00 32.86 290 THR B N 1
ATOM 5346 C CA . THR B 1 290 ? 14.259 -25.522 -46.430 1.00 30.35 290 THR B CA 1
ATOM 5347 C C . THR B 1 290 ? 15.358 -25.634 -45.373 1.00 32.38 290 THR B C 1
ATOM 5348 O O . THR B 1 290 ? 15.408 -26.604 -44.612 1.00 34.81 290 THR B O 1
ATOM 5352 N N . ILE B 1 291 ? 16.232 -24.635 -45.327 1.00 26.56 291 ILE B N 1
ATOM 5353 C CA . ILE B 1 291 ? 17.352 -24.638 -44.394 1.00 26.72 291 ILE B CA 1
ATOM 5354 C C . ILE B 1 291 ? 17.032 -24.497 -42.912 1.00 28.29 291 ILE B C 1
ATOM 5355 O O . ILE B 1 291 ? 17.944 -24.456 -42.087 1.00 34.17 291 ILE B O 1
ATOM 5360 N N . ALA B 1 292 ? 15.756 -24.426 -42.558 1.00 25.06 292 ALA B N 1
ATOM 5361 C CA . ALA B 1 292 ? 15.390 -24.298 -41.152 1.00 21.87 292 ALA B CA 1
ATOM 5362 C C . ALA B 1 292 ? 14.792 -25.609 -40.663 1.00 23.90 292 ALA B C 1
ATOM 5363 O O . ALA B 1 292 ? 14.327 -25.703 -39.529 1.00 22.78 292 ALA B O 1
ATOM 5365 N N . ASP B 1 293 ? 14.829 -26.612 -41.536 1.00 21.50 293 ASP B N 1
ATOM 5366 C CA . ASP B 1 293 ? 14.294 -27.949 -41.286 1.00 25.48 293 ASP B CA 1
ATOM 5367 C C . ASP B 1 293 ? 13.668 -28.258 -39.926 1.00 28.15 293 ASP B C 1
ATOM 5368 O O . ASP B 1 293 ? 12.444 -28.227 -39.781 1.00 27.70 293 ASP B O 1
ATOM 5373 N N . GLY B 1 294 ? 14.502 -28.570 -38.937 1.00 28.03 294 GLY B N 1
ATOM 5374 C CA . GLY B 1 294 ? 13.981 -28.935 -37.629 1.00 30.87 294 GLY B CA 1
ATOM 5375 C C . GLY B 1 294 ? 13.991 -27.939 -36.485 1.00 34.88 294 GLY B C 1
ATOM 5376 O O . GLY B 1 294 ? 13.854 -28.341 -35.327 1.00 41.40 294 GLY B O 1
ATOM 5377 N N . VAL B 1 295 ? 14.144 -26.652 -36.775 1.00 31.30 295 VAL B N 1
ATOM 5378 C CA . VAL B 1 295 ? 14.146 -25.662 -35.705 1.00 30.93 295 VAL B CA 1
ATOM 5379 C C . VAL B 1 295 ? 12.753 -25.595 -35.082 1.00 28.27 295 VAL B C 1
ATOM 5380 O O . VAL B 1 295 ? 12.567 -25.020 -34.010 1.00 22.92 295 VAL B O 1
ATOM 5384 N N . THR B 1 296 ? 11.781 -26.198 -35.759 1.00 29.10 296 THR B N 1
ATOM 5385 C CA . THR B 1 296 ? 10.405 -26.197 -35.282 1.00 34.40 296 THR B CA 1
ATOM 5386 C C . THR B 1 296 ? 10.070 -27.354 -34.348 1.00 36.16 296 THR B C 1
ATOM 5387 O O . THR B 1 296 ? 9.268 -28.228 -34.678 1.00 37.00 296 THR B O 1
ATOM 5391 N N . SER B 1 297 ? 10.695 -27.362 -33.177 1.00 38.24 297 SER B N 1
ATOM 5392 C CA . SER B 1 297 ? 10.421 -28.399 -32.193 1.00 35.19 297 SER B CA 1
ATOM 5393 C C . SER B 1 297 ? 9.374 -27.836 -31.238 1.00 28.61 297 SER B C 1
ATOM 5394 O O . SER B 1 297 ? 9.395 -26.649 -30.912 1.00 31.61 297 SER B O 1
ATOM 5397 N N . ARG B 1 298 ? 8.451 -28.682 -30.801 1.00 26.70 298 ARG B N 1
ATOM 5398 C CA . ARG B 1 298 ? 7.395 -28.243 -29.898 1.00 25.17 298 ARG B CA 1
ATOM 5399 C C . ARG B 1 298 ? 7.227 -29.201 -28.720 1.00 28.60 298 ARG B C 1
ATOM 5400 O O . ARG B 1 298 ? 7.783 -30.304 -28.719 1.00 24.42 298 ARG B O 1
ATOM 5408 N N . LEU B 1 299 ? 6.460 -28.772 -27.720 1.00 26.79 299 LEU B N 1
ATOM 5409 C CA . LEU B 1 299 ? 6.212 -29.587 -26.536 1.00 25.13 299 LEU B CA 1
ATOM 5410 C C . LEU B 1 299 ? 4.714 -29.730 -26.330 1.00 28.59 299 LEU B C 1
ATOM 5411 O O . LEU B 1 299 ? 4.027 -28.752 -26.028 1.00 35.24 299 LEU B O 1
ATOM 5416 N N . ALA B 1 300 ? 4.214 -30.953 -26.499 1.00 29.36 300 ALA B N 1
ATOM 5417 C CA . ALA B 1 300 ? 2.791 -31.248 -26.340 1.00 24.75 300 ALA B CA 1
ATOM 5418 C C . ALA B 1 300 ? 2.330 -30.974 -24.916 1.00 25.46 300 ALA B C 1
ATOM 5419 O O . ALA B 1 300 ? 2.803 -31.593 -23.967 1.00 29.90 300 ALA B O 1
ATOM 5421 N N . THR B 1 301 ? 1.389 -30.047 -24.790 1.00 22.06 301 THR B N 1
ATOM 5422 C CA . THR B 1 301 ? 0.836 -29.626 -23.512 1.00 24.46 301 THR B CA 1
ATOM 5423 C C . THR B 1 301 ? -0.396 -30.438 -23.095 1.00 33.46 301 THR B C 1
ATOM 5424 O O . THR B 1 301 ? -0.850 -30.368 -21.952 1.00 35.98 301 THR B O 1
ATOM 5428 N N . GLU B 1 302 ? -0.928 -31.208 -24.034 1.00 39.60 302 GLU B N 1
ATOM 5429 C CA . GLU B 1 302 ? -2.106 -32.028 -23.793 1.00 38.34 302 GLU B CA 1
ATOM 5430 C C . GLU B 1 302 ? -2.009 -33.300 -24.620 1.00 42.12 302 GLU B C 1
ATOM 5431 O O . GLU B 1 302 ? -1.075 -33.472 -25.403 1.00 40.87 302 GLU B O 1
ATOM 5437 N N . ASP B 1 303 ? -2.973 -34.195 -24.435 1.00 42.56 303 ASP B N 1
ATOM 5438 C CA . ASP B 1 303 ? -3.017 -35.426 -25.208 1.00 42.10 303 ASP B CA 1
ATOM 5439 C C . ASP B 1 303 ? -3.666 -35.030 -26.530 1.00 44.18 303 ASP B C 1
ATOM 5440 O O . ASP B 1 303 ? -4.731 -34.412 -26.540 1.00 44.06 303 ASP B O 1
ATOM 5445 N N . VAL B 1 304 ? -3.023 -35.368 -27.644 1.00 44.22 304 VAL B N 1
ATOM 5446 C CA . VAL B 1 304 ? -3.567 -35.022 -28.952 1.00 39.53 304 VAL B CA 1
ATOM 5447 C C . VAL B 1 304 ? -3.520 -36.182 -29.935 1.00 43.15 304 VAL B C 1
ATOM 5448 O O . VAL B 1 304 ? -2.516 -36.891 -30.033 1.00 44.96 304 VAL B O 1
ATOM 5452 N N . GLU B 1 305 ? -4.622 -36.365 -30.656 1.00 46.13 305 GLU B N 1
ATOM 5453 C CA . GLU B 1 305 ? -4.725 -37.414 -31.662 1.00 49.47 305 GLU B CA 1
ATOM 5454 C C . GLU B 1 305 ? -4.471 -36.736 -33.000 1.00 47.24 305 GLU B C 1
ATOM 5455 O O . GLU B 1 305 ? -5.245 -35.882 -33.427 1.00 44.34 305 GLU B O 1
ATOM 5461 N N . ILE B 1 306 ? -3.379 -37.107 -33.653 1.00 46.52 306 ILE B N 1
ATOM 5462 C CA . ILE B 1 306 ? -3.029 -36.515 -34.933 1.00 49.11 306 ILE B CA 1
ATOM 5463 C C . ILE B 1 306 ? -2.188 -37.483 -35.758 1.00 53.05 306 ILE B C 1
ATOM 5464 O O . ILE B 1 306 ? -1.393 -38.251 -35.214 1.00 54.49 306 ILE B O 1
ATOM 5469 N N . GLY B 1 307 ? -2.372 -37.445 -37.073 1.00 54.38 307 GLY B N 1
ATOM 5470 C CA . GLY B 1 307 ? -1.631 -38.336 -37.943 1.00 58.25 307 GLY B CA 1
ATOM 5471 C C . GLY B 1 307 ? -1.912 -39.789 -37.601 1.00 61.36 307 GLY B C 1
ATOM 5472 O O . GLY B 1 307 ? -1.146 -40.682 -37.966 1.00 63.22 307 GLY B O 1
ATOM 5473 N N . GLY B 1 308 ? -3.018 -40.024 -36.898 1.00 57.41 308 GLY B N 1
ATOM 5474 C CA . GLY B 1 308 ? -3.379 -41.375 -36.511 1.00 54.75 308 GLY B CA 1
ATOM 5475 C C . GLY B 1 308 ? -2.507 -41.862 -35.371 1.00 58.10 308 GLY B C 1
ATOM 5476 O O . GLY B 1 308 ? -2.357 -43.066 -35.150 1.00 62.84 308 GLY B O 1
ATOM 5477 N N . VAL B 1 309 ? -1.927 -40.913 -34.645 1.00 51.14 309 VAL B N 1
ATOM 5478 C CA . VAL B 1 309 ? -1.058 -41.226 -33.522 1.00 45.91 309 VAL B CA 1
ATOM 5479 C C . VAL B 1 309 ? -1.555 -40.508 -32.276 1.00 47.98 309 VAL B C 1
ATOM 5480 O O . VAL B 1 309 ? -2.002 -39.365 -32.352 1.00 55.28 309 VAL B O 1
ATOM 5484 N N . SER B 1 310 ? -1.478 -41.176 -31.131 1.00 47.46 310 SER B N 1
ATOM 5485 C CA . SER B 1 310 ? -1.915 -40.577 -29.879 1.00 46.19 310 SER B CA 1
ATOM 5486 C C . SER B 1 310 ? -0.724 -39.972 -29.151 1.00 46.94 310 SER B C 1
ATOM 5487 O O . SER B 1 310 ? 0.042 -40.685 -28.502 1.00 47.39 310 SER B O 1
ATOM 5490 N N . ILE B 1 311 ? -0.561 -38.658 -29.276 1.00 42.35 311 ILE B N 1
ATOM 5491 C CA . ILE B 1 311 ? 0.530 -37.966 -28.609 1.00 36.53 311 ILE B CA 1
ATOM 5492 C C . ILE B 1 311 ? 0.056 -37.594 -27.211 1.00 38.36 311 ILE B C 1
ATOM 5493 O O . ILE B 1 311 ? -0.968 -36.932 -27.048 1.00 33.99 311 ILE B O 1
ATOM 5498 N N . LYS B 1 312 ? 0.799 -38.029 -26.204 1.00 40.36 312 LYS B N 1
ATOM 5499 C CA . LYS B 1 312 ? 0.438 -37.735 -24.830 1.00 39.07 312 LYS B CA 1
ATOM 5500 C C . LYS B 1 312 ? 1.135 -36.468 -24.330 1.00 37.41 312 LYS B C 1
ATOM 5501 O O . LYS B 1 312 ? 2.235 -36.129 -24.772 1.00 34.28 312 LYS B O 1
ATOM 5507 N N . ALA B 1 313 ? 0.471 -35.763 -23.421 1.00 34.38 313 ALA B N 1
ATOM 5508 C CA . ALA B 1 313 ? 0.999 -34.530 -22.854 1.00 36.06 313 ALA B CA 1
ATOM 5509 C C . ALA B 1 313 ? 2.404 -34.702 -22.277 1.00 40.80 313 ALA B C 1
ATOM 5510 O O . ALA B 1 313 ? 2.732 -35.745 -21.706 1.00 39.80 313 ALA B O 1
ATOM 5512 N N . GLY B 1 314 ? 3.231 -33.671 -22.430 1.00 42.34 314 GLY B N 1
ATOM 5513 C CA . GLY B 1 314 ? 4.586 -33.726 -21.911 1.00 41.19 314 GLY B CA 1
ATOM 5514 C C . GLY B 1 314 ? 5.594 -34.321 -22.877 1.00 37.85 314 GLY B C 1
ATOM 5515 O O . GLY B 1 314 ? 6.792 -34.336 -22.597 1.00 35.16 314 GLY B O 1
ATOM 5516 N N . GLU B 1 315 ? 5.117 -34.813 -24.015 1.00 40.65 315 GLU B N 1
ATOM 5517 C CA . GLU B 1 315 ? 6.000 -35.406 -25.017 1.00 38.30 315 GLU B CA 1
ATOM 5518 C C . GLU B 1 315 ? 6.478 -34.367 -26.024 1.00 36.19 315 GLU B C 1
ATOM 5519 O O . GLU B 1 315 ? 5.754 -33.426 -26.354 1.00 38.48 315 GLU B O 1
ATOM 5525 N N . GLY B 1 316 ? 7.701 -34.548 -26.513 1.00 32.10 316 GLY B N 1
ATOM 5526 C CA . GLY B 1 316 ? 8.253 -33.620 -27.480 1.00 29.86 316 GLY B CA 1
ATOM 5527 C C . GLY B 1 316 ? 7.834 -33.963 -28.894 1.00 32.16 316 GLY B C 1
ATOM 5528 O O . GLY B 1 316 ? 7.710 -35.132 -29.247 1.00 34.98 316 GLY B O 1
ATOM 5529 N N . VAL B 1 317 ? 7.601 -32.941 -29.706 1.00 34.43 317 VAL B N 1
ATOM 5530 C CA . VAL B 1 317 ? 7.207 -33.153 -31.090 1.00 27.68 317 VAL B CA 1
ATOM 5531 C C . VAL B 1 317 ? 8.066 -32.265 -31.980 1.00 27.19 317 VAL B C 1
ATOM 5532 O O . VAL B 1 317 ? 8.231 -31.074 -31.712 1.00 32.41 317 VAL B O 1
ATOM 5536 N N . ILE B 1 318 ? 8.628 -32.851 -33.030 1.00 24.13 318 ILE B N 1
ATOM 5537 C CA . ILE B 1 318 ? 9.474 -32.102 -33.949 1.00 29.01 318 ILE B CA 1
ATOM 5538 C C . ILE B 1 318 ? 8.879 -32.102 -35.350 1.00 30.12 318 ILE B C 1
ATOM 5539 O O . ILE B 1 318 ? 8.650 -33.159 -35.934 1.00 34.34 318 ILE B O 1
ATOM 5544 N N . VAL B 1 319 ? 8.628 -30.912 -35.885 1.00 24.82 319 VAL B N 1
ATOM 5545 C CA . VAL B 1 319 ? 8.084 -30.793 -37.226 1.00 23.58 319 VAL B CA 1
ATOM 5546 C C . VAL B 1 319 ? 9.245 -30.619 -38.187 1.00 25.80 319 VAL B C 1
ATOM 5547 O O . VAL B 1 319 ? 10.044 -29.696 -38.039 1.00 30.98 319 VAL B O 1
ATOM 5551 N N . SER B 1 320 ? 9.342 -31.514 -39.163 1.00 25.75 320 SER B N 1
ATOM 5552 C CA . SER B 1 320 ? 10.408 -31.455 -40.152 1.00 19.43 320 SER B CA 1
ATOM 5553 C C . SER B 1 320 ? 9.930 -30.693 -41.380 1.00 22.56 320 SER B C 1
ATOM 5554 O O . SER B 1 320 ? 9.252 -31.242 -42.251 1.00 18.00 320 SER B O 1
ATOM 5557 N N . MET B 1 321 ? 10.285 -29.419 -41.447 1.00 27.42 321 MET B N 1
ATOM 5558 C CA . MET B 1 321 ? 9.879 -28.589 -42.567 1.00 31.18 321 MET B CA 1
ATOM 5559 C C . MET B 1 321 ? 10.441 -29.102 -43.888 1.00 29.37 321 MET B C 1
ATOM 5560 O O . MET B 1 321 ? 9.752 -29.088 -44.911 1.00 28.42 321 MET B O 1
ATOM 5565 N N . LEU B 1 322 ? 11.687 -29.561 -43.865 1.00 30.03 322 LEU B N 1
ATOM 5566 C CA . LEU B 1 322 ? 12.320 -30.090 -45.068 1.00 29.69 322 LEU B CA 1
ATOM 5567 C C . LEU B 1 322 ? 11.546 -31.311 -45.548 1.00 32.55 322 LEU B C 1
ATOM 5568 O O . LEU B 1 322 ? 11.349 -31.510 -46.749 1.00 31.61 322 LEU B O 1
ATOM 5573 N N . SER B 1 323 ? 11.108 -32.124 -44.592 1.00 34.58 323 SER B N 1
ATOM 5574 C CA . SER B 1 323 ? 10.358 -33.332 -44.892 1.00 36.88 323 SER B CA 1
ATOM 5575 C C . SER B 1 323 ? 8.990 -32.980 -45.477 1.00 34.88 323 SER B C 1
ATOM 5576 O O . SER B 1 323 ? 8.523 -33.622 -46.418 1.00 38.24 323 SER B O 1
ATOM 5579 N N . ALA B 1 324 ? 8.356 -31.951 -44.922 1.00 34.13 324 ALA B N 1
ATOM 5580 C CA . ALA B 1 324 ? 7.044 -31.517 -45.394 1.00 33.67 324 ALA B CA 1
ATOM 5581 C C . ALA B 1 324 ? 7.132 -30.853 -46.764 1.00 33.28 324 ALA B C 1
ATOM 5582 O O . ALA B 1 324 ? 6.229 -30.998 -47.589 1.00 29.03 324 ALA B O 1
ATOM 5584 N N . ASN B 1 325 ? 8.219 -30.122 -47.003 1.00 33.69 325 ASN B N 1
ATOM 5585 C CA . ASN B 1 325 ? 8.405 -29.446 -48.279 1.00 34.26 325 ASN B CA 1
ATOM 5586 C C . ASN B 1 325 ? 8.863 -30.387 -49.385 1.00 36.41 325 ASN B C 1
ATOM 5587 O O . ASN B 1 325 ? 9.044 -29.975 -50.531 1.00 38.86 325 ASN B O 1
ATOM 5592 N N . TRP B 1 326 ? 9.048 -31.654 -49.039 1.00 35.73 326 TRP B N 1
ATOM 5593 C CA . TRP B 1 326 ? 9.452 -32.652 -50.014 1.00 31.88 326 TRP B CA 1
ATOM 5594 C C . TRP B 1 326 ? 8.410 -33.756 -50.069 1.00 29.56 326 TRP B C 1
ATOM 5595 O O . TRP B 1 326 ? 8.609 -34.794 -50.703 1.00 32.91 326 TRP B O 1
ATOM 5606 N N . ASP B 1 327 ? 7.291 -33.513 -49.398 1.00 26.21 327 ASP B N 1
ATOM 5607 C CA . ASP B 1 327 ? 6.187 -34.459 -49.358 1.00 31.18 327 ASP B CA 1
ATOM 5608 C C . ASP B 1 327 ? 5.564 -34.552 -50.750 1.00 36.56 327 ASP B C 1
ATOM 5609 O O . ASP B 1 327 ? 4.922 -33.612 -51.221 1.00 32.88 327 ASP B O 1
ATOM 5614 N N . PRO B 1 328 ? 5.743 -35.698 -51.427 1.00 41.94 328 PRO B N 1
ATOM 5615 C CA . PRO B 1 328 ? 5.193 -35.893 -52.772 1.00 41.98 328 PRO B CA 1
ATOM 5616 C C . PRO B 1 328 ? 3.678 -35.722 -52.833 1.00 40.21 328 PRO B C 1
ATOM 5617 O O . PRO B 1 328 ? 3.113 -35.482 -53.900 1.00 42.32 328 PRO B O 1
ATOM 5621 N N . ALA B 1 329 ? 3.030 -35.834 -51.680 1.00 35.39 329 ALA B N 1
ATOM 5622 C CA . ALA B 1 329 ? 1.582 -35.708 -51.596 1.00 39.79 329 ALA B CA 1
ATOM 5623 C C . ALA B 1 329 ? 1.075 -34.308 -51.919 1.00 43.77 329 ALA B C 1
ATOM 5624 O O . ALA B 1 329 ? -0.132 -34.107 -52.085 1.00 42.57 329 ALA B O 1
ATOM 5626 N N . VAL B 1 330 ? 1.984 -33.339 -51.993 1.00 45.03 330 VAL B N 1
ATOM 5627 C CA . VAL B 1 330 ? 1.590 -31.965 -52.300 1.00 41.00 330 VAL B CA 1
ATOM 5628 C C . VAL B 1 330 ? 2.486 -31.345 -53.366 1.00 40.43 330 VAL B C 1
ATOM 5629 O O . VAL B 1 330 ? 2.061 -30.460 -54.104 1.00 44.33 330 VAL B O 1
ATOM 5633 N N . PHE B 1 331 ? 3.728 -31.807 -53.440 1.00 44.12 331 PHE B N 1
ATOM 5634 C CA . PHE B 1 331 ? 4.666 -31.289 -54.427 1.00 46.29 331 PHE B CA 1
ATOM 5635 C C . PHE B 1 331 ? 5.072 -32.375 -55.418 1.00 46.55 331 PHE B C 1
ATOM 5636 O O . PHE B 1 331 ? 5.951 -33.189 -55.140 1.00 45.63 331 PHE B O 1
ATOM 5644 N N . LYS B 1 332 ? 4.413 -32.380 -56.572 1.00 45.56 332 LYS B N 1
ATOM 5645 C CA . LYS B 1 332 ? 4.686 -33.349 -57.625 1.00 46.86 332 LYS B CA 1
ATOM 5646 C C . LYS B 1 332 ? 6.186 -33.344 -57.913 1.00 44.83 332 LYS B C 1
ATOM 5647 O O . LYS B 1 332 ? 6.772 -32.285 -58.118 1.00 46.86 332 LYS B O 1
ATOM 5653 N N . ASP B 1 333 ? 6.807 -34.521 -57.914 1.00 47.93 333 ASP B N 1
ATOM 5654 C CA . ASP B 1 333 ? 8.242 -34.628 -58.175 1.00 47.66 333 ASP B CA 1
ATOM 5655 C C . ASP B 1 333 ? 8.968 -33.609 -57.296 1.00 48.63 333 ASP B C 1
ATOM 5656 O O . ASP B 1 333 ? 9.577 -32.664 -57.796 1.00 53.70 333 ASP B O 1
ATOM 5661 N N . PRO B 1 334 ? 8.919 -33.791 -55.969 1.00 45.61 334 PRO B N 1
ATOM 5662 C CA . PRO B 1 334 ? 9.578 -32.859 -55.050 1.00 44.80 334 PRO B CA 1
ATOM 5663 C C . PRO B 1 334 ? 11.094 -32.746 -55.195 1.00 45.87 334 PRO B C 1
ATOM 5664 O O . PRO B 1 334 ? 11.694 -31.769 -54.743 1.00 45.63 334 PRO B O 1
ATOM 5668 N N . ALA B 1 335 ? 11.708 -33.732 -55.840 1.00 43.84 335 ALA B N 1
ATOM 5669 C CA . ALA B 1 335 ? 13.156 -33.736 -56.015 1.00 48.47 335 ALA B CA 1
ATOM 5670 C C . ALA B 1 335 ? 13.677 -32.817 -57.119 1.00 49.97 335 ALA B C 1
ATOM 5671 O O . ALA B 1 335 ? 14.885 -32.593 -57.223 1.00 51.76 335 ALA B O 1
ATOM 5673 N N . VAL B 1 336 ? 12.779 -32.281 -57.939 1.00 45.48 336 VAL B N 1
ATOM 5674 C CA . VAL B 1 336 ? 13.194 -31.401 -59.024 1.00 44.14 336 VAL B CA 1
ATOM 5675 C C . VAL B 1 336 ? 13.027 -29.916 -58.714 1.00 46.17 336 VAL B C 1
ATOM 5676 O O . VAL B 1 336 ? 11.977 -29.484 -58.234 1.00 42.57 336 VAL B O 1
ATOM 5680 N N . LEU B 1 337 ? 14.075 -29.142 -58.991 1.00 49.20 337 LEU B N 1
ATOM 5681 C CA . LEU B 1 337 ? 14.054 -27.695 -58.773 1.00 48.30 337 LEU B CA 1
ATOM 5682 C C . LEU B 1 337 ? 13.283 -27.102 -59.950 1.00 48.98 337 LEU B C 1
ATOM 5683 O O . LEU B 1 337 ? 13.831 -26.938 -61.040 1.00 52.54 337 LEU B O 1
ATOM 5688 N N . ASP B 1 338 ? 12.015 -26.779 -59.725 1.00 49.31 338 ASP B N 1
ATOM 5689 C CA . ASP B 1 338 ? 11.171 -26.232 -60.779 1.00 52.08 338 ASP B CA 1
ATOM 5690 C C . ASP B 1 338 ? 10.621 -24.842 -60.461 1.00 52.53 338 ASP B C 1
ATOM 5691 O O . ASP B 1 338 ? 9.517 -24.700 -59.935 1.00 52.25 338 ASP B O 1
ATOM 5696 N N . VAL B 1 339 ? 11.395 -23.819 -60.796 1.00 50.79 339 VAL B N 1
ATOM 5697 C CA . VAL B 1 339 ? 10.996 -22.439 -60.560 1.00 49.78 339 VAL B CA 1
ATOM 5698 C C . VAL B 1 339 ? 9.623 -22.131 -61.161 1.00 50.27 339 VAL B C 1
ATOM 5699 O O . VAL B 1 339 ? 8.950 -21.189 -60.744 1.00 49.75 339 VAL B O 1
ATOM 5703 N N . GLU B 1 340 ? 9.206 -22.943 -62.127 1.00 53.52 340 GLU B N 1
ATOM 5704 C CA . GLU B 1 340 ? 7.930 -22.749 -62.812 1.00 58.33 340 GLU B CA 1
ATOM 5705 C C . GLU B 1 340 ? 6.704 -23.204 -62.018 1.00 60.01 340 GLU B C 1
ATOM 5706 O O . GLU B 1 340 ? 5.635 -22.602 -62.129 1.00 58.59 340 GLU B O 1
ATOM 5712 N N . ARG B 1 341 ? 6.852 -24.262 -61.223 1.00 59.24 341 ARG B N 1
ATOM 5713 C CA . ARG B 1 341 ? 5.734 -24.786 -60.440 1.00 60.80 341 ARG B CA 1
ATOM 5714 C C . ARG B 1 341 ? 5.027 -23.684 -59.660 1.00 62.43 341 ARG B C 1
ATOM 5715 O O . ARG B 1 341 ? 5.668 -22.817 -59.071 1.00 60.66 341 ARG B O 1
ATOM 5723 N N . GLY B 1 342 ? 3.700 -23.723 -59.662 1.00 67.94 342 GLY B N 1
ATOM 5724 C CA . GLY B 1 342 ? 2.936 -22.702 -58.969 1.00 78.02 342 GLY B CA 1
ATOM 5725 C C . GLY B 1 342 ? 2.744 -22.944 -57.486 1.00 82.57 342 GLY B C 1
ATOM 5726 O O . GLY B 1 342 ? 2.541 -22.001 -56.720 1.00 83.10 342 GLY B O 1
ATOM 5727 N N . ALA B 1 343 ? 2.806 -24.211 -57.090 1.00 85.83 343 ALA B N 1
ATOM 5728 C CA . ALA B 1 343 ? 2.632 -24.632 -55.701 1.00 88.52 343 ALA B CA 1
ATOM 5729 C C . ALA B 1 343 ? 2.836 -23.545 -54.646 1.00 87.17 343 ALA B C 1
ATOM 5730 O O . ALA B 1 343 ? 3.739 -22.715 -54.749 1.00 86.58 343 ALA B O 1
ATOM 5732 N N . ARG B 1 344 ? 1.980 -23.564 -53.630 1.00 86.60 344 ARG B N 1
ATOM 5733 C CA . ARG B 1 344 ? 2.053 -22.614 -52.525 1.00 85.44 344 ARG B CA 1
ATOM 5734 C C . ARG B 1 344 ? 2.122 -23.390 -51.218 1.00 79.75 344 ARG B C 1
ATOM 5735 O O . ARG B 1 344 ? 2.197 -24.618 -51.209 1.00 76.53 344 ARG B O 1
ATOM 5743 N N . HIS B 1 345 ? 2.100 -22.651 -50.118 1.00 75.83 345 HIS B N 1
ATOM 5744 C CA . HIS B 1 345 ? 2.106 -23.231 -48.787 1.00 73.16 345 HIS B CA 1
ATOM 5745 C C . HIS B 1 345 ? 3.300 -24.094 -48.399 1.00 62.09 345 HIS B C 1
ATOM 5746 O O . HIS B 1 345 ? 3.141 -25.091 -47.695 1.00 60.56 345 HIS B O 1
ATOM 5753 N N . HIS B 1 346 ? 4.493 -23.729 -48.853 1.00 47.77 346 HIS B N 1
ATOM 5754 C CA . HIS B 1 346 ? 5.670 -24.485 -48.457 1.00 37.66 346 HIS B CA 1
ATOM 5755 C C . HIS B 1 346 ? 5.849 -24.084 -46.999 1.00 36.07 346 HIS B C 1
ATOM 5756 O O . HIS B 1 346 ? 5.314 -23.060 -46.579 1.00 35.00 346 HIS B O 1
ATOM 5763 N N . LEU B 1 347 ? 6.583 -24.870 -46.222 1.00 35.49 347 LEU B N 1
ATOM 5764 C CA . LEU B 1 347 ? 6.753 -24.542 -44.812 1.00 33.62 347 LEU B CA 1
ATOM 5765 C C . LEU B 1 347 ? 8.144 -24.062 -44.401 1.00 33.80 347 LEU B C 1
ATOM 5766 O O . LEU B 1 347 ? 8.477 -24.069 -43.217 1.00 32.58 347 LEU B O 1
ATOM 5771 N N . ALA B 1 348 ? 8.947 -23.627 -45.368 1.00 30.78 348 ALA B N 1
ATOM 5772 C CA . ALA B 1 348 ? 10.295 -23.152 -45.071 1.00 32.41 348 ALA B CA 1
ATOM 5773 C C . ALA B 1 348 ? 10.282 -21.987 -44.083 1.00 31.98 348 ALA B C 1
ATOM 5774 O O . ALA B 1 348 ? 11.265 -21.738 -43.387 1.00 31.46 348 ALA B O 1
ATOM 5776 N N . PHE B 1 349 ? 9.163 -21.277 -44.028 1.00 33.72 349 PHE B N 1
ATOM 5777 C CA . PHE B 1 349 ? 9.018 -20.138 -43.131 1.00 31.74 349 PHE B CA 1
ATOM 5778 C C . PHE B 1 349 ? 8.166 -20.501 -41.925 1.00 30.00 349 PHE B C 1
ATOM 5779 O O . PHE B 1 349 ? 7.830 -19.650 -41.103 1.00 32.84 349 PHE B O 1
ATOM 5787 N N . GLY B 1 350 ? 7.818 -21.774 -41.817 1.00 31.23 350 GLY B N 1
ATOM 5788 C CA . GLY B 1 350 ? 6.990 -22.198 -40.709 1.00 33.07 350 GLY B CA 1
ATOM 5789 C C . GLY B 1 350 ? 5.525 -21.976 -41.034 1.00 31.47 350 GLY B C 1
ATOM 5790 O O . GLY B 1 350 ? 5.172 -21.606 -42.154 1.00 30.12 350 GLY B O 1
ATOM 5791 N N . PHE B 1 351 ? 4.668 -22.194 -40.046 1.00 28.23 351 PHE B N 1
ATOM 5792 C CA . PHE B 1 351 ? 3.238 -22.036 -40.229 1.00 22.54 351 PHE B CA 1
ATOM 5793 C C . PHE B 1 351 ? 2.643 -21.784 -38.852 1.00 27.11 351 PHE B C 1
ATOM 5794 O O . PHE B 1 351 ? 3.173 -22.270 -37.852 1.00 33.22 351 PHE B O 1
ATOM 5802 N N . GLY B 1 352 ? 1.556 -21.018 -38.797 1.00 25.91 352 GLY B N 1
ATOM 5803 C CA . GLY B 1 352 ? 0.921 -20.736 -37.520 1.00 20.14 352 GLY B CA 1
ATOM 5804 C C . GLY B 1 352 ? 1.358 -19.443 -36.845 1.00 20.24 352 GLY B C 1
ATOM 5805 O O . GLY B 1 352 ? 1.989 -18.588 -37.467 1.00 11.88 352 GLY B O 1
ATOM 5806 N N . PRO B 1 353 ? 1.035 -19.276 -35.553 1.00 22.30 353 PRO B N 1
ATOM 5807 C CA . PRO B 1 353 ? 1.375 -18.090 -34.760 1.00 23.79 353 PRO B CA 1
ATOM 5808 C C . PRO B 1 353 ? 2.824 -17.623 -34.852 1.00 22.55 353 PRO B C 1
ATOM 5809 O O . PRO B 1 353 ? 3.095 -16.423 -34.861 1.00 21.91 353 PRO B O 1
ATOM 5813 N N . HIS B 1 354 ? 3.756 -18.565 -34.916 1.00 21.45 354 HIS B N 1
ATOM 5814 C CA . HIS B 1 354 ? 5.163 -18.211 -34.978 1.00 15.48 354 HIS B CA 1
ATOM 5815 C C . HIS B 1 354 ? 5.736 -18.103 -36.377 1.00 19.47 354 HIS B C 1
ATOM 5816 O O . HIS B 1 354 ? 6.936 -17.877 -36.530 1.00 27.98 354 HIS B O 1
ATOM 5823 N N . GLN B 1 355 ? 4.901 -18.262 -37.399 1.00 24.98 355 GLN B N 1
ATOM 5824 C CA . GLN B 1 355 ? 5.394 -18.164 -38.768 1.00 24.93 355 GLN B CA 1
ATOM 5825 C C . GLN B 1 355 ? 6.362 -16.989 -38.874 1.00 23.17 355 GLN B C 1
ATOM 5826 O O . GLN B 1 355 ? 6.153 -15.948 -38.253 1.00 15.53 355 GLN B O 1
ATOM 5832 N N . CYS B 1 356 ? 7.419 -17.170 -39.659 1.00 23.71 356 CYS B N 1
ATOM 5833 C CA . CYS B 1 356 ? 8.443 -16.149 -39.829 1.00 32.33 356 CYS B CA 1
ATOM 5834 C C . CYS B 1 356 ? 7.938 -14.720 -39.970 1.00 33.77 356 CYS B C 1
ATOM 5835 O O . CYS B 1 356 ? 7.208 -14.390 -40.904 1.00 34.55 356 CYS B O 1
ATOM 5838 N N . LEU B 1 357 ? 8.369 -13.876 -39.038 1.00 37.50 357 LEU B N 1
ATOM 5839 C CA . LEU B 1 357 ? 7.984 -12.470 -38.990 1.00 37.76 357 LEU B CA 1
ATOM 5840 C C . LEU B 1 357 ? 8.611 -11.629 -40.101 1.00 36.40 357 LEU B C 1
ATOM 5841 O O . LEU B 1 357 ? 7.996 -10.687 -40.596 1.00 40.84 357 LEU B O 1
ATOM 5846 N N . GLY B 1 358 ? 9.835 -11.963 -40.490 1.00 33.74 358 GLY B N 1
ATOM 5847 C CA . GLY B 1 358 ? 10.494 -11.205 -41.536 1.00 33.40 358 GLY B CA 1
ATOM 5848 C C . GLY B 1 358 ? 10.573 -11.971 -42.836 1.00 34.13 358 GLY B C 1
ATOM 5849 O O . GLY B 1 358 ? 11.410 -11.681 -43.691 1.00 34.40 358 GLY B O 1
ATOM 5850 N N . GLN B 1 359 ? 9.691 -12.952 -42.986 1.00 35.71 359 GLN B N 1
ATOM 5851 C CA . GLN B 1 359 ? 9.661 -13.778 -44.182 1.00 31.57 359 GLN B CA 1
ATOM 5852 C C . GLN B 1 359 ? 9.566 -12.946 -45.457 1.00 32.99 359 GLN B C 1
ATOM 5853 O O . GLN B 1 359 ? 10.086 -13.335 -46.504 1.00 40.47 359 GLN B O 1
ATOM 5859 N N . ASN B 1 360 ? 8.901 -11.800 -45.374 1.00 32.73 360 ASN B N 1
ATOM 5860 C CA . ASN B 1 360 ? 8.755 -10.948 -46.542 1.00 29.44 360 ASN B CA 1
ATOM 5861 C C . ASN B 1 360 ? 9.952 -10.048 -46.775 1.00 34.82 360 ASN B C 1
ATOM 5862 O O . ASN B 1 360 ? 10.227 -9.669 -47.914 1.00 40.20 360 ASN B O 1
ATOM 5867 N N . LEU B 1 361 ? 10.659 -9.695 -45.704 1.00 33.09 361 LEU B N 1
ATOM 5868 C CA . LEU B 1 361 ? 11.853 -8.875 -45.846 1.00 28.02 361 LEU B CA 1
ATOM 5869 C C . LEU B 1 361 ? 12.866 -9.814 -46.488 1.00 30.00 361 LEU B C 1
ATOM 5870 O O . LEU B 1 361 ? 13.696 -9.406 -47.303 1.00 28.82 361 LEU B O 1
ATOM 5875 N N . ALA B 1 362 ? 12.764 -11.087 -46.120 1.00 22.93 362 ALA B N 1
ATOM 5876 C CA . ALA B 1 362 ? 13.637 -12.117 -46.657 1.00 27.02 362 ALA B CA 1
ATOM 5877 C C . ALA B 1 362 ? 13.370 -12.270 -48.146 1.00 27.60 362 ALA B C 1
ATOM 5878 O O . ALA B 1 362 ? 14.295 -12.191 -48.959 1.00 29.29 362 ALA B O 1
ATOM 5880 N N . ARG B 1 363 ? 12.105 -12.488 -48.501 1.00 24.87 363 ARG B N 1
ATOM 5881 C CA . ARG B 1 363 ? 11.735 -12.647 -49.904 1.00 27.47 363 ARG B CA 1
ATOM 5882 C C . ARG B 1 363 ? 12.248 -11.476 -50.734 1.00 29.19 363 ARG B C 1
ATOM 5883 O O . ARG B 1 363 ? 12.734 -11.665 -51.849 1.00 32.26 363 ARG B O 1
ATOM 5891 N N . MET B 1 364 ? 12.150 -10.266 -50.194 1.00 27.23 364 MET B N 1
ATOM 5892 C CA . MET B 1 364 ? 12.615 -9.098 -50.931 1.00 35.07 364 MET B CA 1
ATOM 5893 C C . MET B 1 364 ? 14.128 -9.123 -51.135 1.00 36.79 364 MET B C 1
ATOM 5894 O O . MET B 1 364 ? 14.614 -8.883 -52.239 1.00 39.43 364 MET B O 1
ATOM 5899 N N . GLU B 1 365 ? 14.872 -9.414 -50.073 1.00 35.23 365 GLU B N 1
ATOM 5900 C CA . GLU B 1 365 ? 16.324 -9.476 -50.169 1.00 33.99 365 GLU B CA 1
ATOM 5901 C C . GLU B 1 365 ? 16.775 -10.479 -51.225 1.00 36.80 365 GLU B C 1
ATOM 5902 O O . GLU B 1 365 ? 17.541 -10.141 -52.131 1.00 35.30 365 GLU B O 1
ATOM 5908 N N . LEU B 1 366 ? 16.297 -11.714 -51.107 1.00 35.36 366 LEU B N 1
ATOM 5909 C CA . LEU B 1 366 ? 16.663 -12.765 -52.052 1.00 31.73 366 LEU B CA 1
ATOM 5910 C C . LEU B 1 366 ? 16.350 -12.346 -53.479 1.00 36.49 366 LEU B C 1
ATOM 5911 O O . LEU B 1 366 ? 17.205 -12.410 -54.367 1.00 34.08 366 LEU B O 1
ATOM 5916 N N . GLN B 1 367 ? 15.110 -11.922 -53.689 1.00 39.96 367 GLN B N 1
ATOM 5917 C CA . GLN B 1 367 ? 14.656 -11.489 -54.998 1.00 40.70 367 GLN B CA 1
ATOM 5918 C C . GLN B 1 367 ? 15.592 -10.427 -55.564 1.00 42.22 367 GLN B C 1
ATOM 5919 O O . GLN B 1 367 ? 16.015 -10.519 -56.717 1.00 48.27 367 GLN B O 1
ATOM 5925 N N . ILE B 1 368 ? 15.929 -9.432 -54.747 1.00 36.83 368 ILE B N 1
ATOM 5926 C CA . ILE B 1 368 ? 16.820 -8.361 -55.182 1.00 33.35 368 ILE B CA 1
ATOM 5927 C C . ILE B 1 368 ? 18.229 -8.875 -55.443 1.00 33.33 368 ILE B C 1
ATOM 5928 O O . ILE B 1 368 ? 18.860 -8.502 -56.432 1.00 32.67 368 ILE B O 1
ATOM 5933 N N . VAL B 1 369 ? 18.714 -9.735 -54.553 1.00 35.32 369 VAL B N 1
ATOM 5934 C CA . VAL B 1 369 ? 20.059 -10.286 -54.677 1.00 37.23 369 VAL B CA 1
ATOM 5935 C C . VAL B 1 369 ? 20.256 -11.147 -55.914 1.00 36.95 369 VAL B C 1
ATOM 5936 O O . VAL B 1 369 ? 21.234 -10.974 -56.639 1.00 36.54 369 VAL B O 1
ATOM 5940 N N . PHE B 1 370 ? 19.334 -12.072 -56.157 1.00 37.98 370 PHE B N 1
ATOM 5941 C CA . PHE B 1 370 ? 19.455 -12.949 -57.315 1.00 39.19 370 PHE B CA 1
ATOM 5942 C C . PHE B 1 370 ? 19.382 -12.193 -58.631 1.00 39.50 370 PHE B C 1
ATOM 5943 O O . PHE B 1 370 ? 20.185 -12.434 -59.531 1.00 38.68 370 PHE B O 1
ATOM 5951 N N . ASP B 1 371 ? 18.429 -11.275 -58.750 1.00 37.90 371 ASP B N 1
ATOM 5952 C CA . ASP B 1 371 ? 18.310 -10.515 -59.984 1.00 41.35 371 ASP B CA 1
ATOM 5953 C C . ASP B 1 371 ? 19.546 -9.665 -60.237 1.00 45.12 371 ASP B C 1
ATOM 5954 O O . ASP B 1 371 ? 20.178 -9.774 -61.287 1.00 45.82 371 ASP B O 1
ATOM 5959 N N . THR B 1 372 ? 19.894 -8.824 -59.271 1.00 43.02 372 THR B N 1
ATOM 5960 C CA . THR B 1 372 ? 21.055 -7.963 -59.415 1.00 42.62 372 THR B CA 1
ATOM 5961 C C . THR B 1 372 ? 22.325 -8.767 -59.687 1.00 47.25 372 THR B C 1
ATOM 5962 O O . THR B 1 372 ? 23.083 -8.451 -60.605 1.00 48.12 372 THR B O 1
ATOM 5966 N N . LEU B 1 373 ? 22.548 -9.812 -58.896 1.00 47.36 373 LEU B N 1
ATOM 5967 C CA . LEU B 1 373 ? 23.741 -10.638 -59.046 1.00 45.50 373 LEU B CA 1
ATOM 5968 C C . LEU B 1 373 ? 23.917 -11.242 -60.436 1.00 47.92 373 LEU B C 1
ATOM 5969 O O . LEU B 1 373 ? 25.011 -11.195 -60.995 1.00 52.78 373 LEU B O 1
ATOM 5974 N N . PHE B 1 374 ? 22.854 -11.804 -61.002 1.00 48.42 374 PHE B N 1
ATOM 5975 C CA . PHE B 1 374 ? 22.960 -12.410 -62.324 1.00 46.88 374 PHE B CA 1
ATOM 5976 C C . PHE B 1 374 ? 22.809 -11.429 -63.476 1.00 47.06 374 PHE B C 1
ATOM 5977 O O . PHE B 1 374 ? 23.097 -11.765 -64.625 1.00 53.71 374 PHE B O 1
ATOM 5985 N N . ARG B 1 375 ? 22.357 -10.217 -63.172 1.00 50.48 375 ARG B N 1
ATOM 5986 C CA . ARG B 1 375 ? 22.210 -9.183 -64.191 1.00 50.43 375 ARG B CA 1
ATOM 5987 C C . ARG B 1 375 ? 23.539 -8.448 -64.321 1.00 50.91 375 ARG B C 1
ATOM 5988 O O . ARG B 1 375 ? 23.946 -8.075 -65.417 1.00 55.49 375 ARG B O 1
ATOM 5996 N N . ARG B 1 376 ? 24.206 -8.253 -63.188 1.00 51.35 376 ARG B N 1
ATOM 5997 C CA . ARG B 1 376 ? 25.497 -7.572 -63.134 1.00 47.31 376 ARG B CA 1
ATOM 5998 C C . ARG B 1 376 ? 26.657 -8.512 -63.466 1.00 44.39 376 ARG B C 1
ATOM 5999 O O . ARG B 1 376 ? 27.669 -8.083 -64.014 1.00 45.00 376 ARG B O 1
ATOM 6007 N N . ILE B 1 377 ? 26.512 -9.788 -63.118 1.00 39.87 377 ILE B N 1
ATOM 6008 C CA . ILE B 1 377 ? 27.551 -10.784 -63.383 1.00 38.83 377 ILE B CA 1
ATOM 6009 C C . ILE B 1 377 ? 26.909 -12.044 -63.963 1.00 42.64 377 ILE B C 1
ATOM 6010 O O . ILE B 1 377 ? 26.963 -13.117 -63.364 1.00 45.09 377 ILE B O 1
ATOM 6015 N N . PRO B 1 378 ? 26.297 -11.927 -65.150 1.00 48.43 378 PRO B N 1
ATOM 6016 C CA . PRO B 1 378 ? 25.639 -13.060 -65.809 1.00 49.33 378 PRO B CA 1
ATOM 6017 C C . PRO B 1 378 ? 26.482 -14.313 -66.059 1.00 51.30 378 PRO B C 1
ATOM 6018 O O . PRO B 1 378 ? 25.949 -15.424 -66.033 1.00 50.16 378 PRO B O 1
ATOM 6022 N N . SER B 1 379 ? 27.784 -14.153 -66.289 1.00 50.13 379 SER B N 1
ATOM 6023 C CA . SER B 1 379 ? 28.636 -15.317 -66.540 1.00 51.89 379 SER B CA 1
ATOM 6024 C C . SER B 1 379 ? 29.188 -15.921 -65.250 1.00 49.43 379 SER B C 1
ATOM 6025 O O . SER B 1 379 ? 30.169 -16.666 -65.280 1.00 50.81 379 SER B O 1
ATOM 6028 N N . LEU B 1 380 ? 28.560 -15.601 -64.123 1.00 43.88 380 LEU B N 1
ATOM 6029 C CA . LEU B 1 380 ? 29.001 -16.131 -62.837 1.00 44.08 380 LEU B CA 1
ATOM 6030 C C . LEU B 1 380 ? 29.001 -17.656 -62.847 1.00 47.36 380 LEU B C 1
ATOM 6031 O O . LEU B 1 380 ? 28.037 -18.286 -63.288 1.00 46.66 380 LEU B O 1
ATOM 6036 N N . ARG B 1 381 ? 30.084 -18.243 -62.347 1.00 48.91 381 ARG B N 1
ATOM 6037 C CA . ARG B 1 381 ? 30.222 -19.693 -62.292 1.00 51.71 381 ARG B CA 1
ATOM 6038 C C . ARG B 1 381 ? 30.963 -20.111 -61.029 1.00 49.37 381 ARG B C 1
ATOM 6039 O O . ARG B 1 381 ? 31.567 -19.283 -60.346 1.00 45.41 381 ARG B O 1
ATOM 6047 N N . LEU B 1 382 ? 30.918 -21.404 -60.730 1.00 49.84 382 LEU B N 1
ATOM 6048 C CA . LEU B 1 382 ? 31.599 -21.949 -59.562 1.00 53.46 382 LEU B CA 1
ATOM 6049 C C . LEU B 1 382 ? 33.095 -22.054 -59.861 1.00 54.82 382 LEU B C 1
ATOM 6050 O O . LEU B 1 382 ? 33.493 -22.615 -60.884 1.00 54.59 382 LEU B O 1
ATOM 6055 N N . ALA B 1 383 ? 33.914 -21.504 -58.969 1.00 57.37 383 ALA B N 1
ATOM 6056 C CA . ALA B 1 383 ? 35.365 -21.514 -59.129 1.00 58.83 383 ALA B CA 1
ATOM 6057 C C . ALA B 1 383 ? 35.975 -22.902 -58.938 1.00 60.41 383 ALA B C 1
ATOM 6058 O O . ALA B 1 383 ? 37.128 -23.137 -59.305 1.00 59.28 383 ALA B O 1
ATOM 6060 N N . VAL B 1 384 ? 35.202 -23.814 -58.357 1.00 59.39 384 VAL B N 1
ATOM 6061 C CA . VAL B 1 384 ? 35.665 -25.178 -58.125 1.00 53.69 384 VAL B CA 1
ATOM 6062 C C . VAL B 1 384 ? 34.530 -26.153 -58.403 1.00 52.00 384 VAL B C 1
ATOM 6063 O O . VAL B 1 384 ? 33.374 -25.749 -58.523 1.00 50.64 384 VAL B O 1
ATOM 6067 N N . PRO B 1 385 ? 34.843 -27.452 -58.525 1.00 53.51 385 PRO B N 1
ATOM 6068 C CA . PRO B 1 385 ? 33.784 -28.429 -58.789 1.00 55.42 385 PRO B CA 1
ATOM 6069 C C . PRO B 1 385 ? 32.803 -28.485 -57.623 1.00 58.38 385 PRO B C 1
ATOM 6070 O O . PRO B 1 385 ? 33.155 -28.144 -56.491 1.00 61.41 385 PRO B O 1
ATOM 6074 N N . MET B 1 386 ? 31.576 -28.910 -57.902 1.00 57.67 386 MET B N 1
ATOM 6075 C CA . MET B 1 386 ? 30.540 -28.989 -56.877 1.00 57.67 386 MET B CA 1
ATOM 6076 C C . MET B 1 386 ? 30.993 -29.750 -55.627 1.00 58.39 386 MET B C 1
ATOM 6077 O O . MET B 1 386 ? 30.912 -29.238 -54.512 1.00 59.14 386 MET B O 1
ATOM 6082 N N . GLU B 1 387 ? 31.475 -30.970 -55.824 1.00 57.50 387 GLU B N 1
ATOM 6083 C CA . GLU B 1 387 ? 31.932 -31.820 -54.731 1.00 58.16 387 GLU B CA 1
ATOM 6084 C C . GLU B 1 387 ? 32.896 -31.128 -53.772 1.00 57.92 387 GLU B C 1
ATOM 6085 O O . GLU B 1 387 ? 33.073 -31.570 -52.637 1.00 59.64 387 GLU B O 1
ATOM 6091 N N . ASP B 1 388 ? 33.507 -30.038 -54.223 1.00 59.81 388 ASP B N 1
ATOM 6092 C CA . ASP B 1 388 ? 34.475 -29.312 -53.407 1.00 62.31 388 ASP B CA 1
ATOM 6093 C C . ASP B 1 388 ? 33.928 -28.201 -52.514 1.00 58.82 388 ASP B C 1
ATOM 6094 O O . ASP B 1 388 ? 34.614 -27.757 -51.591 1.00 56.54 388 ASP B O 1
ATOM 6099 N N . VAL B 1 389 ? 32.711 -27.738 -52.777 1.00 54.30 389 VAL B N 1
ATOM 6100 C CA . VAL B 1 389 ? 32.148 -26.687 -51.941 1.00 51.39 389 VAL B CA 1
ATOM 6101 C C . VAL B 1 389 ? 31.689 -27.273 -50.610 1.00 48.96 389 VAL B C 1
ATOM 6102 O O . VAL B 1 389 ? 30.899 -28.216 -50.570 1.00 49.82 389 VAL B O 1
ATOM 6106 N N . PRO B 1 390 ? 32.205 -26.725 -49.499 1.00 46.04 390 PRO B N 1
ATOM 6107 C CA . PRO B 1 390 ? 31.895 -27.147 -48.129 1.00 45.86 390 PRO B CA 1
ATOM 6108 C C . PRO B 1 390 ? 30.554 -26.649 -47.587 1.00 49.15 390 PRO B C 1
ATOM 6109 O O . PRO B 1 390 ? 30.422 -25.478 -47.224 1.00 48.28 390 PRO B O 1
ATOM 6113 N N . PHE B 1 391 ? 29.569 -27.543 -47.518 1.00 50.79 391 PHE B N 1
ATOM 6114 C CA . PHE B 1 391 ? 28.244 -27.190 -47.008 1.00 50.89 391 PHE B CA 1
ATOM 6115 C C . PHE B 1 391 ? 28.179 -27.295 -45.485 1.00 51.92 391 PHE B C 1
ATOM 6116 O O . PHE B 1 391 ? 28.872 -28.114 -44.883 1.00 56.22 391 PHE B O 1
ATOM 6124 N N . LYS B 1 392 ? 27.344 -26.464 -44.865 1.00 53.20 392 LYS B N 1
ATOM 6125 C CA . LYS B 1 392 ? 27.181 -26.480 -43.411 1.00 53.22 392 LYS B CA 1
ATOM 6126 C C . LYS B 1 392 ? 26.235 -27.615 -43.013 1.00 51.80 392 LYS B C 1
ATOM 6127 O O . LYS B 1 392 ? 25.453 -27.476 -42.074 1.00 59.32 392 LYS B O 1
ATOM 6133 N N . GLY B 1 393 ? 26.314 -28.735 -43.725 1.00 49.50 393 GLY B N 1
ATOM 6134 C CA . GLY B 1 393 ? 25.447 -29.872 -43.450 1.00 49.47 393 GLY B CA 1
ATOM 6135 C C . GLY B 1 393 ? 25.374 -30.378 -42.017 1.00 49.25 393 GLY B C 1
ATOM 6136 O O . GLY B 1 393 ? 24.530 -31.217 -41.693 1.00 44.58 393 GLY B O 1
ATOM 6137 N N . ASP B 1 394 ? 26.250 -29.872 -41.156 1.00 49.28 394 ASP B N 1
ATOM 6138 C CA . ASP B 1 394 ? 26.281 -30.289 -39.759 1.00 52.14 394 ASP B CA 1
ATOM 6139 C C . ASP B 1 394 ? 25.706 -29.210 -38.847 1.00 52.84 394 ASP B C 1
ATOM 6140 O O . ASP B 1 394 ? 25.810 -29.307 -37.623 1.00 51.48 394 ASP B O 1
ATOM 6145 N N . SER B 1 395 ? 25.108 -28.183 -39.445 1.00 53.22 395 SER B N 1
ATOM 6146 C CA . SER B 1 395 ? 24.538 -27.073 -38.681 1.00 49.70 395 SER B CA 1
ATOM 6147 C C . SER B 1 395 ? 23.023 -27.152 -38.569 1.00 48.06 395 SER B C 1
ATOM 6148 O O . SER B 1 395 ? 22.363 -27.783 -39.395 1.00 47.07 395 SER B O 1
ATOM 6151 N N . VAL B 1 396 ? 22.477 -26.503 -37.543 1.00 45.50 396 VAL B N 1
ATOM 6152 C CA . VAL B 1 396 ? 21.033 -26.489 -37.330 1.00 39.79 396 VAL B CA 1
ATOM 6153 C C . VAL B 1 396 ? 20.351 -25.895 -38.552 1.00 37.83 396 VAL B C 1
ATOM 6154 O O . VAL B 1 396 ? 19.281 -26.343 -38.958 1.00 36.89 396 VAL B O 1
ATOM 6158 N N . ILE B 1 397 ? 20.977 -24.872 -39.125 1.00 35.95 397 ILE B N 1
ATOM 6159 C CA . ILE B 1 397 ? 20.455 -24.213 -40.315 1.00 31.22 397 ILE B CA 1
ATOM 6160 C C . ILE B 1 397 ? 21.388 -24.496 -41.485 1.00 30.89 397 ILE B C 1
ATOM 6161 O O . ILE B 1 397 ? 22.554 -24.099 -41.474 1.00 37.48 397 ILE B O 1
ATOM 6166 N N . TYR B 1 398 ? 20.866 -25.187 -42.494 1.00 29.32 398 TYR B N 1
ATOM 6167 C CA . TYR B 1 398 ? 21.659 -25.549 -43.661 1.00 25.61 398 TYR B CA 1
ATOM 6168 C C . TYR B 1 398 ? 22.189 -24.326 -44.388 1.00 31.85 398 TYR B C 1
ATOM 6169 O O . TYR B 1 398 ? 21.606 -23.243 -44.326 1.00 35.69 398 TYR B O 1
ATOM 6178 N N . GLY B 1 399 ? 23.310 -24.517 -45.073 1.00 39.00 399 GLY B N 1
ATOM 6179 C CA . GLY B 1 399 ? 23.938 -23.442 -45.814 1.00 38.40 399 GLY B CA 1
ATOM 6180 C C . GLY B 1 399 ? 25.269 -23.930 -46.347 1.00 41.14 399 GLY B C 1
ATOM 6181 O O . GLY B 1 399 ? 25.475 -25.138 -46.486 1.00 38.11 399 GLY B O 1
ATOM 6182 N N . VAL B 1 400 ? 26.174 -23.001 -46.642 1.00 40.60 400 VAL B N 1
ATOM 6183 C CA . VAL B 1 400 ? 27.492 -23.348 -47.159 1.00 36.84 400 VAL B CA 1
ATOM 6184 C C . VAL B 1 400 ? 28.563 -22.452 -46.554 1.00 37.70 400 VAL B C 1
ATOM 6185 O O . VAL B 1 400 ? 28.445 -21.230 -46.574 1.00 43.23 400 VAL B O 1
ATOM 6189 N N . HIS B 1 401 ? 29.606 -23.077 -46.015 1.00 45.37 401 HIS B N 1
ATOM 6190 C CA . HIS B 1 401 ? 30.714 -22.370 -45.377 1.00 49.00 401 HIS B CA 1
ATOM 6191 C C . HIS B 1 401 ? 31.390 -21.336 -46.273 1.00 47.78 401 HIS B C 1
ATOM 6192 O O . HIS B 1 401 ? 31.619 -20.200 -45.857 1.00 44.55 401 HIS B O 1
ATOM 6199 N N . GLU B 1 402 ? 31.718 -21.734 -47.496 1.00 46.37 402 GLU B N 1
ATOM 6200 C CA . GLU B 1 402 ? 32.369 -20.836 -48.441 1.00 48.83 402 GLU B CA 1
ATOM 6201 C C . GLU B 1 402 ? 32.084 -21.299 -49.862 1.00 48.34 402 GLU B C 1
ATOM 6202 O O . GLU B 1 402 ? 32.095 -22.496 -50.147 1.00 51.40 402 GLU B O 1
ATOM 6208 N N . LEU B 1 403 ? 31.823 -20.347 -50.752 1.00 45.09 403 LEU B N 1
ATOM 6209 C CA . LEU B 1 403 ? 31.503 -20.670 -52.134 1.00 45.44 403 LEU B CA 1
ATOM 6210 C C . LEU B 1 403 ? 32.354 -19.912 -53.146 1.00 49.98 403 LEU B C 1
ATOM 6211 O O . LEU B 1 403 ? 32.016 -18.795 -53.535 1.00 53.64 403 LEU B O 1
ATOM 6216 N N . PRO B 1 404 ? 33.473 -20.513 -53.584 1.00 54.17 404 PRO B N 1
ATOM 6217 C CA . PRO B 1 404 ? 34.370 -19.886 -54.562 1.00 53.50 404 PRO B CA 1
ATOM 6218 C C . PRO B 1 404 ? 33.672 -19.699 -55.909 1.00 51.37 404 PRO B C 1
ATOM 6219 O O . PRO B 1 404 ? 32.988 -20.604 -56.385 1.00 50.81 404 PRO B O 1
ATOM 6223 N N . VAL B 1 405 ? 33.848 -18.529 -56.519 1.00 53.67 405 VAL B N 1
ATOM 6224 C CA . VAL B 1 405 ? 33.226 -18.236 -57.809 1.00 54.41 405 VAL B CA 1
ATOM 6225 C C . VAL B 1 405 ? 34.095 -17.351 -58.704 1.00 52.65 405 VAL B C 1
ATOM 6226 O O . VAL B 1 405 ? 35.016 -16.686 -58.230 1.00 53.00 405 VAL B O 1
ATOM 6230 N N . THR B 1 406 ? 33.796 -17.358 -60.000 1.00 51.56 406 THR B N 1
ATOM 6231 C CA . THR B 1 406 ? 34.518 -16.547 -60.981 1.00 55.43 406 THR B CA 1
ATOM 6232 C C . THR B 1 406 ? 33.598 -16.230 -62.157 1.00 56.27 406 THR B C 1
ATOM 6233 O O . THR B 1 406 ? 32.492 -16.762 -62.256 1.00 54.03 406 THR B O 1
ATOM 6237 N N . TRP B 1 407 ? 34.064 -15.363 -63.048 1.00 57.56 407 TRP B N 1
ATOM 6238 C CA . TRP B 1 407 ? 33.281 -14.974 -64.212 1.00 61.14 407 TRP B CA 1
ATOM 6239 C C . TRP B 1 407 ? 34.207 -14.472 -65.314 1.00 64.48 407 TRP B C 1
ATOM 6240 O O . TRP B 1 407 ? 35.244 -13.855 -65.044 1.00 65.08 407 TRP B O 1
ATOM 6251 N N . HIS B 1 408 ? 33.820 -14.740 -66.557 1.00 65.36 408 HIS B N 1
ATOM 6252 C CA . HIS B 1 408 ? 34.623 -14.343 -67.707 1.00 71.26 408 HIS B CA 1
ATOM 6253 C C . HIS B 1 408 ? 35.054 -12.881 -67.670 1.00 72.78 408 HIS B C 1
ATOM 6254 O O . HIS B 1 408 ? 34.317 -12.001 -67.257 1.00 70.32 408 HIS B O 1
ATOM 6261 N N . HIS B 1 409 ? 36.276 -12.632 -68.101 1.00 76.94 409 HIS B N 1
ATOM 6262 C CA . HIS B 1 409 ? 36.764 -11.266 -68.161 1.00 79.90 409 HIS B CA 1
ATOM 6263 C C . HIS B 1 409 ? 36.965 -11.049 -69.663 1.00 80.09 409 HIS B C 1
ATOM 6264 O O . HIS B 1 409 ? 37.543 -11.900 -70.353 1.00 81.48 409 HIS B O 1
ATOM 6271 N N . HIS B 1 410 ? 36.432 -9.934 -70.159 1.00 80.14 410 HIS B N 1
ATOM 6272 C CA . HIS B 1 410 ? 36.483 -9.662 -71.583 1.00 82.24 410 HIS B CA 1
ATOM 6273 C C . HIS B 1 410 ? 36.867 -8.238 -71.942 1.00 82.97 410 HIS B C 1
ATOM 6274 O O . HIS B 1 410 ? 37.157 -7.409 -71.079 1.00 80.96 410 HIS B O 1
ATOM 6281 N N . HIS B 1 411 ? 36.843 -7.966 -73.242 1.00 86.67 411 HIS B N 1
ATOM 6282 C CA . HIS B 1 411 ? 37.149 -6.647 -73.770 1.00 89.87 411 HIS B CA 1
ATOM 6283 C C . HIS B 1 411 ? 36.684 -6.565 -75.221 1.00 87.54 411 HIS B C 1
ATOM 6284 O O . HIS B 1 411 ? 36.844 -7.510 -75.993 1.00 85.76 411 HIS B O 1
ATOM 6291 N N . HIS B 1 412 ? 36.113 -5.421 -75.576 1.00 87.75 412 HIS B N 1
ATOM 6292 C CA . HIS B 1 412 ? 35.586 -5.176 -76.913 1.00 87.52 412 HIS B CA 1
ATOM 6293 C C . HIS B 1 412 ? 36.674 -4.906 -77.953 1.00 89.11 412 HIS B C 1
ATOM 6294 O O . HIS B 1 412 ? 37.870 -4.989 -77.602 1.00 90.12 412 HIS B O 1
#